Protein AF-0000000072933016 (afdb_homodimer)

Organism: Fusarium oxysporum f. sp. lycopersici (strain 4287 / CBS 123668 / FGSC 9935 / NRRL 34936) (NCBI:txid426428)

Sequence (986 aa):
MLQVRPQLRGLLASRQANMNNITKHDEAQPCYHPSQPLLEYPRIKWSSKGQALVDAYFQRIHIFTPMLDETSFRTNYLSSQRQDSPWLALLNMVLAMGSIVASKSGDRDHCKYYTEAMRHLDLSAFGSSRIETLQALALAGGYYLHYINRPNRGNAILGAAFRMASALGFHREPSEQDGEGDQSEAAEVRRRTWWSLVCLDTWTTTTLGRPSFGRFSPSIDIELPKLRIDGEDGFGQDMGMTTLVENIRFCRIATEIQDSLAVTPVLNPADRDRFDESLINWHTHLPSVLSNDQNCDEPVHLARCVMRWRYWNLRMLLYRPALLDATTMTQMGHQADHDAIEKCQQLSKIAIEDIAKTWLSHQMSGWNAVWFLYQATMIPLLSMLWQPQSPAVAGWRDQVQTALRLFEEMHDWSLTARCSKGVVSQIFEASCELMCQGEQSCLEPDMNNSKCLDQDSYLWADGLEVDDVLNMLCQDWSWDTNCTWTEDGFIDAMLQVRPQLRGLLASRQANMNNITKHDEAQPCYHPSQPLLEYPRIKWSSKGQALVDAYFQRIHIFTPMLDETSFRTNYLSSQRQDSPWLALLNMVLAMGSIVASKSGDRDHCKYYTEAMRHLDLSAFGSSRIETLQALALAGGYYLHYINRPNRGNAILGAAFRMASALGFHREPSEQDGEGDQSEAAEVRRRTWWSLVCLDTWTTTTLGRPSFGRFSPSIDIELPKLRIDGEDGFGQDMGMTTLVENIRFCRIATEIQDSLAVTPVLNPADRDRFDESLINWHTHLPSVLSNDQNCDEPVHLARCVMRWRYWNLRMLLYRPALLDATTMTQMGHQADHDAIEKCQQLSKIAIEDIAKTWLSHQMSGWNAVWFLYQATMIPLLSMLWQPQSPAVAGWRDQVQTALRLFEEMHDWSLTARCSKGVVSQIFEASCELMCQGEQSCLEPDMNNSKCLDQDSYLWADGLEVDDVLNMLCQDWSWDTNCTWTEDGFIDA

Structure (mmCIF, N/CA/C/O backbone):
data_AF-0000000072933016-model_v1
#
loop_
_entity.id
_entity.type
_entity.pdbx_description
1 polymer 'Transcription factor domain-containing protein'
#
loop_
_atom_site.group_PDB
_atom_site.id
_atom_site.type_symbol
_atom_site.label_atom_id
_atom_site.label_alt_id
_atom_site.label_comp_id
_atom_site.label_asym_id
_atom_site.label_entity_id
_atom_site.label_seq_id
_atom_site.pdbx_PDB_ins_code
_atom_site.Cartn_x
_atom_site.Cartn_y
_atom_site.Cartn_z
_atom_site.occupancy
_atom_site.B_iso_or_equiv
_atom_site.auth_seq_id
_atom_site.auth_comp_id
_atom_site.auth_asym_id
_atom_site.auth_atom_id
_atom_site.pdbx_PDB_model_num
ATOM 1 N N . MET A 1 1 ? 15.547 28.359 3.006 1 61.19 1 MET A N 1
ATOM 2 C CA . MET A 1 1 ? 15.898 29.562 3.748 1 61.19 1 MET A CA 1
ATOM 3 C C . MET A 1 1 ? 17.391 29.625 4.008 1 61.19 1 MET A C 1
ATOM 5 O O . MET A 1 1 ? 18.016 30.688 3.869 1 61.19 1 MET A O 1
ATOM 9 N N . LEU A 1 2 ? 18 28.438 4.348 1 62.59 2 LEU A N 1
ATOM 10 C CA . LEU A 1 2 ? 19.438 28.391 4.59 1 62.59 2 LEU A CA 1
ATOM 11 C C . LEU A 1 2 ? 20.203 28.594 3.291 1 62.59 2 LEU A C 1
ATOM 13 O O . LEU A 1 2 ? 21.312 29.125 3.299 1 62.59 2 LEU A O 1
ATOM 17 N N . GLN A 1 3 ? 19.562 28.109 2.277 1 65 3 GLN A N 1
ATOM 18 C CA . GLN A 1 3 ? 20.188 28.312 0.979 1 65 3 GLN A CA 1
ATOM 19 C C . GLN A 1 3 ? 20.109 29.766 0.548 1 65 3 GLN A C 1
ATOM 21 O O . GLN A 1 3 ? 21.031 30.297 -0.078 1 65 3 GLN A O 1
ATOM 26 N N . VAL A 1 4 ? 19.109 30.469 0.952 1 65.56 4 VAL A N 1
ATOM 27 C CA . VAL A 1 4 ? 18.891 31.859 0.565 1 65.56 4 VAL A CA 1
ATOM 28 C C . VAL A 1 4 ? 19.812 32.781 1.361 1 65.56 4 VAL A C 1
ATOM 30 O O . VAL A 1 4 ? 20.391 33.719 0.812 1 65.56 4 VAL A O 1
ATOM 33 N N . ARG A 1 5 ? 20 32.469 2.637 1 66.12 5 ARG A N 1
ATOM 34 C CA . ARG A 1 5 ? 20.891 33.219 3.502 1 66.12 5 ARG A CA 1
ATOM 35 C C . ARG A 1 5 ? 21.75 32.312 4.371 1 66.12 5 ARG A C 1
ATOM 37 O O . ARG A 1 5 ? 21.359 31.984 5.496 1 66.12 5 ARG A O 1
ATOM 44 N N . PRO A 1 6 ? 22.828 31.906 3.76 1 70.25 6 PRO A N 1
ATOM 45 C CA . PRO A 1 6 ? 23.688 30.953 4.473 1 70.25 6 PRO A CA 1
ATOM 46 C C . PRO A 1 6 ? 24.078 31.438 5.867 1 70.25 6 PRO A C 1
ATOM 48 O O . PRO A 1 6 ? 24.359 30.625 6.75 1 70.25 6 PRO A O 1
ATOM 51 N N . GLN A 1 7 ? 24.047 32.781 6.047 1 69.44 7 GLN A N 1
ATOM 52 C CA . GLN A 1 7 ? 24.406 33.344 7.344 1 69.44 7 GLN A CA 1
ATOM 53 C C . GLN A 1 7 ? 23.438 32.906 8.43 1 69.44 7 GLN A C 1
ATOM 55 O O . GLN A 1 7 ? 23.781 32.938 9.617 1 69.44 7 GLN A O 1
ATOM 60 N N . LEU A 1 8 ? 22.297 32.562 7.945 1 69.75 8 LEU A N 1
ATOM 61 C CA . LEU A 1 8 ? 21.266 32.125 8.875 1 69.75 8 LEU A CA 1
ATOM 62 C C . LEU A 1 8 ? 21.703 30.844 9.594 1 69.75 8 LEU A C 1
ATOM 64 O O . LEU A 1 8 ? 21.312 30.609 10.742 1 69.75 8 LEU A O 1
ATOM 68 N N . ARG A 1 9 ? 22.484 30.031 8.891 1 67.62 9 ARG A N 1
ATOM 69 C CA . ARG A 1 9 ? 22.984 28.781 9.461 1 67.62 9 ARG A CA 1
ATOM 70 C C . ARG A 1 9 ? 23.781 29.031 10.734 1 67.62 9 ARG A C 1
ATOM 72 O O . ARG A 1 9 ? 23.594 28.359 11.742 1 67.62 9 ARG A O 1
ATOM 79 N N . GLY A 1 10 ? 24.688 29.969 10.562 1 64.38 10 GLY A N 1
ATOM 80 C CA . GLY A 1 10 ? 25.516 30.312 11.711 1 64.38 10 GLY A CA 1
ATOM 81 C C . GLY A 1 10 ? 24.719 30.906 12.859 1 64.38 10 GLY A C 1
ATOM 82 O O . GLY A 1 10 ? 24.953 30.547 14.023 1 64.38 10 GLY A O 1
ATOM 83 N N . LEU A 1 11 ? 23.75 31.641 12.578 1 67.44 11 LEU A N 1
ATOM 84 C CA . LEU A 1 11 ? 22.938 32.281 13.602 1 67.44 11 LEU A CA 1
ATOM 85 C C . LEU A 1 11 ? 22.031 31.281 14.297 1 67.44 11 LEU A C 1
ATOM 87 O O . LEU A 1 11 ? 21.844 31.359 15.516 1 67.44 11 LEU A O 1
ATOM 91 N N . LEU A 1 12 ? 21.531 30.391 13.516 1 67.25 12 LEU A N 1
ATOM 92 C CA . LEU A 1 12 ? 20.641 29.359 14.062 1 67.25 12 LEU A CA 1
ATOM 93 C C . LEU A 1 12 ? 21.438 28.359 14.898 1 67.25 12 LEU A C 1
ATOM 95 O O . LEU A 1 12 ? 20.953 27.891 15.93 1 67.25 12 LEU A O 1
ATOM 99 N N . ALA A 1 13 ? 22.625 28.016 14.383 1 64.06 13 ALA A N 1
ATOM 100 C CA . ALA A 1 13 ? 23.5 27.109 15.125 1 64.06 13 ALA A CA 1
ATOM 101 C C . ALA A 1 13 ? 23.859 27.688 16.484 1 64.06 13 ALA A C 1
ATOM 103 O O . ALA A 1 13 ? 23.906 26.969 17.484 1 64.06 13 ALA A O 1
ATOM 104 N N . SER A 1 14 ? 24.156 28.953 16.531 1 62.5 14 SER A N 1
ATOM 105 C CA . SER A 1 14 ? 24.531 29.641 17.766 1 62.5 14 SER A CA 1
ATOM 106 C C . SER A 1 14 ? 23.359 29.656 18.75 1 62.5 14 SER A C 1
ATOM 108 O O . SER A 1 14 ? 23.562 29.547 19.953 1 62.5 14 SER A O 1
ATOM 110 N N . ARG A 1 15 ? 22.234 29.703 18.25 1 59.91 15 ARG A N 1
ATOM 111 C CA . ARG A 1 15 ? 21.047 29.781 19.094 1 59.91 15 ARG A CA 1
ATOM 112 C C . ARG A 1 15 ? 20.625 28.406 19.578 1 59.91 15 ARG A C 1
ATOM 114 O O . ARG A 1 15 ? 20.078 28.266 20.672 1 59.91 15 ARG A O 1
ATOM 121 N N . GLN A 1 16 ? 20.812 27.422 18.703 1 54.59 16 GLN A N 1
ATOM 122 C CA . GLN A 1 16 ? 20.516 26.047 19.094 1 54.59 16 GLN A CA 1
ATOM 123 C C . GLN A 1 16 ? 21.422 25.594 20.234 1 54.59 16 GLN A C 1
ATOM 125 O O . GLN A 1 16 ? 21 24.828 21.094 1 54.59 16 GLN A O 1
ATOM 130 N N . ALA A 1 17 ? 22.703 25.938 20.109 1 50.69 17 ALA A N 1
ATOM 131 C CA . ALA A 1 17 ? 23.656 25.578 21.156 1 50.69 17 ALA A CA 1
ATOM 132 C C . ALA A 1 17 ? 23.188 26.125 22.516 1 50.69 17 ALA A C 1
ATOM 134 O O . ALA A 1 17 ? 23.406 25.469 23.547 1 50.69 17 ALA A O 1
ATOM 135 N N . ASN A 1 18 ? 22.594 27.172 22.531 1 43.84 18 ASN A N 1
ATOM 136 C CA . ASN A 1 18 ? 22.094 27.781 23.766 1 43.84 18 ASN A CA 1
ATOM 137 C C . ASN A 1 18 ? 20.812 27.109 24.25 1 43.84 18 ASN A C 1
ATOM 139 O O . ASN A 1 18 ? 20.516 27.109 25.438 1 43.84 18 ASN A O 1
ATOM 143 N N . MET A 1 19 ? 20.031 26.594 23.375 1 42.69 19 MET A N 1
ATOM 144 C CA . MET A 1 19 ? 18.781 25.938 23.719 1 42.69 19 MET A CA 1
ATOM 145 C C . MET A 1 19 ? 19 24.516 24.188 1 42.69 19 MET A C 1
ATOM 147 O O . MET A 1 19 ? 18.219 23.969 24.969 1 42.69 19 MET A O 1
ATOM 151 N N . ASN A 1 20 ? 19.922 23.766 23.656 1 41.44 20 ASN A N 1
ATOM 152 C CA . ASN A 1 20 ? 20.234 22.406 24.125 1 41.44 20 ASN A CA 1
ATOM 153 C C . ASN A 1 20 ? 20.531 22.391 25.625 1 41.44 20 ASN A C 1
ATOM 155 O O . ASN A 1 20 ? 20.391 21.359 26.281 1 41.44 20 ASN A O 1
ATOM 159 N N . ASN A 1 21 ? 21.141 23.391 26.281 1 36.81 21 ASN A N 1
ATOM 160 C CA . ASN A 1 21 ? 21.422 23.359 27.719 1 36.81 21 ASN A CA 1
ATOM 161 C C . ASN A 1 21 ? 20.141 23.359 28.547 1 36.81 21 ASN A C 1
ATOM 163 O O . ASN A 1 21 ? 20.141 22.969 29.719 1 36.81 21 ASN A O 1
ATOM 167 N N . ILE A 1 22 ? 19.031 23.938 28.266 1 34.91 22 ILE A N 1
ATOM 168 C CA . ILE A 1 22 ? 17.891 24.078 29.141 1 34.91 22 ILE A CA 1
ATOM 169 C C . ILE A 1 22 ? 16.922 22.906 28.953 1 34.91 22 ILE A C 1
ATOM 171 O O . ILE A 1 22 ? 16.266 22.469 29.891 1 34.91 22 ILE A O 1
ATOM 175 N N . THR A 1 23 ? 16.547 22.453 27.844 1 34.19 23 THR A N 1
ATOM 176 C CA . THR A 1 23 ? 15.344 21.688 27.547 1 34.19 23 THR A CA 1
ATOM 177 C C . THR A 1 23 ? 15.57 20.203 27.812 1 34.19 23 THR A C 1
ATOM 179 O O . THR A 1 23 ? 14.742 19.359 27.438 1 34.19 23 THR A O 1
ATOM 182 N N . LYS A 1 24 ? 16.469 19.828 28.469 1 37.09 24 LYS A N 1
ATOM 183 C CA . LYS A 1 24 ? 16.578 18.375 28.656 1 37.09 24 LYS A CA 1
ATOM 184 C C . LYS A 1 24 ? 15.383 17.844 29.453 1 37.09 24 LYS A C 1
ATOM 186 O O . LYS A 1 24 ? 15.242 16.625 29.609 1 37.09 24 LYS A O 1
ATOM 191 N N . HIS A 1 25 ? 14.68 18.531 30.281 1 31.27 25 HIS A N 1
ATOM 192 C CA . HIS A 1 25 ? 13.938 17.781 31.281 1 31.27 25 HIS A CA 1
ATOM 193 C C . HIS A 1 25 ? 12.617 17.266 30.734 1 31.27 25 HIS A C 1
ATOM 195 O O . HIS A 1 25 ? 12.195 16.156 31.047 1 31.27 25 HIS A O 1
ATOM 201 N N . ASP A 1 26 ? 11.469 18.172 30.484 1 33.59 26 ASP A N 1
ATOM 202 C CA . ASP A 1 26 ? 10.102 17.656 30.453 1 33.59 26 ASP A CA 1
ATOM 203 C C . ASP A 1 26 ? 9.766 17.078 29.078 1 33.59 26 ASP A C 1
ATOM 205 O O . ASP A 1 26 ? 9.039 17.688 28.297 1 33.59 26 ASP A O 1
ATOM 209 N N . GLU A 1 27 ? 10.539 16.594 28.344 1 32.75 27 GLU A N 1
ATOM 210 C CA . GLU A 1 27 ? 10.312 15.992 27.031 1 32.75 27 GLU A CA 1
ATOM 211 C C . GLU A 1 27 ? 9.109 15.047 27.062 1 32.75 27 GLU A C 1
ATOM 213 O O . GLU A 1 27 ? 9.008 14.188 27.938 1 32.75 27 GLU A O 1
ATOM 218 N N . ALA A 1 28 ? 7.996 15.508 26.594 1 37.06 28 ALA A N 1
ATOM 219 C CA . ALA A 1 28 ? 6.898 14.586 26.312 1 37.06 28 ALA A CA 1
ATOM 220 C C . ALA A 1 28 ? 7.422 13.219 25.875 1 37.06 28 ALA A C 1
ATOM 222 O O . ALA A 1 28 ? 8.133 13.117 24.875 1 37.06 28 ALA A O 1
ATOM 223 N N . GLN A 1 29 ? 7.699 12.242 26.75 1 35.72 29 GLN A N 1
ATOM 224 C CA . GLN A 1 29 ? 7.949 10.852 26.406 1 35.72 29 GLN A CA 1
ATOM 225 C C . GLN A 1 29 ? 7 10.383 25.312 1 35.72 29 GLN A C 1
ATOM 227 O O . GLN A 1 29 ? 5.777 10.445 25.469 1 35.72 29 GLN A O 1
ATOM 232 N N . PRO A 1 30 ? 7.328 10.523 24.109 1 40 30 PRO A N 1
ATOM 233 C CA . PRO A 1 30 ? 6.461 9.914 23.094 1 40 30 PRO A CA 1
ATOM 234 C C . PRO A 1 30 ? 5.723 8.688 23.609 1 40 30 PRO A C 1
ATOM 236 O O . PRO A 1 30 ? 6.18 8.039 24.562 1 40 30 PRO A O 1
ATOM 239 N N . CYS A 1 31 ? 4.434 8.773 23.703 1 40.03 31 CYS A N 1
ATOM 240 C CA . CYS A 1 31 ? 3.801 7.477 23.922 1 40.03 31 CYS A CA 1
ATOM 241 C C . CYS A 1 31 ? 4.676 6.348 23.391 1 40.03 31 CYS A C 1
ATOM 243 O O . CYS A 1 31 ? 4.496 5.895 22.25 1 40.03 31 CYS A O 1
ATOM 245 N N . TYR A 1 32 ? 6.035 6.551 23.547 1 35.38 32 TYR A N 1
ATOM 246 C CA . TYR A 1 32 ? 6.918 5.477 23.094 1 35.38 32 TYR A CA 1
ATOM 247 C C . TYR A 1 32 ? 6.449 4.129 23.641 1 35.38 32 TYR A C 1
ATOM 249 O O . TYR A 1 32 ? 6.289 3.955 24.844 1 35.38 32 TYR A O 1
ATOM 257 N N . HIS A 1 33 ? 5.523 3.604 23.125 1 38.03 33 HIS A N 1
ATOM 258 C CA . HIS A 1 33 ? 5.66 2.207 23.516 1 38.03 33 HIS A CA 1
ATOM 259 C C . HIS A 1 33 ? 7.117 1.855 23.797 1 38.03 33 HIS A C 1
ATOM 261 O O . HIS A 1 33 ? 8.016 2.305 23.094 1 38.03 33 HIS A O 1
ATOM 267 N N . PRO A 1 34 ? 7.531 1.817 25.109 1 34.09 34 PRO A N 1
ATOM 268 C CA . PRO A 1 34 ? 8.922 1.38 25.297 1 34.09 34 PRO A CA 1
ATOM 269 C C . PRO A 1 34 ? 9.453 0.625 24.078 1 34.09 34 PRO A C 1
ATOM 271 O O . PRO A 1 34 ? 8.75 -0.207 23.5 1 34.09 34 PRO A O 1
ATOM 274 N N . SER A 1 35 ? 10.148 1.312 23.188 1 36.94 35 SER A N 1
ATOM 275 C CA . SER A 1 35 ? 10.953 0.405 22.375 1 36.94 35 SER A CA 1
ATOM 276 C C . SER A 1 35 ? 11.164 -0.929 23.078 1 36.94 35 SER A C 1
ATOM 278 O O . SER A 1 35 ? 11.422 -0.964 24.281 1 36.94 35 SER A O 1
ATOM 280 N N . GLN A 1 36 ? 10.375 -1.918 22.875 1 38.88 36 GLN A N 1
ATOM 281 C CA . GLN A 1 36 ? 10.867 -3.139 23.5 1 38.88 36 GLN A CA 1
ATOM 282 C C . GLN A 1 36 ? 12.328 -2.996 23.906 1 38.88 36 GLN A C 1
ATOM 284 O O . GLN A 1 36 ? 13.133 -2.424 23.172 1 38.88 36 GLN A O 1
ATOM 289 N N . PRO A 1 37 ? 12.625 -2.777 25.188 1 39.19 37 PRO A N 1
ATOM 290 C CA . PRO A 1 37 ? 14.062 -2.852 25.469 1 39.19 37 PRO A CA 1
ATOM 291 C C . PRO A 1 37 ? 14.859 -3.475 24.328 1 39.19 37 PRO A C 1
ATOM 293 O O . PRO A 1 37 ? 14.328 -4.297 23.578 1 39.19 37 PRO A O 1
ATOM 296 N N . LEU A 1 38 ? 15.711 -2.764 23.719 1 42.84 38 LEU A N 1
ATOM 297 C CA . LEU A 1 38 ? 16.688 -3.461 22.891 1 42.84 38 LEU A CA 1
ATOM 298 C C . LEU A 1 38 ? 16.797 -4.93 23.281 1 42.84 38 LEU A C 1
ATOM 300 O O . LEU A 1 38 ? 17.547 -5.273 24.203 1 42.84 38 LEU A O 1
ATOM 304 N N . LEU A 1 39 ? 15.703 -5.512 23.609 1 47.25 39 LEU A N 1
ATOM 305 C CA . LEU A 1 39 ? 15.797 -6.938 23.906 1 47.25 39 LEU A CA 1
ATOM 306 C C . LEU A 1 39 ? 16.906 -7.586 23.078 1 47.25 39 LEU A C 1
ATOM 308 O O . LEU A 1 39 ? 16.938 -7.438 21.859 1 47.25 39 LEU A O 1
ATOM 312 N N . GLU A 1 40 ? 18.031 -7.469 23.625 1 59.44 40 GLU A N 1
ATOM 313 C CA . GLU A 1 40 ? 19.125 -8.234 23.031 1 59.44 40 GLU A CA 1
ATOM 314 C C . GLU A 1 40 ? 18.625 -9.562 22.469 1 59.44 40 GLU A C 1
ATOM 316 O O . GLU A 1 40 ? 18.109 -10.406 23.203 1 59.44 40 GLU A O 1
ATOM 321 N N . TYR A 1 41 ? 18.156 -9.414 21.219 1 71.31 41 TYR A N 1
ATOM 322 C CA . TYR A 1 41 ? 17.781 -10.672 20.594 1 71.31 41 TYR A CA 1
ATOM 323 C C . TYR A 1 41 ? 18.984 -11.594 20.438 1 71.31 41 TYR A C 1
ATOM 325 O O . TYR A 1 41 ? 20.109 -11.117 20.25 1 71.31 41 TYR A O 1
ATOM 333 N N . PRO A 1 42 ? 18.766 -12.789 20.734 1 77 42 PRO A N 1
ATOM 334 C CA . PRO A 1 42 ? 19.875 -13.727 20.562 1 77 42 PRO A CA 1
ATOM 335 C C . PRO A 1 42 ? 20.406 -13.742 19.125 1 77 42 PRO A C 1
ATOM 337 O O . PRO A 1 42 ? 19.625 -13.648 18.172 1 77 42 PRO A O 1
ATOM 340 N N . ARG A 1 43 ? 21.672 -13.703 19.125 1 82.5 43 ARG A N 1
ATOM 341 C CA . ARG A 1 43 ? 22.328 -13.82 17.828 1 82.5 43 ARG A CA 1
ATOM 342 C C . ARG A 1 43 ? 22.094 -15.188 17.219 1 82.5 43 ARG A C 1
ATOM 344 O O . ARG A 1 43 ? 21.969 -16.188 17.922 1 82.5 43 ARG A O 1
ATOM 351 N N . ILE A 1 44 ? 21.922 -15.148 15.93 1 89 44 ILE A N 1
ATOM 352 C CA . ILE A 1 44 ? 21.859 -16.406 15.203 1 89 44 ILE A CA 1
ATOM 353 C C . ILE A 1 44 ? 23.25 -16.828 14.766 1 89 44 ILE A C 1
ATOM 355 O O . ILE A 1 44 ? 23.891 -16.125 13.969 1 89 44 ILE A O 1
ATOM 359 N N . LYS A 1 45 ? 23.703 -17.906 15.266 1 89.31 45 LYS A N 1
ATOM 360 C CA . LYS A 1 45 ? 25.047 -18.375 14.969 1 89.31 45 LYS A CA 1
ATOM 361 C C . LYS A 1 45 ? 25.094 -19.094 13.625 1 89.31 45 LYS A C 1
ATOM 363 O O . LYS A 1 45 ? 24.125 -19.75 13.234 1 89.31 45 LYS A O 1
ATOM 368 N N . TRP A 1 46 ? 26.188 -18.938 13 1 91.69 46 TRP A N 1
ATOM 369 C CA . TRP A 1 46 ? 26.422 -19.656 11.75 1 91.69 46 TRP A CA 1
ATOM 370 C C . TRP A 1 46 ? 26.375 -21.172 11.977 1 91.69 46 TRP A C 1
ATOM 372 O O . TRP A 1 46 ? 26.844 -21.672 13 1 91.69 46 TRP A O 1
ATOM 382 N N . SER A 1 47 ? 25.844 -21.938 11.117 1 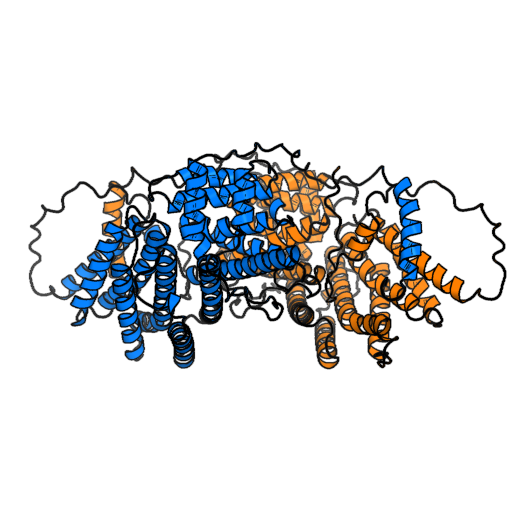93.75 47 SER A N 1
ATOM 383 C CA . SER A 1 47 ? 25.797 -23.391 11.117 1 93.75 47 SER A CA 1
ATOM 384 C C . SER A 1 47 ? 25.844 -23.953 9.695 1 93.75 47 SER A C 1
ATOM 386 O O . SER A 1 47 ? 25.547 -23.234 8.734 1 93.75 47 SER A O 1
ATOM 388 N N . SER A 1 48 ? 26.297 -25.156 9.602 1 94.56 48 SER A N 1
ATOM 389 C CA . SER A 1 48 ? 26.359 -25.797 8.289 1 94.56 48 SER A CA 1
ATOM 390 C C . SER A 1 48 ? 24.984 -25.906 7.66 1 94.56 48 SER A C 1
ATOM 392 O O . SER A 1 48 ? 24.828 -25.719 6.453 1 94.56 48 SER A O 1
ATOM 394 N N . LYS A 1 49 ? 24.062 -26.234 8.469 1 95.62 49 LYS A N 1
ATOM 395 C CA . LYS A 1 49 ? 22.688 -26.297 7.98 1 95.62 49 LYS A CA 1
ATOM 396 C C . LYS A 1 49 ? 22.219 -24.938 7.477 1 95.62 49 LYS A C 1
ATOM 398 O O . LYS A 1 49 ? 21.609 -24.844 6.402 1 95.62 49 LYS A O 1
ATOM 403 N N . GLY A 1 50 ? 22.453 -23.922 8.266 1 96.62 50 GLY A N 1
ATOM 404 C CA . GLY A 1 50 ? 22.094 -22.578 7.852 1 96.62 50 GLY A CA 1
ATOM 405 C C . GLY A 1 50 ? 22.766 -22.141 6.559 1 96.62 50 GLY A C 1
ATOM 406 O O . GLY A 1 50 ? 22.141 -21.5 5.707 1 96.62 50 GLY A O 1
ATOM 407 N N . GLN A 1 51 ? 23.969 -22.516 6.453 1 96.81 51 GLN A N 1
ATOM 408 C CA . GLN A 1 51 ? 24.719 -22.188 5.238 1 96.81 51 GLN A CA 1
ATOM 409 C C . GLN A 1 51 ? 24.094 -22.859 4.016 1 96.81 51 GLN A C 1
ATOM 411 O O . GLN A 1 51 ? 24.016 -22.25 2.943 1 96.81 51 GLN A O 1
ATOM 416 N N . ALA A 1 52 ? 23.719 -24.047 4.148 1 97.81 52 ALA A N 1
ATOM 417 C CA . ALA A 1 52 ? 23.078 -24.766 3.049 1 97.81 52 ALA A CA 1
ATOM 418 C C . ALA A 1 52 ? 21.781 -24.078 2.631 1 97.81 52 ALA A C 1
ATOM 420 O O . ALA A 1 52 ? 21.453 -24.016 1.442 1 97.81 52 ALA A O 1
ATOM 421 N N . LEU A 1 53 ? 21.031 -23.641 3.605 1 98.12 53 LEU A N 1
ATOM 422 C CA . LEU A 1 53 ? 19.781 -22.938 3.318 1 98.12 53 LEU A CA 1
ATOM 423 C C . LEU A 1 53 ? 20.047 -21.609 2.607 1 98.12 53 LEU A C 1
ATOM 425 O O . LEU A 1 53 ? 19.328 -21.25 1.674 1 98.12 53 LEU A O 1
ATOM 429 N N . VAL A 1 54 ? 21.047 -20.906 3.057 1 98.25 54 VAL A N 1
ATOM 430 C CA . VAL A 1 54 ? 21.438 -19.656 2.414 1 98.25 54 VAL A CA 1
ATOM 431 C C . VAL A 1 54 ? 21.859 -19.922 0.969 1 98.25 54 VAL A C 1
ATOM 433 O O . VAL A 1 54 ? 21.5 -19.172 0.062 1 98.25 54 VAL A O 1
ATOM 436 N N . ASP A 1 55 ? 22.562 -21 0.747 1 97.62 55 ASP A N 1
ATOM 437 C CA . ASP A 1 55 ? 22.969 -21.375 -0.603 1 97.62 55 ASP A CA 1
ATOM 438 C C . ASP A 1 55 ? 21.766 -21.656 -1.481 1 97.62 55 ASP A C 1
ATOM 440 O O . ASP A 1 55 ? 21.703 -21.219 -2.635 1 97.62 55 ASP A O 1
ATOM 444 N N . ALA A 1 56 ? 20.844 -22.375 -0.955 1 97.75 56 ALA A N 1
ATOM 445 C CA . ALA A 1 56 ? 19.625 -22.688 -1.699 1 97.75 56 ALA A CA 1
ATOM 446 C C . ALA A 1 56 ? 18.859 -21.438 -2.078 1 97.75 56 ALA A C 1
ATOM 448 O O . ALA A 1 56 ? 18.375 -21.312 -3.201 1 97.75 56 ALA A O 1
ATOM 449 N N . TYR A 1 57 ? 18.766 -20.516 -1.132 1 98 57 TYR A N 1
ATOM 450 C CA . TYR A 1 57 ? 18.078 -19.266 -1.396 1 98 57 TYR A CA 1
ATOM 451 C C . TYR A 1 57 ? 18.719 -18.531 -2.572 1 98 57 TYR A C 1
ATOM 453 O O . TYR A 1 57 ? 18.031 -18.094 -3.492 1 98 57 TYR A O 1
ATOM 461 N N . PHE A 1 58 ? 20 -18.312 -2.486 1 96.31 58 PHE A N 1
ATOM 462 C CA . PHE A 1 58 ? 20.688 -17.516 -3.498 1 96.31 58 PHE A CA 1
ATOM 463 C C . PHE A 1 58 ? 20.688 -18.234 -4.84 1 96.31 58 PHE A C 1
ATOM 465 O O . PHE A 1 58 ? 20.75 -17.594 -5.895 1 96.31 58 PHE A O 1
ATOM 472 N N . GLN A 1 59 ? 20.484 -19.516 -4.812 1 94.44 59 GLN A N 1
ATOM 473 C CA . GLN A 1 59 ? 20.484 -20.297 -6.043 1 94.44 59 GLN A CA 1
ATOM 474 C C . GLN A 1 59 ? 19.109 -20.281 -6.707 1 94.44 59 GLN A C 1
ATOM 476 O O . GLN A 1 59 ? 19.016 -20.234 -7.934 1 94.44 59 GLN A O 1
ATOM 481 N N . ARG A 1 60 ? 18.078 -20.297 -5.914 1 96.44 60 ARG A N 1
ATOM 482 C CA . ARG A 1 60 ? 16.797 -20.672 -6.5 1 96.44 60 ARG A CA 1
ATOM 483 C C . ARG A 1 60 ? 15.781 -19.547 -6.34 1 96.44 60 ARG A C 1
ATOM 485 O O . ARG A 1 60 ? 14.75 -19.531 -7.008 1 96.44 60 ARG A O 1
ATOM 492 N N . ILE A 1 61 ? 15.992 -18.594 -5.461 1 96.88 61 ILE A N 1
ATOM 493 C CA . ILE A 1 61 ? 15.055 -17.5 -5.254 1 96.88 61 ILE A CA 1
ATOM 494 C C . ILE A 1 61 ? 15.68 -16.188 -5.738 1 96.88 61 ILE A C 1
ATOM 496 O O . ILE A 1 61 ? 15.047 -15.43 -6.484 1 96.88 61 ILE A O 1
ATOM 500 N N . HIS A 1 62 ? 16.922 -15.969 -5.344 1 96.19 62 HIS A N 1
ATOM 501 C CA . HIS A 1 62 ? 17.609 -14.703 -5.574 1 96.19 62 HIS A CA 1
ATOM 502 C C . HIS A 1 62 ? 17.812 -14.453 -7.066 1 96.19 62 HIS A C 1
ATOM 504 O O . HIS A 1 62 ? 17.984 -13.312 -7.488 1 96.19 62 HIS A O 1
ATOM 510 N N . ILE A 1 63 ? 17.688 -15.492 -7.879 1 93.25 63 ILE A N 1
ATOM 511 C CA . ILE A 1 63 ? 17.859 -15.367 -9.32 1 93.25 63 ILE A CA 1
ATOM 512 C C . ILE A 1 63 ? 16.719 -14.547 -9.906 1 93.25 63 ILE A C 1
ATOM 514 O O . ILE A 1 63 ? 16.891 -13.875 -10.93 1 93.25 63 ILE A O 1
ATOM 518 N N . PHE A 1 64 ? 15.562 -14.523 -9.273 1 94.75 64 PHE A N 1
ATOM 519 C CA . PHE A 1 64 ? 14.398 -13.789 -9.758 1 94.75 64 PHE A CA 1
ATOM 520 C C . PHE A 1 64 ? 14.375 -12.375 -9.203 1 94.75 64 PHE A C 1
ATOM 522 O O . PHE A 1 64 ? 13.969 -11.438 -9.891 1 94.75 64 PHE A O 1
ATOM 529 N N . THR A 1 65 ? 14.695 -12.258 -7.961 1 96.44 65 THR A N 1
ATOM 530 C CA . THR A 1 65 ? 14.664 -10.984 -7.242 1 96.44 65 THR A CA 1
ATOM 531 C C . THR A 1 65 ? 15.977 -10.75 -6.5 1 96.44 65 THR A C 1
ATOM 533 O O . THR A 1 65 ? 16.016 -10.836 -5.273 1 96.44 65 THR A O 1
ATOM 536 N N . PRO A 1 66 ? 16.969 -10.398 -7.23 1 96.19 66 PRO A N 1
ATOM 537 C CA . PRO A 1 66 ? 18.297 -10.234 -6.637 1 96.19 66 PRO A CA 1
ATOM 538 C C . PRO A 1 66 ? 18.438 -8.93 -5.844 1 96.19 66 PRO A C 1
ATOM 540 O O . PRO A 1 66 ? 19.328 -8.133 -6.121 1 96.19 66 PRO A O 1
ATOM 543 N N . MET A 1 67 ? 17.719 -8.797 -4.781 1 95.81 67 MET A N 1
ATOM 544 C CA . MET A 1 67 ? 17.672 -7.594 -3.957 1 95.81 67 MET A CA 1
ATOM 545 C C . MET A 1 67 ? 18.906 -7.504 -3.051 1 95.81 67 MET A C 1
ATOM 547 O O . MET A 1 67 ? 19.375 -6.406 -2.74 1 95.81 67 MET A O 1
ATOM 551 N N . LEU A 1 68 ? 19.453 -8.648 -2.672 1 96.19 68 LEU A N 1
ATOM 552 C CA . LEU A 1 68 ? 20.469 -8.672 -1.631 1 96.19 68 LEU A CA 1
ATOM 553 C C . LEU A 1 68 ? 21.875 -8.609 -2.238 1 96.19 68 LEU A C 1
ATOM 555 O O . LEU A 1 68 ? 22.109 -9.172 -3.309 1 96.19 68 LEU A O 1
ATOM 559 N N . ASP A 1 69 ? 22.672 -7.875 -1.576 1 93.5 69 ASP A N 1
ATOM 560 C CA . ASP A 1 69 ? 24.094 -8.062 -1.828 1 93.5 69 ASP A CA 1
ATOM 561 C C . ASP A 1 69 ? 24.609 -9.359 -1.203 1 93.5 69 ASP A C 1
ATOM 563 O O . ASP A 1 69 ? 24.797 -9.43 0.012 1 93.5 69 ASP A O 1
ATOM 567 N N . GLU A 1 70 ? 24.891 -10.281 -2.053 1 94.5 70 GLU A N 1
ATOM 568 C CA . GLU A 1 70 ? 25.188 -11.625 -1.573 1 94.5 70 GLU A CA 1
ATOM 569 C C . GLU A 1 70 ? 26.469 -11.641 -0.73 1 94.5 70 GLU A C 1
ATOM 571 O O . GLU A 1 70 ? 26.5 -12.281 0.324 1 94.5 70 GLU A O 1
ATOM 576 N N . THR A 1 71 ? 27.484 -10.969 -1.203 1 93.06 71 THR A N 1
ATOM 577 C CA . THR A 1 71 ? 28.75 -10.953 -0.49 1 93.06 71 THR A CA 1
ATOM 578 C C . THR A 1 71 ? 28.578 -10.375 0.91 1 93.06 71 THR A C 1
ATOM 580 O O . THR A 1 71 ? 29.031 -10.961 1.893 1 93.06 71 THR A O 1
ATOM 583 N N . SER A 1 72 ? 27.922 -9.25 0.946 1 93.12 72 SER A N 1
ATOM 584 C CA . SER A 1 72 ? 27.688 -8.602 2.234 1 93.12 72 SER A CA 1
ATOM 585 C C . SER A 1 72 ? 26.828 -9.477 3.148 1 93.12 72 SER A C 1
ATOM 587 O O . SER A 1 72 ? 27.094 -9.578 4.348 1 93.12 72 SER A O 1
ATOM 589 N N . PHE A 1 73 ? 25.844 -10.109 2.637 1 96.75 73 PHE A N 1
ATOM 590 C CA . PHE A 1 73 ? 24.953 -10.945 3.418 1 96.75 73 PHE A CA 1
ATOM 591 C C . PHE A 1 73 ? 25.703 -12.133 4.016 1 96.75 73 PHE A C 1
ATOM 593 O O . PHE A 1 73 ? 25.609 -12.391 5.215 1 96.75 73 PHE A O 1
ATOM 600 N N . ARG A 1 74 ? 26.453 -12.812 3.156 1 96.81 74 ARG A N 1
ATOM 601 C CA . ARG A 1 74 ? 27.172 -14.008 3.592 1 96.81 74 ARG A CA 1
ATOM 602 C C . ARG A 1 74 ? 28.234 -13.656 4.617 1 96.81 74 ARG A C 1
ATOM 604 O O . ARG A 1 74 ? 28.469 -14.406 5.57 1 96.81 74 ARG A O 1
ATOM 611 N N . THR A 1 75 ? 28.906 -12.5 4.41 1 95.62 75 THR A N 1
ATOM 612 C CA . THR A 1 75 ? 29.906 -12.047 5.363 1 95.62 75 THR A CA 1
ATOM 613 C C . THR A 1 75 ? 29.281 -11.773 6.727 1 95.62 75 THR A C 1
ATOM 615 O O . THR A 1 75 ? 29.812 -12.188 7.758 1 95.62 75 THR A O 1
ATOM 618 N N . ASN A 1 76 ? 28.141 -11.094 6.699 1 95.06 76 ASN A N 1
ATOM 619 C CA . ASN A 1 76 ? 27.453 -10.789 7.945 1 95.06 76 ASN A CA 1
ATOM 620 C C . ASN A 1 76 ? 26.953 -12.062 8.633 1 95.06 76 ASN A C 1
ATOM 622 O O . ASN A 1 76 ? 27.031 -12.172 9.859 1 95.06 76 ASN A O 1
ATOM 626 N N . TYR A 1 77 ? 26.484 -13.016 7.871 1 96.25 77 TYR A N 1
ATOM 627 C CA . TYR A 1 77 ? 26 -14.266 8.438 1 96.25 77 TYR A CA 1
ATOM 628 C C . TYR A 1 77 ? 27.141 -15.078 9.039 1 96.25 77 TYR A C 1
ATOM 630 O O . TYR A 1 77 ? 27.016 -15.617 10.141 1 96.25 77 TYR A O 1
ATOM 638 N N . LEU A 1 78 ? 28.219 -15.086 8.32 1 95.12 78 LEU A N 1
ATOM 639 C CA . LEU A 1 78 ? 29.375 -15.844 8.773 1 95.12 78 LEU A CA 1
ATOM 640 C C . LEU A 1 78 ? 29.938 -15.25 10.062 1 95.12 78 LEU A C 1
ATOM 642 O O . LEU A 1 78 ? 30.375 -15.992 10.945 1 95.12 78 LEU A O 1
ATOM 646 N N . SER A 1 79 ? 29.969 -13.953 10.195 1 92.31 79 SER A N 1
ATOM 647 C CA . SER A 1 79 ? 30.531 -13.281 11.367 1 92.31 79 SER A CA 1
ATOM 648 C C . SER A 1 79 ? 29.641 -13.477 12.594 1 92.31 79 SER A C 1
ATOM 650 O O . SER A 1 79 ? 30.125 -13.398 13.727 1 92.31 79 SER A O 1
ATOM 652 N N . SER A 1 80 ? 28.375 -13.672 12.453 1 89.62 80 SER A N 1
ATOM 653 C CA . SER A 1 80 ? 27.375 -13.883 13.492 1 89.62 80 SER A CA 1
ATOM 654 C C . SER A 1 80 ? 27.406 -12.758 14.523 1 89.62 80 SER A C 1
ATOM 656 O O . SER A 1 80 ? 27.219 -12.992 15.711 1 89.62 80 SER A O 1
ATOM 658 N N . GLN A 1 81 ? 27.641 -11.555 14.102 1 89 81 GLN A N 1
ATOM 659 C CA . GLN A 1 81 ? 27.812 -10.453 15.047 1 89 81 GLN A CA 1
ATOM 660 C C . GLN A 1 81 ? 26.562 -9.57 15.086 1 89 81 GLN A C 1
ATOM 662 O O . GLN A 1 81 ? 26.266 -8.961 16.109 1 89 81 GLN A O 1
ATOM 667 N N . ARG A 1 82 ? 25.891 -9.516 13.992 1 91.62 82 ARG A N 1
ATOM 668 C CA . ARG A 1 82 ? 24.75 -8.609 13.914 1 91.62 82 ARG A CA 1
ATOM 669 C C . ARG A 1 82 ? 23.531 -9.203 14.625 1 91.62 82 ARG A C 1
ATOM 671 O O . ARG A 1 82 ? 23.188 -10.367 14.406 1 91.62 82 ARG A O 1
ATOM 678 N N . GLN A 1 83 ? 22.953 -8.422 15.484 1 91.25 83 GLN A N 1
ATOM 679 C CA . GLN A 1 83 ? 21.797 -8.891 16.234 1 91.25 83 GLN A CA 1
ATOM 680 C C . GLN A 1 83 ? 20.656 -7.875 16.188 1 91.25 83 GLN A C 1
ATOM 682 O O . GLN A 1 83 ? 19.734 -7.934 17 1 91.25 83 GLN A O 1
ATOM 687 N N . ASP A 1 84 ? 20.766 -6.887 15.352 1 91.75 84 ASP A N 1
ATOM 688 C CA . ASP A 1 84 ? 19.688 -5.898 15.234 1 91.75 84 ASP A CA 1
ATOM 689 C C . ASP A 1 84 ? 18.469 -6.5 14.555 1 91.75 84 ASP A C 1
ATOM 691 O O . ASP A 1 84 ? 18.578 -7.398 13.719 1 91.75 84 ASP A O 1
ATOM 695 N N . SER A 1 85 ? 17.281 -5.984 14.828 1 93.12 85 SER A N 1
ATOM 696 C CA . SER A 1 85 ? 16 -6.516 14.391 1 93.12 85 SER A CA 1
ATOM 697 C C . SER A 1 85 ? 15.906 -6.566 12.867 1 93.12 85 SER A C 1
ATOM 699 O O . SER A 1 85 ? 15.469 -7.566 12.297 1 93.12 85 SER A O 1
ATOM 701 N N . PRO A 1 86 ? 16.297 -5.527 12.125 1 95 86 PRO A N 1
ATOM 702 C CA . PRO A 1 86 ? 16.203 -5.59 10.664 1 95 86 PRO A CA 1
ATOM 703 C C . PRO A 1 86 ? 17.016 -6.742 10.07 1 95 86 PRO A C 1
ATOM 705 O O . PRO A 1 86 ? 16.516 -7.457 9.195 1 95 86 PRO A O 1
ATOM 708 N N . TRP A 1 87 ? 18.203 -6.938 10.602 1 96.38 87 TRP A N 1
ATOM 709 C CA . TRP A 1 87 ? 19.047 -8.023 10.109 1 96.38 87 TRP A CA 1
ATOM 710 C C . TRP A 1 87 ? 18.438 -9.383 10.453 1 96.38 87 TRP A C 1
ATOM 712 O O . TRP A 1 87 ? 18.375 -10.273 9.602 1 96.38 87 TRP A O 1
ATOM 722 N N . LEU A 1 88 ? 18.031 -9.531 11.664 1 96.62 88 LEU A N 1
ATOM 723 C CA . LEU A 1 88 ? 17.484 -10.812 12.102 1 96.62 88 LEU A CA 1
ATOM 724 C C . LEU A 1 88 ? 16.219 -11.156 11.328 1 96.62 88 LEU A C 1
ATOM 726 O O . LEU A 1 88 ? 15.969 -12.328 11.023 1 96.62 88 LEU A O 1
ATOM 730 N N . ALA A 1 89 ? 15.352 -10.141 11.039 1 97.5 89 ALA A N 1
ATOM 731 C CA . ALA A 1 89 ? 14.172 -10.375 10.219 1 97.5 89 ALA A CA 1
ATOM 732 C C . ALA A 1 89 ? 14.555 -10.875 8.828 1 97.5 89 ALA A C 1
ATOM 734 O O . ALA A 1 89 ? 14.016 -11.875 8.352 1 97.5 89 ALA A O 1
ATOM 735 N N . LEU A 1 90 ? 15.508 -10.219 8.195 1 98.38 90 LEU A N 1
ATOM 736 C CA . LEU A 1 90 ? 15.938 -10.578 6.848 1 98.38 90 LEU A CA 1
ATOM 737 C C . LEU A 1 90 ? 16.578 -11.969 6.832 1 98.38 90 LEU A C 1
ATOM 739 O O . LEU A 1 90 ? 16.25 -12.797 5.98 1 98.38 90 LEU A O 1
ATOM 743 N N . LEU A 1 91 ? 17.5 -12.18 7.801 1 98.25 91 LEU A N 1
ATOM 744 C CA . LEU A 1 91 ? 18.172 -13.469 7.871 1 98.25 91 LEU A CA 1
ATOM 745 C C . LEU A 1 91 ? 17.172 -14.602 8.016 1 98.25 91 LEU A C 1
ATOM 747 O O . LEU A 1 91 ? 17.25 -15.609 7.301 1 98.25 91 LEU A O 1
ATOM 751 N N . ASN A 1 92 ? 16.25 -14.461 8.891 1 98.06 92 ASN A N 1
ATOM 752 C CA . ASN A 1 92 ? 15.258 -15.508 9.109 1 98.06 92 ASN A CA 1
ATOM 753 C C . ASN A 1 92 ? 14.383 -15.719 7.883 1 98.06 92 ASN A C 1
ATOM 755 O O . ASN A 1 92 ? 13.977 -16.844 7.586 1 98.06 92 ASN A O 1
ATOM 759 N N . MET A 1 93 ? 14.031 -14.656 7.16 1 98.56 93 MET A N 1
ATOM 760 C CA . MET A 1 93 ? 13.242 -14.828 5.949 1 98.56 93 MET A CA 1
ATOM 761 C C . MET A 1 93 ? 14.039 -15.555 4.875 1 98.56 93 MET A C 1
ATOM 763 O O . MET A 1 93 ? 13.492 -16.375 4.129 1 98.56 93 MET A O 1
ATOM 767 N N . VAL A 1 94 ? 15.344 -15.188 4.762 1 98.75 94 VAL A N 1
ATOM 768 C CA . VAL A 1 94 ? 16.203 -15.891 3.82 1 98.75 94 VAL A CA 1
ATOM 769 C C . VAL A 1 94 ? 16.266 -17.375 4.188 1 98.75 94 VAL A C 1
ATOM 771 O O . VAL A 1 94 ? 16.172 -18.234 3.316 1 98.75 94 VAL A O 1
ATOM 774 N N . LEU A 1 95 ? 16.422 -17.688 5.473 1 98.62 95 LEU A N 1
ATOM 775 C CA . LEU A 1 95 ? 16.453 -19.062 5.938 1 98.62 95 LEU A CA 1
ATOM 776 C C . LEU A 1 95 ? 15.117 -19.766 5.684 1 98.62 95 LEU A C 1
ATOM 778 O O . LEU A 1 95 ? 15.078 -20.938 5.32 1 98.62 95 LEU A O 1
ATOM 782 N N . ALA A 1 96 ? 14 -19.047 5.883 1 98.56 96 ALA A N 1
ATOM 783 C CA . ALA A 1 96 ? 12.672 -19.609 5.621 1 98.56 96 ALA A CA 1
ATOM 784 C C . ALA A 1 96 ? 12.523 -19.984 4.152 1 98.56 96 ALA A C 1
ATOM 786 O O . ALA A 1 96 ? 12.141 -21.125 3.83 1 98.56 96 ALA A O 1
ATOM 787 N N . MET A 1 97 ? 12.875 -19.094 3.283 1 98.56 97 MET A N 1
ATOM 788 C CA . MET A 1 97 ? 12.75 -19.359 1.852 1 98.56 97 MET A CA 1
ATOM 789 C C . MET A 1 97 ? 13.734 -20.438 1.41 1 98.56 97 MET A C 1
ATOM 791 O O . MET A 1 97 ? 13.406 -21.281 0.581 1 98.56 97 MET A O 1
ATOM 795 N N . GLY A 1 98 ? 14.93 -20.328 1.959 1 98.62 98 GLY A N 1
ATOM 796 C CA . GLY A 1 98 ? 15.898 -21.375 1.687 1 98.62 98 GLY A CA 1
ATOM 797 C C . GLY A 1 98 ? 15.422 -22.75 2.104 1 98.62 98 GLY A C 1
ATOM 798 O O . GLY A 1 98 ? 15.625 -23.734 1.384 1 98.62 98 GLY A O 1
ATOM 799 N N . SER A 1 99 ? 14.828 -22.828 3.217 1 98.06 99 SER A N 1
ATOM 800 C CA . SER A 1 99 ? 14.297 -24.094 3.723 1 98.06 99 SER A CA 1
ATOM 801 C C . SER A 1 99 ? 13.242 -24.656 2.781 1 98.06 99 SER A C 1
ATOM 803 O O . SER A 1 99 ? 13.203 -25.875 2.535 1 98.06 99 SER A O 1
ATOM 805 N N . ILE A 1 100 ? 12.43 -23.859 2.219 1 97.62 100 ILE A N 1
ATOM 806 C CA . ILE A 1 100 ? 11.375 -24.281 1.305 1 97.62 100 ILE A CA 1
ATOM 807 C C . ILE A 1 100 ? 12 -24.875 0.046 1 97.62 100 ILE A C 1
ATOM 809 O O . ILE A 1 100 ? 11.641 -26 -0.358 1 97.62 100 ILE A O 1
ATOM 813 N N . VAL A 1 101 ? 12.969 -24.234 -0.506 1 97.5 101 VAL A N 1
ATOM 814 C CA . VAL A 1 101 ? 13.438 -24.641 -1.831 1 97.5 101 VAL A CA 1
ATOM 815 C C . VAL A 1 101 ? 14.484 -25.734 -1.702 1 97.5 101 VAL A C 1
ATOM 817 O O . VAL A 1 101 ? 14.875 -26.359 -2.699 1 97.5 101 VAL A O 1
ATOM 820 N N . ALA A 1 102 ? 14.93 -26.016 -0.49 1 96.81 102 ALA A N 1
ATOM 821 C CA . ALA A 1 102 ? 15.922 -27.062 -0.27 1 96.81 102 ALA A CA 1
ATOM 822 C C . ALA A 1 102 ? 15.242 -28.375 0.142 1 96.81 102 ALA A C 1
ATOM 824 O O . ALA A 1 102 ? 15.891 -29.422 0.209 1 96.81 102 ALA A O 1
ATOM 825 N N . SER A 1 103 ? 13.969 -28.312 0.388 1 96.12 103 SER A N 1
ATOM 826 C CA . SER A 1 103 ? 13.297 -29.484 0.948 1 96.12 103 SER A CA 1
ATOM 827 C C . SER A 1 103 ? 12.055 -29.844 0.141 1 96.12 103 SER A C 1
ATOM 829 O O . SER A 1 103 ? 11.766 -29.219 -0.882 1 96.12 103 SER A O 1
ATOM 831 N N . LYS A 1 104 ? 11.438 -30.859 0.579 1 96 104 LYS A N 1
ATOM 832 C CA . LYS A 1 104 ? 10.18 -31.297 -0.033 1 96 104 LYS A CA 1
ATOM 833 C C . LYS A 1 104 ? 8.992 -30.547 0.571 1 96 104 LYS A C 1
ATOM 835 O O . LYS A 1 104 ? 9.125 -29.906 1.613 1 96 104 LYS A O 1
ATOM 840 N N . SER A 1 105 ? 7.906 -30.672 -0.055 1 93.19 105 SER A N 1
ATOM 841 C CA . SER A 1 105 ? 6.727 -29.891 0.309 1 93.19 105 SER A CA 1
ATOM 842 C C . SER A 1 105 ? 6.184 -30.312 1.67 1 93.19 105 SER A C 1
ATOM 844 O O . SER A 1 105 ? 5.516 -29.531 2.348 1 93.19 105 SER A O 1
ATOM 846 N N . GLY A 1 106 ? 6.496 -31.5 2.139 1 90.94 106 GLY A N 1
ATOM 847 C CA . GLY A 1 106 ? 6.023 -31.969 3.43 1 90.94 106 GLY A CA 1
ATOM 848 C C . GLY A 1 106 ? 6.828 -31.438 4.598 1 90.94 106 GLY A C 1
ATOM 849 O O . GLY A 1 106 ? 6.387 -31.5 5.746 1 90.94 106 GLY A O 1
ATOM 850 N N . ASP A 1 107 ? 8.031 -30.891 4.27 1 93.62 107 ASP A N 1
ATOM 851 C CA . ASP A 1 107 ? 8.898 -30.344 5.309 1 93.62 107 ASP A CA 1
ATOM 852 C C . ASP A 1 107 ? 8.359 -29 5.824 1 93.62 107 ASP A C 1
ATOM 854 O O . ASP A 1 107 ? 8.078 -28.094 5.039 1 93.62 107 ASP A O 1
ATOM 858 N N . ARG A 1 108 ? 8.281 -28.859 7.152 1 92.62 108 ARG A N 1
ATOM 859 C CA . ARG A 1 108 ? 7.684 -27.672 7.738 1 92.62 108 ARG A CA 1
ATOM 860 C C . ARG A 1 108 ? 8.719 -26.844 8.5 1 92.62 108 ARG A C 1
ATOM 862 O O . ARG A 1 108 ? 8.367 -25.938 9.25 1 92.62 108 ARG A O 1
ATOM 869 N N . ASP A 1 109 ? 9.922 -27.062 8.25 1 94.75 109 ASP A N 1
ATOM 870 C CA . ASP A 1 109 ? 10.984 -26.375 8.969 1 94.75 109 ASP A CA 1
ATOM 871 C C . ASP A 1 109 ? 10.945 -24.875 8.688 1 94.75 109 ASP A C 1
ATOM 873 O O . ASP A 1 109 ? 11.336 -24.062 9.531 1 94.75 109 ASP A O 1
ATOM 877 N N . HIS A 1 110 ? 10.492 -24.516 7.492 1 96.56 110 HIS A N 1
ATOM 878 C CA . HIS A 1 110 ? 10.445 -23.109 7.113 1 96.56 110 HIS A CA 1
ATOM 879 C C . HIS A 1 110 ? 9.562 -22.312 8.062 1 96.56 110 HIS A C 1
ATOM 881 O O . HIS A 1 110 ? 9.773 -21.109 8.25 1 96.56 110 HIS A O 1
ATOM 887 N N . CYS A 1 111 ? 8.625 -22.938 8.789 1 95.25 111 CYS A N 1
ATOM 888 C CA . CYS A 1 111 ? 7.688 -22.266 9.688 1 95.25 111 CYS A CA 1
ATOM 889 C C . CYS A 1 111 ? 8.422 -21.656 10.883 1 95.25 111 CYS A C 1
ATOM 891 O O . CYS A 1 111 ? 8.07 -20.578 11.336 1 95.25 111 CYS A O 1
ATOM 893 N N . LYS A 1 112 ? 9.367 -22.391 11.328 1 95.12 112 LYS A N 1
ATOM 894 C CA . LYS A 1 112 ? 10.133 -21.891 12.477 1 95.12 112 LYS A CA 1
ATOM 895 C C . LYS A 1 112 ? 10.859 -20.594 12.133 1 95.12 112 LYS A C 1
ATOM 897 O O . LYS A 1 112 ? 10.867 -19.656 12.93 1 95.12 112 LYS A O 1
ATOM 902 N N . TYR A 1 113 ? 11.484 -20.562 10.992 1 97.06 113 TYR A N 1
ATOM 903 C CA . TYR A 1 113 ? 12.219 -19.375 10.562 1 97.06 113 TYR A CA 1
ATOM 904 C C . TYR A 1 113 ? 11.273 -18.203 10.32 1 97.06 113 TYR A C 1
ATOM 906 O O . TYR A 1 113 ? 11.57 -17.078 10.703 1 97.06 113 TYR A O 1
ATOM 914 N N . TYR A 1 114 ? 10.141 -18.5 9.75 1 96.38 114 TYR A N 1
ATOM 915 C CA . TYR A 1 114 ? 9.141 -17.453 9.508 1 96.38 114 TYR A CA 1
ATOM 916 C C . TYR A 1 114 ? 8.641 -16.875 10.828 1 96.38 114 TYR A C 1
ATOM 918 O O . TYR A 1 114 ? 8.523 -15.648 10.961 1 96.38 114 TYR A O 1
ATOM 926 N N . THR A 1 115 ? 8.32 -17.719 11.719 1 94 115 THR A N 1
ATOM 927 C CA . THR A 1 115 ? 7.832 -17.281 13.023 1 94 115 THR A CA 1
ATOM 928 C C . THR A 1 115 ? 8.859 -16.375 13.703 1 94 115 THR A C 1
ATOM 930 O O . THR A 1 115 ? 8.5 -15.359 14.297 1 94 115 THR A O 1
ATOM 933 N N . GLU A 1 116 ? 10.078 -16.766 13.617 1 94.62 116 GLU A N 1
ATOM 934 C CA . GLU A 1 116 ? 11.133 -15.945 14.195 1 94.62 116 GLU A CA 1
ATOM 935 C C . GLU A 1 116 ? 11.227 -14.594 13.484 1 94.62 116 GLU A C 1
ATOM 937 O O . GLU A 1 116 ? 11.453 -13.562 14.125 1 94.62 116 GLU A O 1
ATOM 942 N N . ALA A 1 117 ? 11.117 -14.578 12.156 1 96.12 117 ALA A N 1
ATOM 943 C CA . ALA A 1 117 ? 11.141 -13.328 11.398 1 96.12 117 ALA A CA 1
ATOM 944 C C . ALA A 1 117 ? 10.008 -12.406 11.836 1 96.12 117 ALA A C 1
ATOM 946 O O . ALA A 1 117 ? 10.203 -11.188 11.953 1 96.12 117 ALA A O 1
ATOM 947 N N . MET A 1 118 ? 8.836 -12.961 12.148 1 92.81 118 MET A N 1
ATOM 948 C CA . MET A 1 118 ? 7.645 -12.188 12.492 1 92.81 118 MET A CA 1
ATOM 949 C C . MET A 1 118 ? 7.801 -11.508 13.852 1 92.81 118 MET A C 1
ATOM 951 O O . MET A 1 118 ? 7.137 -10.516 14.133 1 92.81 118 MET A O 1
ATOM 955 N N . ARG A 1 119 ? 8.688 -12.016 14.641 1 90.12 119 ARG A N 1
ATOM 956 C CA . ARG A 1 119 ? 8.969 -11.375 15.922 1 90.12 119 ARG A CA 1
ATOM 957 C C . ARG A 1 119 ? 9.625 -10.008 15.711 1 90.12 119 ARG A C 1
ATOM 959 O O . ARG A 1 119 ? 9.516 -9.133 16.562 1 90.12 119 ARG A O 1
ATOM 966 N N . HIS A 1 120 ? 10.203 -9.867 14.562 1 91.38 120 HIS A N 1
ATOM 967 C CA . HIS A 1 120 ? 10.93 -8.633 14.273 1 91.38 120 HIS A CA 1
ATOM 968 C C . HIS A 1 120 ? 10.164 -7.754 13.297 1 91.38 120 HIS A C 1
ATOM 970 O O . HIS A 1 120 ? 10.57 -6.625 13.016 1 91.38 120 HIS A O 1
ATOM 976 N N . LEU A 1 121 ? 9.039 -8.266 12.734 1 92.25 121 LEU A N 1
ATOM 977 C CA . LEU A 1 121 ? 8.273 -7.543 11.727 1 92.25 121 LEU A CA 1
ATOM 978 C C . LEU A 1 121 ? 6.867 -7.23 12.227 1 92.25 121 LEU A C 1
ATOM 980 O O . LEU A 1 121 ? 5.883 -7.777 11.719 1 92.25 121 LEU A O 1
ATOM 984 N N . ASP A 1 122 ? 6.766 -6.367 13.102 1 86.81 122 ASP A N 1
ATOM 985 C CA . ASP A 1 122 ? 5.461 -5.875 13.531 1 86.81 122 ASP A CA 1
ATOM 986 C C . ASP A 1 122 ? 5.113 -4.559 12.844 1 86.81 122 ASP A C 1
ATOM 988 O O . ASP A 1 122 ? 5.809 -4.129 11.922 1 86.81 122 ASP A O 1
ATOM 992 N N . LEU A 1 123 ? 4.027 -3.924 13.234 1 88.56 123 LEU A N 1
ATOM 993 C CA . LEU A 1 123 ? 3.572 -2.719 12.555 1 88.56 123 LEU A CA 1
ATOM 994 C C . LEU A 1 123 ? 4.59 -1.593 12.695 1 88.56 123 LEU A C 1
ATOM 996 O O . LEU A 1 123 ? 4.664 -0.7 11.852 1 88.56 123 LEU A O 1
ATOM 1000 N N . SER A 1 124 ? 5.324 -1.647 13.75 1 86.88 124 SER A N 1
ATOM 1001 C CA . SER A 1 124 ? 6.332 -0.611 13.953 1 86.88 124 SER A CA 1
ATOM 1002 C C . SER A 1 124 ? 7.449 -0.722 12.922 1 86.88 124 SER A C 1
ATOM 1004 O O . SER A 1 124 ? 8.141 0.26 12.641 1 86.88 124 SER A O 1
ATOM 1006 N N . ALA A 1 125 ? 7.586 -1.929 12.375 1 90.06 125 ALA A N 1
ATOM 1007 C CA . ALA A 1 125 ? 8.625 -2.17 11.375 1 90.06 125 ALA A CA 1
ATOM 1008 C C . ALA A 1 125 ? 8.398 -1.297 10.141 1 90.06 125 ALA A C 1
ATOM 1010 O O . ALA A 1 125 ? 9.352 -0.976 9.422 1 90.06 125 ALA A O 1
ATOM 1011 N N . PHE A 1 126 ? 7.25 -0.848 9.961 1 91.88 126 PHE A N 1
ATOM 1012 C CA . PHE A 1 126 ? 6.918 -0.059 8.773 1 91.88 126 PHE A CA 1
ATOM 1013 C C . PHE A 1 126 ? 7.504 1.345 8.883 1 91.88 126 PHE A C 1
ATOM 1015 O O . PHE A 1 126 ? 7.555 2.078 7.891 1 91.88 126 PHE A O 1
ATOM 1022 N N . GLY A 1 127 ? 7.926 1.688 10 1 88.88 127 GLY A N 1
ATOM 1023 C CA . GLY A 1 127 ? 8.602 2.963 10.18 1 88.88 127 GLY A CA 1
ATOM 1024 C C . GLY A 1 127 ? 10.109 2.854 10.117 1 88.88 127 GLY A C 1
ATOM 1025 O O . GLY A 1 127 ? 10.82 3.85 10.281 1 88.88 127 GLY A O 1
ATOM 1026 N N . SER A 1 128 ? 10.617 1.613 9.828 1 89.75 128 SER A N 1
ATOM 1027 C CA . SER A 1 128 ? 12.055 1.368 9.781 1 89.75 128 SER A CA 1
ATOM 1028 C C . SER A 1 128 ? 12.688 2.023 8.562 1 89.75 128 SER A C 1
ATOM 1030 O O . SER A 1 128 ? 12.102 2.025 7.477 1 89.75 128 SER A O 1
ATOM 1032 N N . SER A 1 129 ? 13.867 2.582 8.766 1 90.38 129 SER A N 1
ATOM 1033 C CA . SER A 1 129 ? 14.602 3.174 7.652 1 90.38 129 SER A CA 1
ATOM 1034 C C . SER A 1 129 ? 15.648 2.209 7.109 1 90.38 129 SER A C 1
ATOM 1036 O O . SER A 1 129 ? 16.438 2.57 6.234 1 90.38 129 SER A O 1
ATOM 1038 N N . ARG A 1 130 ? 15.648 1.013 7.641 1 93.31 130 ARG A N 1
ATOM 1039 C CA . ARG A 1 130 ? 16.656 0.024 7.254 1 93.31 130 ARG A CA 1
ATOM 1040 C C . ARG A 1 130 ? 16.188 -0.781 6.043 1 93.31 130 ARG A C 1
ATOM 1042 O O . ARG A 1 130 ? 15.078 -1.324 6.043 1 93.31 130 ARG A O 1
ATOM 1049 N N . ILE A 1 131 ? 17.031 -0.951 5.055 1 96.12 131 ILE A N 1
ATOM 1050 C CA . ILE A 1 131 ? 16.703 -1.628 3.805 1 96.12 131 ILE A CA 1
ATOM 1051 C C . ILE A 1 131 ? 16.406 -3.102 4.078 1 96.12 131 ILE A C 1
ATOM 1053 O O . ILE A 1 131 ? 15.594 -3.715 3.387 1 96.12 131 ILE A O 1
ATOM 1057 N N . GLU A 1 132 ? 17.094 -3.662 5.121 1 97.5 132 GLU A N 1
ATOM 1058 C CA . GLU A 1 132 ? 16.906 -5.074 5.445 1 97.5 132 GLU A CA 1
ATOM 1059 C C . GLU A 1 132 ? 15.469 -5.375 5.836 1 97.5 132 GLU A C 1
ATOM 1061 O O . GLU A 1 132 ? 14.938 -6.438 5.512 1 97.5 132 GLU A O 1
ATOM 1066 N N . THR A 1 133 ? 14.836 -4.426 6.562 1 97.69 133 THR A N 1
ATOM 1067 C CA . THR A 1 133 ? 13.43 -4.598 6.918 1 97.69 133 THR A CA 1
ATOM 1068 C C . THR A 1 133 ? 12.562 -4.656 5.664 1 97.69 133 THR A C 1
ATOM 1070 O O . THR A 1 133 ? 11.68 -5.512 5.555 1 97.69 133 THR A O 1
ATOM 1073 N N . LEU A 1 134 ? 12.82 -3.762 4.762 1 98 134 LEU A N 1
ATOM 1074 C CA . LEU A 1 134 ? 12.094 -3.723 3.502 1 98 134 LEU A CA 1
ATOM 1075 C C . LEU A 1 134 ? 12.273 -5.023 2.729 1 98 134 LEU A C 1
ATOM 1077 O O . LEU A 1 134 ? 11.305 -5.586 2.213 1 98 134 LEU A O 1
ATOM 1081 N N . GLN A 1 135 ? 13.469 -5.48 2.637 1 98.56 135 GLN A N 1
ATOM 1082 C CA . GLN A 1 135 ? 13.766 -6.707 1.911 1 98.56 135 GLN A CA 1
ATOM 1083 C C . GLN A 1 135 ? 13.117 -7.914 2.578 1 98.56 135 GLN A C 1
ATOM 1085 O O . GLN A 1 135 ? 12.625 -8.82 1.897 1 98.56 135 GLN A O 1
ATOM 1090 N N . ALA A 1 136 ? 13.125 -7.926 3.904 1 98.56 136 ALA A N 1
ATOM 1091 C CA . ALA A 1 136 ? 12.445 -8.992 4.637 1 98.56 136 ALA A CA 1
ATOM 1092 C C . ALA A 1 136 ? 10.945 -8.992 4.332 1 98.56 136 ALA A C 1
ATOM 1094 O O . ALA A 1 136 ? 10.352 -10.055 4.105 1 98.56 136 ALA A O 1
ATOM 1095 N N . LEU A 1 137 ? 10.344 -7.828 4.324 1 98.12 137 LEU A N 1
ATOM 1096 C CA . LEU A 1 137 ? 8.922 -7.695 4.02 1 98.12 137 LEU A CA 1
ATOM 1097 C C . LEU A 1 137 ? 8.633 -8.117 2.584 1 98.12 137 LEU A C 1
ATOM 1099 O O . LEU A 1 137 ? 7.602 -8.75 2.316 1 98.12 137 LEU A O 1
ATOM 1103 N N . ALA A 1 138 ? 9.516 -7.805 1.675 1 98.25 138 ALA A N 1
ATOM 1104 C CA . ALA A 1 138 ? 9.359 -8.203 0.277 1 98.25 138 ALA A CA 1
ATOM 1105 C C . ALA A 1 138 ? 9.352 -9.719 0.134 1 98.25 138 ALA A C 1
ATOM 1107 O O . ALA A 1 138 ? 8.531 -10.273 -0.602 1 98.25 138 ALA A O 1
ATOM 1108 N N . LEU A 1 139 ? 10.25 -10.359 0.84 1 98.62 139 LEU A N 1
ATOM 1109 C CA . LEU A 1 139 ? 10.305 -11.812 0.796 1 98.62 139 LEU A CA 1
ATOM 1110 C C . LEU A 1 139 ? 9.062 -12.422 1.441 1 98.62 139 LEU A C 1
ATOM 1112 O O . LEU A 1 139 ? 8.5 -13.383 0.914 1 98.62 139 LEU A O 1
ATOM 1116 N N . ALA A 1 140 ? 8.656 -11.859 2.551 1 97.88 140 ALA A N 1
ATOM 1117 C CA . ALA A 1 140 ? 7.484 -12.367 3.256 1 97.88 140 ALA A CA 1
ATOM 1118 C C . ALA A 1 140 ? 6.223 -12.18 2.42 1 97.88 140 ALA A C 1
ATOM 1120 O O . ALA A 1 140 ? 5.469 -13.133 2.199 1 97.88 140 ALA A O 1
ATOM 1121 N N . GLY A 1 141 ? 6.051 -10.984 1.937 1 96.75 141 GLY A N 1
ATOM 1122 C CA . GLY A 1 141 ? 4.828 -10.648 1.225 1 96.75 141 GLY A CA 1
ATOM 1123 C C . GLY A 1 141 ? 4.82 -11.141 -0.212 1 96.75 141 GLY A C 1
ATOM 1124 O O . GLY A 1 141 ? 3.768 -11.5 -0.745 1 96.75 141 GLY A O 1
ATOM 1125 N N . GLY A 1 142 ? 5.914 -11.195 -0.833 1 97 142 GLY A N 1
ATOM 1126 C CA . GLY A 1 142 ? 5.984 -11.461 -2.26 1 97 142 GLY A CA 1
ATOM 1127 C C . GLY A 1 142 ? 6.188 -12.93 -2.58 1 97 142 GLY A C 1
ATOM 1128 O O . GLY A 1 142 ? 5.906 -13.375 -3.695 1 97 142 GLY A O 1
ATOM 1129 N N . TYR A 1 143 ? 6.734 -13.68 -1.605 1 97.62 143 TYR A N 1
ATOM 1130 C CA . TYR A 1 143 ? 7.004 -15.094 -1.861 1 97.62 143 TYR A CA 1
ATOM 1131 C C . TYR A 1 143 ? 6.332 -15.977 -0.816 1 97.62 143 TYR A C 1
ATOM 1133 O O . TYR A 1 143 ? 5.461 -16.781 -1.144 1 97.62 143 TYR A O 1
ATOM 1141 N N . TYR A 1 144 ? 6.762 -15.828 0.442 1 97.62 144 TYR A N 1
ATOM 1142 C CA . TYR A 1 144 ? 6.441 -16.797 1.484 1 97.62 144 TYR A CA 1
ATOM 1143 C C . TYR A 1 144 ? 4.934 -16.922 1.665 1 97.62 144 TYR A C 1
ATOM 1145 O O . TYR A 1 144 ? 4.395 -18.031 1.695 1 97.62 144 TYR A O 1
ATOM 1153 N N . LEU A 1 145 ? 4.273 -15.797 1.797 1 95.06 145 LEU A N 1
ATOM 1154 C CA . LEU A 1 145 ? 2.84 -15.82 2.07 1 95.06 145 LEU A CA 1
ATOM 1155 C C . LEU A 1 145 ? 2.066 -16.359 0.87 1 95.06 145 LEU A C 1
ATOM 1157 O O . LEU A 1 145 ? 1.011 -16.969 1.032 1 95.06 145 LEU A O 1
ATOM 1161 N N . HIS A 1 146 ? 2.537 -16.156 -0.331 1 93.38 146 HIS A N 1
ATOM 1162 C CA . HIS A 1 146 ? 1.938 -16.781 -1.507 1 93.38 146 HIS A CA 1
ATOM 1163 C C . HIS A 1 146 ? 2.164 -18.281 -1.508 1 93.38 146 HIS A C 1
ATOM 1165 O O . HIS A 1 146 ? 1.278 -19.047 -1.897 1 93.38 146 HIS A O 1
ATOM 1171 N N . TYR A 1 147 ? 3.363 -18.672 -1.066 1 94.25 147 TYR A N 1
ATOM 1172 C CA . TYR A 1 147 ? 3.674 -20.094 -1.005 1 94.25 147 TYR A CA 1
ATOM 1173 C C . TYR A 1 147 ? 2.723 -20.812 -0.061 1 94.25 147 TYR A C 1
ATOM 1175 O O . TYR A 1 147 ? 2.238 -21.906 -0.377 1 94.25 147 TYR A O 1
ATOM 1183 N N . ILE A 1 148 ? 2.43 -20.172 1.09 1 90.62 148 ILE A N 1
ATOM 1184 C CA . ILE A 1 148 ? 1.589 -20.859 2.068 1 90.62 148 ILE A CA 1
ATOM 1185 C C . ILE A 1 148 ? 0.123 -20.5 1.82 1 90.62 148 ILE A C 1
ATOM 1187 O O . ILE A 1 148 ? -0.71 -20.609 2.723 1 90.62 148 ILE A O 1
ATOM 1191 N N . ASN A 1 149 ? -0.195 -19.875 0.748 1 87.31 149 ASN A N 1
ATOM 1192 C CA . ASN A 1 149 ? -1.544 -19.625 0.253 1 87.31 149 ASN A CA 1
ATOM 1193 C C . ASN A 1 149 ? -2.264 -18.578 1.095 1 87.31 149 ASN A C 1
ATOM 1195 O O . ASN A 1 149 ? -3.416 -18.766 1.485 1 87.31 149 ASN A O 1
ATOM 1199 N N . ARG A 1 150 ? -1.558 -17.594 1.457 1 90.94 150 ARG A N 1
ATOM 1200 C CA . ARG A 1 150 ? -2.102 -16.391 2.072 1 90.94 150 ARG A CA 1
ATOM 1201 C C . ARG A 1 150 ? -1.806 -15.156 1.224 1 90.94 150 ARG A C 1
ATOM 1203 O O . ARG A 1 150 ? -1.186 -14.203 1.699 1 90.94 150 ARG A O 1
ATOM 1210 N N . PRO A 1 151 ? -2.352 -15.188 0.056 1 91.06 151 PRO A N 1
ATOM 1211 C CA . PRO A 1 151 ? -1.969 -14.148 -0.91 1 91.06 151 PRO A CA 1
ATOM 1212 C C . PRO A 1 151 ? -2.496 -12.766 -0.536 1 91.06 151 PRO A C 1
ATOM 1214 O O . PRO A 1 151 ? -1.844 -11.758 -0.816 1 91.06 151 PRO A O 1
ATOM 1217 N N . ASN A 1 152 ? -3.684 -12.672 0.082 1 90.44 152 ASN A N 1
ATOM 1218 C CA . ASN A 1 152 ? -4.23 -11.375 0.459 1 90.44 152 ASN A CA 1
ATOM 1219 C C . ASN A 1 152 ? -3.34 -10.664 1.476 1 90.44 152 ASN A C 1
ATOM 1221 O O . ASN A 1 152 ? -3.088 -9.469 1.355 1 90.44 152 ASN A O 1
ATOM 1225 N N . ARG A 1 153 ? -2.963 -11.461 2.451 1 93.38 153 ARG A N 1
ATOM 1226 C CA . ARG A 1 153 ? -2.025 -10.922 3.428 1 93.38 153 ARG A CA 1
ATOM 1227 C C . ARG A 1 153 ? -0.735 -10.461 2.754 1 93.38 153 ARG A C 1
ATOM 1229 O O . ARG A 1 153 ? -0.215 -9.391 3.057 1 93.38 153 ARG A O 1
ATOM 1236 N N . GLY A 1 154 ? -0.228 -11.344 1.867 1 95.5 154 GLY A N 1
ATOM 1237 C CA . GLY A 1 154 ? 0.963 -10.969 1.119 1 95.5 154 GLY A CA 1
ATOM 1238 C C . GLY A 1 154 ? 0.792 -9.695 0.315 1 95.5 154 GLY A C 1
ATOM 1239 O O . GLY A 1 154 ? 1.666 -8.828 0.325 1 95.5 154 GLY A O 1
ATOM 1240 N N . ASN A 1 155 ? -0.329 -9.562 -0.339 1 94.25 155 ASN A N 1
ATOM 1241 C CA . ASN A 1 155 ? -0.644 -8.383 -1.143 1 94.25 155 ASN A CA 1
ATOM 1242 C C . ASN A 1 155 ? -0.67 -7.117 -0.292 1 94.25 155 ASN A C 1
ATOM 1244 O O . ASN A 1 155 ? -0.163 -6.074 -0.71 1 94.25 155 ASN A O 1
ATOM 1248 N N . ALA A 1 156 ? -1.293 -7.188 0.858 1 95.06 156 ALA A N 1
ATOM 1249 C CA . ALA A 1 156 ? -1.359 -6.043 1.762 1 95.06 156 ALA A CA 1
ATOM 1250 C C . ALA A 1 156 ? 0.033 -5.641 2.24 1 95.06 156 ALA A C 1
ATOM 1252 O O . ALA A 1 156 ? 0.371 -4.457 2.262 1 95.06 156 ALA A O 1
ATOM 1253 N N . ILE A 1 157 ? 0.839 -6.602 2.58 1 96.25 157 ILE A N 1
ATOM 1254 C CA . ILE A 1 157 ? 2.193 -6.344 3.057 1 96.25 157 ILE A CA 1
ATOM 1255 C C . ILE A 1 157 ? 3.014 -5.691 1.946 1 96.25 157 ILE A C 1
ATOM 1257 O O . ILE A 1 157 ? 3.799 -4.773 2.203 1 96.25 157 ILE A O 1
ATOM 1261 N N . LEU A 1 158 ? 2.834 -6.152 0.731 1 95.56 158 LEU A N 1
ATOM 1262 C CA . LEU A 1 158 ? 3.535 -5.531 -0.386 1 95.56 158 LEU A CA 1
ATOM 1263 C C . LEU A 1 158 ? 3.104 -4.078 -0.559 1 95.56 158 LEU A C 1
ATOM 1265 O O . LEU A 1 158 ? 3.916 -3.225 -0.919 1 95.56 158 LEU A O 1
ATOM 1269 N N . GLY A 1 159 ? 1.818 -3.824 -0.345 1 94.25 159 GLY A N 1
ATOM 1270 C CA . GLY A 1 159 ? 1.372 -2.439 -0.362 1 94.25 159 GLY A CA 1
ATOM 1271 C C . GLY A 1 159 ? 2.119 -1.561 0.623 1 94.25 159 GLY A C 1
ATOM 1272 O O . GLY A 1 159 ? 2.543 -0.455 0.278 1 94.25 159 GLY A O 1
ATOM 1273 N N . ALA A 1 160 ? 2.236 -2.072 1.838 1 95.69 160 ALA A N 1
ATOM 1274 C CA . ALA A 1 160 ? 2.988 -1.347 2.859 1 95.69 160 ALA A CA 1
ATOM 1275 C C . ALA A 1 160 ? 4.457 -1.208 2.465 1 95.69 160 ALA A C 1
ATOM 1277 O O . ALA A 1 160 ? 5.055 -0.147 2.648 1 95.69 160 ALA A O 1
ATOM 1278 N N . ALA A 1 161 ? 5.027 -2.271 1.948 1 95.75 161 ALA A N 1
ATOM 1279 C CA . ALA A 1 161 ? 6.438 -2.273 1.562 1 95.75 161 ALA A CA 1
ATOM 1280 C C . ALA A 1 161 ? 6.707 -1.244 0.469 1 95.75 161 ALA A C 1
ATOM 1282 O O . ALA A 1 161 ? 7.742 -0.574 0.482 1 95.75 161 ALA A O 1
ATOM 1283 N N . PHE A 1 162 ? 5.801 -1.112 -0.43 1 93.12 162 PHE A N 1
ATOM 1284 C CA . PHE A 1 162 ? 5.945 -0.137 -1.505 1 93.12 162 PHE A CA 1
ATOM 1285 C C . PHE A 1 162 ? 5.973 1.281 -0.949 1 93.12 162 PHE A C 1
ATOM 1287 O O . PHE A 1 162 ? 6.77 2.113 -1.392 1 93.12 162 PHE A O 1
ATOM 1294 N N . ARG A 1 163 ? 5.062 1.561 -0.04 1 93.56 163 ARG A N 1
ATOM 1295 C CA . ARG A 1 163 ? 5.043 2.877 0.59 1 93.56 163 ARG A CA 1
ATOM 1296 C C . ARG A 1 163 ? 6.316 3.119 1.391 1 93.56 163 ARG A C 1
ATOM 1298 O O . ARG A 1 163 ? 6.848 4.23 1.402 1 93.56 163 ARG A O 1
ATOM 1305 N N . MET A 1 164 ? 6.809 2.086 2.08 1 94.25 164 MET A N 1
ATOM 1306 C CA . MET A 1 164 ? 8.07 2.189 2.807 1 94.25 164 MET A CA 1
ATOM 1307 C C . MET A 1 164 ? 9.219 2.512 1.858 1 94.25 164 MET A C 1
ATOM 1309 O O . MET A 1 164 ? 10.055 3.373 2.152 1 94.25 164 MET A O 1
ATOM 1313 N N . ALA A 1 165 ? 9.281 1.78 0.744 1 94.5 165 ALA A N 1
ATOM 1314 C CA . ALA A 1 165 ? 10.336 2.014 -0.242 1 94.5 165 ALA A CA 1
ATOM 1315 C C . ALA A 1 165 ? 10.281 3.447 -0.768 1 94.5 165 ALA A C 1
ATOM 1317 O O . ALA A 1 165 ? 11.328 4.086 -0.945 1 94.5 165 ALA A O 1
ATOM 1318 N N . SER A 1 166 ? 9.117 3.932 -1.006 1 90.12 166 SER A N 1
ATOM 1319 C CA . SER A 1 166 ? 8.953 5.309 -1.467 1 90.12 166 SER A CA 1
ATOM 1320 C C . SER A 1 166 ? 9.406 6.305 -0.405 1 90.12 166 SER A C 1
ATOM 1322 O O . SER A 1 166 ? 10.023 7.324 -0.725 1 90.12 166 SER A O 1
ATOM 1324 N N . ALA A 1 167 ? 9.031 6.027 0.832 1 90.69 167 ALA A N 1
ATOM 1325 C CA . ALA A 1 167 ? 9.445 6.891 1.935 1 90.69 167 ALA A CA 1
ATOM 1326 C C . ALA A 1 167 ? 10.961 6.957 2.043 1 90.69 167 ALA A C 1
ATOM 1328 O O . ALA A 1 167 ? 11.523 7.988 2.422 1 90.69 167 ALA A O 1
ATOM 1329 N N . LEU A 1 168 ? 11.602 5.848 1.676 1 90.06 168 LEU A N 1
ATOM 1330 C CA . LEU A 1 168 ? 13.055 5.777 1.716 1 90.06 168 LEU A CA 1
ATOM 1331 C C . LEU A 1 168 ? 13.664 6.398 0.464 1 90.06 168 LEU A C 1
ATOM 1333 O O . LEU A 1 168 ? 14.891 6.52 0.357 1 90.06 168 LEU A O 1
ATOM 1337 N N . GLY A 1 169 ? 12.891 6.711 -0.474 1 89.56 169 GLY A N 1
ATOM 1338 C CA . GLY A 1 169 ? 13.352 7.371 -1.687 1 89.56 169 GLY A CA 1
ATOM 1339 C C . GLY A 1 169 ? 13.867 6.402 -2.734 1 89.56 169 GLY A C 1
ATOM 1340 O O . GLY A 1 169 ? 14.625 6.789 -3.625 1 89.56 169 GLY A O 1
ATOM 1341 N N . PHE A 1 170 ? 13.445 5.117 -2.68 1 92.62 170 PHE A N 1
ATOM 1342 C CA . PHE A 1 170 ? 14 4.102 -3.572 1 92.62 170 PHE A CA 1
ATOM 1343 C C . PHE A 1 170 ? 13.438 4.258 -4.98 1 92.62 170 PHE A C 1
ATOM 1345 O O . PHE A 1 170 ? 13.969 3.686 -5.934 1 92.62 170 PHE A O 1
ATOM 1352 N N . HIS A 1 171 ? 12.367 5.008 -5.16 1 89.81 171 HIS A N 1
ATOM 1353 C CA . HIS A 1 171 ? 11.758 5.195 -6.473 1 89.81 171 HIS A CA 1
ATOM 1354 C C . HIS A 1 171 ? 12.492 6.27 -7.27 1 89.81 171 HIS A C 1
ATOM 1356 O O . HIS A 1 171 ? 12.18 6.492 -8.445 1 89.81 171 HIS A O 1
ATOM 1362 N N . ARG A 1 172 ? 13.477 6.875 -6.633 1 89.44 172 ARG A N 1
ATOM 1363 C CA . ARG A 1 172 ? 14.227 7.949 -7.27 1 89.44 172 ARG A CA 1
ATOM 1364 C C . ARG A 1 172 ? 15.695 7.566 -7.426 1 89.44 172 ARG A C 1
ATOM 1366 O O . ARG A 1 172 ? 16.281 6.934 -6.539 1 89.44 172 ARG A O 1
ATOM 1373 N N . GLU A 1 173 ? 16.25 8.031 -8.555 1 90.38 173 GLU A N 1
ATOM 1374 C CA . GLU A 1 173 ? 17.672 7.785 -8.766 1 90.38 173 GLU A CA 1
ATOM 1375 C C . GLU A 1 173 ? 18.531 8.68 -7.867 1 90.38 173 GLU A C 1
ATOM 1377 O O . GLU A 1 173 ? 18.297 9.891 -7.793 1 90.38 173 GLU A O 1
ATOM 1382 N N . PRO A 1 174 ? 19.422 8.008 -7.18 1 81.88 174 PRO A N 1
ATOM 1383 C CA . PRO A 1 174 ? 20.281 8.844 -6.336 1 81.88 174 PRO A CA 1
ATOM 1384 C C . PRO A 1 174 ? 21.109 9.844 -7.141 1 81.88 174 PRO A C 1
ATOM 1386 O O . PRO A 1 174 ? 21.453 9.578 -8.297 1 81.88 174 PRO A O 1
ATOM 1389 N N . SER A 1 175 ? 21.297 11.023 -6.598 1 72.81 175 SER A N 1
ATOM 1390 C CA . SER A 1 175 ? 22.078 12.062 -7.266 1 72.81 175 SER A CA 1
ATOM 1391 C C . SER A 1 175 ? 23.531 11.625 -7.465 1 72.81 175 SER A C 1
ATOM 1393 O O . SER A 1 175 ? 24.047 10.828 -6.688 1 72.81 175 SER A O 1
ATOM 1395 N N . GLU A 1 176 ? 24.141 11.75 -8.727 1 62.97 176 GLU A N 1
ATOM 1396 C CA . GLU A 1 176 ? 25.453 11.383 -9.234 1 62.97 176 GLU A CA 1
ATOM 1397 C C . GLU A 1 176 ? 26.531 11.562 -8.172 1 62.97 176 GLU A C 1
ATOM 1399 O O . GLU A 1 176 ? 27.547 10.867 -8.188 1 62.97 176 GLU A O 1
ATOM 1404 N N . GLN A 1 177 ? 26.453 12.508 -7.379 1 54.5 177 GLN A N 1
ATOM 1405 C CA . GLN A 1 177 ? 27.594 12.711 -6.488 1 54.5 177 GLN A CA 1
ATOM 1406 C C . GLN A 1 177 ? 27.891 11.453 -5.676 1 54.5 177 GLN A C 1
ATOM 1408 O O . GLN A 1 177 ? 28.938 11.352 -5.043 1 54.5 177 GLN A O 1
ATOM 1413 N N . ASP A 1 178 ? 27.062 10.523 -5.738 1 53.69 178 ASP A N 1
ATOM 1414 C CA . ASP A 1 178 ? 27.188 9.328 -4.914 1 53.69 178 ASP A CA 1
ATOM 1415 C C . ASP A 1 178 ? 28.062 8.273 -5.598 1 53.69 178 ASP A C 1
ATOM 1417 O O . ASP A 1 178 ? 27.969 7.09 -5.281 1 53.69 178 ASP A O 1
ATOM 1421 N N . GLY A 1 179 ? 28.844 8.703 -6.594 1 54.72 179 GLY A N 1
ATOM 1422 C CA . GLY A 1 179 ? 29.609 7.859 -7.5 1 54.72 179 GLY A CA 1
ATOM 1423 C C . GLY A 1 179 ? 30.797 7.191 -6.84 1 54.72 179 GLY A C 1
ATOM 1424 O O . GLY A 1 179 ? 31.531 6.445 -7.484 1 54.72 179 GLY A O 1
ATOM 1425 N N . GLU A 1 180 ? 31.062 7.52 -5.719 1 60.72 180 GLU A N 1
ATOM 1426 C CA . GLU A 1 180 ? 32.281 6.828 -5.312 1 60.72 180 GLU A CA 1
ATOM 1427 C C . GLU A 1 180 ? 31.969 5.508 -4.613 1 60.72 180 GLU A C 1
ATOM 1429 O O . GLU A 1 180 ? 30.953 5.402 -3.912 1 60.72 180 GLU A O 1
ATOM 1434 N N . GLY A 1 181 ? 32.688 4.367 -4.848 1 66.88 181 GLY A N 1
ATOM 1435 C CA . GLY A 1 181 ? 32.812 2.98 -4.418 1 66.88 181 GLY A CA 1
ATOM 1436 C C . GLY A 1 181 ? 31.609 2.494 -3.641 1 66.88 181 GLY A C 1
ATOM 1437 O O . GLY A 1 181 ? 30.562 2.191 -4.23 1 66.88 181 GLY A O 1
ATOM 1438 N N . ASP A 1 182 ? 31.562 2.758 -2.396 1 73.56 182 ASP A N 1
ATOM 1439 C CA . ASP A 1 182 ? 30.562 2.234 -1.476 1 73.56 182 ASP A CA 1
ATOM 1440 C C . ASP A 1 182 ? 29.188 2.818 -1.776 1 73.56 182 ASP A C 1
ATOM 1442 O O . ASP A 1 182 ? 28.172 2.123 -1.668 1 73.56 182 ASP A O 1
ATOM 1446 N N . GLN A 1 183 ? 29.156 3.941 -2.273 1 78.94 183 GLN A N 1
ATOM 1447 C CA . GLN A 1 183 ? 27.875 4.598 -2.568 1 78.94 183 GLN A CA 1
ATOM 1448 C C . GLN A 1 183 ? 27.25 4.039 -3.844 1 78.94 183 GLN A C 1
ATOM 1450 O O . GLN A 1 183 ? 26.031 3.975 -3.963 1 78.94 183 GLN A O 1
ATOM 1455 N N . SER A 1 184 ? 28.141 3.662 -4.691 1 81.94 184 SER A N 1
ATOM 1456 C CA . SER A 1 184 ? 27.641 3.072 -5.93 1 81.94 184 SER A CA 1
ATOM 1457 C C . SER A 1 184 ? 27 1.712 -5.68 1 81.94 184 SER A C 1
ATOM 1459 O O . SER A 1 184 ? 25.984 1.375 -6.289 1 81.94 184 SER A O 1
ATOM 1461 N N . GLU A 1 185 ? 27.641 0.999 -4.824 1 85 185 GLU A N 1
ATOM 1462 C CA . GLU A 1 185 ? 27.078 -0.303 -4.473 1 85 185 GLU A CA 1
ATOM 1463 C C . GLU A 1 185 ? 25.734 -0.156 -3.764 1 85 185 GLU A C 1
ATOM 1465 O O . GLU A 1 185 ? 24.812 -0.939 -4 1 85 185 GLU A O 1
ATOM 1470 N N . ALA A 1 186 ? 25.734 0.804 -2.885 1 87.25 186 ALA A N 1
ATOM 1471 C CA . ALA A 1 186 ? 24.484 1.067 -2.174 1 87.25 186 ALA A CA 1
ATOM 1472 C C . ALA A 1 186 ? 23.375 1.493 -3.139 1 87.25 186 ALA A C 1
ATOM 1474 O O . ALA A 1 186 ? 22.219 1.089 -2.988 1 87.25 186 ALA A O 1
ATOM 1475 N N . ALA A 1 187 ? 23.75 2.268 -4.098 1 90.38 187 ALA A N 1
ATOM 1476 C CA . ALA A 1 187 ? 22.797 2.707 -5.109 1 90.38 187 ALA A CA 1
ATOM 1477 C C . ALA A 1 187 ? 22.266 1.524 -5.918 1 90.38 187 ALA A C 1
ATOM 1479 O O . ALA A 1 187 ? 21.078 1.471 -6.25 1 90.38 187 ALA A O 1
ATOM 1480 N N . GLU A 1 188 ? 23.141 0.647 -6.195 1 92 188 GLU A N 1
ATOM 1481 C CA . GLU A 1 188 ? 22.734 -0.526 -6.965 1 92 188 GLU A CA 1
ATOM 1482 C C . GLU A 1 188 ? 21.781 -1.411 -6.172 1 92 188 GLU A C 1
ATOM 1484 O O . GLU A 1 188 ? 20.797 -1.92 -6.719 1 92 188 GLU A O 1
ATOM 1489 N N . VAL A 1 189 ? 22.078 -1.633 -4.918 1 93.5 189 VAL A N 1
ATOM 1490 C CA . VAL A 1 189 ? 21.203 -2.443 -4.074 1 93.5 189 VAL A CA 1
ATOM 1491 C C . VAL A 1 189 ? 19.828 -1.79 -3.977 1 93.5 189 VAL A C 1
ATOM 1493 O O . VAL A 1 189 ? 18.812 -2.48 -3.949 1 93.5 189 VAL A O 1
ATOM 1496 N N . ARG A 1 190 ? 19.812 -0.514 -3.967 1 94.06 190 ARG A N 1
ATOM 1497 C CA . ARG A 1 190 ? 18.562 0.226 -3.949 1 94.06 190 ARG A CA 1
ATOM 1498 C C . ARG A 1 190 ? 17.766 -0.01 -5.23 1 94.06 190 ARG A C 1
ATOM 1500 O O . ARG A 1 190 ? 16.562 -0.271 -5.184 1 94.06 190 ARG A O 1
ATOM 1507 N N . ARG A 1 191 ? 18.438 0.101 -6.344 1 94.81 191 ARG A N 1
ATOM 1508 C CA . ARG A 1 191 ? 17.797 -0.142 -7.629 1 94.81 191 ARG A CA 1
ATOM 1509 C C . ARG A 1 191 ? 17.203 -1.547 -7.691 1 94.81 191 ARG A C 1
ATOM 1511 O O . ARG A 1 191 ? 16.031 -1.722 -8.039 1 94.81 191 ARG A O 1
ATOM 1518 N N . ARG A 1 192 ? 18.016 -2.463 -7.297 1 95.94 192 ARG A N 1
ATOM 1519 C CA . ARG A 1 192 ? 17.609 -3.865 -7.344 1 95.94 192 ARG A CA 1
ATOM 1520 C C . ARG A 1 192 ? 16.422 -4.125 -6.426 1 95.94 192 ARG A C 1
ATOM 1522 O O . ARG A 1 192 ? 15.508 -4.871 -6.785 1 95.94 192 ARG A O 1
ATOM 1529 N N . THR A 1 193 ? 16.516 -3.551 -5.277 1 97.12 193 THR A N 1
ATOM 1530 C CA . THR A 1 193 ? 15.438 -3.756 -4.309 1 97.12 193 THR A CA 1
ATOM 1531 C C . THR A 1 193 ? 14.125 -3.162 -4.82 1 97.12 193 THR A C 1
ATOM 1533 O O . THR A 1 193 ? 13.086 -3.814 -4.773 1 97.12 193 THR A O 1
ATOM 1536 N N . TRP A 1 194 ? 14.148 -1.939 -5.363 1 96.31 194 TRP A N 1
ATOM 1537 C CA . TRP A 1 194 ? 12.945 -1.301 -5.891 1 96.31 194 TRP A CA 1
ATOM 1538 C C . TRP A 1 194 ? 12.32 -2.143 -7 1 96.31 194 TRP A C 1
ATOM 1540 O O . TRP A 1 194 ? 11.133 -2.451 -6.957 1 96.31 194 TRP A O 1
ATOM 1550 N N . TRP A 1 195 ? 13.109 -2.516 -7.93 1 96.38 195 TRP A N 1
ATOM 1551 C CA . TRP A 1 195 ? 12.578 -3.201 -9.102 1 96.38 195 TRP A CA 1
ATOM 1552 C C . TRP A 1 195 ? 12.148 -4.621 -8.758 1 96.38 195 TRP A C 1
ATOM 1554 O O . TRP A 1 195 ? 11.203 -5.148 -9.336 1 96.38 195 TRP A O 1
ATOM 1564 N N . SER A 1 196 ? 12.898 -5.277 -7.828 1 97.69 196 SER A N 1
ATOM 1565 C CA . SER A 1 196 ? 12.422 -6.566 -7.34 1 97.69 196 SER A CA 1
ATOM 1566 C C . SER A 1 196 ? 11.039 -6.441 -6.707 1 97.69 196 SER A C 1
ATOM 1568 O O . SER A 1 196 ? 10.172 -7.293 -6.914 1 97.69 196 SER A O 1
ATOM 1570 N N . LEU A 1 197 ? 10.875 -5.383 -5.941 1 96.56 197 LEU A N 1
ATOM 1571 C CA . LEU A 1 197 ? 9.586 -5.117 -5.328 1 96.56 197 LEU A CA 1
ATOM 1572 C C . LEU A 1 197 ? 8.508 -4.926 -6.391 1 96.56 197 LEU A C 1
ATOM 1574 O O . LEU A 1 197 ? 7.391 -5.434 -6.254 1 96.56 197 LEU A O 1
ATOM 1578 N N . VAL A 1 198 ? 8.828 -4.227 -7.41 1 95.69 198 VAL A N 1
ATOM 1579 C CA . VAL A 1 198 ? 7.898 -3.99 -8.508 1 95.69 198 VAL A CA 1
ATOM 1580 C C . VAL A 1 198 ? 7.5 -5.32 -9.148 1 95.69 198 VAL A C 1
ATOM 1582 O O . VAL A 1 198 ? 6.324 -5.555 -9.422 1 95.69 198 VAL A O 1
ATOM 1585 N N . CYS A 1 199 ? 8.469 -6.145 -9.383 1 96.88 199 CYS A N 1
ATOM 1586 C CA . CYS A 1 199 ? 8.195 -7.438 -9.992 1 96.88 199 CYS A CA 1
ATOM 1587 C C . CYS A 1 199 ? 7.312 -8.297 -9.094 1 96.88 199 CYS A C 1
ATOM 1589 O O . CYS A 1 199 ? 6.316 -8.859 -9.547 1 96.88 199 CYS A O 1
ATOM 1591 N N . LEU A 1 200 ? 7.684 -8.352 -7.852 1 96.94 200 LEU A N 1
ATOM 1592 C CA . LEU A 1 200 ? 6.902 -9.133 -6.898 1 96.94 200 LEU A CA 1
ATOM 1593 C C . LEU A 1 200 ? 5.461 -8.641 -6.844 1 96.94 200 LEU A C 1
ATOM 1595 O O . LEU A 1 200 ? 4.523 -9.438 -6.816 1 96.94 200 LEU A O 1
ATOM 1599 N N . ASP A 1 201 ? 5.324 -7.391 -6.805 1 95.12 201 ASP A N 1
ATOM 1600 C CA . ASP A 1 201 ? 3.994 -6.797 -6.75 1 95.12 201 ASP A CA 1
ATOM 1601 C C . ASP A 1 201 ? 3.195 -7.125 -8.008 1 95.12 201 ASP A C 1
ATOM 1603 O O . ASP A 1 201 ? 1.998 -7.414 -7.938 1 95.12 201 ASP A O 1
ATOM 1607 N N . THR A 1 202 ? 3.795 -7.031 -9.141 1 94.81 202 THR A N 1
ATOM 1608 C CA . THR A 1 202 ? 3.133 -7.348 -10.406 1 94.81 202 THR A CA 1
ATOM 1609 C C . THR A 1 202 ? 2.695 -8.812 -10.43 1 94.81 202 THR A C 1
ATOM 1611 O O . THR A 1 202 ? 1.567 -9.117 -10.82 1 94.81 202 THR A O 1
ATOM 1614 N N . TRP A 1 203 ? 3.619 -9.641 -10.07 1 94.5 203 TRP A N 1
ATOM 1615 C CA . TRP A 1 203 ? 3.295 -11.062 -10.055 1 94.5 203 TRP A CA 1
ATOM 1616 C C . TRP A 1 203 ? 2.137 -11.344 -9.102 1 94.5 203 TRP A C 1
ATOM 1618 O O . TRP A 1 203 ? 1.276 -12.18 -9.398 1 94.5 203 TRP A O 1
ATOM 1628 N N . THR A 1 204 ? 2.111 -10.648 -7.977 1 91.88 204 THR A N 1
ATOM 1629 C CA . THR A 1 204 ? 1.031 -10.812 -7.008 1 91.88 204 THR A CA 1
ATOM 1630 C C . THR A 1 204 ? -0.293 -10.328 -7.594 1 91.88 204 THR A C 1
ATOM 1632 O O . THR A 1 204 ? -1.298 -11.039 -7.539 1 91.88 204 THR A O 1
ATOM 1635 N N . THR A 1 205 ? -0.32 -9.172 -8.188 1 87.06 205 THR A N 1
ATOM 1636 C CA . THR A 1 205 ? -1.562 -8.57 -8.656 1 87.06 205 THR A CA 1
ATOM 1637 C C . THR A 1 205 ? -2.07 -9.281 -9.906 1 87.06 205 THR A C 1
ATOM 1639 O O . THR A 1 205 ? -3.281 -9.391 -10.117 1 87.06 205 THR A O 1
ATOM 1642 N N . THR A 1 206 ? -1.214 -9.773 -10.727 1 85 206 THR A N 1
ATOM 1643 C CA . THR A 1 206 ? -1.627 -10.523 -11.906 1 85 206 THR A CA 1
ATOM 1644 C C . THR A 1 206 ? -2.254 -11.859 -11.516 1 85 206 THR A C 1
ATOM 1646 O O . THR A 1 206 ? -3.197 -12.32 -12.156 1 85 206 THR A O 1
ATOM 1649 N N . THR A 1 207 ? -1.679 -12.352 -10.523 1 80.25 207 THR A N 1
ATOM 1650 C CA . THR A 1 207 ? -2.221 -13.617 -10.023 1 80.25 207 THR A CA 1
ATOM 1651 C C . THR A 1 207 ? -3.596 -13.406 -9.398 1 80.25 207 THR A C 1
ATOM 1653 O O . THR A 1 207 ? -4.504 -14.211 -9.594 1 80.25 207 THR A O 1
ATOM 1656 N N . LEU A 1 208 ? -3.74 -12.305 -8.758 1 73.88 208 LEU A N 1
ATOM 1657 C CA . LEU A 1 208 ? -4.961 -12.062 -7.996 1 73.88 208 LEU A CA 1
ATOM 1658 C C . LEU A 1 208 ? -5.977 -11.281 -8.82 1 73.88 208 LEU A C 1
ATOM 1660 O O . LEU A 1 208 ? -7.141 -11.164 -8.438 1 73.88 208 LEU A O 1
ATOM 1664 N N . GLY A 1 209 ? -5.613 -10.766 -9.961 1 76.62 209 GLY A N 1
ATOM 1665 C CA . GLY A 1 209 ? -6.496 -9.961 -10.781 1 76.62 209 GLY A CA 1
ATOM 1666 C C . GLY A 1 209 ? -6.844 -8.625 -10.156 1 76.62 209 GLY A C 1
ATOM 1667 O O . GLY A 1 209 ? -7.984 -8.172 -10.242 1 76.62 209 GLY A O 1
ATOM 1668 N N . ARG A 1 210 ? -5.98 -8.07 -9.453 1 79.25 210 ARG A N 1
ATOM 1669 C CA . ARG A 1 210 ? -6.199 -6.812 -8.75 1 79.25 210 ARG A CA 1
ATOM 1670 C C . ARG A 1 210 ? -5.504 -5.66 -9.469 1 79.25 210 ARG A C 1
ATOM 1672 O O . ARG A 1 210 ? -4.547 -5.871 -10.219 1 79.25 210 ARG A O 1
ATOM 1679 N N . PRO A 1 211 ? -6.012 -4.453 -9.242 1 76.31 211 PRO A N 1
ATOM 1680 C CA . PRO A 1 211 ? -5.344 -3.309 -9.867 1 76.31 211 PRO A CA 1
ATOM 1681 C C . PRO A 1 211 ? -3.957 -3.045 -9.289 1 76.31 211 PRO A C 1
ATOM 1683 O O . PRO A 1 211 ? -3.676 -3.432 -8.148 1 76.31 211 PRO A O 1
ATOM 1686 N N . SER A 1 212 ? -3.107 -2.436 -10.055 1 77.12 212 SER A N 1
ATOM 1687 C CA . SER A 1 212 ? -1.736 -2.158 -9.641 1 77.12 212 SER A CA 1
ATOM 1688 C C . SER A 1 212 ? -1.669 -0.938 -8.727 1 77.12 212 SER A C 1
ATOM 1690 O O . SER A 1 212 ? -0.713 -0.778 -7.969 1 77.12 212 SER A O 1
ATOM 1692 N N . PHE A 1 213 ? -2.488 -0.075 -8.727 1 67.75 213 PHE A N 1
ATOM 1693 C CA . PHE A 1 213 ? -2.545 1.175 -7.977 1 67.75 213 PHE A CA 1
ATOM 1694 C C . PHE A 1 213 ? -1.334 2.047 -8.281 1 67.75 213 PHE A C 1
ATOM 1696 O O . PHE A 1 213 ? -0.737 2.633 -7.379 1 67.75 213 PHE A O 1
ATOM 1703 N N . GLY A 1 214 ? -0.871 2.088 -9.461 1 68.19 214 GLY A N 1
ATOM 1704 C CA . GLY A 1 214 ? 0.064 3.072 -9.977 1 68.19 214 GLY A CA 1
ATOM 1705 C C . GLY A 1 214 ? 1.516 2.693 -9.75 1 68.19 214 GLY A C 1
ATOM 1706 O O . GLY A 1 214 ? 2.332 3.535 -9.375 1 68.19 214 GLY A O 1
ATOM 1707 N N . ARG A 1 215 ? 1.919 1.6 -9.961 1 72.06 215 ARG A N 1
ATOM 1708 C CA . ARG A 1 215 ? 3.271 1.099 -9.742 1 72.06 215 ARG A CA 1
ATOM 1709 C C . ARG A 1 215 ? 4.258 1.735 -10.711 1 72.06 215 ARG A C 1
ATOM 1711 O O . ARG A 1 215 ? 5.422 1.953 -10.375 1 72.06 215 ARG A O 1
ATOM 1718 N N . PHE A 1 216 ? 3.773 2.041 -11.891 1 71.5 216 PHE A N 1
ATOM 1719 C CA . PHE A 1 216 ? 4.641 2.646 -12.891 1 71.5 216 PHE A CA 1
ATOM 1720 C C . PHE A 1 216 ? 4.27 4.105 -13.117 1 71.5 216 PHE A C 1
ATOM 1722 O O . PHE A 1 216 ? 4.18 4.562 -14.258 1 71.5 216 PHE A O 1
ATOM 1729 N N . SER A 1 217 ? 4.289 4.852 -12.086 1 77.94 217 SER A N 1
ATOM 1730 C CA . SER A 1 217 ? 3.953 6.273 -12.141 1 77.94 217 SER A CA 1
ATOM 1731 C C . SER A 1 217 ? 5.121 7.094 -12.68 1 77.94 217 SER A C 1
ATOM 1733 O O . SER A 1 217 ? 6.281 6.703 -12.523 1 77.94 217 SER A O 1
ATOM 1735 N N . PRO A 1 218 ? 4.797 8.203 -13.312 1 79.19 218 PRO A N 1
ATOM 1736 C CA . PRO A 1 218 ? 5.844 9.078 -13.852 1 79.19 218 PRO A CA 1
ATOM 1737 C C . PRO A 1 218 ? 6.781 9.609 -12.773 1 79.19 218 PRO A C 1
ATOM 1739 O O . PRO A 1 218 ? 7.875 10.094 -13.078 1 79.19 218 PRO A O 1
ATOM 1742 N N . SER A 1 219 ? 6.387 9.5 -11.609 1 79.62 219 SER A N 1
ATOM 1743 C CA . SER A 1 219 ? 7.211 9.992 -10.508 1 79.62 219 SER A CA 1
ATOM 1744 C C . SER A 1 219 ? 8.383 9.055 -10.227 1 79.62 219 SER A C 1
ATOM 1746 O O . SER A 1 219 ? 9.305 9.414 -9.5 1 79.62 219 SER A O 1
ATOM 1748 N N . ILE A 1 220 ? 8.367 7.898 -10.812 1 85.12 220 ILE A N 1
ATOM 1749 C CA . ILE A 1 220 ? 9.438 6.918 -10.641 1 85.12 220 ILE A CA 1
ATOM 1750 C C . ILE A 1 220 ? 10.555 7.188 -11.648 1 85.12 220 ILE A C 1
ATOM 1752 O O . ILE A 1 220 ? 10.344 7.078 -12.859 1 85.12 220 ILE A O 1
ATOM 1756 N N . ASP A 1 221 ? 11.688 7.57 -11.195 1 87.31 221 ASP A N 1
ATOM 1757 C CA . ASP A 1 221 ? 12.766 7.875 -12.133 1 87.31 221 ASP A CA 1
ATOM 1758 C C . ASP A 1 221 ? 14 7.027 -11.836 1 87.31 221 ASP A C 1
ATOM 1760 O O . ASP A 1 221 ? 15.102 7.34 -12.297 1 87.31 221 ASP A O 1
ATOM 1764 N N . ILE A 1 222 ? 13.859 6.031 -11.047 1 91.56 222 ILE A N 1
ATOM 1765 C CA . ILE A 1 222 ? 14.977 5.156 -10.719 1 91.56 222 ILE A CA 1
ATOM 1766 C C . ILE A 1 222 ? 15.398 4.379 -11.969 1 91.56 222 ILE A C 1
ATOM 1768 O O . ILE A 1 222 ? 14.555 3.955 -12.758 1 91.56 222 ILE A O 1
ATOM 1772 N N . GLU A 1 223 ? 16.641 4.293 -12.125 1 91.56 223 GLU A N 1
ATOM 1773 C CA . GLU A 1 223 ? 17.188 3.598 -13.289 1 91.56 223 GLU A CA 1
ATOM 1774 C C . GLU A 1 223 ? 17.125 2.084 -13.109 1 91.56 223 GLU A C 1
ATOM 1776 O O . GLU A 1 223 ? 16.969 1.59 -11.992 1 91.56 223 GLU A O 1
ATOM 1781 N N . LEU A 1 224 ? 17.188 1.395 -14.234 1 92.81 224 LEU A N 1
ATOM 1782 C CA . LEU A 1 224 ? 17.266 -0.061 -14.203 1 92.81 224 LEU A CA 1
ATOM 1783 C C . LEU A 1 224 ? 18.594 -0.515 -13.602 1 92.81 224 LEU A C 1
ATOM 1785 O O . LEU A 1 224 ? 19.578 0.234 -13.609 1 92.81 224 LEU A O 1
ATOM 1789 N N . PRO A 1 225 ? 18.562 -1.709 -12.984 1 91.31 225 PRO A N 1
ATOM 1790 C CA . PRO A 1 225 ? 19.844 -2.236 -12.492 1 91.31 225 PRO A CA 1
ATOM 1791 C C . PRO A 1 225 ? 20.906 -2.311 -13.586 1 91.31 225 PRO A C 1
ATOM 1793 O O . PRO A 1 225 ? 20.594 -2.625 -14.734 1 91.31 225 PRO A O 1
ATOM 1796 N N . LYS A 1 226 ? 22.141 -1.978 -13.195 1 85.19 226 LYS A N 1
ATOM 1797 C CA . LYS A 1 226 ? 23.234 -1.923 -14.164 1 85.19 226 LYS A CA 1
ATOM 1798 C C . LYS A 1 226 ? 23.781 -3.318 -14.461 1 85.19 226 LYS A C 1
ATOM 1800 O O . LYS A 1 226 ? 23.938 -4.133 -13.547 1 85.19 226 LYS A O 1
ATOM 1805 N N . LEU A 1 227 ? 23.922 -3.609 -15.758 1 77.19 227 LEU A N 1
ATOM 1806 C CA . LEU A 1 227 ? 24.5 -4.867 -16.203 1 77.19 227 LEU A CA 1
ATOM 1807 C C . LEU A 1 227 ? 26.031 -4.762 -16.281 1 77.19 227 LEU A C 1
ATOM 1809 O O . LEU A 1 227 ? 26.562 -3.773 -16.781 1 77.19 227 LEU A O 1
ATOM 1813 N N . ARG A 1 228 ? 26.781 -5.27 -15.383 1 60.78 228 ARG A N 1
ATOM 1814 C CA . ARG A 1 228 ? 28.234 -5.227 -15.477 1 60.78 228 ARG A CA 1
ATOM 1815 C C . ARG A 1 228 ? 28.734 -6.09 -16.625 1 60.78 228 ARG A C 1
ATOM 1817 O O . ARG A 1 228 ? 28.484 -7.297 -16.672 1 60.78 228 ARG A O 1
ATOM 1824 N N . ILE A 1 229 ? 29.016 -5.719 -17.938 1 52.06 229 ILE A N 1
ATOM 1825 C CA . ILE A 1 229 ? 29.484 -6.461 -19.094 1 52.06 229 ILE A CA 1
ATOM 1826 C C . ILE A 1 229 ? 30.891 -7.016 -18.828 1 52.06 229 ILE A C 1
ATOM 1828 O O . ILE A 1 229 ? 31.328 -7.949 -19.5 1 52.06 229 ILE A O 1
ATOM 1832 N N . ASP A 1 230 ? 31.828 -6.539 -18.234 1 49.06 230 ASP A N 1
ATOM 1833 C CA . ASP A 1 230 ? 33.219 -6.82 -18.625 1 49.06 230 ASP A CA 1
ATOM 1834 C C . ASP A 1 230 ? 33.688 -8.148 -18.031 1 49.06 230 ASP A C 1
ATOM 1836 O O . ASP A 1 230 ? 34.594 -8.781 -18.578 1 49.06 230 ASP A O 1
ATOM 1840 N N . GLY A 1 231 ? 33.75 -8.641 -16.547 1 45.59 231 GLY A N 1
ATOM 1841 C CA . GLY A 1 231 ? 34.719 -9.625 -16.078 1 45.59 231 GLY A CA 1
ATOM 1842 C C . GLY A 1 231 ? 34.094 -10.984 -15.82 1 45.59 231 GLY A C 1
ATOM 1843 O O . GLY A 1 231 ? 32.875 -11.125 -15.82 1 45.59 231 GLY A O 1
ATOM 1844 N N . GLU A 1 232 ? 34.969 -12.227 -15.773 1 44.47 232 GLU A N 1
ATOM 1845 C CA . GLU A 1 232 ? 34.75 -13.656 -15.586 1 44.47 232 GLU A CA 1
ATOM 1846 C C . GLU A 1 232 ? 33.812 -13.93 -14.43 1 44.47 232 GLU A C 1
ATOM 1848 O O . GLU A 1 232 ? 32.969 -14.812 -14.516 1 44.47 232 GLU A O 1
ATOM 1853 N N . ASP A 1 233 ? 34.25 -13.648 -13.258 1 45.53 233 ASP A N 1
ATOM 1854 C CA . ASP A 1 233 ? 33.625 -13.953 -11.977 1 45.53 233 ASP A CA 1
ATOM 1855 C C . ASP A 1 233 ? 32.219 -13.352 -11.898 1 45.53 233 ASP A C 1
ATOM 1857 O O . ASP A 1 233 ? 31.5 -13.562 -10.922 1 45.53 233 ASP A O 1
ATOM 1861 N N . GLY A 1 234 ? 31.656 -12.414 -12.797 1 48.06 234 GLY A N 1
ATOM 1862 C CA . GLY A 1 234 ? 30.547 -11.492 -12.953 1 48.06 234 GLY A CA 1
ATOM 1863 C C . GLY A 1 234 ? 29.344 -12.117 -13.648 1 48.06 234 GLY A C 1
ATOM 1864 O O . GLY A 1 234 ? 28.344 -11.453 -13.875 1 48.06 234 GLY A O 1
ATOM 1865 N N . PHE A 1 235 ? 29.547 -13.289 -14.102 1 48.47 235 PHE A N 1
ATOM 1866 C CA . PHE A 1 235 ? 28.547 -13.906 -14.953 1 48.47 235 PHE A CA 1
ATOM 1867 C C . PHE A 1 235 ? 27.234 -14.102 -14.195 1 48.47 235 PHE A C 1
ATOM 1869 O O . PHE A 1 235 ? 26.156 -13.812 -14.719 1 48.47 235 PHE A O 1
ATOM 1876 N N . GLY A 1 236 ? 27.344 -14.734 -12.898 1 49.75 236 GLY A N 1
ATOM 1877 C CA . GLY A 1 236 ? 26.141 -14.984 -12.133 1 49.75 236 GLY A CA 1
ATOM 1878 C C . GLY A 1 236 ? 25.375 -13.719 -11.781 1 49.75 236 GLY A C 1
ATOM 1879 O O . GLY A 1 236 ? 24.156 -13.672 -11.883 1 49.75 236 GLY A O 1
ATOM 1880 N N . GLN A 1 237 ? 26.141 -12.867 -11.227 1 56 237 GLN A N 1
ATOM 1881 C CA . GLN A 1 237 ? 25.531 -11.586 -10.898 1 56 237 GLN A CA 1
ATOM 1882 C C . GLN A 1 237 ? 24.969 -10.906 -12.141 1 56 237 GLN A C 1
ATOM 1884 O O . GLN A 1 237 ? 23.891 -10.297 -12.086 1 56 237 GLN A O 1
ATOM 1889 N N . ASP A 1 238 ? 25.562 -11.359 -13.086 1 73.44 238 ASP A N 1
ATOM 1890 C CA . ASP A 1 238 ? 25.141 -10.773 -14.359 1 73.44 238 ASP A CA 1
ATOM 1891 C C . ASP A 1 238 ? 23.844 -11.422 -14.859 1 73.44 238 ASP A C 1
ATOM 1893 O O . ASP A 1 238 ? 22.969 -10.734 -15.367 1 73.44 238 ASP A O 1
ATOM 1897 N N . MET A 1 239 ? 23.859 -12.727 -14.43 1 81.69 239 MET A N 1
ATOM 1898 C CA . MET A 1 239 ? 22.641 -13.414 -14.852 1 81.69 239 MET A CA 1
ATOM 1899 C C . MET A 1 239 ? 21.438 -12.938 -14.055 1 81.69 239 MET A C 1
ATOM 1901 O O . MET A 1 239 ? 20.359 -12.75 -14.609 1 81.69 239 MET A O 1
ATOM 1905 N N . GLY A 1 240 ? 21.703 -12.797 -12.781 1 85.06 240 GLY A N 1
ATOM 1906 C CA . GLY A 1 240 ? 20.641 -12.258 -11.938 1 85.06 240 GLY A CA 1
ATOM 1907 C C . GLY A 1 240 ? 20.156 -10.891 -12.383 1 85.06 240 GLY A C 1
ATOM 1908 O O . GLY A 1 240 ? 18.953 -10.617 -12.398 1 85.06 240 GLY A O 1
ATOM 1909 N N . MET A 1 241 ? 21.047 -10.125 -12.797 1 90 241 MET A N 1
ATOM 1910 C CA . MET A 1 241 ? 20.719 -8.773 -13.234 1 90 241 MET A CA 1
ATOM 1911 C C . MET A 1 241 ? 20 -8.797 -14.586 1 90 241 MET A C 1
ATOM 1913 O O . MET A 1 241 ? 19.031 -8.062 -14.797 1 90 241 MET A O 1
ATOM 1917 N N . THR A 1 242 ? 20.5 -9.609 -15.406 1 91 242 THR A N 1
ATOM 1918 C CA . THR A 1 242 ? 19.844 -9.742 -16.703 1 91 242 THR A CA 1
ATOM 1919 C C . THR A 1 242 ? 18.422 -10.242 -16.547 1 91 242 THR A C 1
ATOM 1921 O O . THR A 1 242 ? 17.5 -9.75 -17.219 1 91 242 THR A O 1
ATOM 1924 N N . THR A 1 243 ? 18.312 -11.211 -15.695 1 93.38 243 THR A N 1
ATOM 1925 C CA . THR A 1 243 ? 16.984 -11.75 -15.422 1 93.38 243 THR A CA 1
ATOM 1926 C C . THR A 1 243 ? 16.062 -10.68 -14.859 1 93.38 243 THR A C 1
ATOM 1928 O O . THR A 1 243 ? 14.914 -10.555 -15.281 1 93.38 243 THR A O 1
ATOM 1931 N N . LEU A 1 244 ? 16.547 -9.906 -13.953 1 95.25 244 LEU A N 1
ATOM 1932 C CA . LEU A 1 244 ? 15.75 -8.859 -13.336 1 95.25 244 LEU A CA 1
ATOM 1933 C C . LEU A 1 244 ? 15.328 -7.82 -14.367 1 95.25 244 LEU A C 1
ATOM 1935 O O . LEU A 1 244 ? 14.164 -7.406 -14.406 1 95.25 244 LEU A O 1
ATOM 1939 N N . VAL A 1 245 ? 16.203 -7.414 -15.18 1 94.88 245 VAL A N 1
ATOM 1940 C CA . VAL A 1 245 ? 15.914 -6.395 -16.188 1 94.88 245 VAL A CA 1
ATOM 1941 C C . VAL A 1 245 ? 14.82 -6.891 -17.125 1 94.88 245 VAL A C 1
ATOM 1943 O O . VAL A 1 245 ? 13.891 -6.152 -17.453 1 94.88 245 VAL A O 1
ATOM 1946 N N . GLU A 1 246 ? 14.938 -8.102 -17.547 1 95.06 246 GLU A N 1
ATOM 1947 C CA . GLU A 1 246 ? 13.922 -8.648 -18.438 1 95.06 246 GLU A CA 1
ATOM 1948 C C . GLU A 1 246 ? 12.594 -8.852 -17.734 1 95.06 246 GLU A C 1
ATOM 1950 O O . GLU A 1 246 ? 11.531 -8.688 -18.328 1 95.06 246 GLU A O 1
ATOM 1955 N N . ASN A 1 247 ? 12.695 -9.234 -16.5 1 96.12 247 ASN A N 1
ATOM 1956 C CA . ASN A 1 247 ? 11.469 -9.328 -15.711 1 96.12 247 ASN A CA 1
ATOM 1957 C C . ASN A 1 247 ? 10.781 -7.969 -15.578 1 96.12 247 ASN A C 1
ATOM 1959 O O . ASN A 1 247 ? 9.555 -7.883 -15.602 1 96.12 247 ASN A O 1
ATOM 1963 N N . ILE A 1 248 ? 11.57 -6.949 -15.383 1 95.62 248 ILE A N 1
ATOM 1964 C CA . ILE A 1 248 ? 11.016 -5.605 -15.289 1 95.62 248 ILE A CA 1
ATOM 1965 C C . ILE A 1 248 ? 10.266 -5.266 -16.578 1 95.62 248 ILE A C 1
ATOM 1967 O O . ILE A 1 248 ? 9.141 -4.762 -16.531 1 95.62 248 ILE A O 1
ATOM 1971 N N . ARG A 1 249 ? 10.852 -5.523 -17.688 1 95.38 249 ARG A N 1
ATOM 1972 C CA . ARG A 1 249 ? 10.227 -5.246 -18.984 1 95.38 249 ARG A CA 1
ATOM 1973 C C . ARG A 1 249 ? 8.922 -6.031 -19.125 1 95.38 249 ARG A C 1
ATOM 1975 O O . ARG A 1 249 ? 7.914 -5.484 -19.578 1 95.38 249 ARG A O 1
ATOM 1982 N N . PHE A 1 250 ? 8.977 -7.262 -18.812 1 97 250 PHE A N 1
ATOM 1983 C CA . PHE A 1 250 ? 7.77 -8.086 -18.859 1 97 250 PHE A CA 1
ATOM 1984 C C . PHE A 1 250 ? 6.695 -7.523 -17.938 1 97 250 PHE A C 1
ATOM 1986 O O . PHE A 1 250 ? 5.52 -7.461 -18.312 1 97 250 PHE A O 1
ATOM 1993 N N . CYS A 1 251 ? 7.121 -7.164 -16.703 1 96 251 CYS A N 1
ATOM 1994 C CA . CYS A 1 251 ? 6.184 -6.688 -15.695 1 96 251 CYS A CA 1
ATOM 1995 C C . CYS A 1 251 ? 5.527 -5.383 -16.141 1 96 251 CYS A C 1
ATOM 1997 O O . CYS A 1 251 ? 4.367 -5.121 -15.805 1 96 251 CYS A O 1
ATOM 1999 N N . ARG A 1 252 ? 6.207 -4.586 -16.859 1 94.56 252 ARG A N 1
ATOM 2000 C CA . ARG A 1 252 ? 5.609 -3.373 -17.406 1 94.56 252 ARG A CA 1
ATOM 2001 C C . ARG A 1 252 ? 4.441 -3.707 -18.328 1 94.56 252 ARG A C 1
ATOM 2003 O O . ARG A 1 252 ? 3.371 -3.102 -18.234 1 94.56 252 ARG A O 1
ATOM 2010 N N . ILE A 1 253 ? 4.633 -4.652 -19.203 1 96 253 ILE A N 1
ATOM 2011 C CA . ILE A 1 253 ? 3.584 -5.09 -20.125 1 96 253 ILE A CA 1
ATOM 2012 C C . ILE A 1 253 ? 2.441 -5.723 -19.328 1 96 253 ILE A C 1
ATOM 2014 O O . ILE A 1 253 ? 1.271 -5.41 -19.562 1 96 253 ILE A O 1
ATOM 2018 N N . ALA A 1 254 ? 2.84 -6.617 -18.438 1 95.44 254 ALA A N 1
ATOM 2019 C CA . ALA A 1 254 ? 1.849 -7.328 -17.625 1 95.44 254 ALA A CA 1
ATOM 2020 C C . ALA A 1 254 ? 0.986 -6.348 -16.828 1 95.44 254 ALA A C 1
ATOM 2022 O O . ALA A 1 254 ? -0.223 -6.551 -16.688 1 95.44 254 ALA A O 1
ATOM 2023 N N . THR A 1 255 ? 1.606 -5.328 -16.281 1 92.81 255 THR A N 1
ATOM 2024 C CA . THR A 1 255 ? 0.876 -4.332 -15.516 1 92.81 255 THR A CA 1
ATOM 2025 C C . THR A 1 255 ? -0.141 -3.605 -16.391 1 92.81 255 THR A C 1
ATOM 2027 O O . THR A 1 255 ? -1.28 -3.385 -15.977 1 92.81 255 THR A O 1
ATOM 2030 N N . GLU A 1 256 ? 0.219 -3.248 -17.562 1 91.69 256 GLU A N 1
ATOM 2031 C CA . GLU A 1 256 ? -0.699 -2.584 -18.484 1 91.69 256 GLU A CA 1
ATOM 2032 C C . GLU A 1 256 ? -1.887 -3.48 -18.828 1 91.69 256 GLU A C 1
ATOM 2034 O O . GLU A 1 256 ? -3.025 -3.012 -18.891 1 91.69 256 GLU A O 1
ATOM 2039 N N . ILE A 1 257 ? -1.583 -4.688 -19.062 1 92.31 257 ILE A N 1
ATOM 2040 C CA . ILE A 1 257 ? -2.637 -5.648 -19.375 1 92.31 257 ILE A CA 1
ATOM 2041 C C . ILE A 1 257 ? -3.582 -5.777 -18.188 1 92.31 257 ILE A C 1
ATOM 2043 O O . ILE A 1 257 ? -4.805 -5.703 -18.344 1 92.31 257 ILE A O 1
ATOM 2047 N N . GLN A 1 258 ? -3.016 -5.961 -17.031 1 88.75 258 GLN A N 1
ATOM 2048 C CA . GLN A 1 258 ? -3.811 -6.145 -15.828 1 88.75 258 GLN A CA 1
ATOM 2049 C C . GLN A 1 258 ? -4.684 -4.922 -15.555 1 88.75 258 GLN A C 1
ATOM 2051 O O . GLN A 1 258 ? -5.844 -5.059 -15.156 1 88.75 258 GLN A O 1
ATOM 2056 N N . ASP A 1 259 ? -4.129 -3.787 -15.641 1 86.88 259 ASP A N 1
ATOM 2057 C CA . ASP A 1 259 ? -4.891 -2.564 -15.406 1 86.88 259 ASP A CA 1
ATOM 2058 C C . ASP A 1 259 ? -6.039 -2.434 -16.406 1 86.88 259 ASP A C 1
ATOM 2060 O O . ASP A 1 259 ? -7.109 -1.925 -16.062 1 86.88 259 ASP A O 1
ATOM 2064 N N . SER A 1 260 ? -5.816 -2.859 -17.656 1 87.88 260 SER A N 1
ATOM 2065 C CA . SER A 1 260 ? -6.879 -2.826 -18.656 1 87.88 260 SER A CA 1
ATOM 2066 C C . SER A 1 260 ? -7.973 -3.836 -18.328 1 87.88 260 SER A C 1
ATOM 2068 O O . SER A 1 260 ? -9.164 -3.527 -18.453 1 87.88 260 SER A O 1
ATOM 2070 N N . LEU A 1 261 ? -7.531 -4.953 -17.906 1 84.31 261 LEU A N 1
ATOM 2071 C CA . LEU A 1 261 ? -8.484 -6.016 -17.594 1 84.31 261 LEU A CA 1
ATOM 2072 C C . LEU A 1 261 ? -9.258 -5.688 -16.328 1 84.31 261 LEU A C 1
ATOM 2074 O O . LEU A 1 261 ? -10.398 -6.125 -16.172 1 84.31 261 LEU A O 1
ATOM 2078 N N . ALA A 1 262 ? -8.672 -4.992 -15.453 1 79.62 262 ALA A N 1
ATOM 2079 C CA . ALA A 1 262 ? -9.336 -4.59 -14.219 1 79.62 262 ALA A CA 1
ATOM 2080 C C . ALA A 1 262 ? -10.477 -3.625 -14.5 1 79.62 262 ALA A C 1
ATOM 2082 O O . ALA A 1 262 ? -11.43 -3.535 -13.727 1 79.62 262 ALA A O 1
ATOM 2083 N N . VAL A 1 263 ? -10.391 -2.889 -15.609 1 80.75 263 VAL A N 1
ATOM 2084 C CA . VAL A 1 263 ? -11.438 -1.941 -15.992 1 80.75 263 VAL A CA 1
ATOM 2085 C C . VAL A 1 263 ? -12.523 -2.664 -16.781 1 80.75 263 VAL A C 1
ATOM 2087 O O . VAL A 1 263 ? -13.719 -2.484 -16.516 1 80.75 263 VAL A O 1
ATOM 2090 N N . THR A 1 264 ? -12.07 -3.416 -17.734 1 80.75 264 THR A N 1
ATOM 2091 C CA . THR A 1 264 ? -12.992 -4.176 -18.562 1 80.75 264 THR A CA 1
ATOM 2092 C C . THR A 1 264 ? -12.578 -5.645 -18.641 1 80.75 264 THR A C 1
ATOM 2094 O O . THR A 1 264 ? -11.508 -5.965 -19.156 1 80.75 264 THR A O 1
ATOM 2097 N N . PRO A 1 265 ? -13.461 -6.445 -18.297 1 75.69 265 PRO A N 1
ATOM 2098 C CA . PRO A 1 265 ? -13.102 -7.863 -18.266 1 75.69 265 PRO A CA 1
ATOM 2099 C C . PRO A 1 265 ? -12.836 -8.43 -19.656 1 75.69 265 PRO A C 1
ATOM 2101 O O . PRO A 1 265 ? -12.125 -9.43 -19.797 1 75.69 265 PRO A O 1
ATOM 2104 N N . VAL A 1 266 ? -13.445 -7.824 -20.656 1 81.62 266 VAL A N 1
ATOM 2105 C CA . VAL A 1 266 ? -13.219 -8.305 -22.016 1 81.62 266 VAL A CA 1
ATOM 2106 C C . VAL A 1 266 ? -12.602 -7.188 -22.859 1 81.62 266 VAL A C 1
ATOM 2108 O O . VAL A 1 266 ? -13.203 -6.129 -23.047 1 81.62 266 VAL A O 1
ATOM 2111 N N . LEU A 1 267 ? -11.43 -7.547 -23.297 1 88.69 267 LEU A N 1
ATOM 2112 C CA . LEU A 1 267 ? -10.742 -6.586 -24.156 1 88.69 267 LEU A CA 1
ATOM 2113 C C . LEU A 1 267 ? -11.273 -6.66 -25.578 1 88.69 267 LEU A C 1
ATOM 2115 O O . LEU A 1 267 ? -11.625 -7.738 -26.062 1 88.69 267 LEU A O 1
ATOM 2119 N N . ASN A 1 268 ? -11.336 -5.477 -26.203 1 91.19 268 ASN A N 1
ATOM 2120 C CA . ASN A 1 268 ? -11.625 -5.512 -27.641 1 91.19 268 ASN A CA 1
ATOM 2121 C C . ASN A 1 268 ? -10.492 -6.164 -28.422 1 91.19 268 ASN A C 1
ATOM 2123 O O . ASN A 1 268 ? -9.344 -6.184 -27.969 1 91.19 268 ASN A O 1
ATOM 2127 N N . PRO A 1 269 ? -10.781 -6.75 -29.5 1 91.62 269 PRO A N 1
ATOM 2128 C CA . PRO A 1 269 ? -9.789 -7.496 -30.281 1 91.62 269 PRO A CA 1
ATOM 2129 C C . PRO A 1 269 ? -8.555 -6.664 -30.625 1 91.62 269 PRO A C 1
ATOM 2131 O O . PRO A 1 269 ? -7.434 -7.184 -30.609 1 91.62 269 PRO A O 1
ATOM 2134 N N . ALA A 1 270 ? -8.75 -5.391 -30.859 1 93.69 270 ALA A N 1
ATOM 2135 C CA . ALA A 1 270 ? -7.613 -4.539 -31.219 1 93.69 270 ALA A CA 1
ATOM 2136 C C . ALA A 1 270 ? -6.641 -4.41 -30.047 1 93.69 270 ALA A C 1
ATOM 2138 O O . ALA A 1 270 ? -5.426 -4.516 -30.234 1 93.69 270 ALA A O 1
ATOM 2139 N N . ASP A 1 271 ? -7.176 -4.164 -28.922 1 94.19 271 ASP A N 1
ATOM 2140 C CA . ASP A 1 271 ? -6.344 -4.055 -27.719 1 94.19 271 ASP A CA 1
ATOM 2141 C C . ASP A 1 271 ? -5.703 -5.398 -27.375 1 94.19 271 ASP A C 1
ATOM 2143 O O . ASP A 1 271 ? -4.535 -5.449 -26.984 1 94.19 271 ASP A O 1
ATOM 2147 N N . ARG A 1 272 ? -6.441 -6.434 -27.469 1 95.5 272 ARG A N 1
ATOM 2148 C CA . ARG A 1 272 ? -5.93 -7.777 -27.219 1 95.5 272 ARG A CA 1
ATOM 2149 C C . ARG A 1 272 ? -4.734 -8.078 -28.109 1 95.5 272 ARG A C 1
ATOM 2151 O O . ARG A 1 272 ? -3.703 -8.562 -27.641 1 95.5 272 ARG A O 1
ATOM 2158 N N . ASP A 1 273 ? -4.914 -7.785 -29.375 1 95.56 273 ASP A N 1
ATOM 2159 C CA . ASP A 1 273 ? -3.848 -8.047 -30.328 1 95.56 273 ASP A CA 1
ATOM 2160 C C . ASP A 1 273 ? -2.615 -7.195 -30.031 1 95.56 273 ASP A C 1
ATOM 2162 O O . ASP A 1 273 ? -1.482 -7.664 -30.172 1 95.56 273 ASP A O 1
ATOM 2166 N N . ARG A 1 274 ? -2.85 -6 -29.688 1 97.19 274 ARG A N 1
ATOM 2167 C CA . ARG A 1 274 ? -1.744 -5.113 -29.344 1 97.19 274 ARG A CA 1
ATOM 2168 C C . ARG A 1 274 ? -0.951 -5.66 -28.156 1 97.19 274 ARG A C 1
ATOM 2170 O O . ARG A 1 274 ? 0.282 -5.668 -28.188 1 97.19 274 ARG A O 1
ATOM 2177 N N . PHE A 1 275 ? -1.664 -6.027 -27.156 1 97.06 275 PHE A N 1
ATOM 2178 C CA . PHE A 1 275 ? -1.014 -6.582 -25.984 1 97.06 275 PHE A CA 1
ATOM 2179 C C . PHE A 1 275 ? -0.283 -7.875 -26.328 1 97.06 275 PHE A C 1
ATOM 2181 O O . PHE A 1 275 ? 0.835 -8.102 -25.859 1 97.06 275 PHE A O 1
ATOM 2188 N N . ASP A 1 276 ? -0.893 -8.727 -27.094 1 97.94 276 ASP A N 1
ATOM 2189 C CA . ASP A 1 276 ? -0.257 -9.977 -27.516 1 97.94 276 ASP A CA 1
ATOM 2190 C C . ASP A 1 276 ? 1.022 -9.703 -28.297 1 97.94 276 ASP A C 1
ATOM 2192 O O . ASP A 1 276 ? 2.037 -10.375 -28.094 1 97.94 276 ASP A O 1
ATOM 2196 N N . GLU A 1 277 ? 0.916 -8.742 -29.156 1 98 277 GLU A N 1
ATOM 2197 C CA . GLU A 1 277 ? 2.086 -8.367 -29.938 1 98 277 GLU A CA 1
ATOM 2198 C C . GLU A 1 277 ? 3.219 -7.871 -29.047 1 98 277 GLU A C 1
ATOM 2200 O O . GLU A 1 277 ? 4.391 -8.141 -29.312 1 98 277 GLU A O 1
ATOM 2205 N N . SER A 1 278 ? 2.836 -7.105 -28.047 1 98.06 278 SER A N 1
ATOM 2206 C CA . SER A 1 278 ? 3.842 -6.625 -27.109 1 98.06 278 SER A CA 1
ATOM 2207 C C . SER A 1 278 ? 4.531 -7.781 -26.391 1 98.06 278 SER A C 1
ATOM 2209 O O . SER A 1 278 ? 5.746 -7.75 -26.188 1 98.06 278 SER A O 1
ATOM 2211 N N . LEU A 1 279 ? 3.832 -8.773 -26.016 1 98.12 279 LEU A N 1
ATOM 2212 C CA . LEU A 1 279 ? 4.383 -9.945 -25.344 1 98.12 279 LEU A CA 1
ATOM 2213 C C . LEU A 1 279 ? 5.285 -10.734 -26.281 1 98.12 279 LEU A C 1
ATOM 2215 O O . LEU A 1 279 ? 6.379 -11.156 -25.891 1 98.12 279 LEU A O 1
ATOM 2219 N N . ILE A 1 280 ? 4.848 -10.922 -27.5 1 98 280 ILE A N 1
ATOM 2220 C CA . ILE A 1 280 ? 5.621 -11.648 -28.5 1 98 280 ILE A CA 1
ATOM 2221 C C . ILE A 1 280 ? 6.926 -10.914 -28.797 1 98 280 ILE A C 1
ATOM 2223 O O . ILE A 1 280 ? 7.988 -11.523 -28.891 1 98 280 ILE A O 1
ATOM 2227 N N . ASN A 1 281 ? 6.766 -9.617 -28.891 1 97.38 281 ASN A N 1
ATOM 2228 C CA . ASN A 1 281 ? 7.953 -8.797 -29.125 1 97.38 281 ASN A CA 1
ATOM 2229 C C . ASN A 1 281 ? 8.953 -8.914 -27.984 1 97.38 281 ASN A C 1
ATOM 2231 O O . ASN A 1 281 ? 10.156 -9.016 -28.219 1 97.38 281 ASN A O 1
ATOM 2235 N N . TRP A 1 282 ? 8.539 -8.828 -26.812 1 97.25 282 TRP A N 1
ATOM 2236 C CA . TRP A 1 282 ? 9.406 -9.008 -25.641 1 97.25 282 TRP A CA 1
ATOM 2237 C C . TRP A 1 282 ? 10.102 -10.367 -25.688 1 97.25 282 TRP A C 1
ATOM 2239 O O . TRP A 1 282 ? 11.312 -10.453 -25.516 1 97.25 282 TRP A O 1
ATOM 2249 N N . HIS A 1 283 ? 9.406 -11.438 -25.922 1 96.06 283 HIS A N 1
ATOM 2250 C CA . HIS A 1 283 ? 9.93 -12.797 -25.922 1 96.06 283 HIS A CA 1
ATOM 2251 C C . HIS A 1 283 ? 10.961 -12.984 -27.031 1 96.06 283 HIS A C 1
ATOM 2253 O O . HIS A 1 283 ? 11.984 -13.641 -26.828 1 96.06 283 HIS A O 1
ATOM 2259 N N . THR A 1 284 ? 10.68 -12.383 -28.156 1 94.56 284 THR A N 1
ATOM 2260 C CA . THR A 1 284 ? 11.547 -12.539 -29.328 1 94.56 284 THR A CA 1
ATOM 2261 C C . THR A 1 284 ? 12.867 -11.805 -29.109 1 94.56 284 THR A C 1
ATOM 2263 O O . THR A 1 284 ? 13.883 -12.164 -29.703 1 94.56 284 THR A O 1
ATOM 2266 N N . HIS A 1 285 ? 12.875 -10.812 -28.25 1 92.69 285 HIS A N 1
ATOM 2267 C CA . HIS A 1 285 ? 14.07 -10 -28.062 1 92.69 285 HIS A CA 1
ATOM 2268 C C . HIS A 1 285 ? 14.789 -10.359 -26.766 1 92.69 285 HIS A C 1
ATOM 2270 O O . HIS A 1 285 ? 15.664 -9.617 -26.312 1 92.69 285 HIS A O 1
ATOM 2276 N N . LEU A 1 286 ? 14.344 -11.445 -26.25 1 92.06 286 LEU A N 1
ATOM 2277 C CA . LEU A 1 286 ? 15.055 -11.914 -25.047 1 92.06 286 LEU A CA 1
ATOM 2278 C C . LEU A 1 286 ? 16.516 -12.219 -25.375 1 92.06 286 LEU A C 1
ATOM 2280 O O . LEU A 1 286 ? 16.812 -12.773 -26.438 1 92.06 286 LEU A O 1
ATOM 2284 N N . PRO A 1 287 ? 17.375 -11.852 -24.5 1 87.94 287 PRO A N 1
ATOM 2285 C CA . PRO A 1 287 ? 18.766 -12.234 -24.703 1 87.94 287 PRO A CA 1
ATOM 2286 C C . PRO A 1 287 ? 18.953 -13.75 -24.844 1 87.94 287 PRO A C 1
ATOM 2288 O O . PRO A 1 287 ? 18.188 -14.523 -24.25 1 87.94 287 PRO A O 1
ATOM 2291 N N . SER A 1 288 ? 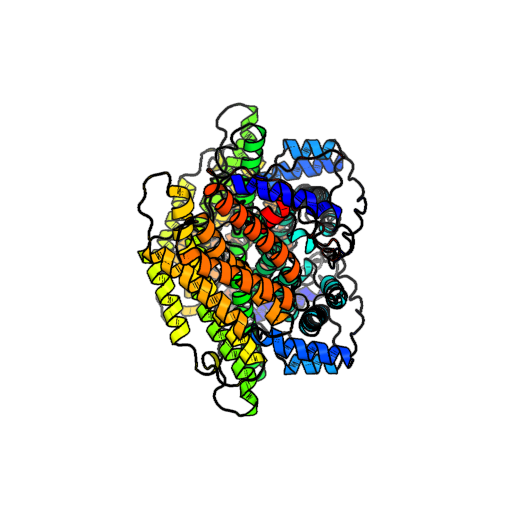20.016 -14.188 -25.469 1 83.12 288 SER A N 1
ATOM 2292 C CA . SER A 1 288 ? 20.266 -15.586 -25.797 1 83.12 288 SER A CA 1
ATOM 2293 C C . SER A 1 288 ? 20.406 -16.422 -24.531 1 83.12 288 SER A C 1
ATOM 2295 O O . SER A 1 288 ? 20.016 -17.594 -24.5 1 83.12 288 SER A O 1
ATOM 2297 N N . VAL A 1 289 ? 20.922 -15.812 -23.562 1 81.44 289 VAL A N 1
ATOM 2298 C CA . VAL A 1 289 ? 21.156 -16.531 -22.328 1 81.44 289 VAL A CA 1
ATOM 2299 C C . VAL A 1 289 ? 19.828 -16.969 -21.719 1 81.44 289 VAL A C 1
ATOM 2301 O O . VAL A 1 289 ? 19.75 -18 -21.047 1 81.44 289 VAL A O 1
ATOM 2304 N N . LEU A 1 290 ? 18.781 -16.25 -22.047 1 83.69 290 LEU A N 1
ATOM 2305 C CA . LEU A 1 290 ? 17.469 -16.547 -21.469 1 83.69 290 LEU A CA 1
ATOM 2306 C C . LEU A 1 290 ? 16.562 -17.234 -22.469 1 83.69 290 LEU A C 1
ATOM 2308 O O . LEU A 1 290 ? 15.5 -17.734 -22.109 1 83.69 290 LEU A O 1
ATOM 2312 N N . SER A 1 291 ? 17.016 -17.297 -23.703 1 80 291 SER A N 1
ATOM 2313 C CA . SER A 1 291 ? 16.125 -17.859 -24.719 1 80 291 SER A CA 1
ATOM 2314 C C . SER A 1 291 ? 16.625 -19.219 -25.188 1 80 291 SER A C 1
ATOM 2316 O O . SER A 1 291 ? 15.852 -20.047 -25.688 1 80 291 SER A O 1
ATOM 2318 N N . ASN A 1 292 ? 17.922 -19.406 -25.031 1 72.94 292 ASN A N 1
ATOM 2319 C CA . ASN A 1 292 ? 18.531 -20.594 -25.641 1 72.94 292 ASN A CA 1
ATOM 2320 C C . ASN A 1 292 ? 18.281 -21.844 -24.812 1 72.94 292 ASN A C 1
ATOM 2322 O O . ASN A 1 292 ? 18.188 -21.766 -23.578 1 72.94 292 ASN A O 1
ATOM 2326 N N . ASP A 1 293 ? 17.969 -22.859 -25.438 1 66.31 293 ASP A N 1
ATOM 2327 C CA . ASP A 1 293 ? 17.672 -24.141 -24.797 1 66.31 293 ASP A CA 1
ATOM 2328 C C . ASP A 1 293 ? 18.953 -24.938 -24.547 1 66.31 293 ASP A C 1
ATOM 2330 O O . ASP A 1 293 ? 18.906 -26.125 -24.281 1 66.31 293 ASP A O 1
ATOM 2334 N N . GLN A 1 294 ? 20 -24.25 -24.609 1 69.12 294 GLN A N 1
ATOM 2335 C CA . GLN A 1 294 ? 21.25 -24.984 -24.391 1 69.12 294 GLN A CA 1
ATOM 2336 C C . GLN A 1 294 ? 21.406 -25.344 -22.922 1 69.12 294 GLN A C 1
ATOM 2338 O O . GLN A 1 294 ? 20.734 -24.797 -22.062 1 69.12 294 GLN A O 1
ATOM 2343 N N . ASN A 1 295 ? 22.234 -26.297 -22.766 1 77.31 295 ASN A N 1
ATOM 2344 C CA . ASN A 1 295 ? 22.562 -26.75 -21.406 1 77.31 295 ASN A CA 1
ATOM 2345 C C . ASN A 1 295 ? 23.078 -25.594 -20.547 1 77.31 295 ASN A C 1
ATOM 2347 O O . ASN A 1 295 ? 23.984 -24.875 -20.953 1 77.31 295 ASN A O 1
ATOM 2351 N N . CYS A 1 296 ? 22.281 -25.312 -19.594 1 83 296 CYS A N 1
ATOM 2352 C CA . CYS A 1 296 ? 22.641 -24.203 -18.703 1 83 296 CYS A CA 1
ATOM 2353 C C . CYS A 1 296 ? 22.547 -24.641 -17.25 1 83 296 CYS A C 1
ATOM 2355 O O . CYS A 1 296 ? 22.078 -25.719 -16.938 1 83 296 CYS A O 1
ATOM 2357 N N . ASP A 1 297 ? 23.156 -23.797 -16.438 1 88.06 297 ASP A N 1
ATOM 2358 C CA . ASP A 1 297 ? 23.125 -24.016 -15 1 88.06 297 ASP A CA 1
ATOM 2359 C C . ASP A 1 297 ? 21.688 -23.984 -14.477 1 88.06 297 ASP A C 1
ATOM 2361 O O . ASP A 1 297 ? 20.812 -23.359 -15.086 1 88.06 297 ASP A O 1
ATOM 2365 N N . GLU A 1 298 ? 21.453 -24.609 -13.375 1 91.31 298 GLU A N 1
ATOM 2366 C CA . GLU A 1 298 ? 20.109 -24.781 -12.812 1 91.31 298 GLU A CA 1
ATOM 2367 C C . GLU A 1 298 ? 19.422 -23.453 -12.594 1 91.31 298 GLU A C 1
ATOM 2369 O O . GLU A 1 298 ? 18.25 -23.281 -12.961 1 91.31 298 GLU A O 1
ATOM 2374 N N . PRO A 1 299 ? 20.094 -22.469 -12 1 90.75 299 PRO A N 1
ATOM 2375 C CA . PRO A 1 299 ? 19.406 -21.203 -11.766 1 90.75 299 PRO A CA 1
ATOM 2376 C C . PRO A 1 299 ? 18.953 -20.531 -13.062 1 90.75 299 PRO A C 1
ATOM 2378 O O . PRO A 1 299 ? 17.875 -19.938 -13.109 1 90.75 299 PRO A O 1
ATOM 2381 N N . VAL A 1 300 ? 19.703 -20.625 -14.023 1 89.88 300 VAL A N 1
ATOM 2382 C CA . VAL A 1 300 ? 19.375 -20.031 -15.312 1 89.88 300 VAL A CA 1
ATOM 2383 C C . VAL A 1 300 ? 18.203 -20.781 -15.945 1 89.88 300 VAL A C 1
ATOM 2385 O O . VAL A 1 300 ? 17.297 -20.172 -16.516 1 89.88 300 VAL A O 1
ATOM 2388 N N . HIS A 1 301 ? 18.328 -22.094 -15.883 1 92.75 301 HIS A N 1
ATOM 2389 C CA . HIS A 1 301 ? 17.234 -22.906 -16.391 1 92.75 301 HIS A CA 1
ATOM 2390 C C . HIS A 1 301 ? 15.922 -22.562 -15.695 1 92.75 301 HIS A C 1
ATOM 2392 O O . HIS A 1 301 ? 14.883 -22.438 -16.344 1 92.75 301 HIS A O 1
ATOM 2398 N N . LEU A 1 302 ? 16.031 -22.469 -14.43 1 93.88 302 LEU A N 1
ATOM 2399 C CA . LEU A 1 302 ? 14.859 -22.125 -13.641 1 93.88 302 LEU A CA 1
ATOM 2400 C C . LEU A 1 302 ? 14.289 -20.781 -14.078 1 93.88 302 LEU A C 1
ATOM 2402 O O . LEU A 1 302 ? 13.078 -20.656 -14.289 1 93.88 302 LEU A O 1
ATOM 2406 N N . ALA A 1 303 ? 15.094 -19.781 -14.18 1 92.81 303 ALA A N 1
ATOM 2407 C CA . ALA A 1 303 ? 14.672 -18.453 -14.586 1 92.81 303 ALA A CA 1
ATOM 2408 C C . ALA A 1 303 ? 14.016 -18.469 -15.961 1 92.81 303 ALA A C 1
ATOM 2410 O O . ALA A 1 303 ? 12.969 -17.859 -16.172 1 92.81 303 ALA A O 1
ATOM 2411 N N . ARG A 1 304 ? 14.602 -19.203 -16.859 1 92.88 304 ARG A N 1
ATOM 2412 C CA . ARG A 1 304 ? 14.086 -19.312 -18.219 1 92.88 304 ARG A CA 1
ATOM 2413 C C . ARG A 1 304 ? 12.703 -19.953 -18.219 1 92.88 304 ARG A C 1
ATOM 2415 O O . ARG A 1 304 ? 11.789 -19.469 -18.891 1 92.88 304 ARG A O 1
ATOM 2422 N N . CYS A 1 305 ? 12.586 -21 -17.531 1 94.25 305 CYS A N 1
ATOM 2423 C CA . CYS A 1 305 ? 11.328 -21.75 -17.516 1 94.25 305 CYS A CA 1
ATOM 2424 C C . CYS A 1 305 ? 10.195 -20.906 -16.953 1 94.25 305 CYS A C 1
ATOM 2426 O O . CYS A 1 305 ? 9.141 -20.781 -17.578 1 94.25 305 CYS A O 1
ATOM 2428 N N . VAL A 1 306 ? 10.461 -20.312 -15.82 1 95.5 306 VAL A N 1
ATOM 2429 C CA . VAL A 1 306 ? 9.398 -19.562 -15.156 1 95.5 306 VAL A CA 1
ATOM 2430 C C . VAL A 1 306 ? 9.016 -18.359 -16.016 1 95.5 306 VAL A C 1
ATOM 2432 O O . VAL A 1 306 ? 7.836 -18.016 -16.109 1 95.5 306 VAL A O 1
ATOM 2435 N N . MET A 1 307 ? 9.969 -17.688 -16.594 1 94.94 307 MET A N 1
ATOM 2436 C CA . MET A 1 307 ? 9.695 -16.562 -17.469 1 94.94 307 MET A CA 1
ATOM 2437 C C . MET A 1 307 ? 8.836 -16.969 -18.656 1 94.94 307 MET A C 1
ATOM 2439 O O . MET A 1 307 ? 7.898 -16.266 -19.031 1 94.94 307 MET A O 1
ATOM 2443 N N . ARG A 1 308 ? 9.133 -18.094 -19.219 1 94.88 308 ARG A N 1
ATOM 2444 C CA . ARG A 1 308 ? 8.367 -18.594 -20.359 1 94.88 308 ARG A CA 1
ATOM 2445 C C . ARG A 1 308 ? 6.945 -18.969 -19.938 1 94.88 308 ARG A C 1
ATOM 2447 O O . ARG A 1 308 ? 5.988 -18.703 -20.656 1 94.88 308 ARG A O 1
ATOM 2454 N N . TRP A 1 309 ? 6.879 -19.672 -18.797 1 97.06 309 TRP A N 1
ATOM 2455 C CA . TRP A 1 309 ? 5.555 -20.031 -18.297 1 97.06 309 TRP A CA 1
ATOM 2456 C C . TRP A 1 309 ? 4.691 -18.797 -18.078 1 97.06 309 TRP A C 1
ATOM 2458 O O . TRP A 1 309 ? 3.498 -18.797 -18.406 1 97.06 309 TRP A O 1
ATOM 2468 N N . ARG A 1 310 ? 5.289 -17.75 -17.5 1 96.56 310 ARG A N 1
ATOM 2469 C CA . ARG A 1 310 ? 4.57 -16.484 -17.328 1 96.56 310 ARG A CA 1
ATOM 2470 C C . ARG A 1 310 ? 4.133 -15.906 -18.656 1 96.56 310 ARG A C 1
ATOM 2472 O O . ARG A 1 310 ? 3.021 -15.391 -18.797 1 96.56 310 ARG A O 1
ATOM 2479 N N . TYR A 1 311 ? 5.031 -15.984 -19.578 1 97 311 TYR A N 1
ATOM 2480 C CA . TYR A 1 311 ? 4.77 -15.508 -20.938 1 97 311 TYR A CA 1
ATOM 2481 C C . TYR A 1 311 ? 3.592 -16.25 -21.547 1 97 311 TYR A C 1
ATOM 2483 O O . TYR A 1 311 ? 2.641 -15.625 -22.031 1 97 311 TYR A O 1
ATOM 2491 N N . TRP A 1 312 ? 3.576 -17.578 -21.547 1 97.38 312 TRP A N 1
ATOM 2492 C CA . TRP A 1 312 ? 2.496 -18.375 -22.125 1 97.38 312 TRP A CA 1
ATOM 2493 C C . TRP A 1 312 ? 1.181 -18.109 -21.406 1 97.38 312 TRP A C 1
ATOM 2495 O O . TRP A 1 312 ? 0.135 -17.953 -22.031 1 97.38 312 TRP A O 1
ATOM 2505 N N . ASN A 1 313 ? 1.298 -18.031 -20.125 1 96.44 313 ASN A N 1
ATOM 2506 C CA . ASN A 1 313 ? 0.099 -17.844 -19.312 1 96.44 313 ASN A CA 1
ATOM 2507 C C . ASN A 1 313 ? -0.57 -16.5 -19.625 1 96.44 313 ASN A C 1
ATOM 2509 O O . ASN A 1 313 ? -1.793 -16.438 -19.766 1 96.44 313 ASN A O 1
ATOM 2513 N N . LEU A 1 314 ? 0.225 -15.477 -19.656 1 96.25 314 LEU A N 1
ATOM 2514 C CA . LEU A 1 314 ? -0.347 -14.148 -19.875 1 96.25 314 LEU A CA 1
ATOM 2515 C C . LEU A 1 314 ? -0.971 -14.055 -21.266 1 96.25 314 LEU A C 1
ATOM 2517 O O . LEU A 1 314 ? -2.025 -13.438 -21.438 1 96.25 314 LEU A O 1
ATOM 2521 N N . ARG A 1 315 ? -0.349 -14.625 -22.25 1 97.5 315 ARG A N 1
ATOM 2522 C CA . ARG A 1 315 ? -0.93 -14.664 -23.594 1 97.5 315 ARG A CA 1
ATOM 2523 C C . ARG A 1 315 ? -2.229 -15.461 -23.609 1 97.5 315 ARG A C 1
ATOM 2525 O O . ARG A 1 315 ? -3.213 -15.039 -24.219 1 97.5 315 ARG A O 1
ATOM 2532 N N . MET A 1 316 ? -2.199 -16.562 -22.969 1 96.44 316 MET A N 1
ATOM 2533 C CA . MET A 1 316 ? -3.395 -17.391 -22.859 1 96.44 316 MET A CA 1
ATOM 2534 C C . MET A 1 316 ? -4.543 -16.625 -22.234 1 96.44 316 MET A C 1
ATOM 2536 O O . MET A 1 316 ? -5.68 -16.688 -22.703 1 96.44 316 MET A O 1
ATOM 2540 N N . LEU A 1 317 ? -4.246 -15.852 -21.219 1 92.69 317 LEU A N 1
ATOM 2541 C CA . LEU A 1 317 ? -5.25 -15.094 -20.469 1 92.69 317 LEU A CA 1
ATOM 2542 C C . LEU A 1 317 ? -5.859 -14.008 -21.344 1 92.69 317 LEU A C 1
ATOM 2544 O O . LEU A 1 317 ? -7.031 -13.656 -21.188 1 92.69 317 LEU A O 1
ATOM 2548 N N . LEU A 1 318 ? -5.109 -13.492 -22.25 1 94.5 318 LEU A N 1
ATOM 2549 C CA . LEU A 1 318 ? -5.609 -12.477 -23.172 1 94.5 318 LEU A CA 1
ATOM 2550 C C . LEU A 1 318 ? -6.73 -13.031 -24.047 1 94.5 318 LEU A C 1
ATOM 2552 O O . LEU A 1 318 ? -7.652 -12.297 -24.422 1 94.5 318 LEU A O 1
ATOM 2556 N N . TYR A 1 319 ? -6.695 -14.297 -24.328 1 94.94 319 TYR A N 1
ATOM 2557 C CA . TYR A 1 319 ? -7.625 -14.891 -25.281 1 94.94 319 TYR A CA 1
ATOM 2558 C C . TYR A 1 319 ? -8.703 -15.695 -24.578 1 94.94 319 TYR A C 1
ATOM 2560 O O . TYR A 1 319 ? -9.711 -16.062 -25.172 1 94.94 319 TYR A O 1
ATOM 2568 N N . ARG A 1 320 ? -8.578 -15.898 -23.359 1 92.25 320 ARG A N 1
ATOM 2569 C CA . ARG A 1 320 ? -9.484 -16.734 -22.578 1 92.25 320 ARG A CA 1
ATOM 2570 C C . ARG A 1 320 ? -10.906 -16.188 -22.609 1 92.25 320 ARG A C 1
ATOM 2572 O O . ARG A 1 320 ? -11.867 -16.938 -22.703 1 92.25 320 ARG A O 1
ATOM 2579 N N . PRO A 1 321 ? -11.07 -14.875 -22.5 1 88 321 PRO A N 1
ATOM 2580 C CA . PRO A 1 321 ? -12.438 -14.344 -22.516 1 88 321 PRO A CA 1
ATOM 2581 C C . PRO A 1 321 ? -13.219 -14.727 -23.766 1 88 321 PRO A C 1
ATOM 2583 O O . PRO A 1 321 ? -14.445 -14.875 -23.703 1 88 321 PRO A O 1
ATOM 2586 N N . ALA A 1 322 ? -12.57 -14.867 -24.859 1 89.56 322 ALA A N 1
ATOM 2587 C CA . ALA A 1 322 ? -13.242 -15.297 -26.078 1 89.56 322 ALA A CA 1
ATOM 2588 C C . ALA A 1 322 ? -13.852 -16.688 -25.906 1 89.56 322 ALA A C 1
ATOM 2590 O O . ALA A 1 322 ? -14.969 -16.938 -26.375 1 89.56 322 ALA A O 1
ATOM 2591 N N . LEU A 1 323 ? -13.117 -17.5 -25.297 1 89.19 323 LEU A N 1
ATOM 2592 C CA . LEU A 1 323 ? -13.602 -18.859 -25.031 1 89.19 323 LEU A CA 1
ATOM 2593 C C . LEU A 1 323 ? -14.75 -18.828 -24.016 1 89.19 323 LEU A C 1
ATOM 2595 O O . LEU A 1 323 ? -15.758 -19.516 -24.203 1 89.19 323 LEU A O 1
ATOM 2599 N N . LEU A 1 324 ? -14.617 -18.031 -23.016 1 83.56 324 LEU A N 1
ATOM 2600 C CA . LEU A 1 324 ? -15.648 -17.906 -21.984 1 83.56 324 LEU A CA 1
ATOM 2601 C C . LEU A 1 324 ? -16.938 -17.359 -22.578 1 83.56 324 LEU A C 1
ATOM 2603 O O . LEU A 1 324 ? -18.031 -17.812 -22.25 1 83.56 324 LEU A O 1
ATOM 2607 N N . ASP A 1 325 ? -16.766 -16.422 -23.391 1 81.25 325 ASP A N 1
ATOM 2608 C CA . ASP A 1 325 ? -17.922 -15.82 -24.047 1 81.25 325 ASP A CA 1
ATOM 2609 C C . ASP A 1 325 ? -18.656 -16.844 -24.922 1 81.25 325 ASP A C 1
ATOM 2611 O O . ASP A 1 325 ? -19.875 -16.859 -24.984 1 81.25 325 ASP A O 1
ATOM 2615 N N . ALA A 1 326 ? -17.891 -17.547 -25.594 1 83.62 326 ALA A N 1
ATOM 2616 C CA . ALA A 1 326 ? -18.469 -18.562 -26.469 1 83.62 326 ALA A CA 1
ATOM 2617 C C . ALA A 1 326 ? -19.25 -19.609 -25.688 1 83.62 326 ALA A C 1
ATOM 2619 O O . ALA A 1 326 ? -20.25 -20.125 -26.156 1 83.62 326 ALA A O 1
ATOM 2620 N N . THR A 1 327 ? -18.812 -19.875 -24.578 1 79.06 327 THR A N 1
ATOM 2621 C CA . THR A 1 327 ? -19.453 -20.891 -23.766 1 79.06 327 THR A CA 1
ATOM 2622 C C . THR A 1 327 ? -20.719 -20.344 -23.094 1 79.06 327 THR A C 1
ATOM 2624 O O . THR A 1 327 ? -21.672 -21.094 -22.859 1 79.06 327 THR A O 1
ATOM 2627 N N . THR A 1 328 ? -20.703 -19.062 -22.703 1 70.38 328 THR A N 1
ATOM 2628 C CA . THR A 1 328 ? -21.844 -18.469 -22 1 70.38 328 THR A CA 1
ATOM 2629 C C . THR A 1 328 ? -22.859 -17.938 -22.984 1 70.38 328 THR A C 1
ATOM 2631 O O . THR A 1 328 ? -24.078 -18 -22.734 1 70.38 328 THR A O 1
ATOM 2634 N N . MET A 1 329 ? -22.484 -17.234 -24.062 1 61.47 329 MET A N 1
ATOM 2635 C CA . MET A 1 329 ? -23.375 -16.531 -24.969 1 61.47 329 MET A CA 1
ATOM 2636 C C . MET A 1 329 ? -23.859 -17.453 -26.078 1 61.47 329 MET A C 1
ATOM 2638 O O . MET A 1 329 ? -24.562 -17.031 -27 1 61.47 329 MET A O 1
ATOM 2642 N N . THR A 1 330 ? -23.203 -18.688 -26.375 1 56.16 330 THR A N 1
ATOM 2643 C CA . THR A 1 330 ? -23.766 -19.562 -27.391 1 56.16 330 THR A CA 1
ATOM 2644 C C . THR A 1 330 ? -25.297 -19.547 -27.344 1 56.16 330 THR A C 1
ATOM 2646 O O . THR A 1 330 ? -25.953 -19.672 -28.391 1 56.16 330 THR A O 1
ATOM 2649 N N . GLN A 1 331 ? -25.875 -19.094 -26.219 1 50.94 331 GLN A N 1
ATOM 2650 C CA . GLN A 1 331 ? -27.328 -19.094 -26.156 1 50.94 331 GLN A CA 1
ATOM 2651 C C . GLN A 1 331 ? -27.906 -17.859 -26.844 1 50.94 331 GLN A C 1
ATOM 2653 O O . GLN A 1 331 ? -29.062 -17.859 -27.266 1 50.94 331 GLN A O 1
ATOM 2658 N N . MET A 1 332 ? -27.094 -16.797 -26.953 1 50.25 332 MET A N 1
ATOM 2659 C CA . MET A 1 332 ? -27.719 -15.562 -27.438 1 50.25 332 MET A CA 1
ATOM 2660 C C . MET A 1 332 ? -27.359 -15.32 -28.906 1 50.25 332 MET A C 1
ATOM 2662 O O . MET A 1 332 ? -27.625 -14.234 -29.438 1 50.25 332 MET A O 1
ATOM 2666 N N . GLY A 1 333 ? -26.828 -16.172 -29.688 1 54.88 333 GLY A N 1
ATOM 2667 C CA . GLY A 1 333 ? -26.656 -16.062 -31.125 1 54.88 333 GLY A CA 1
ATOM 2668 C C . GLY A 1 333 ? -25.391 -15.312 -31.516 1 54.88 333 GLY A C 1
ATOM 2669 O O . GLY A 1 333 ? -25.203 -14.945 -32.688 1 54.88 333 GLY A O 1
ATOM 2670 N N . HIS A 1 334 ? -24.578 -14.805 -30.516 1 60.12 334 HIS A N 1
ATOM 2671 C CA . HIS A 1 334 ? -23.406 -14.031 -30.891 1 60.12 334 HIS A CA 1
ATOM 2672 C C . HIS A 1 334 ? -22.312 -14.938 -31.469 1 60.12 334 HIS A C 1
ATOM 2674 O O . HIS A 1 334 ? -22.203 -16.094 -31.078 1 60.12 334 HIS A O 1
ATOM 2680 N N . GLN A 1 335 ? -21.766 -14.484 -32.719 1 72.31 335 GLN A N 1
ATOM 2681 C CA . GLN A 1 335 ? -20.734 -15.242 -33.406 1 72.31 335 GLN A CA 1
ATOM 2682 C C . GLN A 1 335 ? -19.453 -15.32 -32.594 1 72.31 335 GLN A C 1
ATOM 2684 O O . GLN A 1 335 ? -18.891 -14.297 -32.219 1 72.31 335 GLN A O 1
ATOM 2689 N N . ALA A 1 336 ? -19.156 -16.469 -32.156 1 80.56 336 ALA A N 1
ATOM 2690 C CA . ALA A 1 336 ? -17.953 -16.766 -31.375 1 80.56 336 ALA A CA 1
ATOM 2691 C C . ALA A 1 336 ? -16.688 -16.406 -32.156 1 80.56 336 ALA A C 1
ATOM 2693 O O . ALA A 1 336 ? -16.656 -16.562 -33.375 1 80.56 336 ALA A O 1
ATOM 2694 N N . ASP A 1 337 ? -15.75 -15.727 -31.609 1 88.25 337 ASP A N 1
ATOM 2695 C CA . ASP A 1 337 ? -14.445 -15.438 -32.188 1 88.25 337 ASP A CA 1
ATOM 2696 C C . ASP A 1 337 ? -13.578 -16.688 -32.25 1 88.25 337 ASP A C 1
ATOM 2698 O O . ASP A 1 337 ? -12.703 -16.891 -31.406 1 88.25 337 ASP A O 1
ATOM 2702 N N . HIS A 1 338 ? -13.727 -17.5 -33.281 1 90.81 338 HIS A N 1
ATOM 2703 C CA . HIS A 1 338 ? -13.109 -18.828 -33.406 1 90.81 338 HIS A CA 1
ATOM 2704 C C . HIS A 1 338 ? -11.594 -18.719 -33.469 1 90.81 338 HIS A C 1
ATOM 2706 O O . HIS A 1 338 ? -10.875 -19.594 -32.969 1 90.81 338 HIS A O 1
ATOM 2712 N N . ASP A 1 339 ? -11.141 -17.688 -34.125 1 93.94 339 ASP A N 1
ATOM 2713 C CA . ASP A 1 339 ? -9.695 -17.5 -34.219 1 93.94 339 ASP A CA 1
ATOM 2714 C C . ASP A 1 339 ? -9.078 -17.281 -32.844 1 93.94 339 ASP A C 1
ATOM 2716 O O . ASP A 1 339 ? -8.031 -17.844 -32.531 1 93.94 339 ASP A O 1
ATOM 2720 N N . ALA A 1 340 ? -9.719 -16.453 -32.062 1 95.25 340 ALA A N 1
ATOM 2721 C CA . ALA A 1 340 ? -9.234 -16.156 -30.719 1 95.25 340 ALA A CA 1
ATOM 2722 C C . ALA A 1 340 ? -9.32 -17.406 -29.844 1 95.25 340 ALA A C 1
ATOM 2724 O O . ALA A 1 340 ? -8.43 -17.641 -29.016 1 95.25 340 ALA A O 1
ATOM 2725 N N . ILE A 1 341 ? -10.352 -18.141 -30.016 1 95.12 341 ILE A N 1
ATOM 2726 C CA . ILE A 1 341 ? -10.539 -19.359 -29.219 1 95.12 341 ILE A CA 1
ATOM 2727 C C . ILE A 1 341 ? -9.453 -20.359 -29.562 1 95.12 341 ILE A C 1
ATOM 2729 O O . ILE A 1 341 ? -8.852 -20.969 -28.672 1 95.12 341 ILE A O 1
ATOM 2733 N N . GLU A 1 342 ? -9.203 -20.547 -30.781 1 96.19 342 GLU A N 1
ATOM 2734 C CA . GLU A 1 342 ? -8.172 -21.484 -31.234 1 96.19 342 GLU A CA 1
ATOM 2735 C C . GLU A 1 342 ? -6.797 -21.078 -30.703 1 96.19 342 GLU A C 1
ATOM 2737 O O . GLU A 1 342 ? -6 -21.938 -30.312 1 96.19 342 GLU A O 1
ATOM 2742 N N . LYS A 1 343 ? -6.539 -19.797 -30.797 1 97.12 343 LYS A N 1
ATOM 2743 C CA . LYS A 1 343 ? -5.273 -19.312 -30.266 1 97.12 343 LYS A CA 1
ATOM 2744 C C . LYS A 1 343 ? -5.148 -19.609 -28.766 1 97.12 343 LYS A C 1
ATOM 2746 O O . LYS A 1 343 ? -4.082 -20 -28.297 1 97.12 343 LYS A O 1
ATOM 2751 N N . CYS A 1 344 ? -6.164 -19.344 -28.016 1 97.06 344 CYS A N 1
ATOM 2752 C CA . CYS A 1 344 ? -6.188 -19.641 -26.578 1 97.06 344 CYS A CA 1
ATOM 2753 C C . CYS A 1 344 ? -5.887 -21.125 -26.344 1 97.06 344 CYS A C 1
ATOM 2755 O O . CYS A 1 344 ? -5.074 -21.453 -25.469 1 97.06 344 CYS A O 1
ATOM 2757 N N . GLN A 1 345 ? -6.504 -22 -27.094 1 97.75 345 GLN A N 1
ATOM 2758 C CA . GLN A 1 345 ? -6.336 -23.438 -26.969 1 97.75 345 GLN A CA 1
ATOM 2759 C C . GLN A 1 345 ? -4.918 -23.875 -27.328 1 97.75 345 GLN A C 1
ATOM 2761 O O . GLN A 1 345 ? -4.332 -24.719 -26.656 1 97.75 345 GLN A O 1
ATOM 2766 N N . GLN A 1 346 ? -4.434 -23.281 -28.344 1 98.12 346 GLN A N 1
ATOM 2767 C CA . GLN A 1 346 ? -3.07 -23.594 -28.766 1 98.12 346 GLN A CA 1
ATOM 2768 C C . GLN A 1 346 ? -2.059 -23.172 -27.703 1 98.12 346 GLN A C 1
ATOM 2770 O O . GLN A 1 346 ? -1.102 -23.906 -27.438 1 98.12 346 GLN A O 1
ATOM 2775 N N . LEU A 1 347 ? -2.246 -22 -27.172 1 98.25 347 LEU A N 1
ATOM 2776 C CA . LEU A 1 347 ? -1.341 -21.5 -26.156 1 98.25 347 LEU A CA 1
ATOM 2777 C C . LEU A 1 347 ? -1.382 -22.375 -24.906 1 98.25 347 LEU A C 1
ATOM 2779 O O . LEU A 1 347 ? -0.347 -22.641 -24.281 1 98.25 347 LEU A O 1
ATOM 2783 N N . SER A 1 348 ? -2.547 -22.766 -24.531 1 98.06 348 SER A N 1
ATOM 2784 C CA . SER A 1 348 ? -2.686 -23.672 -23.406 1 98.06 348 SER A CA 1
ATOM 2785 C C . SER A 1 348 ? -1.932 -24.969 -23.641 1 98.06 348 SER A C 1
ATOM 2787 O O . SER A 1 348 ? -1.253 -25.484 -22.75 1 98.06 348 SER A O 1
ATOM 2789 N N . LYS A 1 349 ? -2.088 -25.531 -24.797 1 98.44 349 LYS A N 1
ATOM 2790 C CA . LYS A 1 349 ? -1.389 -26.766 -25.156 1 98.44 349 LYS A CA 1
ATOM 2791 C C . LYS A 1 349 ? 0.123 -26.594 -25.062 1 98.44 349 LYS A C 1
ATOM 2793 O O . LYS A 1 349 ? 0.816 -27.438 -24.484 1 98.44 349 LYS A O 1
ATOM 2798 N N . ILE A 1 350 ? 0.604 -25.5 -25.594 1 98 350 ILE A N 1
ATOM 2799 C CA . ILE A 1 350 ? 2.031 -25.203 -25.578 1 98 350 ILE A CA 1
ATOM 2800 C C . ILE A 1 350 ? 2.516 -25.109 -24.125 1 98 350 ILE A C 1
ATOM 2802 O O . ILE A 1 350 ? 3.58 -25.625 -23.797 1 98 350 ILE A O 1
ATOM 2806 N N . ALA A 1 351 ? 1.778 -24.406 -23.297 1 98.12 351 ALA A N 1
ATOM 2807 C CA . ALA A 1 351 ? 2.15 -24.219 -21.906 1 98.12 351 ALA A CA 1
ATOM 2808 C C . ALA A 1 351 ? 2.25 -25.547 -21.172 1 98.12 351 ALA A C 1
ATOM 2810 O O . ALA A 1 351 ? 3.213 -25.797 -20.453 1 98.12 351 ALA A O 1
ATOM 2811 N N . ILE A 1 352 ? 1.277 -26.438 -21.359 1 98.56 352 ILE A N 1
ATOM 2812 C CA . ILE A 1 352 ? 1.254 -27.75 -20.703 1 98.56 352 ILE A CA 1
ATOM 2813 C C . ILE A 1 352 ? 2.453 -28.578 -21.156 1 98.56 352 ILE A C 1
ATOM 2815 O O . ILE A 1 352 ? 3.154 -29.172 -20.344 1 98.56 352 ILE A O 1
ATOM 2819 N N . GLU A 1 353 ? 2.713 -28.562 -22.422 1 98.19 353 GLU A N 1
ATOM 2820 C CA . GLU A 1 353 ? 3.826 -29.328 -22.969 1 98.19 353 GLU A CA 1
ATOM 2821 C C . GLU A 1 353 ? 5.168 -28.781 -22.484 1 98.19 353 GLU A C 1
ATOM 2823 O O . GLU A 1 353 ? 6.086 -29.547 -22.188 1 98.19 353 GLU A O 1
ATOM 2828 N N . ASP A 1 354 ? 5.27 -27.516 -22.484 1 96.81 354 ASP A N 1
ATOM 2829 C CA . ASP A 1 354 ? 6.512 -26.891 -22.031 1 96.81 354 ASP A CA 1
ATOM 2830 C C . ASP A 1 354 ? 6.793 -27.219 -20.562 1 96.81 354 ASP A C 1
ATOM 2832 O O . ASP A 1 354 ? 7.93 -27.531 -20.203 1 96.81 354 ASP A O 1
ATOM 2836 N N . ILE A 1 355 ? 5.824 -27.078 -19.703 1 98.06 355 ILE A N 1
ATOM 2837 C CA . ILE A 1 355 ? 5.988 -27.406 -18.297 1 98.06 355 ILE A CA 1
ATOM 2838 C C . ILE A 1 355 ? 6.383 -28.875 -18.156 1 98.06 355 ILE A C 1
ATOM 2840 O O . ILE A 1 355 ? 7.277 -29.219 -17.375 1 98.06 355 ILE A O 1
ATOM 2844 N N . ALA A 1 356 ? 5.773 -29.75 -18.938 1 97.94 356 ALA A N 1
ATOM 2845 C CA . ALA A 1 356 ? 6.07 -31.188 -18.891 1 97.94 356 ALA A CA 1
ATOM 2846 C C . ALA A 1 356 ? 7.535 -31.453 -19.234 1 97.94 356 ALA A C 1
ATOM 2848 O O . ALA A 1 356 ? 8.164 -32.344 -18.641 1 97.94 356 ALA A O 1
ATOM 2849 N N . LYS A 1 357 ? 8.078 -30.672 -20.078 1 95.5 357 LYS A N 1
ATOM 2850 C CA . LYS A 1 357 ? 9.414 -30.922 -20.594 1 95.5 357 LYS A CA 1
ATOM 2851 C C . LYS A 1 357 ? 10.477 -30.281 -19.703 1 95.5 357 LYS A C 1
ATOM 2853 O O . LYS A 1 357 ? 11.617 -30.75 -19.656 1 95.5 357 LYS A O 1
ATOM 2858 N N . THR A 1 358 ? 10.094 -29.234 -19 1 94.75 358 THR A N 1
ATOM 2859 C CA . THR A 1 358 ? 11.195 -28.391 -18.531 1 94.75 358 THR A CA 1
ATOM 2860 C C . THR A 1 358 ? 11.172 -28.266 -17 1 94.75 358 THR A C 1
ATOM 2862 O O . THR A 1 358 ? 12.164 -27.859 -16.406 1 94.75 358 THR A O 1
ATOM 2865 N N . TRP A 1 359 ? 10.109 -28.625 -16.266 1 96.31 359 TRP A N 1
ATOM 2866 C CA . TRP A 1 359 ? 10.07 -28.391 -14.82 1 96.31 359 TRP A CA 1
ATOM 2867 C C . TRP A 1 359 ? 11.125 -29.234 -14.102 1 96.31 359 TRP A C 1
ATOM 2869 O O . TRP A 1 359 ? 11.609 -30.219 -14.641 1 96.31 359 TRP A O 1
ATOM 2879 N N . LEU A 1 360 ? 11.578 -28.734 -12.953 1 95.12 360 LEU A N 1
ATOM 2880 C CA . LEU A 1 360 ? 12.594 -29.391 -12.141 1 95.12 360 LEU A CA 1
ATOM 2881 C C . LEU A 1 360 ? 12.008 -29.859 -10.812 1 95.12 360 LEU A C 1
ATOM 2883 O O . LEU A 1 360 ? 11 -29.328 -10.352 1 95.12 360 LEU A O 1
ATOM 2887 N N . SER A 1 361 ? 12.75 -30.812 -10.172 1 94 361 SER A N 1
ATOM 2888 C CA . SER A 1 361 ? 12.273 -31.453 -8.945 1 94 361 SER A CA 1
ATOM 2889 C C . SER A 1 361 ? 12.727 -30.688 -7.711 1 94 361 SER A C 1
ATOM 2891 O O . SER A 1 361 ? 13.43 -31.234 -6.859 1 94 361 SER A O 1
ATOM 2893 N N . HIS A 1 362 ? 12.336 -29.5 -7.582 1 92.38 362 HIS A N 1
ATOM 2894 C CA . HIS A 1 362 ? 12.445 -28.734 -6.352 1 92.38 362 HIS A CA 1
ATOM 2895 C C . HIS A 1 362 ? 11.305 -27.734 -6.219 1 92.38 362 HIS A C 1
ATOM 2897 O O . HIS A 1 362 ? 10.586 -27.469 -7.191 1 92.38 362 HIS A O 1
ATOM 2903 N N . GLN A 1 363 ? 11.148 -27.141 -5.133 1 93.62 363 GLN A N 1
ATOM 2904 C CA . GLN A 1 363 ? 9.891 -26.5 -4.781 1 93.62 363 GLN A CA 1
ATOM 2905 C C . GLN A 1 363 ? 9.734 -25.172 -5.492 1 93.62 363 GLN A C 1
ATOM 2907 O O . GLN A 1 363 ? 8.617 -24.672 -5.668 1 93.62 363 GLN A O 1
ATOM 2912 N N . MET A 1 364 ? 10.836 -24.516 -5.844 1 96.31 364 MET A N 1
ATOM 2913 C CA . MET A 1 364 ? 10.641 -23.266 -6.574 1 96.31 364 MET A CA 1
ATOM 2914 C C . MET A 1 364 ? 10.094 -23.531 -7.973 1 96.31 364 MET A C 1
ATOM 2916 O O . MET A 1 364 ? 9.234 -22.797 -8.453 1 96.31 364 MET A O 1
ATOM 2920 N N . SER A 1 365 ? 10.586 -24.547 -8.594 1 97.12 365 SER A N 1
ATOM 2921 C CA . SER A 1 365 ? 10.094 -24.938 -9.914 1 97.12 365 SER A CA 1
ATOM 2922 C C . SER A 1 365 ? 8.703 -25.547 -9.82 1 97.12 365 SER A C 1
ATOM 2924 O O . SER A 1 365 ? 7.789 -25.156 -10.547 1 97.12 365 SER A O 1
ATOM 2926 N N . GLY A 1 366 ? 8.57 -26.562 -8.922 1 97.69 366 GLY A N 1
ATOM 2927 C CA . GLY A 1 366 ? 7.297 -27.234 -8.766 1 97.69 366 GLY A CA 1
ATOM 2928 C C . GLY A 1 366 ? 6.168 -26.297 -8.375 1 97.69 366 GLY A C 1
ATOM 2929 O O . GLY A 1 366 ? 5.059 -26.406 -8.898 1 97.69 366 GLY A O 1
ATOM 2930 N N . TRP A 1 367 ? 6.441 -25.438 -7.426 1 96.44 367 TRP A N 1
ATOM 2931 C CA . TRP A 1 367 ? 5.465 -24.453 -6.98 1 96.44 367 TRP A CA 1
ATOM 2932 C C . TRP A 1 367 ? 4.934 -23.641 -8.156 1 96.44 367 TRP A C 1
ATOM 2934 O O . TRP A 1 367 ? 3.723 -23.531 -8.352 1 96.44 367 TRP A O 1
ATOM 2944 N N . ASN A 1 368 ? 5.789 -23.078 -8.984 1 96.56 368 ASN A N 1
ATOM 2945 C CA . ASN A 1 368 ? 5.398 -22.297 -10.148 1 96.56 368 ASN A CA 1
ATOM 2946 C C . ASN A 1 368 ? 4.742 -23.156 -11.219 1 96.56 368 ASN A C 1
ATOM 2948 O O . ASN A 1 368 ? 3.711 -22.781 -11.781 1 96.56 368 ASN A O 1
ATOM 2952 N N . ALA A 1 369 ? 5.309 -24.281 -11.461 1 98.19 369 ALA A N 1
ATOM 2953 C CA . ALA A 1 369 ? 4.805 -25.188 -12.492 1 98.19 369 ALA A CA 1
ATOM 2954 C C . ALA A 1 369 ? 3.354 -25.578 -12.219 1 98.19 369 ALA A C 1
ATOM 2956 O O . ALA A 1 369 ? 2.514 -25.547 -13.117 1 98.19 369 ALA A O 1
ATOM 2957 N N . VAL A 1 370 ? 3.076 -25.938 -10.992 1 96.94 370 VAL A N 1
ATOM 2958 C CA . VAL A 1 370 ? 1.735 -26.391 -10.633 1 96.94 370 VAL A CA 1
ATOM 2959 C C . VAL A 1 370 ? 0.735 -25.266 -10.852 1 96.94 370 VAL A C 1
ATOM 2961 O O . VAL A 1 370 ? -0.367 -25.484 -11.359 1 96.94 370 VAL A O 1
ATOM 2964 N N . TRP A 1 371 ? 1.105 -24.078 -10.445 1 95 371 TRP A N 1
ATOM 2965 C CA . TRP A 1 371 ? 0.209 -22.938 -10.609 1 95 371 TRP A CA 1
ATOM 2966 C C . TRP A 1 371 ? -0.12 -22.719 -12.078 1 95 371 TRP A C 1
ATOM 2968 O O . TRP A 1 371 ? -1.291 -22.609 -12.453 1 95 371 TRP A O 1
ATOM 2978 N N . PHE A 1 372 ? 0.854 -22.656 -12.93 1 96.81 372 PHE A N 1
ATOM 2979 C CA . PHE A 1 372 ? 0.644 -22.359 -14.344 1 96.81 372 PHE A CA 1
ATOM 2980 C C . PHE A 1 372 ? -0.019 -23.531 -15.055 1 96.81 372 PHE A C 1
ATOM 2982 O O . PHE A 1 372 ? -0.808 -23.344 -15.977 1 96.81 372 PHE A O 1
ATOM 2989 N N . LEU A 1 373 ? 0.326 -24.703 -14.602 1 97.88 373 LEU A N 1
ATOM 2990 C CA . LEU A 1 373 ? -0.307 -25.891 -15.164 1 97.88 373 LEU A CA 1
ATOM 2991 C C . LEU A 1 373 ? -1.803 -25.906 -14.867 1 97.88 373 LEU A C 1
ATOM 2993 O O . LEU A 1 373 ? -2.609 -26.25 -15.727 1 97.88 373 LEU A O 1
ATOM 2997 N N . TYR A 1 374 ? -2.133 -25.578 -13.695 1 94.94 374 TYR A N 1
ATOM 2998 C CA . TYR A 1 374 ? -3.535 -25.5 -13.305 1 94.94 374 TYR A CA 1
ATOM 2999 C C . TYR A 1 374 ? -4.301 -24.531 -14.195 1 94.94 374 TYR A C 1
ATOM 3001 O O . TYR A 1 374 ? -5.395 -24.844 -14.672 1 94.94 374 TYR A O 1
ATOM 3009 N N . GLN A 1 375 ? -3.729 -23.328 -14.398 1 93.5 375 GLN A N 1
ATOM 3010 C CA . GLN A 1 375 ? -4.363 -22.344 -15.258 1 93.5 375 GLN A CA 1
ATOM 3011 C C . GLN A 1 375 ? -4.527 -22.875 -16.688 1 93.5 375 GLN A C 1
ATOM 3013 O O . GLN A 1 375 ? -5.594 -22.734 -17.281 1 93.5 375 GLN A O 1
ATOM 3018 N N . ALA A 1 376 ? -3.523 -23.453 -17.156 1 97.31 376 ALA A N 1
ATOM 3019 C CA . ALA A 1 376 ? -3.535 -23.938 -18.531 1 97.31 376 ALA A CA 1
ATOM 3020 C C . ALA A 1 376 ? -4.535 -25.062 -18.719 1 97.31 376 ALA A C 1
ATOM 3022 O O . ALA A 1 376 ? -5.215 -25.141 -19.75 1 97.31 376 ALA A O 1
ATOM 3023 N N . THR A 1 377 ? -4.688 -25.938 -17.766 1 97 377 THR A N 1
ATOM 3024 C CA . THR A 1 377 ? -5.516 -27.125 -17.875 1 97 377 THR A CA 1
ATOM 3025 C C . THR A 1 377 ? -6.996 -26.766 -17.906 1 97 377 THR A C 1
ATOM 3027 O O . THR A 1 377 ? -7.824 -27.531 -18.391 1 97 377 THR A O 1
ATOM 3030 N N . MET A 1 378 ? -7.316 -25.609 -17.422 1 93 378 MET A N 1
ATOM 3031 C CA . MET A 1 378 ? -8.711 -25.172 -17.422 1 93 378 MET A CA 1
ATOM 3032 C C . MET A 1 378 ? -9.219 -24.953 -18.844 1 93 378 MET A C 1
ATOM 3034 O O . MET A 1 378 ? -10.414 -25.109 -19.094 1 93 378 MET A O 1
ATOM 3038 N N . ILE A 1 379 ? -8.336 -24.656 -19.734 1 95.44 379 ILE A N 1
ATOM 3039 C CA . ILE A 1 379 ? -8.727 -24.312 -21.109 1 95.44 379 ILE A CA 1
ATOM 3040 C C . ILE A 1 379 ? -9.211 -25.562 -21.828 1 95.44 379 ILE A C 1
ATOM 3042 O O . ILE A 1 379 ? -10.312 -25.594 -22.391 1 95.44 379 ILE A O 1
ATOM 3046 N N . PRO A 1 380 ? -8.438 -26.688 -21.844 1 96.69 380 PRO A N 1
ATOM 3047 C CA . PRO A 1 380 ? -8.969 -27.891 -22.469 1 96.69 380 PRO A CA 1
ATOM 3048 C C . PRO A 1 380 ? -10.203 -28.438 -21.766 1 96.69 380 PRO A C 1
ATOM 3050 O O . PRO A 1 380 ? -11.102 -28.984 -22.406 1 96.69 380 PRO A O 1
ATOM 3053 N N . LEU A 1 381 ? -10.289 -28.297 -20.453 1 91.75 381 LEU A N 1
ATOM 3054 C CA . LEU A 1 381 ? -11.477 -28.719 -19.719 1 91.75 381 LEU A CA 1
ATOM 3055 C C . LEU A 1 381 ? -12.703 -27.922 -20.188 1 91.75 381 LEU A C 1
ATOM 3057 O O . LEU A 1 381 ? -13.75 -28.5 -20.469 1 91.75 381 LEU A O 1
ATOM 3061 N N . LEU A 1 382 ? -12.57 -26.625 -20.297 1 89.75 382 LEU A N 1
ATOM 3062 C CA . LEU A 1 382 ? -13.656 -25.766 -20.75 1 89.75 382 LEU A CA 1
ATOM 3063 C C . LEU A 1 382 ? -14.016 -26.062 -22.203 1 89.75 382 LEU A C 1
ATOM 3065 O O . LEU A 1 382 ? -15.188 -26 -22.578 1 89.75 382 LEU A O 1
ATOM 3069 N N . SER A 1 383 ? -13.008 -26.328 -22.953 1 92.56 383 SER A N 1
ATOM 3070 C CA . SER A 1 383 ? -13.234 -26.641 -24.375 1 92.56 383 SER A CA 1
ATOM 3071 C C . SER A 1 383 ? -14.039 -27.938 -24.531 1 92.56 383 SER A C 1
ATOM 3073 O O . SER A 1 383 ? -14.922 -28.016 -25.391 1 92.56 383 SER A O 1
ATOM 3075 N N . MET A 1 384 ? -13.781 -28.891 -23.688 1 90.62 384 MET A N 1
ATOM 3076 C CA . MET A 1 384 ? -14.516 -30.141 -23.703 1 90.62 384 MET A CA 1
ATOM 3077 C C . MET A 1 384 ? -15.984 -29.922 -23.344 1 90.62 384 MET A C 1
ATOM 3079 O O . MET A 1 384 ? -16.875 -30.547 -23.922 1 90.62 384 MET A O 1
ATOM 3083 N N . LEU A 1 385 ? -16.172 -29.031 -22.438 1 84.5 385 LEU A N 1
ATOM 3084 C CA . LEU A 1 385 ? -17.531 -28.734 -22 1 84.5 385 LEU A CA 1
ATOM 3085 C C . LEU A 1 385 ? -18.266 -27.906 -23.047 1 84.5 385 LEU A C 1
ATOM 3087 O O . LEU A 1 385 ? -19.484 -28.062 -23.219 1 84.5 385 LEU A O 1
ATOM 3091 N N . TRP A 1 386 ? -17.562 -27.062 -23.719 1 84.25 386 TRP A N 1
ATOM 3092 C CA . TRP A 1 386 ? -18.141 -26.188 -24.734 1 84.25 386 TRP A CA 1
ATOM 3093 C C . TRP A 1 386 ? -18.5 -26.969 -25.984 1 84.25 386 TRP A C 1
ATOM 3095 O O . TRP A 1 386 ? -19.578 -26.797 -26.547 1 84.25 386 TRP A O 1
ATOM 3105 N N . GLN A 1 387 ? -17.578 -27.875 -26.438 1 88 387 GLN A N 1
ATOM 3106 C CA . GLN A 1 387 ? -17.781 -28.656 -27.656 1 88 387 GLN A CA 1
ATOM 3107 C C . GLN A 1 387 ? -17.5 -30.141 -27.406 1 88 387 GLN A C 1
ATOM 3109 O O . GLN A 1 387 ? -16.5 -30.672 -27.906 1 88 387 GLN A O 1
ATOM 3114 N N . PRO A 1 388 ? -18.406 -30.797 -26.797 1 86.88 388 PRO A N 1
ATOM 3115 C CA . PRO A 1 388 ? -18.172 -32.188 -26.422 1 86.88 388 PRO A CA 1
ATOM 3116 C C . PRO A 1 388 ? -18.094 -33.125 -27.625 1 86.88 388 PRO A C 1
ATOM 3118 O O . PRO A 1 388 ? -17.531 -34.219 -27.531 1 86.88 388 PRO A O 1
ATOM 3121 N N . GLN A 1 389 ? -18.672 -32.719 -28.703 1 88.69 389 GLN A N 1
ATOM 3122 C CA . GLN A 1 389 ? -18.703 -33.594 -29.859 1 88.69 389 GLN A CA 1
ATOM 3123 C C . GLN A 1 389 ? -17.609 -33.219 -30.859 1 88.69 389 GLN A C 1
ATOM 3125 O O . GLN A 1 389 ? -17.5 -33.812 -31.922 1 88.69 389 GLN A O 1
ATOM 3130 N N . SER A 1 390 ? -16.828 -32.344 -30.516 1 90.94 390 SER A N 1
ATOM 3131 C CA . SER A 1 390 ? -15.734 -31.938 -31.375 1 90.94 390 SER A CA 1
ATOM 3132 C C . SER A 1 390 ? -14.695 -33.031 -31.531 1 90.94 390 SER A C 1
ATOM 3134 O O . SER A 1 390 ? -14.414 -33.781 -30.578 1 90.94 390 SER A O 1
ATOM 3136 N N . PRO A 1 391 ? -14.102 -33.188 -32.719 1 93.31 391 PRO A N 1
ATOM 3137 C CA . PRO A 1 391 ? -13.008 -34.125 -32.906 1 93.31 391 PRO A CA 1
ATOM 3138 C C . PRO A 1 391 ? -11.766 -33.781 -32.094 1 93.31 391 PRO A C 1
ATOM 3140 O O . PRO A 1 391 ? -10.914 -34.656 -31.844 1 93.31 391 PRO A O 1
ATOM 3143 N N . ALA A 1 392 ? -11.758 -32.562 -31.672 1 94.19 392 ALA A N 1
ATOM 3144 C CA . ALA A 1 392 ? -10.602 -32.094 -30.922 1 94.19 392 ALA A CA 1
ATOM 3145 C C . ALA A 1 392 ? -10.641 -32.594 -29.484 1 94.19 392 ALA A C 1
ATOM 3147 O O . ALA A 1 392 ? -9.672 -32.406 -28.734 1 94.19 392 ALA A O 1
ATOM 3148 N N . VAL A 1 393 ? -11.664 -33.25 -29.047 1 94.75 393 VAL A N 1
ATOM 3149 C CA . VAL A 1 393 ? -11.867 -33.656 -27.656 1 94.75 393 VAL A CA 1
ATOM 3150 C C . VAL A 1 393 ? -10.758 -34.656 -27.25 1 94.75 393 VAL A C 1
ATOM 3152 O O . VAL A 1 393 ? -10.281 -34.625 -26.125 1 94.75 393 VAL A O 1
ATOM 3155 N N . ALA A 1 394 ? -10.406 -35.531 -28.172 1 95.12 394 ALA A N 1
ATOM 3156 C CA . ALA A 1 394 ? -9.336 -36.469 -27.875 1 95.12 394 ALA A CA 1
ATOM 3157 C C . ALA A 1 394 ? -8.055 -35.75 -27.484 1 95.12 394 ALA A C 1
ATOM 3159 O O . ALA A 1 394 ? -7.367 -36.188 -26.547 1 95.12 394 ALA A O 1
ATOM 3160 N N . GLY A 1 395 ? -7.738 -34.719 -28.266 1 96.75 395 GLY A N 1
ATOM 3161 C CA . GLY A 1 395 ? -6.566 -33.938 -27.938 1 96.75 395 GLY A CA 1
ATOM 3162 C C . GLY A 1 395 ? -6.68 -33.219 -26.609 1 96.75 395 GLY A C 1
ATOM 3163 O O . GLY A 1 395 ? -5.699 -33.125 -25.859 1 96.75 395 GLY A O 1
ATOM 3164 N N . TRP A 1 396 ? -7.836 -32.656 -26.344 1 96.81 396 TRP A N 1
ATOM 3165 C CA . TRP A 1 396 ? -8.07 -31.984 -25.078 1 96.81 396 TRP A CA 1
ATOM 3166 C C . TRP A 1 396 ? -7.961 -32.969 -23.922 1 96.81 396 TRP A C 1
ATOM 3168 O O . TRP A 1 396 ? -7.371 -32.656 -22.875 1 96.81 396 TRP A O 1
ATOM 3178 N N . ARG A 1 397 ? -8.5 -34.156 -24.031 1 96.25 397 ARG A N 1
ATOM 3179 C CA . ARG A 1 397 ? -8.422 -35.188 -23.016 1 96.25 397 ARG A CA 1
ATOM 3180 C C . ARG A 1 397 ? -6.969 -35.562 -22.719 1 96.25 397 ARG A C 1
ATOM 3182 O O . ARG A 1 397 ? -6.598 -35.75 -21.547 1 96.25 397 ARG A O 1
ATOM 3189 N N . ASP A 1 398 ? -6.223 -35.656 -23.781 1 97.5 398 ASP A N 1
ATOM 3190 C CA . ASP A 1 398 ? -4.809 -35.969 -23.609 1 97.5 398 ASP A CA 1
ATOM 3191 C C . ASP A 1 398 ? -4.09 -34.906 -22.812 1 97.5 398 ASP A C 1
ATOM 3193 O O . ASP A 1 398 ? -3.23 -35.188 -21.984 1 97.5 398 ASP A O 1
ATOM 3197 N N . GLN A 1 399 ? -4.344 -33.688 -23.125 1 98.19 399 GLN A N 1
ATOM 3198 C CA . GLN A 1 399 ? -3.756 -32.562 -22.391 1 98.19 399 GLN A CA 1
ATOM 3199 C C . GLN A 1 399 ? -4.09 -32.625 -20.906 1 98.19 399 GLN A C 1
ATOM 3201 O O . GLN A 1 399 ? -3.217 -32.438 -20.062 1 98.19 399 GLN A O 1
ATOM 3206 N N . VAL A 1 400 ? -5.344 -32.906 -20.562 1 97.56 400 VAL A N 1
ATOM 3207 C CA . VAL A 1 400 ? -5.793 -32.969 -19.172 1 97.56 400 VAL A CA 1
ATOM 3208 C C . VAL A 1 400 ? -5.113 -34.156 -18.484 1 97.56 400 VAL A C 1
ATOM 3210 O O . VAL A 1 400 ? -4.672 -34.031 -17.344 1 97.56 400 VAL A O 1
ATOM 3213 N N . GLN A 1 401 ? -5.035 -35.281 -19.156 1 97.75 401 GLN A N 1
ATOM 3214 C CA . GLN A 1 401 ? -4.391 -36.438 -18.594 1 97.75 401 GLN A CA 1
ATOM 3215 C C . GLN A 1 401 ? -2.91 -36.188 -18.328 1 97.75 401 GLN A C 1
ATOM 3217 O O . GLN A 1 401 ? -2.367 -36.625 -17.312 1 97.75 401 GLN A O 1
ATOM 3222 N N . THR A 1 402 ? -2.293 -35.531 -19.266 1 98.44 402 THR A N 1
ATOM 3223 C CA . THR A 1 402 ? -0.904 -35.125 -19.047 1 98.44 402 THR A CA 1
ATOM 3224 C C . THR A 1 402 ? -0.77 -34.25 -17.812 1 98.44 402 THR A C 1
ATOM 3226 O O . THR A 1 402 ? 0.146 -34.438 -17 1 98.44 402 THR A O 1
ATOM 3229 N N . ALA A 1 403 ? -1.61 -33.281 -17.688 1 98.38 403 ALA A N 1
ATOM 3230 C CA . ALA A 1 403 ? -1.592 -32.375 -16.516 1 98.38 403 ALA A CA 1
ATOM 3231 C C . ALA A 1 403 ? -1.777 -33.188 -15.227 1 98.38 403 ALA A C 1
ATOM 3233 O O . ALA A 1 403 ? -1.094 -32.906 -14.234 1 98.38 403 ALA A O 1
ATOM 3234 N N . LEU A 1 404 ? -2.729 -34.125 -15.219 1 97.94 404 LEU A N 1
ATOM 3235 C CA . LEU A 1 404 ? -2.988 -34.938 -14.039 1 97.94 404 LEU A CA 1
ATOM 3236 C C . LEU A 1 404 ? -1.754 -35.75 -13.648 1 97.94 404 LEU A C 1
ATOM 3238 O O . LEU A 1 404 ? -1.426 -35.875 -12.461 1 97.94 404 LEU A O 1
ATOM 3242 N N . ARG A 1 405 ? -1.107 -36.25 -14.633 1 98.38 405 ARG A N 1
ATOM 3243 C CA . ARG A 1 405 ? 0.133 -37 -14.375 1 98.38 405 ARG A CA 1
ATOM 3244 C C . ARG A 1 405 ? 1.196 -36.062 -13.797 1 98.38 405 ARG A C 1
ATOM 3246 O O . ARG A 1 405 ? 1.918 -36.438 -12.867 1 98.38 405 ARG A O 1
ATOM 3253 N N . LEU A 1 406 ? 1.341 -34.938 -14.32 1 98.5 406 LEU A N 1
ATOM 3254 C CA . LEU A 1 406 ? 2.33 -33.969 -13.852 1 98.5 406 LEU A CA 1
ATOM 3255 C C . LEU A 1 406 ? 2.043 -33.531 -12.414 1 98.5 406 LEU A C 1
ATOM 3257 O O . LEU A 1 406 ? 2.965 -33.406 -11.609 1 98.5 406 LEU A O 1
ATOM 3261 N N . PHE A 1 407 ? 0.783 -33.281 -12.094 1 97.62 407 PHE A N 1
ATOM 3262 C CA . PHE A 1 407 ? 0.422 -32.969 -10.719 1 97.62 407 PHE A CA 1
ATOM 3263 C C . PHE A 1 407 ? 0.885 -34.062 -9.766 1 97.62 407 PHE A C 1
ATOM 3265 O O . PHE A 1 407 ? 1.374 -33.75 -8.672 1 97.62 407 PHE A O 1
ATOM 3272 N N . GLU A 1 408 ? 0.703 -35.25 -10.195 1 97.69 408 GLU A N 1
ATOM 3273 C CA . GLU A 1 408 ? 1.12 -36.406 -9.375 1 97.69 408 GLU A CA 1
ATOM 3274 C C . GLU A 1 408 ? 2.635 -36.406 -9.188 1 97.69 408 GLU A C 1
ATOM 3276 O O . GLU A 1 408 ? 3.127 -36.625 -8.078 1 97.69 408 GLU A O 1
ATOM 3281 N N . GLU A 1 409 ? 3.346 -36.156 -10.25 1 97.75 409 GLU A N 1
ATOM 3282 C CA . GLU A 1 409 ? 4.805 -36.156 -10.203 1 97.75 409 GLU A CA 1
ATOM 3283 C C . GLU A 1 409 ? 5.32 -35 -9.32 1 97.75 409 GLU A C 1
ATOM 3285 O O . GLU A 1 409 ? 6.383 -35.125 -8.711 1 97.75 409 GLU A O 1
ATOM 3290 N N . MET A 1 410 ? 4.594 -33.938 -9.242 1 97.69 410 MET A N 1
ATOM 3291 C CA . MET A 1 410 ? 5.047 -32.75 -8.539 1 97.69 410 MET A CA 1
ATOM 3292 C C . MET A 1 410 ? 4.551 -32.75 -7.098 1 97.69 410 MET A C 1
ATOM 3294 O O . MET A 1 410 ? 4.688 -31.75 -6.391 1 97.69 410 MET A O 1
ATOM 3298 N N . HIS A 1 411 ? 4.035 -33.781 -6.621 1 95.56 411 HIS A N 1
ATOM 3299 C CA . HIS A 1 411 ? 3.438 -33.906 -5.293 1 95.56 411 HIS A CA 1
ATOM 3300 C C . HIS A 1 411 ? 4.43 -33.5 -4.207 1 95.56 411 HIS A C 1
ATOM 3302 O O . HIS A 1 411 ? 4.078 -32.75 -3.283 1 95.56 411 HIS A O 1
ATOM 3308 N N . ASP A 1 412 ? 5.633 -33.938 -4.41 1 95.81 412 ASP A N 1
ATOM 3309 C CA . ASP A 1 412 ? 6.641 -33.688 -3.385 1 95.81 412 ASP A CA 1
ATOM 3310 C C . ASP A 1 412 ? 7.234 -32.281 -3.535 1 95.81 412 ASP A C 1
ATOM 3312 O O . ASP A 1 412 ? 7.957 -31.828 -2.656 1 95.81 412 ASP A O 1
ATOM 3316 N N . TRP A 1 413 ? 6.855 -31.609 -4.605 1 96.5 413 TRP A N 1
ATOM 3317 C CA . TRP A 1 413 ? 7.594 -30.391 -4.938 1 96.5 413 TRP A CA 1
ATOM 3318 C C . TRP A 1 413 ? 6.66 -29.188 -5.008 1 96.5 413 TRP A C 1
ATOM 3320 O O . TRP A 1 413 ? 7.051 -28.125 -5.48 1 96.5 413 TRP A O 1
ATOM 3330 N N . SER A 1 414 ? 5.488 -29.375 -4.613 1 94.81 414 SER A N 1
ATOM 3331 C CA . SER A 1 414 ? 4.516 -28.281 -4.527 1 94.81 414 SER A CA 1
ATOM 3332 C C . SER A 1 414 ? 3.436 -28.594 -3.496 1 94.81 414 SER A C 1
ATOM 3334 O O . SER A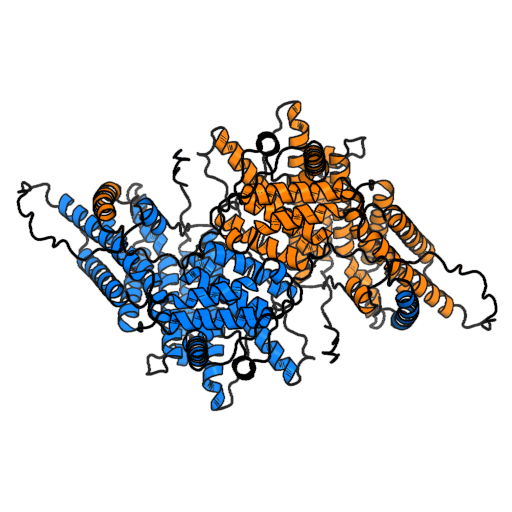 1 414 ? 2.887 -29.688 -3.469 1 94.81 414 SER A O 1
ATOM 3336 N N . LEU A 1 415 ? 3.109 -27.641 -2.697 1 90.25 415 LEU A N 1
ATOM 3337 C CA . LEU A 1 415 ? 2.104 -27.781 -1.65 1 90.25 415 LEU A CA 1
ATOM 3338 C C . LEU A 1 415 ? 0.72 -28 -2.254 1 90.25 415 LEU A C 1
ATOM 3340 O O . LEU A 1 415 ? -0.135 -28.641 -1.64 1 90.25 415 LEU A O 1
ATOM 3344 N N . THR A 1 416 ? 0.479 -27.469 -3.426 1 90.06 416 THR A N 1
ATOM 3345 C CA . THR A 1 416 ? -0.871 -27.438 -3.977 1 90.06 416 THR A CA 1
ATOM 3346 C C . THR A 1 416 ? -1.04 -28.516 -5.055 1 90.06 416 THR A C 1
ATOM 3348 O O . THR A 1 416 ? -2.107 -28.625 -5.656 1 90.06 416 THR A O 1
ATOM 3351 N N . ALA A 1 417 ? -0.019 -29.281 -5.289 1 94.12 417 ALA A N 1
ATOM 3352 C CA . ALA A 1 417 ? -0.072 -30.25 -6.375 1 94.12 417 ALA A CA 1
ATOM 3353 C C . ALA A 1 417 ? -1.189 -31.266 -6.145 1 94.12 417 ALA A C 1
ATOM 3355 O O . ALA A 1 417 ? -1.956 -31.578 -7.059 1 94.12 417 ALA A O 1
ATOM 3356 N N . ARG A 1 418 ? -1.284 -31.75 -4.992 1 90.31 418 ARG A N 1
ATOM 3357 C CA . ARG A 1 418 ? -2.285 -32.781 -4.664 1 90.31 418 ARG A CA 1
ATOM 3358 C C . ARG A 1 418 ? -3.695 -32.219 -4.801 1 90.31 418 ARG A C 1
ATOM 3360 O O . ARG A 1 418 ? -4.57 -32.844 -5.387 1 90.31 418 ARG A O 1
ATOM 3367 N N . CYS A 1 419 ? -3.887 -31.078 -4.211 1 86.38 419 CYS A N 1
ATOM 3368 C CA . CYS A 1 419 ? -5.191 -30.422 -4.289 1 86.38 419 CYS A CA 1
ATOM 3369 C C . CYS A 1 419 ? -5.559 -30.109 -5.734 1 86.38 419 CYS A C 1
ATOM 3371 O O . CYS A 1 419 ? -6.699 -30.344 -6.152 1 86.38 419 CYS A O 1
ATOM 3373 N N . SER A 1 420 ? -4.637 -29.594 -6.488 1 90.06 420 SER A N 1
ATOM 3374 C CA . SER A 1 420 ? -4.871 -29.281 -7.891 1 90.06 420 SER A CA 1
ATOM 3375 C C . SER A 1 420 ? -5.242 -30.531 -8.688 1 90.06 420 SER A C 1
ATOM 3377 O O . SER A 1 420 ? -6.152 -30.5 -9.516 1 90.06 420 SER A O 1
ATOM 3379 N N . LYS A 1 421 ? -4.547 -31.578 -8.383 1 93.81 421 LYS A N 1
ATOM 3380 C CA . LYS A 1 421 ? -4.863 -32.844 -9.039 1 93.81 421 LYS A CA 1
ATOM 3381 C C . LYS A 1 421 ? -6.289 -33.281 -8.719 1 93.81 421 LYS A C 1
ATOM 3383 O O . LYS A 1 421 ? -7.027 -33.688 -9.617 1 93.81 421 LYS A O 1
ATOM 3388 N N . GLY A 1 422 ? -6.633 -33.188 -7.469 1 85.88 422 GLY A N 1
ATOM 3389 C CA . GLY A 1 422 ? -7.965 -33.594 -7.043 1 85.88 422 GLY A CA 1
ATOM 3390 C C . GLY A 1 422 ? -9.07 -32.812 -7.738 1 85.88 422 GLY A C 1
ATOM 3391 O O . GLY A 1 422 ? -10.023 -33.375 -8.25 1 85.88 422 GLY A O 1
ATOM 3392 N N . VAL A 1 423 ? -8.93 -31.547 -7.824 1 83.19 423 VAL A N 1
ATOM 3393 C CA . VAL A 1 423 ? -9.945 -30.688 -8.414 1 83.19 423 VAL A CA 1
ATOM 3394 C C . VAL A 1 423 ? -10.039 -30.953 -9.914 1 83.19 423 VAL A C 1
ATOM 3396 O O . VAL A 1 423 ? -11.141 -31.141 -10.445 1 83.19 423 VAL A O 1
ATOM 3399 N N . VAL A 1 424 ? -8.938 -30.984 -10.57 1 89.81 424 VAL A N 1
ATOM 3400 C CA . VAL A 1 424 ? -8.906 -31.172 -12.016 1 89.81 424 VAL A CA 1
ATOM 3401 C C . VAL A 1 424 ? -9.461 -32.562 -12.367 1 89.81 424 VAL A C 1
ATOM 3403 O O . VAL A 1 424 ? -10.211 -32.688 -13.336 1 89.81 424 VAL A O 1
ATOM 3406 N N . SER A 1 425 ? -9.109 -33.5 -11.562 1 91.25 425 SER A N 1
ATOM 3407 C CA . SER A 1 425 ? -9.602 -34.875 -11.797 1 91.25 425 SER A CA 1
ATOM 3408 C C . SER A 1 425 ? -11.117 -34.938 -11.664 1 91.25 425 SER A C 1
ATOM 3410 O O . SER A 1 425 ? -11.789 -35.594 -12.461 1 91.25 425 SER A O 1
ATOM 3412 N N . GLN A 1 426 ? -11.625 -34.25 -10.742 1 83 426 GLN A N 1
ATOM 3413 C CA . GLN A 1 426 ? -13.062 -34.25 -10.523 1 83 426 GLN A CA 1
ATOM 3414 C C . GLN A 1 426 ? -13.789 -33.562 -11.688 1 83 426 GLN A C 1
ATOM 3416 O O . GLN A 1 426 ? -14.812 -34.062 -12.164 1 83 426 GLN A O 1
ATOM 3421 N N . ILE A 1 427 ? -13.273 -32.5 -12.086 1 82.88 427 ILE A N 1
ATOM 3422 C CA . ILE A 1 427 ? -13.883 -31.781 -13.203 1 82.88 427 ILE A CA 1
ATOM 3423 C C . ILE A 1 427 ? -13.789 -32.625 -14.469 1 82.88 427 ILE A C 1
ATOM 3425 O O . ILE A 1 427 ? -14.75 -32.688 -15.242 1 82.88 427 ILE A O 1
ATOM 3429 N N . PHE A 1 428 ? -12.68 -33.219 -14.688 1 89.88 428 PHE A N 1
ATOM 3430 C CA . PHE A 1 428 ? -12.43 -34.062 -15.867 1 89.88 428 PHE A CA 1
ATOM 3431 C C . PHE A 1 428 ? -13.391 -35.25 -15.914 1 89.88 428 PHE A C 1
ATOM 3433 O O . PHE A 1 428 ? -14.023 -35.469 -16.938 1 89.88 428 PHE A O 1
ATOM 3440 N N . GLU A 1 429 ? -13.516 -35.844 -14.773 1 86.38 429 GLU A N 1
ATOM 3441 C CA . GLU A 1 429 ? -14.398 -37.031 -14.688 1 86.38 429 GLU A CA 1
ATOM 3442 C C . GLU A 1 429 ? -15.859 -36.625 -14.891 1 86.38 429 GLU A C 1
ATOM 3444 O O . GLU A 1 429 ? -16.609 -37.312 -15.586 1 86.38 429 GLU A O 1
ATOM 3449 N N . ALA A 1 430 ? -16.203 -35.562 -14.266 1 80.56 430 ALA A N 1
ATOM 3450 C CA . ALA A 1 430 ? -17.562 -35.062 -14.43 1 80.56 430 ALA A CA 1
ATOM 3451 C C . ALA A 1 430 ? -17.844 -34.656 -15.883 1 80.56 430 ALA A C 1
ATOM 3453 O O . ALA A 1 430 ? -18.938 -34.875 -16.391 1 80.56 430 ALA A O 1
ATOM 3454 N N . SER A 1 431 ? -16.891 -34.062 -16.516 1 82.25 431 SER A N 1
ATOM 3455 C CA . SER A 1 431 ? -17.031 -33.656 -17.906 1 82.25 431 SER A CA 1
ATOM 3456 C C . SER A 1 431 ? -17.156 -34.844 -18.828 1 82.25 431 SER A C 1
ATOM 3458 O O . SER A 1 431 ? -17.953 -34.844 -19.766 1 82.25 431 SER A O 1
ATOM 3460 N N . CYS A 1 432 ? -16.406 -35.844 -18.531 1 85.31 432 CYS A N 1
ATOM 3461 C CA . CYS A 1 432 ? -16.453 -37.062 -19.328 1 85.31 432 CYS A CA 1
ATOM 3462 C C . CYS A 1 432 ? -17.812 -37.75 -19.156 1 85.31 432 CYS A C 1
ATOM 3464 O O . CYS A 1 432 ? -18.359 -38.281 -20.125 1 85.31 432 CYS A O 1
ATOM 3466 N N . GLU A 1 433 ? -18.297 -37.688 -17.969 1 82 433 GLU A N 1
ATOM 3467 C CA . GLU A 1 433 ? -19.609 -38.281 -17.703 1 82 433 GLU A CA 1
ATOM 3468 C C . GLU A 1 433 ? -20.719 -37.562 -18.469 1 82 433 GLU A C 1
ATOM 3470 O O . GLU A 1 433 ? -21.625 -38.188 -19 1 82 433 GLU A O 1
ATOM 3475 N N . LEU A 1 434 ? -20.625 -36.344 -18.5 1 78.75 434 LEU A N 1
ATOM 3476 C CA . LEU A 1 434 ? -21.609 -35.531 -19.203 1 78.75 434 LEU A CA 1
ATOM 3477 C C . LEU A 1 434 ? -21.562 -35.781 -20.703 1 78.75 434 LEU A C 1
ATOM 3479 O O . LEU A 1 434 ? -22.594 -35.781 -21.375 1 78.75 434 LEU A O 1
ATOM 3483 N N . MET A 1 435 ? -20.484 -35.969 -21.203 1 79.56 435 MET A N 1
ATOM 3484 C CA . MET A 1 435 ? -20.312 -36.188 -22.625 1 79.56 435 MET A CA 1
ATOM 3485 C C . MET A 1 435 ? -20.844 -37.562 -23.031 1 79.56 435 MET A C 1
ATOM 3487 O O . MET A 1 435 ? -21.375 -37.719 -24.125 1 79.56 435 MET A O 1
ATOM 3491 N N . CYS A 1 436 ? -20.672 -38.5 -22.078 1 74.94 436 CYS A N 1
ATOM 3492 C CA . CYS A 1 436 ? -21.156 -39.844 -22.344 1 74.94 436 CYS A CA 1
ATOM 3493 C C . CYS A 1 436 ? -22.672 -39.906 -22.219 1 74.94 436 CYS A C 1
ATOM 3495 O O . CYS A 1 436 ? -23.328 -40.625 -22.969 1 74.94 436 CYS A O 1
ATOM 3497 N N . GLN A 1 437 ? -23.328 -39.25 -21.188 1 64 437 GLN A N 1
ATOM 3498 C CA . GLN A 1 437 ? -24.781 -39.219 -21.047 1 64 437 GLN A CA 1
ATOM 3499 C C . GLN A 1 437 ? -25.438 -38.531 -22.266 1 64 437 GLN A C 1
ATOM 3501 O O . GLN A 1 437 ? -26.547 -38.906 -22.656 1 64 437 GLN A O 1
ATOM 3506 N N . GLY A 1 438 ? -24.938 -37.688 -22.766 1 54 438 GLY A N 1
ATOM 3507 C CA . GLY A 1 438 ? -25.547 -37.094 -23.938 1 54 438 GLY A CA 1
ATOM 3508 C C . GLY A 1 438 ? -25.531 -38 -25.141 1 54 438 GLY A C 1
ATOM 3509 O O . GLY A 1 438 ? -26.344 -37.812 -26.062 1 54 438 GLY A O 1
ATOM 3510 N N . GLU A 1 439 ? -24.547 -39 -25.312 1 46.41 439 GLU A N 1
ATOM 3511 C CA . GLU A 1 439 ? -24.641 -39.969 -26.406 1 46.41 439 GLU A CA 1
ATOM 3512 C C . GLU A 1 439 ? -25.703 -41 -26.125 1 46.41 439 GLU A C 1
ATOM 3514 O O . GLU A 1 439 ? -26.281 -41.594 -27.047 1 46.41 439 GLU A O 1
ATOM 3519 N N . GLN A 1 440 ? -25.734 -41.688 -24.859 1 40.03 440 GLN A N 1
ATOM 3520 C CA . GLN A 1 440 ? -26.641 -42.812 -24.578 1 40.03 440 GLN A CA 1
ATOM 3521 C C . GLN A 1 440 ? -28.094 -42.312 -24.453 1 40.03 440 GLN A C 1
ATOM 3523 O O . GLN A 1 440 ? -28.594 -42.156 -23.328 1 40.03 440 GLN A O 1
ATOM 3528 N N . SER A 1 441 ? -28.688 -41.375 -24.906 1 34.66 441 SER A N 1
ATOM 3529 C CA . SER A 1 441 ? -30.141 -41.531 -24.969 1 34.66 441 SER A CA 1
ATOM 3530 C C . SER A 1 441 ? -30.547 -42.844 -25.625 1 34.66 441 SER A C 1
ATOM 3532 O O . SER A 1 441 ? -31.734 -43.125 -25.75 1 34.66 441 SER A O 1
ATOM 3534 N N . CYS A 1 442 ? -29.891 -43.594 -26.594 1 30.31 442 CYS A N 1
ATOM 3535 C CA . CYS A 1 442 ? -30.641 -44.781 -26.984 1 30.31 442 CYS A CA 1
ATOM 3536 C C . CYS A 1 442 ? -30.453 -45.875 -25.969 1 30.31 442 CYS A C 1
ATOM 3538 O O . CYS A 1 442 ? -31.219 -46.844 -25.953 1 30.31 442 CYS A O 1
ATOM 3540 N N . LEU A 1 443 ? -29.172 -46.625 -25.609 1 29.39 443 LEU A N 1
ATOM 3541 C CA . LEU A 1 443 ? -29.219 -47.938 -24.953 1 29.39 443 LEU A CA 1
ATOM 3542 C C . LEU A 1 443 ? -29.422 -47.781 -23.453 1 29.39 443 LEU A C 1
ATOM 3544 O O . LEU A 1 443 ? -29.094 -46.75 -22.875 1 29.39 443 LEU A O 1
ATOM 3548 N N . GLU A 1 444 ? -30.188 -48.719 -22.688 1 30.14 444 GLU A N 1
ATOM 3549 C CA . GLU A 1 444 ? -30.672 -49.125 -21.375 1 30.14 444 GLU A CA 1
ATOM 3550 C C . GLU A 1 444 ? -29.516 -49.25 -20.375 1 30.14 444 GLU A C 1
ATOM 3552 O O . GLU A 1 444 ? -28.547 -49.969 -20.641 1 30.14 444 GLU A O 1
ATOM 3557 N N . PRO A 1 445 ? -29.125 -48.344 -19.406 1 28.86 445 PRO A N 1
ATOM 3558 C CA . PRO A 1 445 ? -28.031 -48.438 -18.422 1 28.86 445 PRO A CA 1
ATOM 3559 C C . PRO A 1 445 ? -28.109 -49.719 -17.609 1 28.86 445 PRO A C 1
ATOM 3561 O O . PRO A 1 445 ? -29.125 -50 -16.969 1 28.86 445 PRO A O 1
ATOM 3564 N N . ASP A 1 446 ? -27.562 -50.906 -18.094 1 27.98 446 ASP A N 1
ATOM 3565 C CA . ASP A 1 446 ? -27.328 -52.031 -17.188 1 27.98 446 ASP A CA 1
ATOM 3566 C C . ASP A 1 446 ? -26.344 -51.625 -16.078 1 27.98 446 ASP A C 1
ATOM 3568 O O . ASP A 1 446 ? -25.266 -51.094 -16.359 1 27.98 446 ASP A O 1
ATOM 3572 N N . MET A 1 447 ? -26.719 -51.406 -14.727 1 26.75 447 MET A N 1
ATOM 3573 C CA . MET A 1 447 ? -26.281 -51.062 -13.383 1 26.75 447 MET A CA 1
ATOM 3574 C C . MET A 1 447 ? -25.094 -51.906 -12.953 1 26.75 447 MET A C 1
ATOM 3576 O O . MET A 1 447 ? -24.672 -51.844 -11.797 1 26.75 447 MET A O 1
ATOM 3580 N N . ASN A 1 448 ? -24.547 -52.969 -13.531 1 24.5 448 ASN A N 1
ATOM 3581 C CA . ASN A 1 448 ? -23.859 -53.938 -12.695 1 24.5 448 ASN A CA 1
ATOM 3582 C C . ASN A 1 448 ? -22.469 -53.469 -12.281 1 24.5 448 ASN A C 1
ATOM 3584 O O . ASN A 1 448 ? -21.797 -54.125 -11.508 1 24.5 448 ASN A O 1
ATOM 3588 N N . ASN A 1 449 ? -21.641 -52.938 -13.086 1 23.69 449 ASN A N 1
ATOM 3589 C CA . ASN A 1 449 ? -20.219 -53.188 -12.797 1 23.69 449 ASN A CA 1
ATOM 3590 C C . ASN A 1 449 ? -19.734 -52.344 -11.641 1 23.69 449 ASN A C 1
ATOM 3592 O O . ASN A 1 449 ? -19.531 -51.125 -11.797 1 23.69 449 ASN A O 1
ATOM 3596 N N . SER A 1 450 ? -20.031 -52.594 -10.234 1 24.39 450 SER A N 1
ATOM 3597 C CA . SER A 1 450 ? -19.688 -52.156 -8.883 1 24.39 450 SER A CA 1
ATOM 3598 C C . SER A 1 450 ? -18.172 -52.094 -8.695 1 24.39 450 SER A C 1
ATOM 3600 O O . SER A 1 450 ? -17.688 -51.469 -7.742 1 24.39 450 SER A O 1
ATOM 3602 N N . LYS A 1 451 ? -17.328 -53.125 -8.93 1 26.06 451 LYS A N 1
ATOM 3603 C CA . LYS A 1 451 ? -16.234 -53.562 -8.086 1 26.06 451 LYS A CA 1
ATOM 3604 C C . LYS A 1 451 ? -15.062 -52.594 -8.125 1 26.06 451 LYS A C 1
ATOM 3606 O O . LYS A 1 451 ? -14.109 -52.719 -7.359 1 26.06 451 LYS A O 1
ATOM 3611 N N . CYS A 1 452 ? -14.625 -52.219 -9.188 1 20.77 452 CYS A N 1
ATOM 3612 C CA . CYS A 1 452 ? -13.172 -52.094 -9.203 1 20.77 452 CYS A CA 1
ATOM 3613 C C . CYS A 1 452 ? -12.727 -50.844 -8.414 1 20.77 452 CYS A C 1
ATOM 3615 O O . CYS A 1 452 ? -11.57 -50.438 -8.492 1 20.77 452 CYS A O 1
ATOM 3617 N N . LEU A 1 453 ? -13.578 -49.844 -8.039 1 23.7 453 LEU A N 1
ATOM 3618 C CA . LEU A 1 453 ? -12.82 -48.656 -7.621 1 23.7 453 LEU A CA 1
ATOM 3619 C C . LEU A 1 453 ? -12.141 -48.906 -6.281 1 23.7 453 LEU A C 1
ATOM 3621 O O . LEU A 1 453 ? -12.805 -49.156 -5.273 1 23.7 453 LEU A O 1
ATOM 3625 N N . ASP A 1 454 ? -10.977 -49.562 -6.254 1 22.86 454 ASP A N 1
ATOM 3626 C CA . ASP A 1 454 ? -10.039 -49.75 -5.145 1 22.86 454 ASP A CA 1
ATOM 3627 C C . ASP A 1 454 ? -9.953 -48.5 -4.285 1 22.86 454 ASP A C 1
ATOM 3629 O O . ASP A 1 454 ? -10.016 -47.375 -4.801 1 22.86 454 ASP A O 1
ATOM 3633 N N . GLN A 1 455 ? -10.172 -48.594 -2.867 1 22.77 455 GLN A N 1
ATOM 3634 C CA . GLN A 1 455 ? -10.414 -47.938 -1.578 1 22.77 455 GLN A CA 1
ATOM 3635 C C . GLN A 1 455 ? -9.289 -46.969 -1.22 1 22.77 455 GLN A C 1
ATOM 3637 O O . GLN A 1 455 ? -9.484 -46.062 -0.419 1 22.77 455 GLN A O 1
ATOM 3642 N N . ASP A 1 456 ? -7.996 -47.406 -1.385 1 22.97 456 ASP A N 1
ATOM 3643 C CA . ASP A 1 456 ? -7.062 -47.031 -0.323 1 22.97 456 ASP A CA 1
ATOM 3644 C C . ASP A 1 456 ? -6.828 -45.531 -0.286 1 22.97 456 ASP A C 1
ATOM 3646 O O . ASP A 1 456 ? -6.762 -44.938 0.79 1 22.97 456 ASP A O 1
ATOM 3650 N N . SER A 1 457 ? -6.102 -45.031 -1.259 1 21.77 457 SER A N 1
ATOM 3651 C CA . SER A 1 457 ? -5.004 -44.125 -0.94 1 21.77 457 SER A CA 1
ATOM 3652 C C . SER A 1 457 ? -5.516 -42.719 -0.684 1 21.77 457 SER A C 1
ATOM 3654 O O . SER A 1 457 ? -4.723 -41.781 -0.494 1 21.77 457 SER A O 1
ATOM 3656 N N . TYR A 1 458 ? -6.77 -42.375 -1.133 1 23.53 458 TYR A N 1
ATOM 3657 C CA . TYR A 1 458 ? -6.902 -40.969 -1.451 1 23.53 458 TYR A CA 1
ATOM 3658 C C . TYR A 1 458 ? -7.082 -40.125 -0.185 1 23.53 458 TYR A C 1
ATOM 3660 O O . TYR A 1 458 ? -8.203 -39.969 0.315 1 23.53 458 TYR A O 1
ATOM 3668 N N . LEU A 1 459 ? -6.168 -40.219 0.783 1 23.28 459 LEU A N 1
ATOM 3669 C CA . LEU A 1 459 ? -6.215 -39.656 2.127 1 23.28 459 LEU A CA 1
ATOM 3670 C C . LEU A 1 459 ? -6.469 -38.156 2.078 1 23.28 459 LEU A C 1
ATOM 3672 O O . LEU A 1 459 ? -7.164 -37.625 2.939 1 23.28 459 LEU A O 1
ATOM 3676 N N . TRP A 1 460 ? -5.684 -37.375 1.355 1 23.25 460 TRP A N 1
ATOM 3677 C CA . TRP A 1 460 ? -5.285 -36.062 1.821 1 23.25 460 TRP A CA 1
ATOM 3678 C C . TRP A 1 460 ? -6.355 -35.031 1.502 1 23.25 460 TRP A C 1
ATOM 3680 O O . TRP A 1 460 ? -6.141 -33.812 1.688 1 23.25 460 TRP A O 1
ATOM 3690 N N . ALA A 1 461 ? -7.422 -35.375 0.742 1 26.53 461 ALA A N 1
ATOM 3691 C CA . ALA A 1 461 ? -8.266 -34.312 0.205 1 26.53 461 ALA A CA 1
ATOM 3692 C C . ALA A 1 461 ? -9.125 -33.688 1.301 1 26.53 461 ALA A C 1
ATOM 3694 O O . ALA A 1 461 ? -10.258 -34.125 1.531 1 26.53 461 ALA A O 1
ATOM 3695 N N . ASP A 1 462 ? -8.672 -33.594 2.502 1 28.8 462 ASP A N 1
ATOM 3696 C CA . ASP A 1 462 ? -9.68 -33.219 3.486 1 28.8 462 ASP A CA 1
ATOM 3697 C C . ASP A 1 462 ? -10.586 -32.094 2.947 1 28.8 462 ASP A C 1
ATOM 3699 O O . ASP A 1 462 ? -11.812 -32.25 2.949 1 28.8 462 ASP A O 1
ATOM 3703 N N . GLY A 1 463 ? -10.266 -30.781 3.41 1 27.89 463 GLY A N 1
ATOM 3704 C CA . GLY A 1 463 ? -11.172 -29.703 3.771 1 27.89 463 GLY A CA 1
ATOM 3705 C C . GLY A 1 463 ? -11.727 -28.969 2.57 1 27.89 463 GLY A C 1
ATOM 3706 O O . GLY A 1 463 ? -12.273 -27.875 2.711 1 27.89 463 GLY A O 1
ATOM 3707 N N . LEU A 1 464 ? -11.242 -29.172 1.386 1 29.78 464 LEU A N 1
ATOM 3708 C CA . LEU A 1 464 ? -11.797 -28.203 0.437 1 29.78 464 LEU A CA 1
ATOM 3709 C C . LEU A 1 464 ? -13.258 -28.516 0.141 1 29.78 464 LEU A C 1
ATOM 3711 O O . LEU A 1 464 ? -13.586 -29.609 -0.328 1 29.78 464 LEU A O 1
ATOM 3715 N N . GLU A 1 465 ? -14.18 -28.062 1.029 1 34.16 465 GLU A N 1
ATOM 3716 C CA . GLU A 1 465 ? -15.586 -28.141 0.625 1 34.16 465 GLU A CA 1
ATOM 3717 C C . GLU A 1 465 ? -15.758 -27.703 -0.827 1 34.16 465 GLU A C 1
ATOM 3719 O O . GLU A 1 465 ? -14.906 -27.016 -1.383 1 34.16 465 GLU A O 1
ATOM 3724 N N . VAL A 1 466 ? -16.766 -28.281 -1.497 1 35.41 466 VAL A N 1
ATOM 3725 C CA . VAL A 1 466 ? -17.125 -27.859 -2.85 1 35.41 466 VAL A CA 1
ATOM 3726 C C . VAL A 1 466 ? -16.969 -26.344 -2.986 1 35.41 466 VAL A C 1
ATOM 3728 O O . VAL A 1 466 ? -16.469 -25.859 -4.004 1 35.41 466 VAL A O 1
ATOM 3731 N N . ASP A 1 467 ? -17.406 -25.703 -1.962 1 37.84 467 ASP A N 1
ATOM 3732 C CA . ASP A 1 467 ? -17.281 -24.25 -1.908 1 37.84 467 ASP A CA 1
ATOM 3733 C C . ASP A 1 467 ? -15.82 -23.812 -1.886 1 37.84 467 ASP A C 1
ATOM 3735 O O . ASP A 1 467 ? -15.469 -22.781 -2.447 1 37.84 467 ASP A O 1
ATOM 3739 N N . ASP A 1 468 ? -15.102 -24.672 -1.319 1 40.16 468 ASP A N 1
ATOM 3740 C CA . ASP A 1 468 ? -13.664 -24.391 -1.29 1 40.16 468 ASP A CA 1
ATOM 3741 C C . ASP A 1 468 ? -13.023 -24.656 -2.65 1 40.16 468 ASP A C 1
ATOM 3743 O O . ASP A 1 468 ? -12.164 -23.891 -3.096 1 40.16 468 ASP A O 1
ATOM 3747 N N . VAL A 1 469 ? -13.328 -25.812 -3.166 1 40.56 469 VAL A N 1
ATOM 3748 C CA . VAL A 1 469 ? -12.969 -26.109 -4.551 1 40.56 469 VAL A CA 1
ATOM 3749 C C . VAL A 1 469 ? -13.492 -25 -5.461 1 40.56 469 VAL A C 1
ATOM 3751 O O . VAL A 1 469 ? -12.766 -24.516 -6.336 1 40.56 469 VAL A O 1
ATOM 3754 N N . LEU A 1 470 ? -14.82 -24.734 -5.234 1 40.41 470 LEU A N 1
ATOM 3755 C CA . LEU A 1 470 ? -15.398 -23.625 -5.969 1 40.41 470 LEU A CA 1
ATOM 3756 C C . LEU A 1 470 ? -14.695 -22.312 -5.621 1 40.41 470 LEU A C 1
ATOM 3758 O O . LEU A 1 470 ? -14.492 -21.453 -6.488 1 40.41 470 LEU A O 1
ATOM 3762 N N . ASN A 1 471 ? -14.445 -22.25 -4.41 1 41.25 471 ASN A N 1
ATOM 3763 C CA . ASN A 1 471 ? -13.656 -21.109 -3.98 1 41.25 471 ASN A CA 1
ATOM 3764 C C . ASN A 1 471 ? -12.242 -21.156 -4.555 1 41.25 471 ASN A C 1
ATOM 3766 O O . ASN A 1 471 ? -11.656 -20.109 -4.859 1 41.25 471 ASN A O 1
ATOM 3770 N N . MET A 1 472 ? -11.719 -22.344 -4.461 1 40.53 472 MET A N 1
ATOM 3771 C CA . MET A 1 472 ? -10.453 -22.516 -5.184 1 40.53 472 MET A CA 1
ATOM 3772 C C . MET A 1 472 ? -10.648 -22.266 -6.676 1 40.53 472 MET A C 1
ATOM 3774 O O . MET A 1 472 ? -9.75 -21.734 -7.34 1 40.53 472 MET A O 1
ATOM 3778 N N . LEU A 1 473 ? -11.617 -23.031 -7.195 1 36.75 473 LEU A N 1
ATOM 3779 C CA . LEU A 1 473 ? -12.023 -22.703 -8.555 1 36.75 473 LEU A CA 1
ATOM 3780 C C . LEU A 1 473 ? -12.445 -21.234 -8.648 1 36.75 473 LEU A C 1
ATOM 3782 O O . LEU A 1 473 ? -12.211 -20.578 -9.664 1 36.75 473 LEU A O 1
ATOM 3786 N N . CYS A 1 474 ? -13.492 -20.906 -7.742 1 32.62 474 CYS A N 1
ATOM 3787 C CA . CYS A 1 474 ? -13.891 -19.5 -7.645 1 32.62 474 CYS A CA 1
ATOM 3788 C C . CYS A 1 474 ? -12.789 -18.672 -7.008 1 32.62 474 CYS A C 1
ATOM 3790 O O . CYS A 1 474 ? -13.039 -17.562 -6.527 1 32.62 474 CYS A O 1
ATOM 3792 N N . GLN A 1 475 ? -11.914 -19.297 -6.379 1 32.31 475 GLN A N 1
ATOM 3793 C CA . GLN A 1 475 ? -10.898 -18.281 -6.18 1 32.31 475 GLN A CA 1
ATOM 3794 C C . GLN A 1 475 ? -10.969 -17.219 -7.27 1 32.31 475 GLN A C 1
ATOM 3796 O O . GLN A 1 475 ? -10.68 -17.484 -8.43 1 32.31 475 GLN A O 1
ATOM 3801 N N . ASP A 1 476 ? -11.953 -16.578 -7.188 1 29.48 476 ASP A N 1
ATOM 3802 C CA . ASP A 1 476 ? -12.227 -15.383 -7.973 1 29.48 476 ASP A CA 1
ATOM 3803 C C . ASP A 1 476 ? -10.938 -14.641 -8.32 1 29.48 476 ASP A C 1
ATOM 3805 O O . ASP A 1 476 ? -10.391 -13.922 -7.488 1 29.48 476 ASP A O 1
ATOM 3809 N N . TRP A 1 477 ? -10.031 -15.164 -8.82 1 30.22 477 TRP A N 1
ATOM 3810 C CA . TRP A 1 477 ? -9.398 -14.406 -9.891 1 30.22 477 TRP A CA 1
ATOM 3811 C C . TRP A 1 477 ? -10.398 -13.477 -10.57 1 30.22 477 TRP A C 1
ATOM 3813 O O . TRP A 1 477 ? -11.172 -13.906 -11.422 1 30.22 477 TRP A O 1
ATOM 3823 N N . SER A 1 478 ? -11.289 -12.961 -9.859 1 28.78 478 SER A N 1
ATOM 3824 C CA . SER A 1 478 ? -12.289 -12.055 -10.414 1 28.78 478 SER A CA 1
ATOM 3825 C C . SER A 1 478 ? -11.742 -11.297 -11.617 1 28.78 478 SER A C 1
ATOM 3827 O O . SER A 1 478 ? -11.086 -10.258 -11.461 1 28.78 478 SER A O 1
ATOM 3829 N N . TRP A 1 479 ? -11.102 -11.828 -12.438 1 26.81 479 TRP A N 1
ATOM 3830 C CA . TRP A 1 479 ? -11.289 -11.133 -13.703 1 26.81 479 TRP A CA 1
ATOM 3831 C C . TRP A 1 479 ? -12.773 -10.883 -13.977 1 26.81 479 TRP A C 1
ATOM 3833 O O . TRP A 1 479 ? -13.125 -10.133 -14.891 1 26.81 479 TRP A O 1
ATOM 3843 N N . ASP A 1 480 ? -13.703 -12.008 -13.781 1 27.33 480 ASP A N 1
ATOM 3844 C CA . ASP A 1 480 ? -15.102 -11.898 -14.156 1 27.33 480 ASP A CA 1
ATOM 3845 C C . ASP A 1 480 ? -15.844 -10.922 -13.242 1 27.33 480 ASP A C 1
ATOM 3847 O O . ASP A 1 480 ? -15.461 -10.742 -12.086 1 27.33 480 ASP A O 1
ATOM 3851 N N . THR A 1 481 ? -16.875 -10.18 -13.758 1 27.22 481 THR A N 1
ATOM 3852 C CA . THR A 1 481 ? -17.734 -9.117 -13.242 1 27.22 481 THR A CA 1
ATOM 3853 C C . THR A 1 481 ? -18.344 -9.523 -11.906 1 27.22 481 THR A C 1
ATOM 3855 O O . THR A 1 481 ? -18.469 -8.695 -11 1 27.22 481 THR A O 1
ATOM 3858 N N . ASN A 1 482 ? -19.219 -10.734 -11.82 1 24.88 482 ASN A N 1
ATOM 3859 C CA . ASN A 1 482 ? -20.234 -10.938 -10.789 1 24.88 482 ASN A CA 1
ATOM 3860 C C . ASN A 1 482 ? -19.641 -11.641 -9.562 1 24.88 482 ASN A C 1
ATOM 3862 O O . ASN A 1 482 ? -19.422 -12.852 -9.586 1 24.88 482 ASN A O 1
ATOM 3866 N N . CYS A 1 483 ? -18.75 -11.258 -8.875 1 28.06 483 CYS A N 1
ATOM 3867 C CA . CYS A 1 483 ? -18.359 -11.734 -7.555 1 28.06 483 CYS A CA 1
ATOM 3868 C C . CYS A 1 483 ? -19.578 -12.031 -6.699 1 28.06 483 CYS A C 1
ATOM 3870 O O . CYS A 1 483 ? -20.156 -11.125 -6.09 1 28.06 483 CYS A O 1
ATOM 3872 N N . THR A 1 484 ? -20.391 -13.055 -7.031 1 24.22 484 THR A N 1
ATOM 3873 C CA . THR A 1 484 ? -21.453 -13.453 -6.117 1 24.22 484 THR A CA 1
ATOM 3874 C C . THR A 1 484 ? -20.859 -14 -4.816 1 24.22 484 THR A C 1
ATOM 3876 O O . THR A 1 484 ? -20.078 -14.961 -4.836 1 24.22 484 THR A O 1
ATOM 3879 N N . TRP A 1 485 ? -20.625 -13.273 -3.809 1 24.92 485 TRP A N 1
ATOM 3880 C CA . TRP A 1 485 ? -20.469 -13.625 -2.4 1 24.92 485 TRP A CA 1
ATOM 3881 C C . TRP A 1 485 ? -21.484 -14.688 -1.984 1 24.92 485 TRP A C 1
ATOM 3883 O O . TRP A 1 485 ? -22.688 -14.477 -2.086 1 24.92 485 TRP A O 1
ATOM 3893 N N . THR A 1 486 ? -21.234 -15.93 -2.301 1 24.73 486 THR A N 1
ATOM 3894 C CA . THR A 1 486 ? -22.125 -16.859 -1.618 1 24.73 486 THR A CA 1
ATOM 3895 C C . THR A 1 486 ? -22.125 -16.609 -0.112 1 24.73 486 THR A C 1
ATOM 3897 O O . THR A 1 486 ? -21.094 -16.219 0.451 1 24.73 486 THR A O 1
ATOM 3900 N N . GLU A 1 487 ? -23.344 -16.562 0.567 1 23.48 487 GLU A N 1
ATOM 3901 C CA . GLU A 1 487 ? -23.953 -16.469 1.891 1 23.48 487 GLU A CA 1
ATOM 3902 C C . GLU A 1 487 ? -23.391 -17.531 2.838 1 23.48 487 GLU A C 1
ATOM 3904 O O . GLU A 1 487 ? -23.922 -18.641 2.898 1 23.48 487 GLU A O 1
ATOM 3909 N N . ASP A 1 488 ? -22.297 -18.156 2.889 1 25.28 488 ASP A N 1
ATOM 3910 C CA . ASP A 1 488 ? -22.281 -19 4.078 1 25.28 488 ASP A CA 1
ATOM 3911 C C . ASP A 1 488 ? -22.641 -18.203 5.328 1 25.28 488 ASP A C 1
ATOM 3913 O O . ASP A 1 488 ? -22.047 -17.156 5.586 1 25.28 488 ASP A O 1
ATOM 3917 N N . GLY A 1 489 ? -23.891 -18.359 5.855 1 21.69 489 GLY A N 1
ATOM 3918 C CA . GLY A 1 489 ? -24.578 -18.109 7.117 1 21.69 489 GLY A CA 1
ATOM 3919 C C . GLY A 1 489 ? -23.688 -18.281 8.328 1 21.69 489 GLY A C 1
ATOM 3920 O O . GLY A 1 489 ? -22.641 -18.938 8.25 1 21.69 489 GLY A O 1
ATOM 3921 N N . PHE A 1 490 ? -23.797 -17.328 9.305 1 20.94 490 PHE A N 1
ATOM 3922 C CA . PHE A 1 490 ? -23.719 -17.344 10.766 1 20.94 490 PHE A CA 1
ATOM 3923 C C . PHE A 1 490 ? -24.203 -18.672 11.32 1 20.94 490 PHE A C 1
ATOM 3925 O O . PHE A 1 490 ? -25.406 -18.859 11.531 1 20.94 490 PHE A O 1
ATOM 3932 N N . ILE A 1 491 ? -23.969 -19.812 10.805 1 19.64 491 ILE A N 1
ATOM 3933 C CA . ILE A 1 491 ? -24.453 -20.922 11.609 1 19.64 491 ILE A CA 1
ATOM 3934 C C . ILE A 1 491 ? -23.891 -20.812 13.031 1 19.64 491 ILE A C 1
ATOM 3936 O O . ILE A 1 491 ? -22.672 -20.656 13.211 1 19.64 491 ILE A O 1
ATOM 3940 N N . ASP A 1 492 ? -24.766 -20.531 13.93 1 17.92 492 ASP A N 1
ATOM 3941 C CA . ASP A 1 492 ? -24.984 -20.781 15.352 1 17.92 492 ASP A CA 1
ATOM 3942 C C . ASP A 1 492 ? -24.453 -22.156 15.75 1 17.92 492 ASP A C 1
ATOM 3944 O O . ASP A 1 492 ? -25 -23.172 15.328 1 17.92 492 ASP A O 1
ATOM 3948 N N . ALA A 1 493 ? -23.25 -22.609 15.383 1 17.8 493 ALA A N 1
ATOM 3949 C CA . ALA A 1 493 ? -23.078 -23.531 16.5 1 17.8 493 ALA A CA 1
ATOM 3950 C C . ALA A 1 493 ? -22.75 -22.766 17.797 1 17.8 493 ALA A C 1
ATOM 3952 O O . ALA A 1 493 ? -22 -21.781 17.766 1 17.8 493 ALA A O 1
ATOM 3953 N N . MET B 1 1 ? -17.328 -22.688 -15.781 1 61.5 1 MET B N 1
ATOM 3954 C CA . MET B 1 1 ? -17.609 -24.062 -16.172 1 61.5 1 MET B CA 1
ATOM 3955 C C . MET B 1 1 ? -18.984 -24.5 -15.672 1 61.5 1 MET B C 1
ATOM 3957 O O . MET B 1 1 ? -19.734 -25.141 -16.391 1 61.5 1 MET B O 1
ATOM 3961 N N . LEU B 1 2 ? -19.312 -24.078 -14.398 1 63.06 2 LEU B N 1
ATOM 3962 C CA . LEU B 1 2 ? -20.625 -24.438 -13.852 1 63.06 2 LEU B CA 1
ATOM 3963 C C . LEU B 1 2 ? -21.734 -23.672 -14.562 1 63.06 2 LEU B C 1
ATOM 3965 O O . LEU B 1 2 ? -22.859 -24.156 -14.68 1 63.06 2 LEU B O 1
ATOM 3969 N N . GLN B 1 3 ? -21.328 -22.5 -14.953 1 65.56 3 GLN B N 1
ATOM 3970 C CA . GLN B 1 3 ? -22.312 -21.719 -15.703 1 65.56 3 GLN B CA 1
ATOM 3971 C C . GLN B 1 3 ? -22.531 -22.312 -17.094 1 65.56 3 GLN B C 1
ATOM 3973 O O . GLN B 1 3 ? -23.641 -22.297 -17.625 1 65.56 3 GLN B O 1
ATOM 3978 N N . VAL B 1 4 ? -21.562 -22.922 -17.656 1 65.88 4 VAL B N 1
ATOM 3979 C CA . VAL B 1 4 ? -21.625 -23.5 -19 1 65.88 4 VAL B CA 1
ATOM 3980 C C . VAL B 1 4 ? -22.406 -24.812 -18.984 1 65.88 4 VAL B C 1
ATOM 3982 O O . VAL B 1 4 ? -23.219 -25.078 -19.875 1 65.88 4 VAL B O 1
ATOM 3985 N N . ARG B 1 5 ? -22.203 -25.594 -17.906 1 66.75 5 ARG B N 1
ATOM 3986 C CA . ARG B 1 5 ? -22.922 -26.859 -17.75 1 66.75 5 ARG B CA 1
ATOM 3987 C C . ARG B 1 5 ? -23.375 -27.047 -16.312 1 66.75 5 ARG B C 1
ATOM 3989 O O . ARG B 1 5 ? -22.672 -27.641 -15.492 1 66.75 5 ARG B O 1
ATOM 3996 N N . PRO B 1 6 ? -24.516 -26.469 -16.062 1 70.81 6 PRO B N 1
ATOM 3997 C CA . PRO B 1 6 ? -25.016 -26.516 -14.695 1 70.81 6 PRO B CA 1
ATOM 3998 C C . PRO B 1 6 ? -25.078 -27.938 -14.133 1 70.81 6 PRO B C 1
ATOM 4000 O O . PRO B 1 6 ? -25.016 -28.125 -12.914 1 70.81 6 PRO B O 1
ATOM 4003 N N . GLN B 1 7 ? -25.172 -28.938 -15.039 1 69.62 7 GLN B N 1
ATOM 4004 C CA . GLN B 1 7 ? -25.25 -30.328 -14.609 1 69.62 7 GLN B CA 1
ATOM 4005 C C . GLN B 1 7 ? -23.969 -30.734 -13.875 1 69.62 7 GLN B C 1
ATOM 4007 O O . GLN B 1 7 ? -23.984 -31.703 -13.109 1 69.62 7 GLN B O 1
ATOM 4012 N N . LEU B 1 8 ? -22.969 -30 -14.227 1 70.06 8 LEU B N 1
ATOM 4013 C CA . LEU B 1 8 ? -21.688 -30.266 -13.609 1 70.06 8 LEU B CA 1
ATOM 4014 C C . LEU B 1 8 ? -21.75 -30.062 -12.094 1 70.06 8 LEU B C 1
ATOM 4016 O O . LEU B 1 8 ? -21.031 -30.734 -11.344 1 70.06 8 LEU B O 1
ATOM 4020 N N . ARG B 1 9 ? -22.594 -29.125 -11.688 1 68.06 9 ARG B N 1
ATOM 4021 C CA . ARG B 1 9 ? -22.75 -28.812 -10.266 1 68.06 9 ARG B CA 1
ATOM 4022 C C . ARG B 1 9 ? -23.219 -30.047 -9.492 1 68.06 9 ARG B C 1
ATOM 4024 O O . ARG B 1 9 ? -22.656 -30.375 -8.438 1 68.06 9 ARG B O 1
ATOM 4031 N N . GLY B 1 10 ? -24.234 -30.625 -10.055 1 65.44 10 GLY B N 1
ATOM 4032 C CA . GLY B 1 10 ? -24.766 -31.828 -9.414 1 65.44 10 GLY B CA 1
ATOM 4033 C C . GLY B 1 10 ? -23.766 -32.969 -9.398 1 65.44 10 GLY B C 1
ATOM 4034 O O . GLY B 1 10 ? -23.625 -33.656 -8.383 1 65.44 10 GLY B O 1
ATOM 4035 N N . LEU B 1 11 ? -23.016 -33.125 -10.391 1 67.62 11 LEU B N 1
ATOM 4036 C CA . LEU B 1 11 ? -22.047 -34.188 -10.5 1 67.62 11 LEU B CA 1
ATOM 4037 C C . LEU B 1 11 ? -20.875 -33.969 -9.555 1 67.62 11 LEU B C 1
ATOM 4039 O O . LEU B 1 11 ? -20.359 -34.906 -8.945 1 67.62 11 LEU B O 1
ATOM 4043 N N . LEU B 1 12 ? -20.484 -32.719 -9.477 1 67.25 12 LEU B N 1
ATOM 4044 C CA . LEU B 1 12 ? -19.359 -32.375 -8.609 1 67.25 12 LEU B CA 1
ATOM 4045 C C . LEU B 1 12 ? -19.75 -32.469 -7.141 1 67.25 12 LEU B C 1
ATOM 4047 O O . LEU B 1 12 ? -18.953 -32.906 -6.305 1 67.25 12 LEU B O 1
ATOM 4051 N N . ALA B 1 13 ? -20.969 -32.031 -6.871 1 64.31 13 ALA B N 1
ATOM 4052 C CA . ALA B 1 13 ? -21.484 -32.125 -5.508 1 64.31 13 ALA B CA 1
ATOM 4053 C C . ALA B 1 13 ? -21.547 -33.594 -5.051 1 64.31 13 ALA B C 1
ATOM 4055 O O . ALA B 1 13 ? -21.219 -33.875 -3.898 1 64.31 13 ALA B O 1
ATOM 4056 N N . SER B 1 14 ? -21.984 -34.469 -5.91 1 63.16 14 SER B N 1
ATOM 4057 C CA . SER B 1 14 ? -22.094 -35.875 -5.598 1 63.16 14 SER B CA 1
ATOM 4058 C C . SER B 1 14 ? -20.719 -36.5 -5.348 1 63.16 14 SER B C 1
ATOM 4060 O O . SER B 1 14 ? -20.578 -37.375 -4.488 1 63.16 14 SER B O 1
ATOM 4062 N N . ARG B 1 15 ? -19.781 -36 -5.965 1 60.16 15 ARG B N 1
ATOM 4063 C CA . ARG B 1 15 ? -18.422 -36.531 -5.84 1 60.16 15 ARG B CA 1
ATOM 4064 C C . ARG B 1 15 ? -17.734 -35.969 -4.605 1 60.16 15 ARG B C 1
ATOM 4066 O O . ARG B 1 15 ? -16.891 -36.656 -4.008 1 60.16 15 ARG B O 1
ATOM 4073 N N . GLN B 1 16 ? -18.031 -34.719 -4.324 1 54.66 16 GLN B N 1
ATOM 4074 C CA . GLN B 1 16 ? -17.469 -34.094 -3.127 1 54.66 16 GLN B CA 1
ATOM 4075 C C . GLN B 1 16 ? -17.969 -34.781 -1.866 1 54.66 16 GLN B C 1
ATOM 4077 O O . GLN B 1 16 ? -17.25 -34.906 -0.882 1 54.66 16 GLN B O 1
ATOM 4082 N N . ALA B 1 17 ? -19.281 -35.062 -1.868 1 50.88 17 ALA B N 1
ATOM 4083 C CA . ALA B 1 17 ? -19.859 -35.781 -0.729 1 50.88 17 ALA B CA 1
ATOM 4084 C C . ALA B 1 17 ? -19.141 -37.094 -0.461 1 50.88 17 ALA B C 1
ATOM 4086 O O . ALA B 1 17 ? -18.984 -37.5 0.693 1 50.88 17 ALA B O 1
ATOM 4087 N N . ASN B 1 18 ? -18.688 -37.719 -1.379 1 43.81 18 ASN B N 1
ATOM 4088 C CA . ASN B 1 18 ? -17.969 -38.969 -1.256 1 43.81 18 ASN B CA 1
ATOM 4089 C C . ASN B 1 18 ? -16.531 -38.75 -0.797 1 43.81 18 ASN B C 1
ATOM 4091 O O . ASN B 1 18 ? -15.93 -39.625 -0.175 1 43.81 18 ASN B O 1
ATOM 4095 N N . MET B 1 19 ? -15.938 -37.656 -1.116 1 43 19 MET B N 1
ATOM 4096 C CA . MET B 1 19 ? -14.555 -37.375 -0.762 1 43 19 MET B CA 1
ATOM 4097 C C . MET B 1 19 ? -14.461 -36.844 0.668 1 43 19 MET B C 1
ATOM 4099 O O . MET B 1 19 ? -13.43 -37 1.323 1 43 19 MET B O 1
ATOM 4103 N N . ASN B 1 20 ? -15.383 -36.062 1.189 1 41.75 20 ASN B N 1
ATOM 4104 C CA . ASN B 1 20 ? -15.375 -35.594 2.574 1 41.75 20 ASN B CA 1
ATOM 4105 C C . ASN B 1 20 ? -15.273 -36.781 3.555 1 41.75 20 ASN B C 1
ATOM 4107 O O . ASN B 1 20 ? -14.82 -36.594 4.688 1 41.75 20 ASN B O 1
ATOM 4111 N N . ASN B 1 21 ? -15.805 -38 3.369 1 36.91 21 ASN B N 1
ATOM 4112 C CA . ASN B 1 21 ? -15.695 -39.094 4.32 1 36.91 21 ASN B CA 1
ATOM 4113 C C . ASN B 1 21 ? -14.25 -39.562 4.461 1 36.91 21 ASN B C 1
ATOM 4115 O O . ASN B 1 21 ? -13.898 -40.219 5.438 1 36.91 21 ASN B O 1
ATOM 4119 N N . ILE B 1 22 ? -13.352 -39.594 3.561 1 34.84 22 ILE B N 1
ATOM 4120 C CA . ILE B 1 22 ? -12.039 -40.219 3.67 1 34.84 22 ILE B CA 1
ATOM 4121 C C . ILE B 1 22 ? -11.016 -39.219 4.191 1 34.84 22 ILE B C 1
ATOM 4123 O O . ILE B 1 22 ? -10.086 -39.562 4.914 1 34.84 22 ILE B O 1
ATOM 4127 N N . THR B 1 23 ? -10.867 -38.031 3.764 1 34.47 23 THR B N 1
ATOM 4128 C CA . THR B 1 23 ? -9.688 -37.188 3.859 1 34.47 23 THR B CA 1
ATOM 4129 C C . THR B 1 23 ? -9.648 -36.438 5.199 1 34.47 23 THR B C 1
ATOM 4131 O O . THR B 1 23 ? -8.859 -35.531 5.387 1 34.47 23 THR B O 1
ATOM 4134 N N . LYS B 1 24 ? -10.281 -36.844 6.148 1 36.38 24 LYS B N 1
ATOM 4135 C CA . LYS B 1 24 ? -10.148 -36.094 7.391 1 36.38 24 LYS B CA 1
ATOM 4136 C C . LYS B 1 24 ? -8.719 -36.156 7.926 1 36.38 24 LYS B C 1
ATOM 4138 O O . LYS B 1 24 ? -8.383 -35.5 8.914 1 36.38 24 LYS B O 1
ATOM 4143 N N . HIS B 1 25 ? -7.895 -37.125 7.68 1 31.28 25 HIS B N 1
ATOM 4144 C CA . HIS B 1 25 ? -6.809 -37.281 8.641 1 31.28 25 HIS B CA 1
ATOM 4145 C C . HIS B 1 25 ? -5.66 -36.312 8.344 1 31.28 25 HIS B C 1
ATOM 4147 O O . HIS B 1 25 ? -5.051 -35.781 9.266 1 31.28 25 HIS B O 1
ATOM 4153 N N . ASP B 1 26 ? -4.734 -36.562 7.211 1 33.31 26 ASP B N 1
ATOM 4154 C CA . ASP B 1 26 ? -3.385 -36 7.223 1 33.31 26 ASP B CA 1
ATOM 4155 C C . ASP B 1 26 ? -3.391 -34.531 6.781 1 33.31 26 ASP B C 1
ATOM 4157 O O . ASP B 1 26 ? -3.092 -34.219 5.625 1 33.31 26 ASP B O 1
ATOM 4161 N N . GLU B 1 27 ? -4.277 -33.781 6.941 1 32.47 27 GLU B N 1
ATOM 4162 C CA . GLU B 1 27 ? -4.344 -32.375 6.598 1 32.47 27 GLU B CA 1
ATOM 4163 C C . GLU B 1 27 ? -3.059 -31.641 6.98 1 32.47 27 GLU B C 1
ATOM 4165 O O . GLU B 1 27 ? -2.58 -31.781 8.109 1 32.47 27 GLU B O 1
ATOM 4170 N N . ALA B 1 28 ? -2.215 -31.422 6.043 1 36.91 28 ALA B N 1
ATOM 4171 C CA . ALA B 1 28 ? -1.121 -30.484 6.266 1 36.91 28 ALA B CA 1
ATOM 4172 C C . ALA B 1 28 ? -1.546 -29.359 7.215 1 36.91 28 ALA B C 1
ATOM 4174 O O . ALA B 1 28 ? -2.496 -28.625 6.93 1 36.91 28 ALA B O 1
ATOM 4175 N N . GLN B 1 29 ? -1.43 -29.469 8.547 1 35.88 29 GLN B N 1
ATOM 4176 C CA . GLN B 1 29 ? -1.555 -28.344 9.469 1 35.88 29 GLN B CA 1
ATOM 4177 C C . GLN B 1 29 ? -0.892 -27.094 8.906 1 35.88 29 GLN B C 1
ATOM 4179 O O . GLN B 1 29 ? 0.3 -27.109 8.594 1 35.88 29 GLN B O 1
ATOM 4184 N N . PRO B 1 30 ? -1.541 -26.312 8.164 1 39.47 30 PRO B N 1
ATOM 4185 C CA . PRO B 1 30 ? -0.917 -25.047 7.77 1 39.47 30 PRO B CA 1
ATOM 4186 C C . PRO B 1 30 ? 0.104 -24.547 8.789 1 39.47 30 PRO B C 1
ATOM 4188 O O . PRO B 1 30 ? 0.019 -24.891 9.969 1 39.47 30 PRO B O 1
ATOM 4191 N N . CYS B 1 31 ? 1.346 -24.531 8.43 1 39.59 31 CYS B N 1
ATOM 4192 C CA . CYS B 1 31 ? 2.191 -23.766 9.336 1 39.59 31 CYS B CA 1
ATOM 4193 C C . CYS B 1 31 ? 1.38 -22.719 10.086 1 39.59 31 CYS B C 1
ATOM 4195 O O . CYS B 1 31 ? 1.358 -21.547 9.695 1 39.59 31 CYS B O 1
ATOM 4197 N N . TYR B 1 32 ? 0.086 -23.078 10.367 1 35.47 32 TYR B N 1
ATOM 4198 C CA . TYR B 1 32 ? -0.721 -22.109 11.117 1 35.47 32 TYR B CA 1
ATOM 4199 C C . TYR B 1 32 ? 0.025 -21.625 12.352 1 35.47 32 TYR B C 1
ATOM 4201 O O . TYR B 1 32 ? 0.495 -22.422 13.164 1 35.47 32 TYR B O 1
ATOM 4209 N N . HIS B 1 33 ? 0.85 -20.812 12.211 1 37.81 33 HIS B N 1
ATOM 4210 C CA . HIS B 1 33 ? 1.012 -20.25 13.555 1 37.81 33 HIS B CA 1
ATOM 4211 C C . HIS B 1 33 ? -0.255 -20.438 14.383 1 37.81 33 HIS B C 1
ATOM 4213 O O . HIS B 1 33 ? -1.365 -20.281 13.867 1 37.81 33 HIS B O 1
ATOM 4219 N N . PRO B 1 34 ? -0.288 -21.484 15.289 1 34.16 34 PRO B N 1
ATOM 4220 C CA . PRO B 1 34 ? -1.504 -21.531 16.109 1 34.16 34 PRO B CA 1
ATOM 4221 C C . PRO B 1 34 ? -2.248 -20.188 16.125 1 34.16 34 PRO B C 1
ATOM 4223 O O . PRO B 1 34 ? -1.625 -19.141 16.25 1 34.16 34 PRO B O 1
ATOM 4226 N N . SER B 1 35 ? -3.258 -20.031 15.273 1 36.91 35 SER B N 1
ATOM 4227 C CA . SER B 1 35 ? -4.129 -18.953 15.711 1 36.91 35 SER B CA 1
ATOM 4228 C C . SER B 1 35 ? -3.957 -18.656 17.203 1 36.91 35 SER B C 1
ATOM 4230 O O . SER B 1 35 ? -3.854 -19.578 18 1 36.91 35 SER B O 1
ATOM 4232 N N . GLN B 1 36 ? -3.135 -17.766 17.594 1 38.78 36 GLN B N 1
ATOM 4233 C CA . GLN B 1 36 ? -3.26 -17.516 19.031 1 38.78 36 GLN B CA 1
ATOM 4234 C C . GLN B 1 36 ? -4.555 -18.109 19.578 1 38.78 36 GLN B C 1
ATOM 4236 O O . GLN B 1 36 ? -5.605 -18.016 18.938 1 38.78 36 GLN B O 1
ATOM 4241 N N . PRO B 1 37 ? -4.516 -19.25 20.234 1 39.12 37 PRO B N 1
ATOM 4242 C CA . PRO B 1 37 ? -5.785 -19.625 20.859 1 39.12 37 PRO B CA 1
ATOM 4243 C C . PRO B 1 37 ? -6.777 -18.453 20.891 1 39.12 37 PRO B C 1
ATOM 4245 O O . PRO B 1 37 ? -6.371 -17.297 20.938 1 39.12 37 PRO B O 1
ATOM 4248 N N . LEU B 1 38 ? -7.859 -18.578 20.234 1 42.78 38 LEU B N 1
ATOM 4249 C CA . LEU B 1 38 ? -8.93 -17.641 20.562 1 42.78 38 LEU B CA 1
ATOM 4250 C C . LEU B 1 38 ? -8.719 -17.031 21.938 1 42.78 38 LEU B C 1
ATOM 4252 O O . LEU B 1 38 ? -9.133 -17.625 22.953 1 42.78 38 LEU B O 1
ATOM 4256 N N . LEU B 1 39 ? -7.504 -16.766 22.281 1 47.16 39 LEU B N 1
ATOM 4257 C CA . LEU B 1 39 ? -7.352 -16.094 23.562 1 47.16 39 LEU B CA 1
ATOM 4258 C C . LEU B 1 39 ? -8.547 -15.195 23.844 1 47.16 39 LEU B C 1
ATOM 4260 O O . LEU B 1 39 ? -8.914 -14.359 23.016 1 47.16 39 LEU B O 1
ATOM 4264 N N . GLU B 1 40 ? -9.484 -15.812 24.391 1 59.28 40 GLU B N 1
ATOM 4265 C CA . GLU B 1 40 ? -10.586 -15.016 24.922 1 59.28 40 GLU B CA 1
ATOM 4266 C C . GLU B 1 40 ? -10.109 -13.656 25.422 1 59.28 40 GLU B C 1
ATOM 4268 O O . GLU B 1 40 ? -9.32 -13.586 26.359 1 59.28 40 GLU B O 1
ATOM 4273 N N . TYR B 1 41 ? -9.984 -12.773 24.438 1 70.94 41 TYR B N 1
ATOM 4274 C CA . TYR B 1 41 ? -9.641 -11.43 24.891 1 70.94 41 TYR B CA 1
ATOM 4275 C C . TYR B 1 41 ? -10.719 -10.875 25.812 1 70.94 41 TYR B C 1
ATOM 4277 O O . TYR B 1 41 ? -11.898 -11.188 25.656 1 70.94 41 TYR B O 1
ATOM 4285 N N . PRO B 1 42 ? -10.266 -10.312 26.844 1 76.69 42 PRO B N 1
ATOM 4286 C CA . PRO B 1 42 ? -11.25 -9.719 27.766 1 76.69 42 PRO B CA 1
ATOM 4287 C C . PRO B 1 42 ? -12.148 -8.695 27.062 1 76.69 42 PRO B C 1
ATOM 4289 O O . PRO B 1 42 ? -11.68 -7.934 26.219 1 76.69 42 PRO B O 1
ATOM 4292 N N . ARG B 1 43 ? -13.359 -8.867 27.391 1 82.25 43 ARG B N 1
ATOM 4293 C CA . ARG B 1 43 ? -14.336 -7.898 26.891 1 82.25 43 ARG B CA 1
ATOM 4294 C C . ARG B 1 43 ? -14.086 -6.52 27.5 1 82.25 43 ARG B C 1
ATOM 4296 O O . ARG B 1 43 ? -13.656 -6.402 28.641 1 82.25 43 ARG B O 1
ATOM 4303 N N . ILE B 1 44 ? -14.273 -5.547 26.656 1 88.56 44 ILE B N 1
ATOM 4304 C CA . ILE B 1 44 ? -14.25 -4.184 27.156 1 88.56 44 ILE B CA 1
ATOM 4305 C C . ILE B 1 44 ? -15.656 -3.766 27.594 1 88.56 44 ILE B C 1
ATOM 4307 O O . ILE B 1 44 ? -16.562 -3.684 26.766 1 88.56 44 ILE B O 1
ATOM 4311 N N . LYS B 1 45 ? -15.812 -3.523 28.828 1 89.06 45 LYS B N 1
ATOM 4312 C CA . LYS B 1 45 ? -17.125 -3.176 29.375 1 89.06 45 LYS B CA 1
ATOM 4313 C C . LYS B 1 45 ? -17.438 -1.701 29.141 1 89.06 45 LYS B C 1
ATOM 4315 O O . LYS B 1 45 ? -16.531 -0.858 29.141 1 89.06 45 LYS B O 1
ATOM 4320 N N . TRP B 1 46 ? -18.672 -1.473 28.953 1 91.56 46 TRP B N 1
ATOM 4321 C CA . TRP B 1 46 ? -19.141 -0.096 28.812 1 91.56 46 TRP B CA 1
ATOM 4322 C C . TRP B 1 46 ? -18.844 0.706 30.078 1 91.56 46 TRP B C 1
ATOM 4324 O O . TRP B 1 46 ? -18.953 0.187 31.188 1 91.56 46 TRP B O 1
ATOM 4334 N N . SER B 1 47 ? -18.469 1.913 30.016 1 93.62 47 SER B N 1
ATOM 4335 C CA . SER B 1 47 ? -18.234 2.854 31.094 1 93.62 47 SER B CA 1
ATOM 4336 C C . SER B 1 47 ? -18.594 4.277 30.688 1 93.62 47 SER B C 1
ATOM 4338 O O . SER B 1 47 ? -18.672 4.586 29.5 1 93.62 47 SER B O 1
ATOM 4340 N N . SER B 1 48 ? -18.906 5.059 31.672 1 94.38 48 SER B N 1
ATOM 4341 C CA . SER B 1 48 ? -19.234 6.453 31.391 1 94.38 48 SER B CA 1
ATOM 4342 C C . SER B 1 48 ? -18.078 7.18 30.734 1 94.38 48 SER B C 1
ATOM 4344 O O . SER B 1 48 ? -18.281 7.996 29.828 1 94.38 48 SER B O 1
ATOM 4346 N N . LYS B 1 49 ? -16.938 6.906 31.219 1 95.5 49 LYS B N 1
ATOM 4347 C CA . LYS B 1 49 ? -15.758 7.496 30.609 1 95.5 49 LYS B CA 1
ATOM 4348 C C . LYS B 1 49 ? -15.617 7.07 29.141 1 95.5 49 LYS B C 1
ATOM 4350 O O . LYS B 1 49 ? -15.344 7.898 28.281 1 95.5 49 LYS B O 1
ATOM 4355 N N . GLY B 1 50 ? -15.766 5.785 28.906 1 96.56 50 GLY B N 1
ATOM 4356 C CA . GLY B 1 50 ? -15.703 5.285 27.547 1 96.56 50 GLY B CA 1
ATOM 4357 C C . GLY B 1 50 ? -16.75 5.906 26.641 1 96.56 50 GLY B C 1
ATOM 4358 O O . GLY B 1 50 ? -16.469 6.219 25.484 1 96.56 50 GLY B O 1
ATOM 4359 N N . GLN B 1 51 ? -17.875 6.074 27.188 1 96.69 51 GLN B N 1
ATOM 4360 C CA . GLN B 1 51 ? -18.953 6.684 26.406 1 96.69 51 GLN B CA 1
ATOM 4361 C C . GLN B 1 51 ? -18.609 8.117 26.016 1 96.69 51 GLN B C 1
ATOM 4363 O O . GLN B 1 51 ? -18.906 8.555 24.906 1 96.69 51 GLN B O 1
ATOM 4368 N N . ALA B 1 52 ? -18.062 8.828 26.906 1 97.69 52 ALA B N 1
ATOM 4369 C CA . ALA B 1 52 ? -17.656 10.203 26.625 1 97.69 52 ALA B CA 1
ATOM 4370 C C . ALA B 1 52 ? -16.609 10.25 25.5 1 97.69 52 ALA B C 1
ATOM 4372 O O . ALA B 1 52 ? -16.625 11.156 24.672 1 97.69 52 ALA B O 1
ATOM 4373 N N . LEU B 1 53 ? -15.688 9.328 25.547 1 98.06 53 LEU B N 1
ATOM 4374 C CA . LEU B 1 53 ? -14.672 9.258 24.5 1 98.06 53 LEU B CA 1
ATOM 4375 C C . LEU B 1 53 ? -15.289 8.922 23.156 1 98.06 53 LEU B C 1
ATOM 4377 O O . LEU B 1 53 ? -14.906 9.484 22.125 1 98.06 53 LEU B O 1
ATOM 4381 N N . VAL B 1 54 ? -16.203 7.992 23.141 1 98.25 54 VAL B N 1
ATOM 4382 C CA . VAL B 1 54 ? -16.922 7.633 21.922 1 98.25 54 VAL B CA 1
ATOM 4383 C C . VAL B 1 54 ? -17.672 8.844 21.375 1 98.25 54 VAL B C 1
ATOM 4385 O O . VAL B 1 54 ? -17.656 9.102 20.172 1 98.25 54 VAL B O 1
ATOM 4388 N N . ASP B 1 55 ? -18.266 9.609 22.25 1 97.56 55 ASP B N 1
ATOM 4389 C CA . ASP B 1 55 ? -18.969 10.82 21.859 1 97.56 55 ASP B CA 1
ATOM 4390 C C . ASP B 1 55 ? -18.016 11.828 21.219 1 97.56 55 ASP B C 1
ATOM 4392 O O . ASP B 1 55 ? -18.328 12.43 20.188 1 97.56 55 ASP B O 1
ATOM 4396 N N . ALA B 1 56 ? -16.906 12 21.812 1 97.69 56 ALA B N 1
ATOM 4397 C CA . ALA B 1 56 ? -15.906 12.93 21.297 1 97.69 56 ALA B CA 1
ATOM 4398 C C . ALA B 1 56 ? -15.445 12.508 19.906 1 97.69 56 ALA B C 1
ATOM 4400 O O . ALA B 1 56 ? -15.281 13.352 19.016 1 97.69 56 ALA B O 1
ATOM 4401 N N . TYR B 1 57 ? -15.211 11.227 19.75 1 98 57 TYR B N 1
ATOM 4402 C CA . TYR B 1 57 ? -14.797 10.703 18.453 1 98 57 TYR B CA 1
ATOM 4403 C C . TYR B 1 57 ? -15.812 11.047 17.375 1 98 57 TYR B C 1
ATOM 4405 O O . TYR B 1 57 ? -15.461 11.555 16.312 1 98 57 TYR B O 1
ATOM 4413 N N . PHE B 1 58 ? -17.031 10.688 17.609 1 96.25 58 PHE B N 1
ATOM 4414 C CA . PHE B 1 58 ? -18.062 10.859 16.594 1 96.25 58 PHE B CA 1
ATOM 4415 C C . PHE B 1 58 ? -18.344 12.336 16.344 1 96.25 58 PHE B C 1
ATOM 4417 O O . PHE B 1 58 ? -18.766 12.719 15.25 1 96.25 58 PHE B O 1
ATOM 4424 N N . GLN B 1 59 ? -17.969 13.148 17.266 1 94.38 59 GLN B N 1
ATOM 4425 C CA . GLN B 1 59 ? -18.219 14.578 17.141 1 94.38 59 GLN B CA 1
ATOM 4426 C C . GLN B 1 59 ? -17.078 15.258 16.359 1 94.38 59 GLN B C 1
ATOM 4428 O O . GLN B 1 59 ? -17.328 16.172 15.578 1 94.38 59 GLN B O 1
ATOM 4433 N N . ARG B 1 60 ? -15.883 14.797 16.562 1 96.38 60 ARG B N 1
ATOM 4434 C CA . ARG B 1 60 ? -14.773 15.641 16.156 1 96.38 60 ARG B CA 1
ATOM 4435 C C . ARG B 1 60 ? -13.898 14.93 15.117 1 96.38 60 ARG B C 1
ATOM 4437 O O . ARG B 1 60 ? -13.102 15.57 14.43 1 96.38 60 ARG B O 1
ATOM 4444 N N . ILE B 1 61 ? -13.984 13.633 14.984 1 96.94 61 ILE B N 1
ATOM 4445 C CA . ILE B 1 61 ? -13.172 12.898 14.016 1 96.94 61 ILE B CA 1
ATOM 4446 C C . ILE B 1 61 ? -14.07 12.352 12.906 1 96.94 61 ILE B C 1
ATOM 4448 O O . ILE B 1 61 ? -13.773 12.516 11.719 1 96.94 61 ILE B O 1
ATOM 4452 N N . HIS B 1 62 ? -15.172 11.75 13.305 1 96.25 62 HIS B N 1
ATOM 4453 C CA . HIS B 1 62 ? -16.047 11.031 12.391 1 96.25 62 HIS B CA 1
ATOM 4454 C C . HIS B 1 62 ? -16.688 11.977 11.383 1 96.25 62 HIS B C 1
ATOM 4456 O O . HIS B 1 62 ? -17.109 11.547 10.305 1 96.25 62 HIS B O 1
ATOM 4462 N N . ILE B 1 63 ? -16.656 13.266 11.656 1 93.31 63 ILE B N 1
ATOM 4463 C CA . ILE B 1 63 ? -17.234 14.258 10.758 1 93.31 63 ILE B CA 1
ATOM 4464 C C . ILE B 1 63 ? -16.406 14.328 9.477 1 93.31 63 ILE B C 1
ATOM 4466 O O . ILE B 1 63 ? -16.922 14.664 8.406 1 93.31 63 ILE B O 1
ATOM 4470 N N . PHE B 1 64 ? -15.125 13.984 9.516 1 94.88 64 PHE B N 1
ATOM 4471 C CA . PHE B 1 64 ? -14.242 14.039 8.359 1 94.88 64 PHE B CA 1
ATOM 4472 C C . PHE B 1 64 ? -14.258 12.711 7.605 1 94.88 64 PHE B C 1
ATOM 4474 O O . PHE B 1 64 ? -14.18 12.695 6.375 1 94.88 64 PHE B O 1
ATOM 4481 N N . THR B 1 65 ? -14.234 11.648 8.336 1 96.44 65 THR B N 1
ATOM 4482 C CA . THR B 1 65 ? -14.18 10.305 7.785 1 96.44 65 THR B CA 1
ATOM 4483 C C . THR B 1 65 ? -15.258 9.422 8.398 1 96.44 65 THR B C 1
ATOM 4485 O O . THR B 1 65 ? -14.961 8.531 9.203 1 96.44 65 THR B O 1
ATOM 4488 N N . PRO B 1 66 ? -16.453 9.625 7.977 1 96.12 66 PRO B N 1
ATOM 4489 C CA . PRO B 1 66 ? -17.578 8.891 8.562 1 96.12 66 PRO B CA 1
ATOM 4490 C C . PRO B 1 66 ? -17.672 7.445 8.078 1 96.12 66 PRO B C 1
ATOM 4492 O O . PRO B 1 66 ? -18.688 7.027 7.539 1 96.12 66 PRO B O 1
ATOM 4495 N N . MET B 1 67 ? -16.719 6.637 8.422 1 95.75 67 MET B N 1
ATOM 4496 C CA . MET B 1 67 ? -16.609 5.25 7.984 1 95.75 67 MET B CA 1
ATOM 4497 C C . MET B 1 67 ? -17.547 4.348 8.781 1 95.75 67 MET B C 1
ATOM 4499 O O . MET B 1 67 ? -18.062 3.357 8.25 1 95.75 67 MET B O 1
ATOM 4503 N N . LEU B 1 68 ? -17.828 4.711 10.023 1 96.19 68 LEU B N 1
ATOM 4504 C CA . LEU B 1 68 ? -18.516 3.801 10.93 1 96.19 68 LEU B CA 1
ATOM 4505 C C . LEU B 1 68 ? -20.016 4.043 10.906 1 96.19 68 LEU B C 1
ATOM 4507 O O . LEU B 1 68 ? -20.469 5.18 10.75 1 96.19 68 LEU B O 1
ATOM 4511 N N . ASP B 1 69 ? -20.703 2.975 10.961 1 93.5 69 ASP B N 1
ATOM 4512 C CA . ASP B 1 69 ? -22.109 3.098 11.344 1 93.5 69 ASP B CA 1
ATOM 4513 C C . ASP B 1 69 ? -22.25 3.385 12.836 1 93.5 69 ASP B C 1
ATOM 4515 O O . ASP B 1 69 ? -22.094 2.484 13.664 1 93.5 69 ASP B O 1
ATOM 4519 N N . GLU B 1 70 ? -22.625 4.582 13.102 1 94.5 70 GLU B N 1
ATOM 4520 C CA . GLU B 1 70 ? -22.609 5.035 14.484 1 94.5 70 GLU B CA 1
ATOM 4521 C C . GLU B 1 70 ? -23.578 4.242 15.344 1 94.5 70 GLU B C 1
ATOM 4523 O O . GLU B 1 70 ? -23.266 3.844 16.469 1 94.5 70 GLU B O 1
ATOM 4528 N N . THR B 1 71 ? -24.766 4.047 14.836 1 93.12 71 THR B N 1
ATOM 4529 C CA . THR B 1 71 ? -25.797 3.334 15.586 1 93.12 71 THR B CA 1
ATOM 4530 C C . THR B 1 71 ? -25.328 1.921 15.93 1 93.12 71 THR B C 1
ATOM 4532 O O . THR B 1 71 ? -25.406 1.492 17.078 1 93.12 71 THR B O 1
ATOM 4535 N N . SER B 1 72 ? -24.828 1.262 14.906 1 93.06 72 SER B N 1
ATOM 4536 C CA . SER B 1 72 ? -24.344 -0.099 15.117 1 93.06 72 SER B CA 1
ATOM 4537 C C . SER B 1 72 ? -23.172 -0.125 16.078 1 93.06 72 SER B C 1
ATOM 4539 O O . SER B 1 72 ? -23.078 -1.005 16.938 1 93.06 72 SER B O 1
ATOM 4541 N N . PHE B 1 73 ? -22.281 0.796 16 1 96.75 73 PHE B N 1
ATOM 4542 C CA . PHE B 1 73 ? -21.109 0.858 16.859 1 96.75 73 PHE B CA 1
ATOM 4543 C C . PHE B 1 73 ? -21.5 1.063 18.312 1 96.75 73 PHE B C 1
ATOM 4545 O O . PHE B 1 73 ? -21.047 0.329 19.188 1 96.75 73 PHE B O 1
ATOM 4552 N N . ARG B 1 74 ? -22.375 2.057 18.531 1 96.75 74 ARG B N 1
ATOM 4553 C CA . ARG B 1 74 ? -22.781 2.393 19.891 1 96.75 74 ARG B CA 1
ATOM 4554 C C . ARG B 1 74 ? -23.578 1.251 20.516 1 96.75 74 ARG B C 1
ATOM 4556 O O . ARG B 1 74 ? -23.438 0.978 21.719 1 96.75 74 ARG B O 1
ATOM 4563 N N . THR B 1 75 ? -24.406 0.583 19.703 1 95.56 75 THR B N 1
ATOM 4564 C CA . THR B 1 75 ? -25.172 -0.557 20.188 1 95.56 75 THR B CA 1
ATOM 4565 C C . THR B 1 75 ? -24.234 -1.687 20.625 1 95.56 75 THR B C 1
ATOM 4567 O O . THR B 1 75 ? -24.422 -2.271 21.688 1 95.56 75 THR B O 1
ATOM 4570 N N . ASN B 1 76 ? -23.25 -1.96 19.781 1 95.06 76 ASN B N 1
ATOM 4571 C CA . ASN B 1 76 ? -22.281 -3.006 20.094 1 95.06 76 ASN B CA 1
ATOM 4572 C C . ASN B 1 76 ? -21.469 -2.654 21.344 1 95.06 76 ASN B C 1
ATOM 4574 O O . ASN B 1 76 ? -21.188 -3.52 22.172 1 95.06 76 ASN B O 1
ATOM 4578 N N . TYR B 1 77 ? -21.094 -1.399 21.484 1 96.25 77 TYR B N 1
ATOM 4579 C CA . TYR B 1 77 ? -20.312 -0.971 22.641 1 96.25 77 TYR B CA 1
ATOM 4580 C C . TYR B 1 77 ? -21.125 -1.057 23.922 1 96.25 77 TYR B C 1
ATOM 4582 O O . TYR B 1 77 ? -20.641 -1.528 24.953 1 96.25 77 TYR B O 1
ATOM 4590 N N . LEU B 1 78 ? -22.359 -0.644 23.797 1 95.06 78 LEU B N 1
ATOM 4591 C CA . LEU B 1 78 ? -23.266 -0.655 24.953 1 95.06 78 LEU B CA 1
ATOM 4592 C C . LEU B 1 78 ? -23.516 -2.082 25.422 1 95.06 78 LEU B C 1
ATOM 4594 O O . LEU B 1 78 ? -23.594 -2.34 26.625 1 95.06 78 LEU B O 1
ATOM 4598 N N . SER B 1 79 ? -23.672 -3.018 24.516 1 92.25 79 SER B N 1
ATOM 4599 C CA . SER B 1 79 ? -23.984 -4.402 24.859 1 92.25 79 SER B CA 1
ATOM 4600 C C . SER B 1 79 ? -22.766 -5.094 25.484 1 92.25 79 SER B C 1
ATOM 4602 O O . SER B 1 79 ? -22.922 -6.062 26.234 1 92.25 79 SER B O 1
ATOM 4604 N N . SER B 1 80 ? -21.578 -4.707 25.203 1 89.56 80 SER B N 1
ATOM 4605 C CA . SER B 1 80 ? -20.312 -5.234 25.703 1 89.56 80 SER B CA 1
ATOM 4606 C C . SER B 1 80 ? -20.219 -6.738 25.469 1 89.56 80 SER B C 1
ATOM 4608 O O . SER B 1 80 ? -19.672 -7.469 26.297 1 89.56 80 SER B O 1
ATOM 4610 N N . GLN B 1 81 ? -20.703 -7.215 24.391 1 88.75 81 GLN B N 1
ATOM 4611 C CA . GLN B 1 81 ? -20.75 -8.656 24.156 1 88.75 81 GLN B CA 1
ATOM 4612 C C . GLN B 1 81 ? -19.672 -9.094 23.172 1 88.75 81 GLN B C 1
ATOM 4614 O O . GLN B 1 81 ? -19.188 -10.227 23.234 1 88.75 81 GLN B O 1
ATOM 4619 N N . ARG B 1 82 ? -19.312 -8.203 22.312 1 91.5 82 ARG B N 1
ATOM 4620 C CA . ARG B 1 82 ? -18.375 -8.578 21.266 1 91.5 82 ARG B CA 1
ATOM 4621 C C . ARG B 1 82 ? -16.938 -8.578 21.797 1 91.5 82 ARG B C 1
ATOM 4623 O O . ARG B 1 82 ? -16.516 -7.625 22.453 1 91.5 82 ARG B O 1
ATOM 4630 N N . GLN B 1 83 ? -16.25 -9.664 21.562 1 91.12 83 GLN B N 1
ATOM 4631 C CA . GLN B 1 83 ? -14.883 -9.789 22.047 1 91.12 83 GLN B CA 1
ATOM 4632 C C . GLN B 1 83 ? -13.938 -10.242 20.938 1 91.12 83 GLN B C 1
ATOM 4634 O O . GLN B 1 83 ? -12.828 -10.695 21.203 1 91.12 83 GLN B O 1
ATOM 4639 N N . ASP B 1 84 ? -14.398 -10.258 19.734 1 91.62 84 ASP B N 1
ATOM 4640 C CA . ASP B 1 84 ? -13.539 -10.656 18.625 1 91.62 84 ASP B CA 1
ATOM 4641 C C . ASP B 1 84 ? -12.477 -9.594 18.344 1 91.62 84 ASP B C 1
ATOM 4643 O O . ASP B 1 84 ? -12.703 -8.406 18.562 1 91.62 84 ASP B O 1
ATOM 4647 N N . SER B 1 85 ? -11.344 -9.969 17.781 1 93 85 SER B N 1
ATOM 4648 C CA . SER B 1 85 ? -10.172 -9.133 17.578 1 93 85 SER B CA 1
ATOM 4649 C C . SER B 1 85 ? -10.484 -7.938 16.688 1 93 85 SER B C 1
ATOM 4651 O O . SER B 1 85 ? -10.094 -6.809 16.984 1 93 85 SER B O 1
ATOM 4653 N N . PRO B 1 86 ? -11.203 -8.094 15.578 1 95 86 PRO B N 1
ATOM 4654 C CA . PRO B 1 86 ? -11.5 -6.934 14.734 1 95 86 PRO B CA 1
ATOM 4655 C C . PRO B 1 86 ? -12.281 -5.852 15.469 1 95 86 PRO B C 1
ATOM 4657 O O . PRO B 1 86 ? -11.953 -4.668 15.359 1 95 86 PRO B O 1
ATOM 4660 N N . TRP B 1 87 ? -13.242 -6.277 16.266 1 96.38 87 TRP B N 1
ATOM 4661 C CA . TRP B 1 87 ? -14.039 -5.324 17.031 1 96.38 87 TRP B CA 1
ATOM 4662 C C . TRP B 1 87 ? -13.188 -4.637 18.094 1 96.38 87 TRP B C 1
ATOM 4664 O O . TRP B 1 87 ? -13.242 -3.416 18.25 1 96.38 87 TRP B O 1
ATOM 4674 N N . LEU B 1 88 ? -12.44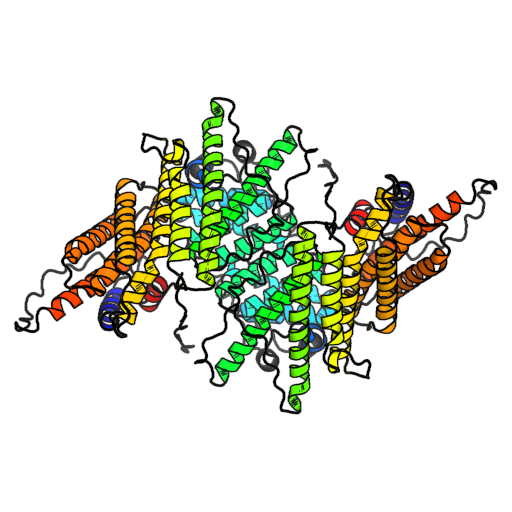5 -5.398 18.812 1 96.62 88 LEU B N 1
ATOM 4675 C CA . LEU B 1 88 ? -11.641 -4.848 19.891 1 96.62 88 LEU B CA 1
ATOM 4676 C C . LEU B 1 88 ? -10.602 -3.875 19.359 1 96.62 88 LEU B C 1
ATOM 4678 O O . LEU B 1 88 ? -10.297 -2.865 20 1 96.62 88 LEU B O 1
ATOM 4682 N N . ALA B 1 89 ? -9.984 -4.195 18.172 1 97.44 89 ALA B N 1
ATOM 4683 C CA . ALA B 1 89 ? -9.055 -3.27 17.531 1 97.44 89 ALA B CA 1
ATOM 4684 C C . ALA B 1 89 ? -9.734 -1.943 17.203 1 97.44 89 ALA B C 1
ATOM 4686 O O . ALA B 1 89 ? -9.211 -0.874 17.531 1 97.44 89 ALA B O 1
ATOM 4687 N N . LEU B 1 90 ? -10.898 -2.006 16.594 1 98.38 90 LEU B N 1
ATOM 4688 C CA . LEU B 1 90 ? -11.625 -0.809 16.188 1 98.38 90 LEU B CA 1
ATOM 4689 C C . LEU B 1 90 ? -12.062 0.004 17.406 1 98.38 90 LEU B C 1
ATOM 4691 O O . LEU B 1 90 ? -11.875 1.224 17.438 1 98.38 90 LEU B O 1
ATOM 4695 N N . LEU B 1 91 ? -12.656 -0.708 18.375 1 98.25 91 LEU B N 1
ATOM 4696 C CA . LEU B 1 91 ? -13.117 -0.027 19.578 1 98.25 91 LEU B CA 1
ATOM 4697 C C . LEU B 1 91 ? -11.969 0.72 20.25 1 98.25 91 LEU B C 1
ATOM 4699 O O . LEU B 1 91 ? -12.109 1.889 20.625 1 98.25 91 LEU B O 1
ATOM 4703 N N . ASN B 1 92 ? -10.875 0.083 20.422 1 98 92 ASN B N 1
ATOM 4704 C CA . ASN B 1 92 ? -9.734 0.712 21.078 1 98 92 ASN B CA 1
ATOM 4705 C C . ASN B 1 92 ? -9.195 1.891 20.266 1 98 92 ASN B C 1
ATOM 4707 O O . ASN B 1 92 ? -8.75 2.887 20.844 1 98 92 ASN B O 1
ATOM 4711 N N . MET B 1 93 ? -9.203 1.798 18.938 1 98.56 93 MET B N 1
ATOM 4712 C CA . MET B 1 93 ? -8.758 2.93 18.141 1 98.56 93 MET B CA 1
ATOM 4713 C C . MET B 1 93 ? -9.719 4.109 18.266 1 98.56 93 MET B C 1
ATOM 4715 O O . MET B 1 93 ? -9.289 5.262 18.297 1 98.56 93 MET B O 1
ATOM 4719 N N . VAL B 1 94 ? -11.039 3.793 18.281 1 98.75 94 VAL B N 1
ATOM 4720 C CA . VAL B 1 94 ? -12.031 4.844 18.484 1 98.75 94 VAL B CA 1
ATOM 4721 C C . VAL B 1 94 ? -11.805 5.504 19.844 1 98.75 94 VAL B C 1
ATOM 4723 O O . VAL B 1 94 ? -11.828 6.73 19.969 1 98.75 94 VAL B O 1
ATOM 4726 N N . LEU B 1 95 ? -11.555 4.711 20.891 1 98.56 95 LEU B N 1
ATOM 4727 C CA . LEU B 1 95 ? -11.281 5.234 22.219 1 98.56 95 LEU B CA 1
ATOM 4728 C C . LEU B 1 95 ? -9.992 6.039 22.234 1 98.56 95 LEU B C 1
ATOM 4730 O O . LEU B 1 95 ? -9.898 7.07 22.906 1 98.56 95 LEU B O 1
ATOM 4734 N N . ALA B 1 96 ? -8.953 5.578 21.5 1 98.56 96 ALA B N 1
ATOM 4735 C CA . ALA B 1 96 ? -7.691 6.305 21.422 1 98.56 96 ALA B CA 1
ATOM 4736 C C . ALA B 1 96 ? -7.895 7.684 20.797 1 98.56 96 ALA B C 1
ATOM 4738 O O . ALA B 1 96 ? -7.473 8.695 21.359 1 98.56 96 ALA B O 1
ATOM 4739 N N . MET B 1 97 ? -8.586 7.727 19.703 1 98.5 97 MET B N 1
ATOM 4740 C CA . MET B 1 97 ? -8.828 8.992 19.016 1 98.5 97 MET B CA 1
ATOM 4741 C C . MET B 1 97 ? -9.742 9.891 19.844 1 98.5 97 MET B C 1
ATOM 4743 O O . MET B 1 97 ? -9.547 11.102 19.891 1 98.5 97 MET B O 1
ATOM 4747 N N . GLY B 1 98 ? -10.742 9.258 20.406 1 98.56 98 GLY B N 1
ATOM 4748 C CA . GLY B 1 98 ? -11.609 10.008 21.297 1 98.56 98 GLY B CA 1
ATOM 4749 C C . GLY B 1 98 ? -10.859 10.633 22.469 1 98.56 98 GLY B C 1
ATOM 4750 O O . GLY B 1 98 ? -11.125 11.773 22.844 1 98.56 98 GLY B O 1
ATOM 4751 N N . SER B 1 99 ? -9.977 9.914 23.031 1 98.06 99 SER B N 1
ATOM 4752 C CA . SER B 1 99 ? -9.172 10.406 24.141 1 98.06 99 SER B CA 1
ATOM 4753 C C . SER B 1 99 ? -8.344 11.617 23.734 1 98.06 99 SER B C 1
ATOM 4755 O O . SER B 1 99 ? -8.219 12.578 24.484 1 98.06 99 SER B O 1
ATOM 4757 N N . ILE B 1 100 ? -7.836 11.625 22.562 1 97.62 100 ILE B N 1
ATOM 4758 C CA . ILE B 1 100 ? -7.02 12.727 22.062 1 97.62 100 ILE B CA 1
ATOM 4759 C C . ILE B 1 100 ? -7.875 13.984 21.938 1 97.62 100 ILE B C 1
ATOM 4761 O O . ILE B 1 100 ? -7.504 15.047 22.453 1 97.62 100 ILE B O 1
ATOM 4765 N N . VAL B 1 101 ? -9.031 13.875 21.391 1 97.5 101 VAL B N 1
ATOM 4766 C CA . VAL B 1 101 ? -9.781 15.07 21.031 1 97.5 101 VAL B CA 1
ATOM 4767 C C . VAL B 1 101 ? -10.609 15.539 22.219 1 97.5 101 VAL B C 1
ATOM 4769 O O . VAL B 1 101 ? -11.172 16.641 22.203 1 97.5 101 VAL B O 1
ATOM 4772 N N . ALA B 1 102 ? -10.68 14.742 23.281 1 96.62 102 ALA B N 1
ATOM 4773 C CA . ALA B 1 102 ? -11.43 15.117 24.469 1 96.62 102 ALA B CA 1
ATOM 4774 C C . ALA B 1 102 ? -10.508 15.727 25.531 1 96.62 102 ALA B C 1
ATOM 4776 O O . ALA B 1 102 ? -10.969 16.25 26.531 1 96.62 102 ALA B O 1
ATOM 4777 N N . SER B 1 103 ? -9.227 15.656 25.281 1 95.94 103 SER B N 1
ATOM 4778 C CA . SER B 1 103 ? -8.289 16.062 26.328 1 95.94 103 SER B CA 1
ATOM 4779 C C . SER B 1 103 ? -7.277 17.078 25.781 1 95.94 103 SER B C 1
ATOM 4781 O O . SER B 1 103 ? -7.371 17.5 24.625 1 95.94 103 SER B O 1
ATOM 4783 N N . LYS B 1 104 ? -6.426 17.453 26.641 1 95.94 104 LYS B N 1
ATOM 4784 C CA . LYS B 1 104 ? -5.34 18.359 26.266 1 95.94 104 LYS B CA 1
ATOM 4785 C C . LYS B 1 104 ? -4.133 17.578 25.734 1 95.94 104 LYS B C 1
ATOM 4787 O O . LYS B 1 104 ? -4.059 16.359 25.891 1 95.94 104 LYS B O 1
ATOM 4792 N N . SER B 1 105 ? -3.252 18.281 25.156 1 93.12 105 SER B N 1
ATOM 4793 C CA . SER B 1 105 ? -2.131 17.656 24.469 1 93.12 105 SER B CA 1
ATOM 4794 C C . SER B 1 105 ? -1.19 16.953 25.438 1 93.12 105 SER B C 1
ATOM 4796 O O . SER B 1 105 ? -0.471 16.031 25.078 1 93.12 105 SER B O 1
ATOM 4798 N N . GLY B 1 106 ? -1.206 17.312 26.719 1 90.75 106 GLY B N 1
ATOM 4799 C CA . GLY B 1 106 ? -0.345 16.703 27.719 1 90.75 106 GLY B CA 1
ATOM 4800 C C . GLY B 1 106 ? -0.871 15.367 28.203 1 90.75 106 GLY B C 1
ATOM 4801 O O . GLY B 1 106 ? -0.131 14.586 28.812 1 90.75 106 GLY B O 1
ATOM 4802 N N . ASP B 1 107 ? -2.178 15.117 27.922 1 93.62 107 ASP B N 1
ATOM 4803 C CA . ASP B 1 107 ? -2.795 13.867 28.359 1 93.62 107 ASP B CA 1
ATOM 4804 C C . ASP B 1 107 ? -2.309 12.695 27.516 1 93.62 107 ASP B C 1
ATOM 4806 O O . ASP B 1 107 ? -2.354 12.75 26.281 1 93.62 107 ASP B O 1
ATOM 4810 N N . ARG B 1 108 ? -1.899 11.602 28.172 1 92.62 108 ARG B N 1
ATOM 4811 C CA . ARG B 1 108 ? -1.317 10.477 27.453 1 92.62 108 ARG B CA 1
ATOM 4812 C C . ARG B 1 108 ? -2.211 9.242 27.562 1 92.62 108 ARG B C 1
ATOM 4814 O O . ARG B 1 108 ? -1.792 8.133 27.219 1 92.62 108 ARG B O 1
ATOM 4821 N N . ASP B 1 109 ? -3.395 9.414 27.906 1 94.69 109 ASP B N 1
ATOM 4822 C CA . ASP B 1 109 ? -4.305 8.289 28.094 1 94.69 109 ASP B CA 1
ATOM 4823 C C . ASP B 1 109 ? -4.535 7.555 26.781 1 94.69 109 ASP B C 1
ATOM 4825 O O . ASP B 1 109 ? -4.789 6.348 26.766 1 94.69 109 ASP B O 1
ATOM 4829 N N . HIS B 1 110 ? -4.473 8.289 25.672 1 96.5 110 HIS B N 1
ATOM 4830 C CA . HIS B 1 110 ? -4.711 7.691 24.375 1 96.5 110 HIS B CA 1
ATOM 4831 C C . HIS B 1 110 ? -3.715 6.57 24.094 1 96.5 110 HIS B C 1
ATOM 4833 O O . HIS B 1 110 ? -4.02 5.633 23.344 1 96.5 110 HIS B O 1
ATOM 4839 N N . CYS B 1 111 ? -2.541 6.555 24.75 1 95.25 111 CYS B N 1
ATOM 4840 C CA . CYS B 1 111 ? -1.494 5.566 24.516 1 95.25 111 CYS B CA 1
ATOM 4841 C C . CYS B 1 111 ? -1.946 4.18 24.969 1 95.25 111 CYS B C 1
ATOM 4843 O O . CYS B 1 111 ? -1.628 3.182 24.312 1 95.25 111 CYS B O 1
ATOM 4845 N N . LYS B 1 112 ? -2.633 4.18 26.031 1 95.19 112 LYS B N 1
ATOM 4846 C CA . LYS B 1 112 ? -3.117 2.9 26.531 1 95.19 112 LYS B CA 1
ATOM 4847 C C . LYS B 1 112 ? -4.066 2.238 25.547 1 95.19 112 LYS B C 1
ATOM 4849 O O . LYS B 1 112 ? -3.98 1.032 25.297 1 95.19 112 LYS B O 1
ATOM 4854 N N . TYR B 1 113 ? -4.984 2.994 25 1 97 113 TYR B N 1
ATOM 4855 C CA . TYR B 1 113 ? -5.953 2.469 24.047 1 97 113 TYR B CA 1
ATOM 4856 C C . TYR B 1 113 ? -5.266 2.025 22.766 1 97 113 TYR B C 1
ATOM 4858 O O . TYR B 1 113 ? -5.594 0.972 22.203 1 97 113 TYR B O 1
ATOM 4866 N N . TYR B 1 114 ? -4.293 2.789 22.344 1 96.31 114 TYR B N 1
ATOM 4867 C CA . TYR B 1 114 ? -3.541 2.436 21.141 1 96.31 114 TYR B CA 1
ATOM 4868 C C . TYR B 1 114 ? -2.783 1.128 21.344 1 96.31 114 TYR B C 1
ATOM 4870 O O . TYR B 1 114 ? -2.793 0.258 20.469 1 96.31 114 TYR B O 1
ATOM 4878 N N . THR B 1 115 ? -2.133 1.037 22.438 1 93.94 115 THR B N 1
ATOM 4879 C CA . THR B 1 115 ? -1.371 -0.169 22.734 1 93.94 115 THR B CA 1
ATOM 4880 C C . THR B 1 115 ? -2.279 -1.396 22.734 1 93.94 115 THR B C 1
ATOM 4882 O O . THR B 1 115 ? -1.906 -2.451 22.219 1 93.94 115 THR B O 1
ATOM 4885 N N . GLU B 1 116 ? -3.418 -1.236 23.312 1 94.56 116 GLU B N 1
ATOM 4886 C CA . GLU B 1 116 ? -4.371 -2.34 23.312 1 94.56 116 GLU B CA 1
ATOM 4887 C C . GLU B 1 116 ? -4.828 -2.674 21.891 1 94.56 116 GLU B C 1
ATOM 4889 O O . GLU B 1 116 ? -5 -3.846 21.547 1 94.56 116 GLU B O 1
ATOM 4894 N N . ALA B 1 117 ? -5.094 -1.671 21.062 1 96.12 117 ALA B N 1
ATOM 4895 C CA . ALA B 1 117 ? -5.477 -1.903 19.672 1 96.12 117 ALA B CA 1
ATOM 4896 C C . ALA B 1 117 ? -4.398 -2.68 18.938 1 96.12 117 ALA B C 1
ATOM 4898 O O . ALA B 1 117 ? -4.703 -3.572 18.141 1 96.12 117 ALA B O 1
ATOM 4899 N N . MET B 1 118 ? -3.119 -2.404 19.219 1 92.88 118 MET B N 1
ATOM 4900 C CA . MET B 1 118 ? -1.989 -3.002 18.5 1 92.88 118 MET B CA 1
ATOM 4901 C C . MET B 1 118 ? -1.857 -4.484 18.844 1 92.88 118 MET B C 1
ATOM 4903 O O . MET B 1 118 ? -1.275 -5.25 18.078 1 92.88 118 MET B O 1
ATOM 4907 N N . ARG B 1 119 ? -2.424 -4.871 19.938 1 90.06 119 ARG B N 1
ATOM 4908 C CA . ARG B 1 119 ? -2.428 -6.289 20.297 1 90.06 119 ARG B CA 1
ATOM 4909 C C . ARG B 1 119 ? -3.283 -7.09 19.312 1 90.06 119 ARG B C 1
ATOM 4911 O O . ARG B 1 119 ? -3.062 -8.289 19.125 1 90.06 119 ARG B O 1
ATOM 4918 N N . HIS B 1 120 ? -4.164 -6.387 18.688 1 91.38 120 HIS B N 1
ATOM 4919 C CA . HIS B 1 120 ? -5.09 -7.051 17.781 1 91.38 120 HIS B CA 1
ATOM 4920 C C . HIS B 1 120 ? -4.73 -6.773 16.312 1 91.38 120 HIS B C 1
ATOM 4922 O O . HIS B 1 120 ? -5.336 -7.344 15.406 1 91.38 120 HIS B O 1
ATOM 4928 N N . LEU B 1 121 ? -3.754 -5.879 16.062 1 92.25 121 LEU B N 1
ATOM 4929 C CA . LEU B 1 121 ? -3.387 -5.473 14.711 1 92.25 121 LEU B CA 1
ATOM 4930 C C . LEU B 1 121 ? -1.95 -5.875 14.391 1 92.25 121 LEU B C 1
ATOM 4932 O O . LEU B 1 121 ? -1.074 -5.016 14.266 1 92.25 121 LEU B O 1
ATOM 4936 N N . ASP B 1 122 ? -1.74 -7.07 14.195 1 86.75 122 ASP B N 1
ATOM 4937 C CA . ASP B 1 122 ? -0.44 -7.543 13.734 1 86.75 122 ASP B CA 1
ATOM 4938 C C . ASP B 1 122 ? -0.462 -7.82 12.227 1 86.75 122 ASP B C 1
ATOM 4940 O O . ASP B 1 122 ? -1.427 -7.477 11.547 1 86.75 122 ASP B O 1
ATOM 4944 N N . LEU B 1 123 ? 0.611 -8.383 11.688 1 88.5 123 LEU B N 1
ATOM 4945 C CA . LEU B 1 123 ? 0.706 -8.578 10.25 1 88.5 123 LEU B CA 1
ATOM 4946 C C . LEU B 1 123 ? -0.373 -9.539 9.758 1 88.5 123 LEU B C 1
ATOM 4948 O O . LEU B 1 123 ? -0.788 -9.477 8.594 1 88.5 123 LEU B O 1
ATOM 4952 N N . SER B 1 124 ? -0.773 -10.391 10.617 1 86.94 124 SER B N 1
ATOM 4953 C CA . SER B 1 124 ? -1.815 -11.336 10.219 1 86.94 124 SER B CA 1
ATOM 4954 C C . SER B 1 124 ? -3.146 -10.625 9.992 1 86.94 124 SER B C 1
ATOM 4956 O O . SER B 1 124 ? -4.008 -11.125 9.266 1 86.94 124 SER B O 1
ATOM 4958 N N . ALA B 1 125 ? -3.27 -9.469 10.633 1 90.12 125 ALA B N 1
ATOM 4959 C CA . ALA B 1 125 ? -4.496 -8.688 10.5 1 90.12 125 ALA B CA 1
ATOM 4960 C C . ALA B 1 125 ? -4.73 -8.273 9.055 1 90.12 125 ALA B C 1
ATOM 4962 O O . ALA B 1 125 ? -5.871 -8.055 8.633 1 90.12 125 ALA B O 1
ATOM 4963 N N . PHE B 1 126 ? -3.748 -8.266 8.289 1 92.06 126 PHE B N 1
ATOM 4964 C CA . PHE B 1 126 ? -3.85 -7.828 6.902 1 92.06 126 PHE B CA 1
ATOM 4965 C C . PHE B 1 126 ? -4.559 -8.875 6.055 1 92.06 126 PHE B C 1
ATOM 4967 O O . PHE B 1 126 ? -4.969 -8.602 4.926 1 92.06 126 PHE B O 1
ATOM 4974 N N . GLY B 1 127 ? -4.707 -10 6.578 1 89.12 127 GLY B N 1
ATOM 4975 C CA . GLY B 1 127 ? -5.465 -11.039 5.898 1 89.12 127 GLY B CA 1
ATOM 4976 C C . GLY B 1 127 ? -6.91 -11.117 6.348 1 89.12 127 GLY B C 1
ATOM 4977 O O . GLY B 1 127 ? -7.672 -11.969 5.875 1 89.12 127 GLY B O 1
ATOM 4978 N N . SER B 1 128 ? -7.312 -10.172 7.25 1 89.75 128 SER B N 1
ATOM 4979 C CA . SER B 1 128 ? -8.664 -10.172 7.797 1 89.75 128 SER B CA 1
ATOM 4980 C C . SER B 1 128 ? -9.688 -9.75 6.75 1 89.75 128 SER B C 1
ATOM 4982 O O . SER B 1 128 ? -9.422 -8.852 5.945 1 89.75 128 SER B O 1
ATOM 4984 N N . SER B 1 129 ? -10.828 -10.406 6.766 1 90.44 129 SER B N 1
ATOM 4985 C CA . SER B 1 129 ? -11.906 -10.031 5.859 1 90.44 129 SER B CA 1
ATOM 4986 C C . SER B 1 129 ? -12.93 -9.141 6.555 1 90.44 129 SER B C 1
ATOM 4988 O O . SER B 1 129 ? -13.969 -8.805 5.977 1 90.44 129 SER B O 1
ATOM 4990 N N . ARG B 1 130 ? -12.625 -8.781 7.777 1 93.31 130 ARG B N 1
ATOM 4991 C CA . ARG B 1 130 ? -13.555 -7.984 8.57 1 93.31 130 ARG B CA 1
ATOM 4992 C C . ARG B 1 130 ? -13.328 -6.492 8.336 1 93.31 130 ARG B C 1
ATOM 4994 O O . ARG B 1 130 ? -12.211 -6.004 8.461 1 93.31 130 ARG B O 1
ATOM 5001 N N . ILE B 1 131 ? -14.398 -5.746 8.117 1 96.12 131 ILE B N 1
ATOM 5002 C CA . ILE B 1 131 ? -14.336 -4.324 7.801 1 96.12 131 ILE B CA 1
ATOM 5003 C C . ILE B 1 131 ? -13.789 -3.553 9 1 96.12 131 ILE B C 1
ATOM 5005 O O . ILE B 1 131 ? -13.117 -2.531 8.836 1 96.12 131 ILE B O 1
ATOM 5009 N N . GLU B 1 132 ? -14.078 -4.062 10.227 1 97.5 132 GLU B N 1
ATOM 5010 C CA . GLU B 1 132 ? -13.641 -3.383 11.438 1 97.5 132 GLU B CA 1
ATOM 5011 C C . GLU B 1 132 ? -12.117 -3.303 11.508 1 97.5 132 GLU B C 1
ATOM 5013 O O . GLU B 1 132 ? -11.562 -2.311 11.984 1 97.5 132 GLU B O 1
ATOM 5018 N N . THR B 1 133 ? -11.438 -4.379 11.047 1 97.75 133 THR B N 1
ATOM 5019 C CA . THR B 1 133 ? -9.977 -4.359 11.008 1 97.75 133 THR B CA 1
ATOM 5020 C C . THR B 1 133 ? -9.484 -3.258 10.078 1 97.75 133 THR B C 1
ATOM 5022 O O . THR B 1 133 ? -8.562 -2.516 10.422 1 97.75 133 THR B O 1
ATOM 5025 N N . LEU B 1 134 ? -10.102 -3.174 8.93 1 98 134 LEU B N 1
ATOM 5026 C CA . LEU B 1 134 ? -9.75 -2.146 7.953 1 98 134 LEU B CA 1
ATOM 5027 C C . LEU B 1 134 ? -9.961 -0.752 8.531 1 98 134 LEU B C 1
ATOM 5029 O O . LEU B 1 134 ? -9.109 0.122 8.391 1 98 134 LEU B O 1
ATOM 5033 N N . GLN B 1 135 ? -11.07 -0.554 9.148 1 98.56 135 GLN B N 1
ATOM 5034 C CA . GLN B 1 135 ? -11.398 0.742 9.734 1 98.56 135 GLN B CA 1
ATOM 5035 C C . GLN B 1 135 ? -10.438 1.091 10.867 1 98.56 135 GLN B C 1
ATOM 5037 O O . GLN B 1 135 ? -10.039 2.248 11.016 1 98.56 135 GLN B O 1
ATOM 5042 N N . ALA B 1 136 ? -10.078 0.096 11.664 1 98.56 136 ALA B N 1
ATOM 5043 C CA . ALA B 1 136 ? -9.094 0.31 12.719 1 98.56 136 ALA B CA 1
ATOM 5044 C C . ALA B 1 136 ? -7.75 0.733 12.141 1 98.56 136 ALA B C 1
ATOM 5046 O O . ALA B 1 136 ? -7.113 1.657 12.648 1 98.56 136 ALA B O 1
ATOM 5047 N N . LEU B 1 137 ? -7.332 0.07 11.086 1 98.12 137 LEU B N 1
ATOM 5048 C CA . LEU B 1 137 ? -6.074 0.398 10.422 1 98.12 137 LEU B CA 1
ATOM 5049 C C . LEU B 1 137 ? -6.125 1.796 9.812 1 98.12 137 LEU B C 1
ATOM 5051 O O . LEU B 1 137 ? -5.141 2.533 9.852 1 98.12 137 LEU B O 1
ATOM 5055 N N . ALA B 1 138 ? -7.258 2.176 9.266 1 98.25 138 ALA B N 1
ATOM 5056 C CA . ALA B 1 138 ? -7.441 3.508 8.695 1 98.25 138 ALA B CA 1
ATOM 5057 C C . ALA B 1 138 ? -7.273 4.586 9.766 1 98.25 138 ALA B C 1
ATOM 5059 O O . ALA B 1 138 ? -6.621 5.605 9.523 1 98.25 138 ALA B O 1
ATOM 5060 N N . LEU B 1 139 ? -7.855 4.344 10.914 1 98.62 139 LEU B N 1
ATOM 5061 C CA . LEU B 1 139 ? -7.734 5.297 12.008 1 98.62 139 LEU B CA 1
ATOM 5062 C C . LEU B 1 139 ? -6.301 5.359 12.523 1 98.62 139 LEU B C 1
ATOM 5064 O O . LEU B 1 139 ? -5.773 6.445 12.781 1 98.62 139 LEU B O 1
ATOM 5068 N N . ALA B 1 140 ? -5.68 4.207 12.641 1 97.88 140 ALA B N 1
ATOM 5069 C CA . ALA B 1 140 ? -4.305 4.145 13.125 1 97.88 140 ALA B CA 1
ATOM 5070 C C . ALA B 1 140 ? -3.348 4.82 12.148 1 97.88 140 ALA B C 1
ATOM 5072 O O . ALA B 1 140 ? -2.564 5.691 12.531 1 97.88 140 ALA B O 1
ATOM 5073 N N . GLY B 1 141 ? -3.473 4.453 10.898 1 96.81 141 GLY B N 1
ATOM 5074 C CA . GLY B 1 141 ? -2.543 4.938 9.891 1 96.81 141 GLY B CA 1
ATOM 5075 C C . GLY B 1 141 ? -2.861 6.34 9.406 1 96.81 141 GLY B C 1
ATOM 5076 O O . GLY B 1 141 ? -1.955 7.109 9.078 1 96.81 141 GLY B O 1
ATOM 5077 N N . GLY B 1 142 ? -4.07 6.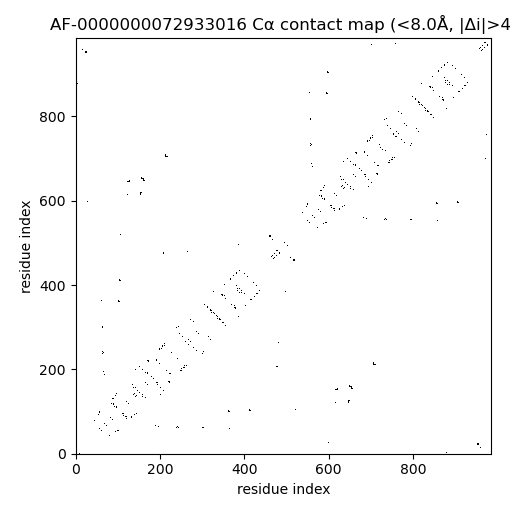703 9.391 1 97.06 142 GLY B N 1
ATOM 5078 C CA . GLY B 1 142 ? -4.488 7.949 8.766 1 97.06 142 GLY B CA 1
ATOM 5079 C C . GLY B 1 142 ? -4.586 9.102 9.75 1 97.06 142 GLY B C 1
ATOM 5080 O O . GLY B 1 142 ? -4.559 10.266 9.352 1 97.06 142 GLY B O 1
ATOM 5081 N N . TYR B 1 143 ? -4.738 8.773 11.047 1 97.69 143 TYR B N 1
ATOM 5082 C CA . TYR B 1 143 ? -4.887 9.828 12.039 1 97.69 143 TYR B CA 1
ATOM 5083 C C . TYR B 1 143 ? -3.852 9.688 13.148 1 97.69 143 TYR B C 1
ATOM 5085 O O . TYR B 1 143 ? -3.002 10.562 13.328 1 97.69 143 TYR B O 1
ATOM 5093 N N . TYR B 1 144 ? -3.936 8.586 13.891 1 97.62 144 TYR B N 1
ATOM 5094 C CA . TYR B 1 144 ? -3.225 8.453 15.156 1 97.62 144 TYR B CA 1
ATOM 5095 C C . TYR B 1 144 ? -1.72 8.586 14.953 1 97.62 144 TYR B C 1
ATOM 5097 O O . TYR B 1 144 ? -1.057 9.344 15.672 1 97.62 144 TYR B O 1
ATOM 5105 N N . LEU B 1 145 ? -1.195 7.859 14 1 95.19 145 LEU B N 1
ATOM 5106 C CA . LEU B 1 145 ? 0.248 7.848 13.789 1 95.19 145 LEU B CA 1
ATOM 5107 C C . LEU B 1 145 ? 0.732 9.203 13.273 1 95.19 145 LEU B C 1
ATOM 5109 O O . LEU B 1 145 ? 1.863 9.609 13.555 1 95.19 145 LEU B O 1
ATOM 5113 N N . HIS B 1 146 ? -0.074 9.93 12.539 1 93.44 146 HIS B N 1
ATOM 5114 C CA . HIS B 1 146 ? 0.26 11.297 12.148 1 93.44 146 HIS B CA 1
ATOM 5115 C C . HIS B 1 146 ? 0.239 12.227 13.359 1 93.44 146 HIS B C 1
ATOM 5117 O O . HIS B 1 146 ? 1.081 13.125 13.469 1 93.44 146 HIS B O 1
ATOM 5123 N N . TYR B 1 147 ? -0.733 11.977 14.234 1 94.38 147 TYR B N 1
ATOM 5124 C CA . TYR B 1 147 ? -0.831 12.797 15.438 1 94.38 147 TYR B CA 1
ATOM 5125 C C . TYR B 1 147 ? 0.425 12.664 16.297 1 94.38 147 TYR B C 1
ATOM 5127 O O . TYR B 1 147 ? 0.942 13.664 16.812 1 94.38 147 TYR B O 1
ATOM 5135 N N . ILE B 1 148 ? 0.932 11.422 16.406 1 90.62 148 ILE B N 1
ATOM 5136 C CA . ILE B 1 148 ? 2.086 11.219 17.281 1 90.62 148 ILE B CA 1
ATOM 5137 C C . ILE B 1 148 ? 3.373 11.375 16.469 1 90.62 148 ILE B C 1
ATOM 5139 O O . ILE B 1 148 ? 4.426 10.867 16.859 1 90.62 148 ILE B O 1
ATOM 5143 N N . ASN B 1 149 ? 3.305 11.836 15.273 1 87.25 149 ASN B N 1
ATOM 5144 C CA . ASN B 1 149 ? 4.43 12.227 14.422 1 87.25 149 ASN B CA 1
ATOM 5145 C C . ASN B 1 149 ? 5.207 11.008 13.93 1 87.25 149 ASN B C 1
ATOM 5147 O O . ASN B 1 149 ? 6.438 10.984 14 1 87.25 149 ASN B O 1
ATOM 5151 N N . ARG B 1 150 ? 4.504 10.016 13.586 1 91 150 ARG B N 1
ATOM 5152 C CA . ARG B 1 150 ? 5.035 8.852 12.891 1 91 150 ARG B CA 1
ATOM 5153 C C . ARG B 1 150 ? 4.367 8.672 11.531 1 91 150 ARG B C 1
ATOM 5155 O O . ARG B 1 150 ? 3.777 7.625 11.258 1 91 150 ARG B O 1
ATOM 5162 N N . PRO B 1 151 ? 4.586 9.641 10.719 1 90.94 151 PRO B N 1
ATOM 5163 C CA . PRO B 1 151 ? 3.826 9.664 9.461 1 90.94 151 PRO B CA 1
ATOM 5164 C C . PRO B 1 151 ? 4.254 8.57 8.492 1 90.94 151 PRO B C 1
ATOM 5166 O O . PRO B 1 151 ? 3.426 8.047 7.738 1 90.94 151 PRO B O 1
ATOM 5169 N N . ASN B 1 152 ? 5.543 8.188 8.469 1 90.38 152 ASN B N 1
ATOM 5170 C CA . ASN B 1 152 ? 5.996 7.145 7.555 1 90.38 152 ASN B CA 1
ATOM 5171 C C . ASN B 1 152 ? 5.332 5.805 7.859 1 90.38 152 ASN B C 1
ATOM 5173 O O . ASN B 1 152 ? 4.902 5.098 6.945 1 90.38 152 ASN B O 1
ATOM 5177 N N . ARG B 1 153 ? 5.332 5.531 9.148 1 93.44 153 ARG B N 1
ATOM 5178 C CA . ARG B 1 153 ? 4.629 4.32 9.562 1 93.44 153 ARG B CA 1
ATOM 5179 C C . ARG B 1 153 ? 3.158 4.379 9.164 1 93.44 153 ARG B C 1
ATOM 5181 O O . ARG B 1 153 ? 2.605 3.396 8.664 1 93.44 153 ARG B O 1
ATOM 5188 N N . GLY B 1 154 ? 2.551 5.551 9.438 1 95.5 154 GLY B N 1
ATOM 5189 C CA . GLY B 1 154 ? 1.165 5.73 9.039 1 95.5 154 GLY B CA 1
ATOM 5190 C C . GLY B 1 154 ? 0.948 5.547 7.547 1 95.5 154 GLY B C 1
ATOM 5191 O O . GLY B 1 154 ? 0.006 4.871 7.133 1 95.5 154 GLY B O 1
ATOM 5192 N N . ASN B 1 155 ? 1.826 6.098 6.75 1 94.31 155 ASN B N 1
ATOM 5193 C CA . ASN B 1 155 ? 1.758 5.996 5.297 1 94.31 155 ASN B CA 1
ATOM 5194 C C . ASN B 1 155 ? 1.851 4.547 4.832 1 94.31 155 ASN B C 1
ATOM 5196 O O . ASN B 1 155 ? 1.123 4.129 3.93 1 94.31 155 ASN B O 1
ATOM 5200 N N . ALA B 1 156 ? 2.76 3.801 5.41 1 95.19 156 ALA B N 1
ATOM 5201 C CA . ALA B 1 156 ? 2.918 2.393 5.059 1 95.19 156 ALA B CA 1
ATOM 5202 C C . ALA B 1 156 ? 1.667 1.593 5.414 1 95.19 156 ALA B C 1
ATOM 5204 O O . ALA B 1 156 ? 1.198 0.776 4.617 1 95.19 156 ALA B O 1
ATOM 5205 N N . ILE B 1 157 ? 1.116 1.845 6.562 1 96.25 157 ILE B N 1
ATOM 5206 C CA . ILE B 1 157 ? -0.081 1.144 7.012 1 96.25 157 ILE B CA 1
ATOM 5207 C C . ILE B 1 157 ? -1.247 1.461 6.078 1 96.25 157 ILE B C 1
ATOM 5209 O O . ILE B 1 157 ? -2.043 0.579 5.746 1 96.25 157 ILE B O 1
ATOM 5213 N N . LEU B 1 158 ? -1.351 2.699 5.656 1 95.56 158 LEU B N 1
ATOM 5214 C CA . LEU B 1 158 ? -2.402 3.057 4.711 1 95.56 158 LEU B CA 1
ATOM 5215 C C . LEU B 1 158 ? -2.219 2.318 3.391 1 95.56 158 LEU B C 1
ATOM 5217 O O . LEU B 1 158 ? -3.199 1.939 2.744 1 95.56 158 LEU B O 1
ATOM 5221 N N . GLY B 1 159 ? -0.966 2.164 2.977 1 94.31 159 GLY B N 1
ATOM 5222 C CA . GLY B 1 159 ? -0.723 1.353 1.796 1 94.31 159 GLY B CA 1
ATOM 5223 C C . GLY B 1 159 ? -1.279 -0.054 1.914 1 94.31 159 GLY B C 1
ATOM 5224 O O . GLY B 1 159 ? -1.919 -0.554 0.987 1 94.31 159 GLY B O 1
ATOM 5225 N N . ALA B 1 160 ? -0.995 -0.67 3.049 1 95.75 160 ALA B N 1
ATOM 5226 C CA . ALA B 1 160 ? -1.527 -2.006 3.305 1 95.75 160 ALA B CA 1
ATOM 5227 C C . ALA B 1 160 ? -3.053 -1.986 3.363 1 95.75 160 ALA B C 1
ATOM 5229 O O . ALA B 1 160 ? -3.711 -2.883 2.83 1 95.75 160 ALA B O 1
ATOM 5230 N N . ALA B 1 161 ? -3.602 -0.988 4.023 1 95.69 161 ALA B N 1
ATOM 5231 C CA . ALA B 1 161 ? -5.051 -0.878 4.176 1 95.69 161 ALA B CA 1
ATOM 5232 C C . ALA B 1 161 ? -5.738 -0.743 2.82 1 95.69 161 ALA B C 1
ATOM 5234 O O . ALA B 1 161 ? -6.809 -1.314 2.6 1 95.69 161 ALA B O 1
ATOM 5235 N N . PHE B 1 162 ? -5.133 -0.017 1.939 1 93.12 162 PHE B N 1
ATOM 5236 C CA . PHE B 1 162 ? -5.688 0.153 0.603 1 93.12 162 PHE B CA 1
ATOM 5237 C C . PHE B 1 162 ? -5.742 -1.179 -0.135 1 93.12 162 PHE B C 1
ATOM 5239 O O . PHE B 1 162 ? -6.727 -1.48 -0.812 1 93.12 162 PHE B O 1
ATOM 5246 N N . ARG B 1 163 ? -4.668 -1.935 -0.05 1 93.5 163 ARG B N 1
ATOM 5247 C CA . ARG B 1 163 ? -4.645 -3.25 -0.68 1 93.5 163 ARG B CA 1
ATOM 5248 C C . ARG B 1 163 ? -5.676 -4.18 -0.044 1 93.5 163 ARG B C 1
ATOM 5250 O O . ARG B 1 163 ? -6.316 -4.969 -0.738 1 93.5 163 ARG B O 1
ATOM 5257 N N . MET B 1 164 ? -5.82 -4.113 1.28 1 94.25 164 MET B N 1
ATOM 5258 C CA . MET B 1 164 ? -6.844 -4.895 1.974 1 94.25 164 MET B CA 1
ATOM 5259 C C . MET B 1 164 ? -8.234 -4.531 1.477 1 94.25 164 MET B C 1
ATOM 5261 O O . MET B 1 164 ? -9.062 -5.414 1.221 1 94.25 164 MET B O 1
ATOM 5265 N N . ALA B 1 165 ? -8.508 -3.225 1.395 1 94.44 165 ALA B N 1
ATOM 5266 C CA . ALA B 1 165 ? -9.812 -2.764 0.916 1 94.44 165 ALA B CA 1
ATOM 5267 C C . ALA B 1 165 ? -10.086 -3.273 -0.496 1 94.44 165 ALA B C 1
ATOM 5269 O O . ALA B 1 165 ? -11.211 -3.684 -0.806 1 94.44 165 ALA B O 1
ATOM 5270 N N . SER B 1 166 ? -9.102 -3.246 -1.326 1 90.06 166 SER B N 1
ATOM 5271 C CA . SER B 1 166 ? -9.25 -3.752 -2.688 1 90.06 166 SER B CA 1
ATOM 5272 C C . SER B 1 166 ? -9.516 -5.254 -2.695 1 90.06 166 SER B C 1
ATOM 5274 O O . SER B 1 166 ? -10.328 -5.738 -3.49 1 90.06 166 SER B O 1
ATOM 5276 N N . ALA B 1 167 ? -8.789 -5.969 -1.851 1 90.75 167 ALA B N 1
ATOM 5277 C CA . ALA B 1 167 ? -8.992 -7.41 -1.749 1 90.75 167 ALA B CA 1
ATOM 5278 C C . ALA B 1 167 ? -10.422 -7.734 -1.322 1 90.75 167 ALA B C 1
ATOM 5280 O O . ALA B 1 167 ? -10.984 -8.75 -1.734 1 90.75 167 ALA B O 1
ATOM 5281 N N . LEU B 1 168 ? -10.984 -6.828 -0.525 1 90.06 168 LEU B N 1
ATOM 5282 C CA . LEU B 1 168 ? -12.352 -7.004 -0.055 1 90.06 168 LEU B CA 1
ATOM 5283 C C . LEU B 1 168 ? -13.352 -6.535 -1.105 1 90.06 168 LEU B C 1
ATOM 5285 O O . LEU B 1 168 ? -14.562 -6.691 -0.932 1 90.06 168 LEU B O 1
ATOM 5289 N N . GLY B 1 169 ? -12.914 -5.922 -2.109 1 89.62 169 GLY B N 1
ATOM 5290 C CA . GLY B 1 169 ? -13.758 -5.484 -3.205 1 89.62 169 GLY B CA 1
ATOM 5291 C C . GLY B 1 169 ? -14.414 -4.137 -2.951 1 89.62 169 GLY B C 1
ATOM 5292 O O . GLY B 1 169 ? -15.422 -3.805 -3.57 1 89.62 169 GLY B O 1
ATOM 5293 N N . PHE B 1 170 ? -13.836 -3.301 -2.059 1 92.62 170 PHE B N 1
ATOM 5294 C CA . PHE B 1 170 ? -14.477 -2.051 -1.667 1 92.62 170 PHE B CA 1
ATOM 5295 C C . PHE B 1 170 ? -14.336 -1.005 -2.768 1 92.62 170 PHE B C 1
ATOM 5297 O O . PHE B 1 170 ? -15.031 0.014 -2.752 1 92.62 170 PHE B O 1
ATOM 5304 N N . HIS B 1 171 ? -13.461 -1.203 -3.73 1 89.69 171 HIS B N 1
ATOM 5305 C CA . HIS B 1 171 ? -13.258 -0.248 -4.812 1 89.69 171 HIS B CA 1
ATOM 5306 C C . HIS B 1 171 ? -14.312 -0.418 -5.902 1 89.69 171 HIS B C 1
ATOM 5308 O O . HIS B 1 171 ? -14.367 0.375 -6.848 1 89.69 171 HIS B O 1
ATOM 5314 N N . ARG B 1 172 ? -15.148 -1.414 -5.719 1 89.56 172 ARG B N 1
ATOM 5315 C CA . ARG B 1 172 ? -16.188 -1.713 -6.707 1 89.56 172 ARG B CA 1
ATOM 5316 C C . ARG B 1 172 ? -17.578 -1.541 -6.109 1 89.56 172 ARG B C 1
ATOM 5318 O O . ARG B 1 172 ? -17.812 -1.887 -4.949 1 89.56 172 ARG B O 1
ATOM 5325 N N . GLU B 1 173 ? -18.469 -1.059 -6.988 1 90.38 173 GLU B N 1
ATOM 5326 C CA . GLU B 1 173 ? -19.859 -0.929 -6.543 1 90.38 173 GLU B CA 1
ATOM 5327 C C . GLU B 1 173 ? -20.531 -2.293 -6.457 1 90.38 173 GLU B C 1
ATOM 5329 O O . GLU B 1 173 ? -20.453 -3.096 -7.387 1 90.38 173 GLU B O 1
ATOM 5334 N N . PRO B 1 174 ? -21.125 -2.502 -5.297 1 81.88 174 PRO B N 1
ATOM 5335 C CA . PRO B 1 174 ? -21.828 -3.783 -5.195 1 81.88 174 PRO B CA 1
ATOM 5336 C C . PRO B 1 174 ? -22.969 -3.918 -6.215 1 81.88 174 PRO B C 1
ATOM 5338 O O . PRO B 1 174 ? -23.562 -2.914 -6.613 1 81.88 174 PRO B O 1
ATOM 5341 N N . SER B 1 175 ? -23.156 -5.109 -6.719 1 72.81 175 SER B N 1
ATOM 5342 C CA . SER B 1 175 ? -24.203 -5.367 -7.691 1 72.81 175 SER B CA 1
ATOM 5343 C C . SER B 1 175 ? -25.594 -5.109 -7.094 1 72.81 175 SER B C 1
ATOM 5345 O O . SER B 1 175 ? -25.781 -5.246 -5.887 1 72.81 175 SER B O 1
ATOM 5347 N N . GLU B 1 176 ? -26.5 -4.332 -7.789 1 63 176 GLU B N 1
ATOM 5348 C CA . GLU B 1 176 ? -27.844 -3.869 -7.465 1 63 176 GLU B CA 1
ATOM 5349 C C . GLU B 1 176 ? -28.625 -4.926 -6.68 1 63 176 GLU B C 1
ATOM 5351 O O . GLU B 1 176 ? -29.516 -4.59 -5.891 1 63 176 GLU B O 1
ATOM 5356 N N . GLN B 1 177 ? -28.438 -6.117 -6.934 1 54.75 177 GLN B N 1
ATOM 5357 C CA . GLN B 1 177 ? -29.312 -7.066 -6.242 1 54.75 177 GLN B CA 1
ATOM 5358 C C . GLN B 1 177 ? -29.188 -6.918 -4.73 1 54.75 177 GLN B C 1
ATOM 5360 O O . GLN B 1 177 ? -30.016 -7.457 -3.982 1 54.75 177 GLN B O 1
ATOM 5365 N N . ASP B 1 178 ? -28.312 -6.168 -4.285 1 54.28 178 ASP B N 1
ATOM 5366 C CA . ASP B 1 178 ? -28.047 -6.031 -2.857 1 54.28 178 ASP B CA 1
ATOM 5367 C C . ASP B 1 178 ? -28.922 -4.953 -2.232 1 54.28 178 ASP B C 1
ATOM 5369 O O . ASP B 1 178 ? -28.594 -4.41 -1.176 1 54.28 178 ASP B O 1
ATOM 5373 N N . GLY B 1 179 ? -30 -4.562 -2.941 1 55.03 179 GLY B N 1
ATOM 5374 C CA . GLY B 1 179 ? -30.859 -3.432 -2.639 1 55.03 179 GLY B CA 1
ATOM 5375 C C . GLY B 1 179 ? -31.75 -3.658 -1.426 1 55.03 179 GLY B C 1
ATOM 5376 O O . GLY B 1 179 ? -32.5 -2.779 -1.037 1 55.03 179 GLY B O 1
ATOM 5377 N N . GLU B 1 180 ? -31.75 -4.766 -0.944 1 60.75 180 GLU B N 1
ATOM 5378 C CA . GLU B 1 180 ? -32.719 -4.789 0.138 1 60.75 180 GLU B CA 1
ATOM 5379 C C . GLU B 1 180 ? -32.062 -4.469 1.479 1 60.75 180 GLU B C 1
ATOM 5381 O O . GLU B 1 180 ? -30.938 -4.848 1.724 1 60.75 180 GLU B O 1
ATOM 5386 N N . GLY B 1 181 ? -32.688 -3.621 2.41 1 66.69 181 GLY B N 1
ATOM 5387 C CA . GLY B 1 181 ? -32.5 -3.123 3.764 1 66.69 181 GLY B CA 1
ATOM 5388 C C . GLY B 1 181 ? -31.062 -3.238 4.262 1 66.69 181 GLY B C 1
ATOM 5389 O O . GLY B 1 181 ? -30.203 -2.465 3.85 1 66.69 181 GLY B O 1
ATOM 5390 N N . ASP B 1 182 ? -30.734 -4.348 4.805 1 73.31 182 ASP B N 1
ATOM 5391 C CA . ASP B 1 182 ? -29.469 -4.586 5.477 1 73.31 182 ASP B CA 1
ATOM 5392 C C . ASP B 1 182 ? -28.312 -4.551 4.48 1 73.31 182 ASP B C 1
ATOM 5394 O O . ASP B 1 182 ? -27.219 -4.062 4.801 1 73.31 182 ASP B O 1
ATOM 5398 N N . GLN B 1 183 ? -28.562 -4.898 3.324 1 79 183 GLN B N 1
ATOM 5399 C CA . GLN B 1 183 ? -27.516 -4.93 2.307 1 79 183 GLN B CA 1
ATOM 5400 C C . GLN B 1 183 ? -27.188 -3.525 1.81 1 79 183 GLN B C 1
ATOM 5402 O O . GLN B 1 183 ? -26.047 -3.236 1.46 1 79 183 GLN B O 1
ATOM 5407 N N . SER B 1 184 ? -28.219 -2.744 1.83 1 81.94 184 SER B N 1
ATOM 5408 C CA . SER B 1 184 ? -28 -1.363 1.409 1 81.94 184 SER B CA 1
ATOM 5409 C C . SER B 1 184 ? -27.141 -0.605 2.42 1 81.94 184 SER B C 1
ATOM 5411 O O . SER B 1 184 ? -26.297 0.204 2.037 1 81.94 184 SER B O 1
ATOM 5413 N N . GLU B 1 185 ? -27.438 -0.882 3.641 1 84.94 185 GLU B N 1
ATOM 5414 C CA . GLU B 1 185 ? -26.641 -0.245 4.688 1 84.94 185 GLU B CA 1
ATOM 5415 C C . GLU B 1 185 ? -25.188 -0.702 4.629 1 84.94 185 GLU B C 1
ATOM 5417 O O . GLU B 1 185 ? -24.266 0.097 4.836 1 84.94 185 GLU B O 1
ATOM 5422 N N . ALA B 1 186 ? -25.062 -1.979 4.422 1 87.25 186 ALA B N 1
ATOM 5423 C CA . ALA B 1 186 ? -23.719 -2.525 4.305 1 87.25 186 ALA B CA 1
ATOM 5424 C C . ALA B 1 186 ? -22.984 -1.921 3.113 1 87.25 186 ALA B C 1
ATOM 5426 O O . ALA B 1 186 ? -21.781 -1.627 3.199 1 87.25 186 ALA B O 1
ATOM 5427 N N . ALA B 1 187 ? -23.703 -1.736 2.057 1 90.31 187 ALA B N 1
ATOM 5428 C CA . ALA B 1 187 ? -23.109 -1.125 0.865 1 90.31 187 ALA B CA 1
ATOM 5429 C C . ALA B 1 187 ? -22.672 0.312 1.143 1 90.31 187 ALA B C 1
ATOM 5431 O O . ALA B 1 187 ? -21.625 0.754 0.665 1 90.31 187 ALA B O 1
ATOM 5432 N N . GLU B 1 188 ? -23.469 0.968 1.881 1 92 188 GLU B N 1
ATOM 5433 C CA . GLU B 1 188 ? -23.156 2.354 2.209 1 92 188 GLU B CA 1
ATOM 5434 C C . GLU B 1 188 ? -21.922 2.439 3.094 1 92 188 GLU B C 1
ATOM 5436 O O . GLU B 1 188 ? -21.062 3.309 2.895 1 92 188 GLU B O 1
ATOM 5441 N N . VAL B 1 189 ? -21.828 1.593 4.082 1 93.5 189 VAL B N 1
ATOM 5442 C CA . VAL B 1 189 ? -20.656 1.581 4.961 1 93.5 189 VAL B CA 1
ATOM 5443 C C . VAL B 1 189 ? -19.406 1.271 4.148 1 93.5 189 VAL B C 1
ATOM 5445 O O . VAL B 1 189 ? -18.328 1.826 4.414 1 93.5 189 VAL B O 1
ATOM 5448 N N . ARG B 1 190 ? -19.547 0.452 3.182 1 94.12 190 ARG B N 1
ATOM 5449 C CA . ARG B 1 190 ? -18.438 0.13 2.289 1 94.12 190 ARG B CA 1
ATOM 5450 C C . ARG B 1 190 ? -18 1.357 1.498 1 94.12 190 ARG B C 1
ATOM 5452 O O . ARG B 1 190 ? -16.797 1.645 1.401 1 94.12 190 ARG B O 1
ATOM 5459 N N . ARG B 1 191 ? -18.953 2.045 0.931 1 94.81 191 ARG B N 1
ATOM 5460 C CA . ARG B 1 191 ? -18.656 3.26 0.18 1 94.81 191 ARG B CA 1
ATOM 5461 C C . ARG B 1 191 ? -17.938 4.277 1.053 1 94.81 191 ARG B C 1
ATOM 5463 O O . ARG B 1 191 ? -16.891 4.805 0.664 1 94.81 191 ARG B O 1
ATOM 5470 N N . ARG B 1 192 ? -18.469 4.461 2.197 1 95.94 192 ARG B N 1
ATOM 5471 C CA . ARG B 1 192 ? -17.922 5.445 3.125 1 95.94 192 ARG B CA 1
ATOM 5472 C C . ARG B 1 192 ? -16.516 5.074 3.551 1 95.94 192 ARG B C 1
ATOM 5474 O O . ARG B 1 192 ? -15.641 5.938 3.662 1 95.94 192 ARG B O 1
ATOM 5481 N N . THR B 1 193 ? -16.359 3.82 3.82 1 97.19 193 THR B N 1
ATOM 5482 C CA . THR B 1 193 ? -15.055 3.357 4.262 1 97.19 193 THR B CA 1
ATOM 5483 C C . THR B 1 193 ? -14.016 3.537 3.156 1 97.19 193 THR B C 1
ATOM 5485 O O . THR B 1 193 ? -12.922 4.051 3.402 1 97.19 193 THR B O 1
ATOM 5488 N N . TRP B 1 194 ? -14.328 3.17 1.911 1 96.31 194 TRP B N 1
ATOM 5489 C CA . TRP B 1 194 ? -13.406 3.318 0.792 1 96.31 194 TRP B CA 1
ATOM 5490 C C . TRP B 1 194 ? -13.008 4.777 0.607 1 96.31 194 TRP B C 1
ATOM 5492 O O . TRP B 1 194 ? -11.82 5.102 0.546 1 96.31 194 TRP B O 1
ATOM 5502 N N . TRP B 1 195 ? -13.969 5.613 0.549 1 96.38 195 TRP B N 1
ATOM 5503 C CA . TRP B 1 195 ? -13.688 7.012 0.231 1 96.38 195 TRP B CA 1
ATOM 5504 C C . TRP B 1 195 ? -13.008 7.711 1.399 1 96.38 195 TRP B C 1
ATOM 5506 O O . TRP B 1 195 ? -12.188 8.609 1.199 1 96.38 195 TRP B O 1
ATOM 5516 N N . SER B 1 196 ? -13.383 7.32 2.65 1 97.69 196 SER B N 1
ATOM 5517 C CA . SER B 1 196 ? -12.633 7.84 3.789 1 97.69 196 SER B CA 1
ATOM 5518 C C . SER B 1 196 ? -11.156 7.457 3.697 1 97.69 196 SER B C 1
ATOM 5520 O O . SER B 1 196 ? -10.281 8.273 3.992 1 97.69 196 SER B O 1
ATOM 5522 N N . LEU B 1 197 ? -10.93 6.227 3.303 1 96.56 197 LEU B N 1
ATOM 5523 C CA . LEU B 1 197 ? -9.562 5.758 3.117 1 96.56 197 LEU B CA 1
ATOM 5524 C C . LEU B 1 197 ? -8.844 6.582 2.049 1 96.56 197 LEU B C 1
ATOM 5526 O O . LEU B 1 197 ? -7.68 6.945 2.219 1 96.56 197 LEU B O 1
ATOM 5530 N N . VAL B 1 198 ? -9.516 6.871 0.999 1 95.69 198 VAL B N 1
ATOM 5531 C CA . VAL B 1 198 ? -8.961 7.676 -0.085 1 95.69 198 VAL B CA 1
ATOM 5532 C C . VAL B 1 198 ? -8.586 9.062 0.438 1 95.69 198 VAL B C 1
ATOM 5534 O O . VAL B 1 198 ? -7.508 9.57 0.138 1 95.69 198 VAL B O 1
ATOM 5537 N N . CYS B 1 199 ? -9.461 9.633 1.192 1 96.88 199 CYS B N 1
ATOM 5538 C CA . CYS B 1 199 ? -9.203 10.961 1.736 1 96.88 199 CYS B CA 1
ATOM 5539 C C . CYS B 1 199 ? -8.008 10.938 2.68 1 96.88 199 CYS B C 1
ATOM 5541 O O . CYS B 1 199 ? -7.109 11.773 2.57 1 96.88 199 CYS B O 1
ATOM 5543 N N . LEU B 1 200 ? -8.016 9.984 3.551 1 96.94 200 LEU B N 1
ATOM 5544 C CA . LEU B 1 200 ? -6.91 9.859 4.496 1 96.94 200 LEU B CA 1
ATOM 5545 C C . LEU B 1 200 ? -5.586 9.688 3.766 1 96.94 200 LEU B C 1
ATOM 5547 O O . LEU B 1 200 ? -4.582 10.297 4.137 1 96.94 200 LEU B O 1
ATOM 5551 N N . ASP B 1 201 ? -5.609 8.883 2.814 1 95.19 201 ASP B N 1
ATOM 5552 C CA . ASP B 1 201 ? -4.398 8.633 2.035 1 95.19 201 ASP B CA 1
ATOM 5553 C C . ASP B 1 201 ? -3.936 9.906 1.321 1 95.19 201 ASP B C 1
ATOM 5555 O O . ASP B 1 201 ? -2.736 10.18 1.253 1 95.19 201 ASP B O 1
ATOM 5559 N N . THR B 1 202 ? -4.828 10.625 0.74 1 94.88 202 THR B N 1
ATOM 5560 C CA . THR B 1 202 ? -4.5 11.875 0.055 1 94.88 202 THR B CA 1
ATOM 5561 C C . THR B 1 202 ? -3.9 12.883 1.029 1 94.88 202 THR B C 1
ATOM 5563 O O . THR B 1 202 ? -2.889 13.523 0.728 1 94.88 202 THR B O 1
ATOM 5566 N N . TRP B 1 203 ? -4.574 13.016 2.123 1 94.56 203 TRP B N 1
ATOM 5567 C CA . TRP B 1 203 ? -4.078 13.961 3.121 1 94.56 203 TRP B CA 1
ATOM 5568 C C . TRP B 1 203 ? -2.676 13.57 3.584 1 94.56 203 TRP B C 1
ATOM 5570 O O . TRP B 1 203 ? -1.824 14.438 3.797 1 94.56 203 TRP B O 1
ATOM 5580 N N . THR B 1 204 ? -2.441 12.266 3.715 1 92 204 THR B N 1
ATOM 5581 C CA . THR B 1 204 ? -1.128 11.773 4.117 1 92 204 THR B CA 1
ATOM 5582 C C . THR B 1 204 ? -0.084 12.078 3.047 1 92 204 THR B C 1
ATOM 5584 O O . THR B 1 204 ? 0.982 12.617 3.348 1 92 204 THR B O 1
ATOM 5587 N N . THR B 1 205 ? -0.365 11.789 1.812 1 87.12 205 THR B N 1
ATOM 5588 C CA . THR B 1 205 ? 0.614 11.93 0.74 1 87.12 205 THR B CA 1
ATOM 5589 C C . THR B 1 205 ? 0.858 13.398 0.41 1 87.12 205 THR B C 1
ATOM 5591 O O . THR B 1 205 ? 1.972 13.781 0.046 1 87.12 205 THR B O 1
ATOM 5594 N N . THR B 1 206 ? -0.11 14.227 0.52 1 85.19 206 THR B N 1
ATOM 5595 C CA . THR B 1 206 ? 0.065 15.648 0.281 1 85.19 206 THR B CA 1
ATOM 5596 C C . THR B 1 206 ? 0.944 16.281 1.36 1 85.19 206 THR B C 1
ATOM 5598 O O . THR B 1 206 ? 1.732 17.188 1.079 1 85.19 206 THR B O 1
ATOM 5601 N N . THR B 1 207 ? 0.723 15.766 2.484 1 80.81 207 THR B N 1
ATOM 5602 C CA . THR B 1 207 ? 1.536 16.25 3.592 1 80.81 207 THR B CA 1
ATOM 5603 C C . THR B 1 207 ? 2.99 15.82 3.428 1 80.81 207 THR B C 1
ATOM 5605 O O . THR B 1 207 ? 3.908 16.609 3.684 1 80.81 207 THR B O 1
ATOM 5608 N N . LEU B 1 208 ? 3.164 14.648 2.932 1 73.94 208 LEU B N 1
ATOM 5609 C CA . LEU B 1 208 ? 4.504 14.078 2.869 1 73.94 208 LEU B CA 1
ATOM 5610 C C . LEU B 1 208 ? 5.145 14.336 1.512 1 73.94 208 LEU B C 1
ATOM 5612 O O . LEU B 1 208 ? 6.348 14.117 1.335 1 73.94 208 LEU B O 1
ATOM 5616 N N . GLY B 1 209 ? 4.434 14.836 0.555 1 77.12 209 GLY B N 1
ATOM 5617 C CA . GLY B 1 209 ? 4.949 15.062 -0.786 1 77.12 209 GLY B CA 1
ATOM 5618 C C . GLY B 1 209 ? 5.277 13.781 -1.524 1 77.12 209 GLY B C 1
ATOM 5619 O O . GLY B 1 209 ? 6.289 13.711 -2.229 1 77.12 209 GLY B O 1
ATOM 5620 N N . ARG B 1 210 ? 4.559 12.789 -1.302 1 80 210 ARG B N 1
ATOM 5621 C CA . ARG B 1 210 ? 4.801 11.484 -1.906 1 80 210 ARG B CA 1
ATOM 5622 C C . ARG B 1 210 ? 3.793 11.195 -3.014 1 80 210 ARG B C 1
ATOM 5624 O O . ARG B 1 210 ? 2.705 11.773 -3.035 1 80 210 ARG B O 1
ATOM 5631 N N . PRO B 1 211 ? 4.191 10.328 -3.934 1 76.88 211 PRO B N 1
ATOM 5632 C CA . PRO B 1 211 ? 3.236 9.984 -4.988 1 76.88 211 PRO B CA 1
ATOM 5633 C C . PRO B 1 211 ? 2.041 9.195 -4.465 1 76.88 211 PRO B C 1
ATOM 5635 O O . PRO B 1 211 ? 2.141 8.531 -3.43 1 76.88 211 PRO B O 1
ATOM 5638 N N . SER B 1 212 ? 0.952 9.281 -5.152 1 77.44 212 SER B N 1
ATOM 5639 C CA . SER B 1 212 ? -0.279 8.609 -4.742 1 77.44 212 SER B CA 1
ATOM 5640 C C . SER B 1 212 ? -0.255 7.133 -5.113 1 77.44 212 SER B C 1
ATOM 5642 O O . SER B 1 212 ? -0.972 6.324 -4.516 1 77.44 212 SER B O 1
ATOM 5644 N N . PHE B 1 213 ? 0.41 6.684 -6.004 1 67.75 213 PHE B N 1
ATOM 5645 C CA . PHE B 1 213 ? 0.503 5.328 -6.527 1 67.75 213 PHE B CA 1
ATOM 5646 C C . PHE B 1 213 ? -0.85 4.852 -7.043 1 67.75 213 PHE B C 1
ATOM 5648 O O . PHE B 1 213 ? -1.248 3.713 -6.801 1 67.75 213 PHE B O 1
ATOM 5655 N N . GLY B 1 214 ? -1.626 5.66 -7.629 1 69 214 GLY B N 1
ATOM 5656 C CA . GLY B 1 214 ? -2.787 5.309 -8.43 1 69 214 GLY B CA 1
ATOM 5657 C C . GLY B 1 214 ? -4.059 5.176 -7.613 1 69 214 GLY B C 1
ATOM 5658 O O . GLY B 1 214 ? -4.809 4.207 -7.777 1 69 214 GLY B O 1
ATOM 5659 N N . ARG B 1 215 ? -4.371 5.969 -6.797 1 72.06 215 ARG B N 1
ATOM 5660 C CA . ARG B 1 215 ? -5.539 5.93 -5.926 1 72.06 215 ARG B CA 1
ATOM 5661 C C . ARG B 1 215 ? -6.824 6.133 -6.719 1 72.06 215 ARG B C 1
ATOM 5663 O O . ARG B 1 215 ? -7.871 5.59 -6.363 1 72.06 215 ARG B O 1
ATOM 5670 N N . PHE B 1 216 ? -6.727 6.895 -7.781 1 71.81 216 PHE B N 1
ATOM 5671 C CA . PHE B 1 216 ? -7.906 7.164 -8.594 1 71.81 216 PHE B CA 1
ATOM 5672 C C . PHE B 1 216 ? -7.812 6.445 -9.938 1 71.81 216 PHE B C 1
ATOM 5674 O O . PHE B 1 216 ? -8.156 7.012 -10.977 1 71.81 216 PHE B O 1
ATOM 5681 N N . SER B 1 217 ? -7.594 5.199 -9.898 1 77.88 217 SER B N 1
ATOM 5682 C CA . SER B 1 217 ? -7.48 4.375 -11.094 1 77.88 217 SER B CA 1
ATOM 5683 C C . SER B 1 217 ? -8.844 4.109 -11.719 1 77.88 217 SER B C 1
ATOM 5685 O O . SER B 1 217 ? -9.859 4.086 -11.016 1 77.88 217 SER B O 1
ATOM 5687 N N . PRO B 1 218 ? -8.859 3.941 -13.016 1 79.12 218 PRO B N 1
ATOM 5688 C CA . PRO B 1 218 ? -10.117 3.662 -13.711 1 79.12 218 PRO B CA 1
ATOM 5689 C C . PRO B 1 218 ? -10.781 2.377 -13.227 1 79.12 218 PRO B C 1
ATOM 5691 O O . PRO B 1 218 ? -11.977 2.162 -13.484 1 79.12 218 PRO B O 1
ATOM 5694 N N . SER B 1 219 ? -10.078 1.604 -12.57 1 79.5 219 SER B N 1
ATOM 5695 C CA . SER B 1 219 ? -10.633 0.347 -12.078 1 79.5 219 SER B CA 1
ATOM 5696 C C . SER B 1 219 ? -11.547 0.578 -10.883 1 79.5 219 SER B C 1
ATOM 5698 O O . SER B 1 219 ? -12.281 -0.326 -10.469 1 79.5 219 SER B O 1
ATOM 5700 N N . ILE B 1 220 ? -11.547 1.764 -10.352 1 85.06 220 ILE B N 1
ATOM 5701 C CA . ILE B 1 220 ? -12.391 2.113 -9.219 1 85.06 220 ILE B CA 1
ATOM 5702 C C . ILE B 1 220 ? -13.766 2.564 -9.711 1 85.06 220 ILE B C 1
ATOM 5704 O O . ILE B 1 220 ? -13.883 3.586 -10.398 1 85.06 220 ILE B O 1
ATOM 5708 N N . ASP B 1 221 ? -14.773 1.835 -9.43 1 87.31 221 ASP B N 1
ATOM 5709 C CA . ASP B 1 221 ? -16.094 2.211 -9.922 1 87.31 221 ASP B CA 1
ATOM 5710 C C . ASP B 1 221 ? -17.078 2.371 -8.773 1 87.31 221 ASP B C 1
ATOM 5712 O O . ASP B 1 221 ? -18.297 2.379 -8.984 1 87.31 221 ASP B O 1
ATOM 5716 N N . ILE B 1 222 ? -16.609 2.418 -7.594 1 91.5 222 ILE B N 1
ATOM 5717 C CA . ILE B 1 222 ? -17.469 2.59 -6.438 1 91.5 222 ILE B CA 1
ATOM 5718 C C . ILE B 1 222 ? -18.109 3.975 -6.473 1 91.5 222 ILE B C 1
ATOM 5720 O O . ILE B 1 222 ? -17.469 4.957 -6.848 1 91.5 222 ILE B O 1
ATOM 5724 N N . GLU B 1 223 ? -19.344 4 -6.156 1 91.5 223 GLU B N 1
ATOM 5725 C CA . GLU B 1 223 ? -20.078 5.254 -6.172 1 91.5 223 GLU B CA 1
ATOM 5726 C C . GLU B 1 223 ? -19.781 6.098 -4.938 1 91.5 223 GLU B C 1
ATOM 5728 O O . GLU B 1 223 ? -19.281 5.578 -3.938 1 91.5 223 GLU B O 1
ATOM 5733 N N . LEU B 1 224 ? -20.062 7.363 -5.066 1 92.75 224 LEU B N 1
ATOM 5734 C CA . LEU B 1 224 ? -19.938 8.258 -3.918 1 92.75 224 LEU B CA 1
ATOM 5735 C C . LEU B 1 224 ? -20.984 7.914 -2.861 1 92.75 224 LEU B C 1
ATOM 5737 O O . LEU B 1 224 ? -22.016 7.316 -3.172 1 92.75 224 LEU B O 1
ATOM 5741 N N . PRO B 1 225 ? -20.641 8.203 -1.596 1 91.25 225 PRO B N 1
ATOM 5742 C CA . PRO B 1 225 ? -21.656 8 -0.561 1 91.25 225 PRO B CA 1
ATOM 5743 C C . PRO B 1 225 ? -22.969 8.734 -0.862 1 91.25 225 PRO B C 1
ATOM 5745 O O . PRO B 1 225 ? -22.938 9.852 -1.387 1 91.25 225 PRO B O 1
ATOM 5748 N N . LYS B 1 226 ? -24.078 8.062 -0.554 1 85 226 LYS B N 1
ATOM 5749 C CA . LYS B 1 226 ? -25.391 8.617 -0.867 1 85 226 LYS B CA 1
ATOM 5750 C C . LYS B 1 226 ? -25.812 9.656 0.17 1 85 226 LYS B C 1
ATOM 5752 O O . LYS B 1 226 ? -25.594 9.461 1.37 1 85 226 LYS B O 1
ATOM 5757 N N . LEU B 1 227 ? -26.25 10.781 -0.345 1 76.69 227 LEU B N 1
ATOM 5758 C CA . LEU B 1 227 ? -26.766 11.836 0.511 1 76.69 227 LEU B CA 1
ATOM 5759 C C . LEU B 1 227 ? -28.25 11.617 0.804 1 76.69 227 LEU B C 1
ATOM 5761 O O . LEU B 1 227 ? -29.031 11.305 -0.101 1 76.69 227 LEU B O 1
ATOM 5765 N N . ARG B 1 228 ? -28.625 11.086 1.934 1 60.88 228 ARG B N 1
ATOM 5766 C CA . ARG B 1 228 ? -30.047 10.922 2.244 1 60.88 228 ARG B CA 1
ATOM 5767 C C . ARG B 1 228 ? -30.734 12.281 2.354 1 60.88 228 ARG B C 1
ATOM 5769 O O . ARG B 1 228 ? -30.344 13.117 3.172 1 60.88 228 ARG B O 1
ATOM 5776 N N . ILE B 1 229 ? -31.312 12.859 1.347 1 51.16 229 ILE B N 1
ATOM 5777 C CA . ILE B 1 229 ? -32.031 14.133 1.384 1 51.16 229 ILE B CA 1
ATOM 5778 C C . ILE B 1 229 ? -33.219 14.031 2.334 1 51.16 229 ILE B C 1
ATOM 5780 O O . ILE B 1 229 ? -33.812 15.047 2.703 1 51.16 229 ILE B O 1
ATOM 5784 N N . ASP B 1 230 ? -33.906 12.859 2.666 1 44.91 230 ASP B N 1
ATOM 5785 C CA . ASP B 1 230 ? -35.219 12.82 3.305 1 44.91 230 ASP B CA 1
ATOM 5786 C C . ASP B 1 230 ? -35.094 12.531 4.797 1 44.91 230 ASP B C 1
ATOM 5788 O O . ASP B 1 230 ? -34.25 11.75 5.215 1 44.91 230 ASP B O 1
ATOM 5792 N N . GLY B 1 231 ? -35.656 13.539 6.035 1 45.28 231 GLY B N 1
ATOM 5793 C CA . GLY B 1 231 ? -36.219 13.711 7.363 1 45.28 231 GLY B CA 1
ATOM 5794 C C . GLY B 1 231 ? -35.281 14.383 8.336 1 45.28 231 GLY B C 1
ATOM 5795 O O . GLY B 1 231 ? -34.094 14.562 8.031 1 45.28 231 GLY B O 1
ATOM 5796 N N . GLU B 1 232 ? -35.781 14.906 9.547 1 44 232 GLU B N 1
ATOM 5797 C CA . GLU B 1 232 ? -35.25 15.695 10.656 1 44 232 GLU B CA 1
ATOM 5798 C C . GLU B 1 232 ? -33.969 15.094 11.219 1 44 232 GLU B C 1
ATOM 5800 O O . GLU B 1 232 ? -33.031 15.82 11.547 1 44 232 GLU B O 1
ATOM 5805 N N . ASP B 1 233 ? -34.062 13.961 11.742 1 45.53 233 ASP B N 1
ATOM 5806 C CA . ASP B 1 233 ? -33 13.25 12.484 1 45.53 233 ASP B CA 1
ATOM 5807 C C . ASP B 1 233 ? -31.797 12.984 11.609 1 45.53 233 ASP B C 1
ATOM 5809 O O . ASP B 1 233 ? -30.781 12.477 12.094 1 45.53 233 ASP B O 1
ATOM 5813 N N . GLY B 1 234 ? -31.719 13.172 10.234 1 47.81 234 GLY B N 1
ATOM 5814 C CA . GLY B 1 234 ? -30.891 12.883 9.078 1 47.81 234 GLY B CA 1
ATOM 5815 C C . GLY B 1 234 ? -29.844 13.961 8.805 1 47.81 234 GLY B C 1
ATOM 5816 O O . GLY B 1 234 ? -29.047 13.844 7.879 1 47.81 234 GLY B O 1
ATOM 5817 N N . PHE B 1 235 ? -29.984 15.047 9.492 1 48.28 235 PHE B N 1
ATOM 5818 C CA . PHE B 1 235 ? -29.172 16.219 9.18 1 48.28 235 PHE B CA 1
ATOM 5819 C C . PHE B 1 235 ? -27.703 15.938 9.43 1 48.28 235 PHE B C 1
ATOM 5821 O O . PHE B 1 235 ? -26.844 16.297 8.609 1 48.28 235 PHE B O 1
ATOM 5828 N N . GLY B 1 236 ? -27.359 15.352 10.703 1 49.41 236 GLY B N 1
ATOM 5829 C CA . GLY B 1 236 ? -25.969 15.086 11.023 1 49.41 236 GLY B CA 1
ATOM 5830 C C . GLY B 1 236 ? -25.312 14.109 10.062 1 49.41 236 GLY B C 1
ATOM 5831 O O . GLY B 1 236 ? -24.172 14.32 9.633 1 49.41 236 GLY B O 1
ATOM 5832 N N . GLN B 1 237 ? -25.984 13.047 9.953 1 55.91 237 GLN B N 1
ATOM 5833 C CA . GLN B 1 237 ? -25.484 12.055 9.008 1 55.91 237 GLN B CA 1
ATOM 5834 C C . GLN B 1 237 ? -25.359 12.641 7.605 1 55.91 237 GLN B C 1
ATOM 5836 O O . GLN B 1 237 ? -24.406 12.344 6.883 1 55.91 237 GLN B O 1
ATOM 5841 N N . ASP B 1 238 ? -26.109 13.562 7.547 1 73.25 238 ASP B N 1
ATOM 5842 C CA . ASP B 1 238 ? -26.125 14.211 6.242 1 73.25 238 ASP B CA 1
ATOM 5843 C C . ASP B 1 238 ? -24.938 15.172 6.09 1 73.25 238 ASP B C 1
ATOM 5845 O O . ASP B 1 238 ? -24.328 15.234 5.023 1 73.25 238 ASP B O 1
ATOM 5849 N N . MET B 1 239 ? -24.672 15.688 7.336 1 81.69 239 MET B N 1
ATOM 5850 C CA . MET B 1 239 ? -23.531 16.609 7.277 1 81.69 239 MET B CA 1
ATOM 5851 C C . MET B 1 239 ? -22.234 15.844 7.062 1 81.69 239 MET B C 1
ATOM 5853 O O . MET B 1 239 ? -21.375 16.281 6.305 1 81.69 239 MET B O 1
ATOM 5857 N N . GLY B 1 240 ? -22.156 14.75 7.781 1 85 240 GLY B N 1
ATOM 5858 C CA . GLY B 1 240 ? -20.984 13.906 7.59 1 85 240 GLY B CA 1
ATOM 5859 C C . GLY B 1 240 ? -20.828 13.43 6.156 1 85 240 GLY B C 1
ATOM 5860 O O . GLY B 1 240 ? -19.719 13.43 5.621 1 85 240 GLY B O 1
ATOM 5861 N N . MET B 1 241 ? -21.875 13.133 5.57 1 90 241 MET B N 1
ATOM 5862 C CA . MET B 1 241 ? -21.844 12.648 4.195 1 90 241 MET B CA 1
ATOM 5863 C C . MET B 1 241 ? -21.531 13.773 3.223 1 90 241 MET B C 1
ATOM 5865 O O . MET B 1 241 ? -20.75 13.586 2.279 1 90 241 MET B O 1
ATOM 5869 N N . THR B 1 242 ? -22.125 14.859 3.482 1 90.81 242 THR B N 1
ATOM 5870 C CA . THR B 1 242 ? -21.844 16.016 2.641 1 90.81 242 THR B CA 1
ATOM 5871 C C . THR B 1 242 ? -20.375 16.406 2.729 1 90.81 242 THR B C 1
ATOM 5873 O O . THR B 1 242 ? -19.75 16.719 1.715 1 90.81 242 THR B O 1
ATOM 5876 N N . THR B 1 243 ? -19.906 16.375 3.939 1 93.38 243 THR B N 1
ATOM 5877 C CA . THR B 1 243 ? -18.5 16.703 4.156 1 93.38 243 THR B CA 1
ATOM 5878 C C . THR B 1 243 ? -17.609 15.695 3.426 1 93.38 243 THR B C 1
ATOM 5880 O O . THR B 1 243 ? -16.641 16.094 2.77 1 93.38 243 THR B O 1
ATOM 5883 N N . LEU B 1 244 ? -17.938 14.461 3.506 1 95.19 244 LEU B N 1
ATOM 5884 C CA . LEU B 1 244 ? -17.125 13.43 2.859 1 95.19 244 LEU B CA 1
ATOM 5885 C C . LEU B 1 244 ? -17.141 13.602 1.344 1 95.19 244 LEU B C 1
ATOM 5887 O O . LEU B 1 244 ? -16.094 13.516 0.696 1 95.19 244 LEU B O 1
ATOM 5891 N N . VAL B 1 245 ? -18.25 13.852 0.787 1 94.81 245 VAL B N 1
ATOM 5892 C CA . VAL B 1 245 ? -18.375 14 -0.66 1 94.81 245 VAL B CA 1
ATOM 5893 C C . VAL B 1 245 ? -17.516 15.172 -1.134 1 94.81 245 VAL B C 1
ATOM 5895 O O . VAL B 1 245 ? -16.812 15.07 -2.137 1 94.81 245 VAL B O 1
ATOM 5898 N N . GLU B 1 246 ? -17.578 16.234 -0.432 1 94.94 246 GLU B N 1
ATOM 5899 C CA . GLU B 1 246 ? -16.781 17.406 -0.818 1 94.94 246 GLU B CA 1
ATOM 5900 C C . GLU B 1 246 ? -15.297 17.156 -0.603 1 94.94 246 GLU B C 1
ATOM 5902 O O . GLU B 1 246 ? -14.469 17.656 -1.368 1 94.94 246 GLU B O 1
ATOM 5907 N N . ASN B 1 247 ? -15.016 16.453 0.451 1 96.12 247 ASN B N 1
ATOM 5908 C CA . ASN B 1 247 ? -13.625 16.078 0.656 1 96.12 247 ASN B CA 1
ATOM 5909 C C . ASN B 1 247 ? -13.109 15.195 -0.479 1 96.12 247 ASN B C 1
ATOM 5911 O O . ASN B 1 247 ? -11.953 15.312 -0.889 1 96.12 247 ASN B O 1
ATOM 5915 N N . ILE B 1 248 ? -13.945 14.305 -0.929 1 95.62 248 ILE B N 1
ATOM 5916 C CA . ILE B 1 248 ? -13.555 13.445 -2.043 1 95.62 248 ILE B CA 1
ATOM 5917 C C . ILE B 1 248 ? -13.234 14.297 -3.266 1 95.62 248 ILE B C 1
ATOM 5919 O O . ILE B 1 248 ? -12.211 14.086 -3.924 1 95.62 248 ILE B O 1
ATOM 5923 N N . ARG B 1 249 ? -14.062 15.234 -3.58 1 95.38 249 ARG B N 1
ATOM 5924 C CA . ARG B 1 249 ? -13.844 16.125 -4.723 1 95.38 249 ARG B CA 1
ATOM 5925 C C . ARG B 1 249 ? -12.539 16.906 -4.566 1 95.38 249 ARG B C 1
ATOM 5927 O O . ARG B 1 249 ? -11.766 17.031 -5.52 1 95.38 249 ARG B O 1
ATOM 5934 N N . PHE B 1 250 ? -12.352 17.438 -3.422 1 96.94 250 PHE B N 1
ATOM 5935 C CA . PHE B 1 250 ? -11.109 18.141 -3.145 1 96.94 250 PHE B CA 1
ATOM 5936 C C . PHE B 1 250 ? -9.906 17.234 -3.322 1 96.94 250 PHE B C 1
ATOM 5938 O O . PHE B 1 250 ? -8.898 17.625 -3.908 1 96.94 250 PHE B O 1
ATOM 5945 N N . CYS B 1 251 ? -10.023 16.016 -2.752 1 96.06 251 CYS B N 1
ATOM 5946 C CA . CYS B 1 251 ? -8.914 15.062 -2.771 1 96.06 251 CYS B CA 1
ATOM 5947 C C . CYS B 1 251 ? -8.57 14.648 -4.199 1 96.06 251 CYS B C 1
ATOM 5949 O O . CYS B 1 251 ? -7.414 14.375 -4.512 1 96.06 251 CYS B O 1
ATOM 5951 N N . ARG B 1 252 ? -9.523 14.602 -5.039 1 94.5 252 ARG B N 1
ATOM 5952 C CA . ARG B 1 252 ? -9.258 14.328 -6.449 1 94.5 252 ARG B CA 1
ATOM 5953 C C . ARG B 1 252 ? -8.344 15.383 -7.055 1 94.5 252 ARG B C 1
ATOM 5955 O O . ARG B 1 252 ? -7.371 15.062 -7.738 1 94.5 252 ARG B O 1
ATOM 5962 N N . ILE B 1 253 ? -8.641 16.625 -6.809 1 96 253 ILE B N 1
ATOM 5963 C CA . ILE B 1 253 ? -7.836 17.734 -7.305 1 96 253 ILE B CA 1
ATOM 5964 C C . ILE B 1 253 ? -6.453 17.688 -6.664 1 96 253 ILE B C 1
ATOM 5966 O O . ILE B 1 253 ? -5.438 17.812 -7.352 1 96 253 ILE B O 1
ATOM 5970 N N . ALA B 1 254 ? -6.477 17.531 -5.344 1 95.44 254 ALA B N 1
ATOM 5971 C CA . ALA B 1 254 ? -5.223 17.5 -4.598 1 95.44 254 ALA B CA 1
ATOM 5972 C C . ALA B 1 254 ? -4.309 16.391 -5.102 1 95.44 254 ALA B C 1
ATOM 5974 O O . ALA B 1 254 ? -3.094 16.562 -5.188 1 95.44 254 ALA B O 1
ATOM 5975 N N . THR B 1 255 ? -4.879 15.234 -5.387 1 92.88 255 THR B N 1
ATOM 5976 C CA . THR B 1 255 ? -4.102 14.102 -5.887 1 92.88 255 THR B CA 1
ATOM 5977 C C . THR B 1 255 ? -3.459 14.438 -7.227 1 92.88 255 THR B C 1
ATOM 5979 O O . THR B 1 255 ? -2.287 14.133 -7.457 1 92.88 255 THR B O 1
ATOM 5982 N N . GLU B 1 256 ? -4.168 15.062 -8.109 1 91.75 256 GLU B N 1
ATOM 5983 C CA . GLU B 1 256 ? -3.623 15.453 -9.398 1 91.75 256 GLU B CA 1
ATOM 5984 C C . GLU B 1 256 ? -2.467 16.438 -9.242 1 91.75 256 GLU B C 1
ATOM 5986 O O . GLU B 1 256 ? -1.457 16.344 -9.938 1 91.75 256 GLU B O 1
ATOM 5991 N N . ILE B 1 257 ? -2.668 17.344 -8.383 1 92.31 257 ILE B N 1
ATOM 5992 C CA . ILE B 1 257 ? -1.626 18.328 -8.117 1 92.31 257 ILE B CA 1
ATOM 5993 C C . ILE B 1 257 ? -0.384 17.641 -7.57 1 92.31 257 ILE B C 1
ATOM 5995 O O . ILE B 1 257 ? 0.729 17.859 -8.047 1 92.31 257 ILE B O 1
ATOM 5999 N N . GLN B 1 258 ? -0.594 16.797 -6.594 1 88.75 258 GLN B N 1
ATOM 6000 C CA . GLN B 1 258 ? 0.518 16.109 -5.957 1 88.75 258 GLN B CA 1
ATOM 6001 C C . GLN B 1 258 ? 1.269 15.227 -6.957 1 88.75 258 GLN B C 1
ATOM 6003 O O . GLN B 1 258 ? 2.498 15.164 -6.926 1 88.75 258 GLN B O 1
ATOM 6008 N N . ASP B 1 259 ? 0.561 14.508 -7.723 1 86.81 259 ASP B N 1
ATOM 6009 C CA . ASP B 1 259 ? 1.194 13.648 -8.719 1 86.81 259 ASP B CA 1
ATOM 6010 C C . ASP B 1 259 ? 2.01 14.469 -9.719 1 86.81 259 ASP B C 1
ATOM 6012 O O . ASP B 1 259 ? 3.057 14.023 -10.188 1 86.81 259 ASP B O 1
ATOM 6016 N N . SER B 1 260 ? 1.51 15.664 -10.07 1 87.81 260 SER B N 1
ATOM 6017 C CA . SER B 1 260 ? 2.246 16.547 -10.969 1 87.81 260 SER B CA 1
ATOM 6018 C C . SER B 1 260 ?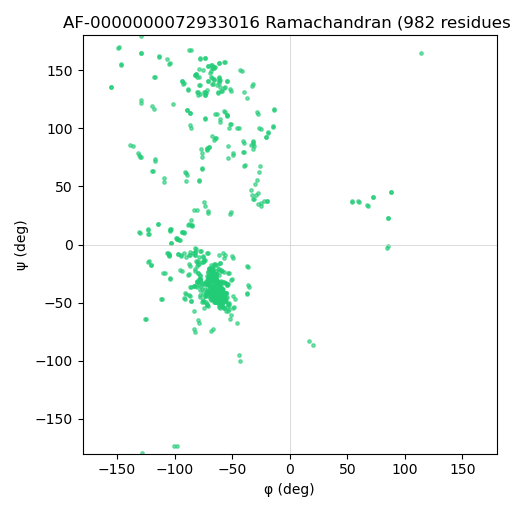 3.508 17.078 -10.305 1 87.81 260 SER B C 1
ATOM 6020 O O . SER B 1 260 ? 4.574 17.125 -10.93 1 87.81 260 SER B O 1
ATOM 6022 N N . LEU B 1 261 ? 3.35 17.422 -9.078 1 84.19 261 LEU B N 1
ATOM 6023 C CA . LEU B 1 261 ? 4.477 17.984 -8.336 1 84.19 261 LEU B CA 1
ATOM 6024 C C . LEU B 1 261 ? 5.52 16.922 -8.047 1 84.19 261 LEU B C 1
ATOM 6026 O O . LEU B 1 261 ? 6.711 17.219 -7.926 1 84.19 261 LEU B O 1
ATOM 6030 N N . ALA B 1 262 ? 5.109 15.727 -7.914 1 79.5 262 ALA B N 1
ATOM 6031 C CA . ALA B 1 262 ? 6.023 14.617 -7.668 1 79.5 262 ALA B CA 1
ATOM 6032 C C . ALA B 1 262 ? 6.918 14.359 -8.875 1 79.5 262 ALA B C 1
ATOM 6034 O O . ALA B 1 262 ? 8.023 13.828 -8.734 1 79.5 262 ALA B O 1
ATOM 6035 N N . VAL B 1 263 ? 6.441 14.719 -10.055 1 80.75 263 VAL B N 1
ATOM 6036 C CA . VAL B 1 263 ? 7.211 14.547 -11.281 1 80.75 263 VAL B CA 1
ATOM 6037 C C . VAL B 1 263 ? 8.133 15.742 -11.492 1 80.75 263 VAL B C 1
ATOM 6039 O O . VAL B 1 263 ? 9.32 15.586 -11.789 1 80.75 263 VAL B O 1
ATOM 6042 N N . THR B 1 264 ? 7.527 16.891 -11.367 1 80.31 264 THR B N 1
ATOM 6043 C CA . THR B 1 264 ? 8.273 18.141 -11.539 1 80.31 264 THR B CA 1
ATOM 6044 C C . THR B 1 264 ? 8.039 19.078 -10.359 1 80.31 264 THR B C 1
ATOM 6046 O O . THR B 1 264 ? 6.926 19.547 -10.148 1 80.31 264 THR B O 1
ATOM 6049 N N . PRO B 1 265 ? 9.078 19.406 -9.773 1 75.5 265 PRO B N 1
ATOM 6050 C CA . PRO B 1 265 ? 8.914 20.25 -8.586 1 75.5 265 PRO B CA 1
ATOM 6051 C C . PRO B 1 265 ? 8.367 21.625 -8.906 1 75.5 265 PRO B C 1
ATOM 6053 O O . PRO B 1 265 ? 7.773 22.281 -8.039 1 75.5 265 PRO B O 1
ATOM 6056 N N . VAL B 1 266 ? 8.617 22.109 -10.117 1 81.44 266 VAL B N 1
ATOM 6057 C CA . VAL B 1 266 ? 8.102 23.406 -10.5 1 81.44 266 VAL B CA 1
ATOM 6058 C C . VAL B 1 266 ? 7.141 23.266 -11.68 1 81.44 266 VAL B C 1
ATOM 6060 O O . VAL B 1 266 ? 7.535 22.828 -12.758 1 81.44 266 VAL B O 1
ATOM 6063 N N . LEU B 1 267 ? 5.953 23.641 -11.352 1 88.62 267 LEU B N 1
ATOM 6064 C CA . LEU B 1 267 ? 4.941 23.594 -12.406 1 88.62 267 LEU B CA 1
ATOM 6065 C C . LEU B 1 267 ? 5.07 24.797 -13.336 1 88.62 267 LEU B C 1
ATOM 6067 O O . LEU B 1 267 ? 5.418 25.891 -12.898 1 88.62 267 LEU B O 1
ATOM 6071 N N . ASN B 1 268 ? 4.801 24.547 -14.609 1 91.12 268 ASN B N 1
ATOM 6072 C CA . ASN B 1 268 ? 4.695 25.703 -15.508 1 91.12 268 ASN B CA 1
ATOM 6073 C C . ASN B 1 268 ? 3.486 26.562 -15.172 1 91.12 268 ASN B C 1
ATOM 6075 O O . ASN B 1 268 ? 2.52 26.094 -14.578 1 91.12 268 ASN B O 1
ATOM 6079 N N . PRO B 1 269 ? 3.549 27.797 -15.461 1 91.5 269 PRO B N 1
ATOM 6080 C CA . PRO B 1 269 ? 2.486 28.734 -15.086 1 91.5 269 PRO B CA 1
ATOM 6081 C C . PRO B 1 269 ? 1.111 28.297 -15.586 1 91.5 269 PRO B C 1
ATOM 6083 O O . PRO B 1 269 ? 0.11 28.484 -14.891 1 91.5 269 PRO B O 1
ATOM 6086 N N . ALA B 1 270 ? 1.071 27.688 -16.734 1 93.69 270 ALA B N 1
ATOM 6087 C CA . ALA B 1 270 ? -0.215 27.266 -17.281 1 93.69 270 ALA B CA 1
ATOM 6088 C C . ALA B 1 270 ? -0.845 26.172 -16.438 1 93.69 270 ALA B C 1
ATOM 6090 O O . ALA B 1 270 ? -2.041 26.219 -16.125 1 93.69 270 ALA B O 1
ATOM 6091 N N . ASP B 1 271 ? -0.06 25.234 -16.094 1 94.12 271 ASP B N 1
ATOM 6092 C CA . ASP B 1 271 ? -0.547 24.141 -15.25 1 94.12 271 ASP B CA 1
ATOM 6093 C C . ASP B 1 271 ? -0.895 24.656 -13.852 1 94.12 271 ASP B C 1
ATOM 6095 O O . ASP B 1 271 ? -1.895 24.25 -13.266 1 94.12 271 ASP B O 1
ATOM 6099 N N . ARG B 1 272 ? -0.083 25.484 -13.32 1 95.5 272 ARG B N 1
ATOM 6100 C CA . ARG B 1 272 ? -0.332 26.078 -12.016 1 95.5 272 ARG B CA 1
ATOM 6101 C C . ARG B 1 272 ? -1.675 26.812 -11.992 1 95.5 272 ARG B C 1
ATOM 6103 O O . ARG B 1 272 ? -2.469 26.625 -11.062 1 95.5 272 ARG B O 1
ATOM 6110 N N . ASP B 1 273 ? -1.87 27.594 -13.016 1 95.56 273 ASP B N 1
ATOM 6111 C CA . ASP B 1 273 ? -3.113 28.359 -13.102 1 95.56 273 ASP B CA 1
ATOM 6112 C C . ASP B 1 273 ? -4.316 27.422 -13.234 1 95.56 273 ASP B C 1
ATOM 6114 O O . ASP B 1 273 ? -5.379 27.688 -12.664 1 95.56 273 ASP B O 1
ATOM 6118 N N . ARG B 1 274 ? -4.156 26.438 -14 1 97.19 274 ARG B N 1
ATOM 6119 C CA . ARG B 1 274 ? -5.234 25.469 -14.172 1 97.19 274 ARG B CA 1
ATOM 6120 C C . ARG B 1 274 ? -5.602 24.812 -12.844 1 97.19 274 ARG B C 1
ATOM 6122 O O . ARG B 1 274 ? -6.785 24.672 -12.516 1 97.19 274 ARG B O 1
ATOM 6129 N N . PHE B 1 275 ? -4.613 24.375 -12.172 1 97.06 275 PHE B N 1
ATOM 6130 C CA . PHE B 1 275 ? -4.844 23.75 -10.875 1 97.06 275 PHE B CA 1
ATOM 6131 C C . PHE B 1 275 ? -5.465 24.734 -9.898 1 97.06 275 PHE B C 1
ATOM 6133 O O . PHE B 1 275 ? -6.379 24.391 -9.148 1 97.06 275 PHE B O 1
ATOM 6140 N N . ASP B 1 276 ? -4.977 25.953 -9.875 1 97.94 276 ASP B N 1
ATOM 6141 C CA . ASP B 1 276 ? -5.535 26.984 -9 1 97.94 276 ASP B CA 1
ATOM 6142 C C . ASP B 1 276 ? -7.004 27.234 -9.328 1 97.94 276 ASP B C 1
ATOM 6144 O O . ASP B 1 276 ? -7.828 27.375 -8.422 1 97.94 276 ASP B O 1
ATOM 6148 N N . GLU B 1 277 ? -7.258 27.297 -10.586 1 98 277 GLU B N 1
ATOM 6149 C CA . GLU B 1 277 ? -8.633 27.5 -11.023 1 98 277 GLU B CA 1
ATOM 6150 C C . GLU B 1 277 ? -9.539 26.359 -10.57 1 98 277 GLU B C 1
ATOM 6152 O O . GLU B 1 277 ? -10.695 26.578 -10.203 1 98 277 GLU B O 1
ATOM 6157 N N . SER B 1 278 ? -9 25.172 -10.664 1 98 278 SER B N 1
ATOM 6158 C CA . SER B 1 278 ? -9.766 24.016 -10.203 1 98 278 SER B CA 1
ATOM 6159 C C . SER B 1 278 ? -10.086 24.125 -8.711 1 98 278 SER B C 1
ATOM 6161 O O . SER B 1 278 ? -11.195 23.781 -8.289 1 98 278 SER B O 1
ATOM 6163 N N . LEU B 1 279 ? -9.188 24.547 -7.926 1 98.12 279 LEU B N 1
ATOM 6164 C CA . LEU B 1 279 ? -9.383 24.703 -6.488 1 98.12 279 LEU B CA 1
ATOM 6165 C C . LEU B 1 279 ? -10.391 25.812 -6.203 1 98.12 279 LEU B C 1
ATOM 6167 O O . LEU B 1 279 ? -11.273 25.641 -5.359 1 98.12 279 LEU B O 1
ATOM 6171 N N . ILE B 1 280 ? -10.273 26.922 -6.902 1 98 280 ILE B N 1
ATOM 6172 C CA . ILE B 1 280 ? -11.188 28.031 -6.727 1 98 280 ILE B CA 1
ATOM 6173 C C . ILE B 1 280 ? -12.609 27.609 -7.109 1 98 280 ILE B C 1
ATOM 6175 O O . ILE B 1 280 ? -13.57 27.938 -6.41 1 98 280 ILE B O 1
ATOM 6179 N N . ASN B 1 281 ? -12.648 26.891 -8.203 1 97.38 281 ASN B N 1
ATOM 6180 C CA . ASN B 1 281 ? -13.953 26.406 -8.641 1 97.38 281 ASN B CA 1
ATOM 6181 C C . ASN B 1 281 ? -14.586 25.484 -7.605 1 97.38 281 ASN B C 1
ATOM 6183 O O . ASN B 1 281 ? -15.789 25.562 -7.344 1 97.38 281 ASN B O 1
ATOM 6187 N N . TRP B 1 282 ? -13.891 24.578 -7.094 1 97.19 282 TRP B N 1
ATOM 6188 C CA . TRP B 1 282 ? -14.375 23.688 -6.035 1 97.19 282 TRP B CA 1
ATOM 6189 C C . TRP B 1 282 ? -14.875 24.5 -4.844 1 97.19 282 TRP B C 1
ATOM 6191 O O . TRP B 1 282 ? -15.977 24.266 -4.344 1 97.19 282 TRP B O 1
ATOM 6201 N N . HIS B 1 283 ? -14.141 25.453 -4.352 1 95.94 283 HIS B N 1
ATOM 6202 C CA . HIS B 1 283 ? -14.469 26.25 -3.172 1 95.94 283 HIS B CA 1
ATOM 6203 C C . HIS B 1 283 ? -15.727 27.078 -3.404 1 95.94 283 HIS B C 1
ATOM 6205 O O . HIS B 1 283 ? -16.562 27.203 -2.512 1 95.94 283 HIS B O 1
ATOM 6211 N N . THR B 1 284 ? -15.836 27.594 -4.605 1 94.44 284 THR B N 1
ATOM 6212 C CA . THR B 1 284 ? -16.953 28.469 -4.938 1 94.44 284 THR B CA 1
ATOM 6213 C C . THR B 1 284 ? -18.25 27.672 -5.02 1 94.44 284 THR B C 1
ATOM 6215 O O . THR B 1 284 ? -19.344 28.219 -4.824 1 94.44 284 THR B O 1
ATOM 6218 N N . HIS B 1 285 ? -18.156 26.391 -5.266 1 92.56 285 HIS B N 1
ATOM 6219 C CA . HIS B 1 285 ? -19.344 25.578 -5.457 1 92.56 285 HIS B CA 1
ATOM 6220 C C . HIS B 1 285 ? -19.641 24.719 -4.223 1 92.56 285 HIS B C 1
ATOM 6222 O O . HIS B 1 285 ? -20.453 23.797 -4.281 1 92.56 285 HIS B O 1
ATOM 6228 N N . LEU B 1 286 ? -18.938 25.062 -3.203 1 91.81 286 LEU B N 1
ATOM 6229 C CA . LEU B 1 286 ? -19.234 24.359 -1.958 1 91.81 286 LEU B CA 1
ATOM 6230 C C . LEU B 1 286 ? -20.688 24.609 -1.523 1 91.81 286 LEU B C 1
ATOM 6232 O O . LEU B 1 286 ? -21.188 25.719 -1.653 1 91.81 286 LEU B O 1
ATOM 6236 N N . PRO B 1 287 ? -21.312 23.609 -1.037 1 87.88 287 PRO B N 1
ATOM 6237 C CA . PRO B 1 287 ? -22.641 23.828 -0.496 1 87.88 287 PRO B CA 1
ATOM 6238 C C . PRO B 1 287 ? -22.672 24.875 0.617 1 87.88 287 PRO B C 1
ATOM 6240 O O . PRO B 1 287 ? -21.688 25.016 1.348 1 87.88 287 PRO B O 1
ATOM 6243 N N . SER B 1 288 ? -23.812 25.484 0.86 1 82.88 288 SER B N 1
ATOM 6244 C CA . SER B 1 288 ? -23.969 26.578 1.801 1 82.88 288 SER B CA 1
ATOM 6245 C C . SER B 1 288 ? -23.656 26.141 3.229 1 82.88 288 SER B C 1
ATOM 6247 O O . SER B 1 288 ? -23.125 26.922 4.02 1 82.88 288 SER B O 1
ATOM 6249 N N . VAL B 1 289 ? -23.953 24.953 3.465 1 81.31 289 VAL B N 1
ATOM 6250 C CA . VAL B 1 289 ? -23.75 24.438 4.816 1 81.31 289 VAL B CA 1
ATOM 6251 C C . VAL B 1 289 ? -22.25 24.438 5.145 1 81.31 289 VAL B C 1
ATOM 6253 O O . VAL B 1 289 ? -21.859 24.594 6.305 1 81.31 289 VAL B O 1
ATOM 6256 N N . LEU B 1 290 ? -21.438 24.375 4.121 1 83.38 290 LEU B N 1
ATOM 6257 C CA . LEU B 1 290 ? -20 24.281 4.332 1 83.38 290 LEU B CA 1
ATOM 6258 C C . LEU B 1 290 ? -19.312 25.625 4.023 1 83.38 290 LEU B C 1
ATOM 6260 O O . LEU B 1 290 ? -18.141 25.812 4.332 1 83.38 290 LEU B O 1
ATOM 6264 N N . SER B 1 291 ? -20.062 26.531 3.445 1 80 291 SER B N 1
ATOM 6265 C CA . SER B 1 291 ? -19.422 27.781 3.039 1 80 291 SER B CA 1
ATOM 6266 C C . SER B 1 291 ? -19.859 28.938 3.924 1 80 291 SER B C 1
ATOM 6268 O O . SER B 1 291 ? -19.156 29.938 4.039 1 80 291 SER B O 1
ATOM 6270 N N . ASN B 1 292 ? -21.031 28.766 4.504 1 72.69 292 ASN B N 1
ATOM 6271 C CA . ASN B 1 292 ? -21.625 29.891 5.203 1 72.69 292 ASN B CA 1
ATOM 6272 C C . ASN B 1 292 ? -20.984 30.094 6.578 1 72.69 292 ASN B C 1
ATOM 6274 O O . ASN B 1 292 ? -20.578 29.141 7.227 1 72.69 292 ASN B O 1
ATOM 6278 N N . ASP B 1 293 ? -20.734 31.281 6.883 1 66.19 293 ASP B N 1
ATOM 6279 C CA . ASP B 1 293 ? -20.109 31.656 8.148 1 66.19 293 ASP B CA 1
ATOM 6280 C C . ASP B 1 293 ? -21.156 31.797 9.258 1 66.19 293 ASP B C 1
ATOM 6282 O O . ASP B 1 293 ? -20.891 32.375 10.312 1 66.19 293 ASP B O 1
ATOM 6286 N N . GLN B 1 294 ? -22.266 31.281 9 1 68.94 294 GLN B N 1
ATOM 6287 C CA . GLN B 1 294 ? -23.297 31.422 10.023 1 68.94 294 GLN B CA 1
ATOM 6288 C C . GLN B 1 294 ? -23.016 30.516 11.211 1 68.94 294 GLN B C 1
ATOM 6290 O O . GLN B 1 294 ? -22.203 29.594 11.117 1 68.94 294 GLN B O 1
ATOM 6295 N N . ASN B 1 295 ? -23.656 30.891 12.266 1 76.88 295 ASN B N 1
ATOM 6296 C CA . ASN B 1 295 ? -23.531 30.109 13.484 1 76.88 295 ASN B CA 1
ATOM 6297 C C . ASN B 1 295 ? -23.938 28.656 13.258 1 76.88 295 ASN B C 1
ATOM 6299 O O . ASN B 1 295 ? -25.016 28.391 12.719 1 76.88 295 ASN B O 1
ATOM 6303 N N . CYS B 1 296 ? -22.953 27.844 13.398 1 82.88 296 CYS B N 1
ATOM 6304 C CA . CYS B 1 296 ? -23.188 26.422 13.18 1 82.88 296 CYS B CA 1
ATOM 6305 C C . CYS B 1 296 ? -22.656 25.594 14.344 1 82.88 296 CYS B C 1
ATOM 6307 O O . CYS B 1 296 ? -21.984 26.125 15.227 1 82.88 296 CYS B O 1
ATOM 6309 N N . ASP B 1 297 ? -23.125 24.375 14.344 1 87.94 297 ASP B N 1
ATOM 6310 C CA . ASP B 1 297 ? -22.672 23.422 15.359 1 87.94 297 ASP B CA 1
ATOM 6311 C C . ASP B 1 297 ? -21.172 23.188 15.258 1 87.94 297 ASP B C 1
ATOM 6313 O O . ASP B 1 297 ? -20.578 23.359 14.188 1 87.94 297 ASP B O 1
ATOM 6317 N N . GLU B 1 298 ? -20.562 22.781 16.312 1 91.25 298 GLU B N 1
ATOM 6318 C CA . GLU B 1 298 ? -19.109 22.641 16.438 1 91.25 298 GLU B CA 1
ATOM 6319 C C . GLU B 1 298 ? -18.562 21.703 15.367 1 91.25 298 GLU B C 1
ATOM 6321 O O . GLU B 1 298 ? -17.562 22.031 14.711 1 91.25 298 GLU B O 1
ATOM 6326 N N . PRO B 1 299 ? -19.172 20.547 15.164 1 90.62 299 PRO B N 1
ATOM 6327 C CA . PRO B 1 299 ? -18.609 19.641 14.156 1 90.62 299 PRO B CA 1
ATOM 6328 C C . PRO B 1 299 ? -18.609 20.25 12.75 1 90.62 299 PRO B C 1
ATOM 6330 O O . PRO B 1 299 ? -17.672 20.047 11.992 1 90.62 299 PRO B O 1
ATOM 6333 N N . VAL B 1 300 ? -19.578 20.953 12.453 1 89.75 300 VAL B N 1
ATOM 6334 C CA . VAL B 1 300 ? -19.688 21.594 11.141 1 89.75 300 VAL B CA 1
ATOM 6335 C C . VAL B 1 300 ? -18.656 22.703 11.023 1 89.75 300 VAL B C 1
ATOM 6337 O O . VAL B 1 300 ? -18.016 22.859 9.984 1 89.75 300 VAL B O 1
ATOM 6340 N N . HIS B 1 301 ? -18.578 23.469 12.102 1 92.62 301 HIS B N 1
ATOM 6341 C CA . HIS B 1 301 ? -17.578 24.531 12.125 1 92.62 301 HIS B CA 1
ATOM 6342 C C . HIS B 1 301 ? -16.172 23.953 11.922 1 92.62 301 HIS B C 1
ATOM 6344 O O . HIS B 1 301 ? -15.383 24.5 11.156 1 92.62 301 HIS B O 1
ATOM 6350 N N . LEU B 1 302 ? -15.961 22.906 12.633 1 93.94 302 LEU B N 1
ATOM 6351 C CA . LEU B 1 302 ? -14.664 22.234 12.523 1 93.94 302 LEU B CA 1
ATOM 6352 C C . LEU B 1 302 ? -14.406 21.797 11.086 1 93.94 302 LEU B C 1
ATOM 6354 O O . LEU B 1 302 ? -13.328 22.031 10.539 1 93.94 302 LEU B O 1
ATOM 6358 N N . ALA B 1 303 ? -15.336 21.125 10.484 1 92.75 303 ALA B N 1
ATOM 6359 C CA . ALA B 1 303 ? -15.211 20.641 9.117 1 92.75 303 ALA B CA 1
ATOM 6360 C C . ALA B 1 303 ? -14.953 21.781 8.141 1 92.75 303 ALA B C 1
ATOM 6362 O O . ALA B 1 303 ? -14.094 21.672 7.266 1 92.75 303 ALA B O 1
ATOM 6363 N N . ARG B 1 304 ? -15.656 22.844 8.328 1 92.81 304 ARG B N 1
ATOM 6364 C CA . ARG B 1 304 ? -15.516 24.016 7.461 1 92.81 304 ARG B CA 1
ATOM 6365 C C . ARG B 1 304 ? -14.117 24.609 7.562 1 92.81 304 ARG B C 1
ATOM 6367 O O . ARG B 1 304 ? -13.492 24.922 6.547 1 92.81 304 ARG B O 1
ATOM 6374 N N . CYS B 1 305 ? -13.68 24.781 8.742 1 94.25 305 CYS B N 1
ATOM 6375 C CA . CYS B 1 305 ? -12.391 25.406 8.984 1 94.25 305 CYS B CA 1
ATOM 6376 C C . CYS B 1 305 ? -11.258 24.594 8.367 1 94.25 305 CYS B C 1
ATOM 6378 O O . CYS B 1 305 ? -10.445 25.125 7.613 1 94.25 305 CYS B O 1
ATOM 6380 N N . VAL B 1 306 ? -11.273 23.312 8.664 1 95.44 306 VAL B N 1
ATOM 6381 C CA . VAL B 1 306 ? -10.188 22.469 8.203 1 95.44 306 VAL B CA 1
ATOM 6382 C C . VAL B 1 306 ? -10.203 22.391 6.676 1 95.44 306 VAL B C 1
ATOM 6384 O O . VAL B 1 306 ? -9.148 22.406 6.035 1 95.44 306 VAL B O 1
ATOM 6387 N N . MET B 1 307 ? -11.352 22.281 6.094 1 94.94 307 MET B N 1
ATOM 6388 C CA . MET B 1 307 ? -11.477 22.25 4.641 1 94.94 307 MET B CA 1
ATOM 6389 C C . MET B 1 307 ? -10.922 23.531 4.02 1 94.94 307 MET B C 1
ATOM 6391 O O . MET B 1 307 ? -10.219 23.484 3.01 1 94.94 307 MET B O 1
ATOM 6395 N N . ARG B 1 308 ? -11.219 24.641 4.602 1 94.81 308 ARG B N 1
ATOM 6396 C CA . ARG B 1 308 ? -10.727 25.922 4.109 1 94.81 308 ARG B CA 1
ATOM 6397 C C . ARG B 1 308 ? -9.211 26.016 4.258 1 94.81 308 ARG B C 1
ATOM 6399 O O . ARG B 1 308 ? -8.523 26.531 3.369 1 94.81 308 ARG B O 1
ATOM 6406 N N . TRP B 1 309 ? -8.742 25.609 5.441 1 97 309 TRP B N 1
ATOM 6407 C CA . TRP B 1 309 ? -7.301 25.641 5.66 1 97 309 TRP B CA 1
ATOM 6408 C C . TRP B 1 309 ? -6.574 24.797 4.617 1 97 309 TRP B C 1
ATOM 6410 O O . TRP B 1 309 ? -5.523 25.203 4.109 1 97 309 TRP B O 1
ATOM 6420 N N . ARG B 1 310 ? -7.125 23.609 4.32 1 96.56 310 ARG B N 1
ATOM 6421 C CA . ARG B 1 310 ? -6.555 22.766 3.279 1 96.56 310 ARG B CA 1
ATOM 6422 C C . ARG B 1 310 ? -6.574 23.469 1.928 1 96.56 310 ARG B C 1
ATOM 6424 O O . ARG B 1 310 ? -5.613 23.375 1.16 1 96.56 310 ARG B O 1
ATOM 6431 N N . TYR B 1 311 ? -7.672 24.094 1.688 1 97 311 TYR B N 1
ATOM 6432 C CA . TYR B 1 311 ? -7.848 24.844 0.452 1 97 311 TYR B CA 1
ATOM 6433 C C . TYR B 1 311 ? -6.797 25.938 0.326 1 97 311 TYR B C 1
ATOM 6435 O O . TYR B 1 311 ? -6.102 26.031 -0.688 1 97 311 TYR B O 1
ATOM 6443 N N . TRP B 1 312 ? -6.613 26.797 1.33 1 97.38 312 TRP B N 1
ATOM 6444 C CA . TRP B 1 312 ? -5.633 27.875 1.311 1 97.38 312 TRP B CA 1
ATOM 6445 C C . TRP B 1 312 ? -4.219 27.328 1.177 1 97.38 312 TRP B C 1
ATOM 6447 O O . TRP B 1 312 ? -3.41 27.844 0.406 1 97.38 312 TRP B O 1
ATOM 6457 N N . ASN B 1 313 ? -3.996 26.297 1.907 1 96.44 313 ASN B N 1
ATOM 6458 C CA . ASN B 1 313 ? -2.66 25.703 1.912 1 96.44 313 ASN B CA 1
ATOM 6459 C C . ASN B 1 313 ? -2.275 25.172 0.536 1 96.44 313 ASN B C 1
ATOM 6461 O O . ASN B 1 313 ? -1.155 25.391 0.071 1 96.44 313 ASN B O 1
ATOM 6465 N N . LEU B 1 314 ? -3.172 24.438 -0.042 1 96.31 314 LEU B N 1
ATOM 6466 C CA . LEU B 1 314 ? -2.859 23.844 -1.334 1 96.31 314 LEU B CA 1
ATOM 6467 C C . LEU B 1 314 ? -2.65 24.922 -2.396 1 96.31 314 LEU B C 1
ATOM 6469 O O . LEU B 1 314 ? -1.77 24.797 -3.25 1 96.31 314 LEU B O 1
ATOM 6473 N N . ARG B 1 315 ? -3.438 25.953 -2.383 1 97.44 315 ARG B N 1
ATOM 6474 C CA . ARG B 1 315 ? -3.24 27.062 -3.307 1 97.44 315 ARG B CA 1
ATOM 6475 C C . ARG B 1 315 ? -1.9 27.75 -3.061 1 97.44 315 ARG B C 1
ATOM 6477 O O . ARG B 1 315 ? -1.182 28.078 -4.008 1 97.44 315 ARG B O 1
ATOM 6484 N N . MET B 1 316 ? -1.606 27.969 -1.834 1 96.38 316 MET B N 1
ATOM 6485 C CA . MET B 1 316 ? -0.331 28.562 -1.464 1 96.38 316 MET B CA 1
ATOM 6486 C C . MET B 1 316 ? 0.838 27.734 -1.982 1 96.38 316 MET B C 1
ATOM 6488 O O . MET B 1 316 ? 1.801 28.281 -2.525 1 96.38 316 MET B O 1
ATOM 6492 N N . LEU B 1 317 ? 0.724 26.438 -1.884 1 92.69 317 LEU B N 1
ATOM 6493 C CA . LEU B 1 317 ? 1.782 25.516 -2.293 1 92.69 317 LEU B CA 1
ATOM 6494 C C . LEU B 1 317 ? 1.991 25.562 -3.803 1 92.69 317 LEU B C 1
ATOM 6496 O O . LEU B 1 317 ? 3.107 25.359 -4.285 1 92.69 317 LEU B O 1
ATOM 6500 N N . LEU B 1 318 ? 0.963 25.844 -4.527 1 94.5 318 LEU B N 1
ATOM 6501 C CA . LEU B 1 318 ? 1.064 25.953 -5.98 1 94.5 318 LEU B CA 1
ATOM 6502 C C . LEU B 1 318 ? 1.972 27.109 -6.371 1 94.5 318 LEU B C 1
ATOM 6504 O O . LEU B 1 318 ? 2.656 27.047 -7.398 1 94.5 318 LEU B O 1
ATOM 6508 N N . TYR B 1 319 ? 2.021 28.141 -5.566 1 94.88 319 TYR B N 1
ATOM 6509 C CA . TYR B 1 319 ? 2.723 29.359 -5.934 1 94.88 319 TYR B CA 1
ATOM 6510 C C . TYR B 1 319 ? 4.047 29.469 -5.188 1 94.88 319 TYR B C 1
ATOM 6512 O O . TYR B 1 319 ? 4.898 30.297 -5.543 1 94.88 319 TYR B O 1
ATOM 6520 N N . ARG B 1 320 ? 4.281 28.656 -4.281 1 92.19 320 ARG B N 1
ATOM 6521 C CA . ARG B 1 320 ? 5.457 28.703 -3.426 1 92.19 320 ARG B CA 1
ATOM 6522 C C . ARG B 1 320 ? 6.738 28.562 -4.242 1 92.19 320 ARG B C 1
ATOM 6524 O O . ARG B 1 320 ? 7.73 29.25 -3.98 1 92.19 320 ARG B O 1
ATOM 6531 N N . PRO B 1 321 ? 6.758 27.688 -5.211 1 87.94 321 PRO B N 1
ATOM 6532 C CA . PRO B 1 321 ? 7.988 27.516 -5.984 1 87.94 321 PRO B CA 1
ATOM 6533 C C . PRO B 1 321 ? 8.453 28.812 -6.641 1 87.94 321 PRO B C 1
ATOM 6535 O O . PRO B 1 321 ? 9.648 29.031 -6.824 1 87.94 321 PRO B O 1
ATOM 6538 N N . ALA B 1 322 ? 7.559 29.656 -7.012 1 89.44 322 ALA B N 1
ATOM 6539 C CA . ALA B 1 322 ? 7.93 30.953 -7.59 1 89.44 322 ALA B CA 1
ATOM 6540 C C . ALA B 1 322 ? 8.742 31.781 -6.602 1 89.44 322 ALA B C 1
ATOM 6542 O O . ALA B 1 322 ? 9.711 32.438 -6.98 1 89.44 322 ALA B O 1
ATOM 6543 N N . LEU B 1 323 ? 8.297 31.75 -5.418 1 89.06 323 LEU B N 1
ATOM 6544 C CA . LEU B 1 323 ? 9.016 32.469 -4.367 1 89.06 323 LEU B CA 1
ATOM 6545 C C . LEU B 1 323 ? 10.375 31.828 -4.102 1 89.06 323 LEU B C 1
ATOM 6547 O O . LEU B 1 323 ? 11.375 32.531 -3.961 1 89.06 323 LEU B O 1
ATOM 6551 N N . LEU B 1 324 ? 10.414 30.547 -4.078 1 83.56 324 LEU B N 1
ATOM 6552 C CA . LEU B 1 324 ? 11.656 29.812 -3.844 1 83.56 324 LEU B CA 1
ATOM 6553 C C . LEU B 1 324 ? 12.656 30.078 -4.965 1 83.56 324 LEU B C 1
ATOM 6555 O O . LEU B 1 324 ? 13.844 30.25 -4.711 1 83.56 324 LEU B O 1
ATOM 6559 N N . ASP B 1 325 ? 12.156 30.094 -6.102 1 80.81 325 ASP B N 1
ATOM 6560 C CA . ASP B 1 325 ? 13.008 30.359 -7.258 1 80.81 325 ASP B CA 1
ATOM 6561 C C . ASP B 1 325 ? 13.594 31.766 -7.199 1 80.81 325 ASP B C 1
ATOM 6563 O O . ASP B 1 325 ? 14.75 31.969 -7.551 1 80.81 325 ASP B O 1
ATOM 6567 N N . ALA B 1 326 ? 12.789 32.625 -6.844 1 83.44 326 ALA B N 1
ATOM 6568 C CA . ALA B 1 326 ? 13.227 34 -6.754 1 83.44 326 ALA B CA 1
ATOM 6569 C C . ALA B 1 326 ? 14.32 34.156 -5.699 1 83.44 326 ALA B C 1
ATOM 6571 O O . ALA B 1 326 ? 15.219 35 -5.855 1 83.44 326 ALA B O 1
ATOM 6572 N N . THR B 1 327 ? 14.227 33.438 -4.723 1 78.88 327 THR B N 1
ATOM 6573 C CA . THR B 1 327 ? 15.195 33.531 -3.633 1 78.88 327 THR B CA 1
ATOM 6574 C C . THR B 1 327 ? 16.5 32.844 -4.004 1 78.88 327 THR B C 1
ATOM 6576 O O . THR B 1 327 ? 17.578 33.25 -3.555 1 78.88 327 THR B O 1
ATOM 6579 N N . THR B 1 328 ? 16.438 31.734 -4.75 1 70.25 328 THR B N 1
ATOM 6580 C CA . THR B 1 328 ? 17.641 30.969 -5.098 1 70.25 328 THR B CA 1
ATOM 6581 C C . THR B 1 328 ? 18.281 31.516 -6.367 1 70.25 328 THR B C 1
ATOM 6583 O O . THR B 1 328 ? 19.5 31.516 -6.492 1 70.25 328 THR B O 1
ATOM 6586 N N . MET B 1 329 ? 17.516 31.844 -7.441 1 61.38 329 MET B N 1
ATOM 6587 C CA . MET B 1 329 ? 18.031 32.219 -8.758 1 61.38 329 MET B CA 1
ATOM 6588 C C . MET B 1 329 ? 18.328 33.719 -8.828 1 61.38 329 MET B C 1
ATOM 6590 O O . MET B 1 329 ? 18.719 34.219 -9.875 1 61.38 329 MET B O 1
ATOM 6594 N N . THR B 1 330 ? 17.766 34.625 -7.902 1 55.81 330 THR B N 1
ATOM 6595 C CA . THR B 1 330 ? 18.141 36.031 -7.973 1 55.81 330 THR B CA 1
ATOM 6596 C C . THR B 1 330 ? 19.609 36.188 -8.352 1 55.81 330 THR B C 1
ATOM 6598 O O . THR B 1 330 ? 20 37.125 -9.039 1 55.81 330 THR B O 1
ATOM 6601 N N . GLN B 1 331 ? 20.406 35.094 -8.164 1 50.69 331 GLN B N 1
ATOM 6602 C CA . GLN B 1 331 ? 21.828 35.25 -8.508 1 50.69 331 GLN B CA 1
ATOM 6603 C C . GLN B 1 331 ? 22.047 35.062 -10.008 1 50.69 331 GLN B C 1
ATOM 6605 O O . GLN B 1 331 ? 23.047 35.5 -10.555 1 50.69 331 GLN B O 1
ATOM 6610 N N . MET B 1 332 ? 21.094 34.375 -10.68 1 49.91 332 MET B N 1
ATOM 6611 C CA . MET B 1 332 ? 21.422 34.031 -12.062 1 49.91 332 MET B CA 1
ATOM 6612 C C . MET B 1 332 ? 20.672 34.938 -13.023 1 49.91 332 MET B C 1
ATOM 6614 O O . MET B 1 332 ? 20.641 34.688 -14.234 1 49.91 332 MET B O 1
ATOM 6618 N N . GLY B 1 333 ? 20.047 36.031 -12.688 1 54.66 333 GLY B N 1
ATOM 6619 C CA . GLY B 1 333 ? 19.469 37 -13.594 1 54.66 333 GLY B CA 1
ATOM 6620 C C . GLY B 1 333 ? 18.078 36.656 -14.055 1 54.66 333 GLY B C 1
ATOM 6621 O O . GLY B 1 333 ? 17.547 37.312 -14.969 1 54.66 333 GLY B O 1
ATOM 6622 N N . HIS B 1 334 ? 17.516 35.469 -13.641 1 59.94 334 HIS B N 1
ATOM 6623 C CA . HIS B 1 334 ? 16.188 35.125 -14.133 1 59.94 334 HIS B CA 1
ATOM 6624 C C . HIS B 1 334 ? 15.109 36 -13.5 1 59.94 334 HIS B C 1
ATOM 6626 O O . HIS B 1 334 ? 15.25 36.438 -12.359 1 59.94 334 HIS B O 1
ATOM 6632 N N . GLN B 1 335 ? 14.156 36.562 -14.438 1 72.25 335 GLN B N 1
ATOM 6633 C CA . GLN B 1 335 ? 13.078 37.438 -14.008 1 72.25 335 GLN B CA 1
ATOM 6634 C C . GLN B 1 335 ? 12.086 36.688 -13.109 1 72.25 335 GLN B C 1
ATOM 6636 O O . GLN B 1 335 ? 11.523 35.688 -13.508 1 72.25 335 GLN B O 1
ATOM 6641 N N . ALA B 1 336 ? 12.07 37.062 -11.898 1 80.19 336 ALA B N 1
ATOM 6642 C CA . ALA B 1 336 ? 11.164 36.5 -10.891 1 80.19 336 ALA B CA 1
ATOM 6643 C C . ALA B 1 336 ? 9.711 36.719 -11.289 1 80.19 336 ALA B C 1
ATOM 6645 O O . ALA B 1 336 ? 9.367 37.75 -11.875 1 80.19 336 ALA B O 1
ATOM 6646 N N . ASP B 1 337 ? 8.875 35.75 -11.242 1 88.19 337 ASP B N 1
ATOM 6647 C CA . ASP B 1 337 ? 7.43 35.844 -11.445 1 88.19 337 ASP B CA 1
ATOM 6648 C C . ASP B 1 337 ? 6.754 36.562 -10.297 1 88.19 337 ASP B C 1
ATOM 6650 O O . ASP B 1 337 ? 6.168 35.938 -9.406 1 88.19 337 ASP B O 1
ATOM 6654 N N . HIS B 1 338 ? 6.734 37.906 -10.32 1 90.75 338 HIS B N 1
ATOM 6655 C CA . HIS B 1 338 ? 6.289 38.75 -9.211 1 90.75 338 HIS B CA 1
ATOM 6656 C C . HIS B 1 338 ? 4.809 38.531 -8.93 1 90.75 338 HIS B C 1
ATOM 6658 O O . HIS B 1 338 ? 4.379 38.594 -7.773 1 90.75 338 HIS B O 1
ATOM 6664 N N . ASP B 1 339 ? 4.059 38.312 -9.992 1 93.88 339 ASP B N 1
ATOM 6665 C CA . ASP B 1 339 ? 2.631 38.094 -9.797 1 93.88 339 ASP B CA 1
ATOM 6666 C C . ASP B 1 339 ? 2.385 36.812 -8.984 1 93.88 339 ASP B C 1
ATOM 6668 O O . ASP B 1 339 ? 1.542 36.812 -8.086 1 93.88 339 ASP B O 1
ATOM 6672 N N . ALA B 1 340 ? 3.102 35.781 -9.32 1 95.25 340 ALA B N 1
ATOM 6673 C CA . ALA B 1 340 ? 2.971 34.5 -8.609 1 95.25 340 ALA B CA 1
ATOM 6674 C C . ALA B 1 340 ? 3.443 34.625 -7.168 1 95.25 340 ALA B C 1
ATOM 6676 O O . ALA B 1 340 ? 2.852 34.062 -6.258 1 95.25 340 ALA B O 1
ATOM 6677 N N . ILE B 1 341 ? 4.48 35.375 -6.992 1 95 341 ILE B N 1
ATOM 6678 C CA . ILE B 1 341 ? 5.027 35.562 -5.652 1 95 341 ILE B CA 1
ATOM 6679 C C . ILE B 1 341 ? 4.023 36.344 -4.797 1 95 341 ILE B C 1
ATOM 6681 O O . ILE B 1 341 ? 3.766 35.969 -3.648 1 95 341 ILE B O 1
ATOM 6685 N N . GLU B 1 342 ? 3.475 37.344 -5.312 1 96.12 342 GLU B N 1
ATOM 6686 C CA . GLU B 1 342 ? 2.492 38.156 -4.586 1 96.12 342 GLU B CA 1
ATOM 6687 C C . GLU B 1 342 ? 1.271 37.312 -4.211 1 96.12 342 GLU B C 1
ATOM 6689 O O . GLU B 1 342 ? 0.724 37.469 -3.115 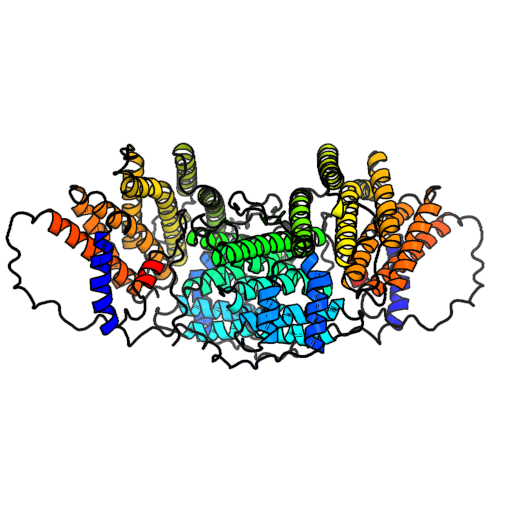1 96.12 342 GLU B O 1
ATOM 6694 N N . LYS B 1 343 ? 0.841 36.531 -5.164 1 97.06 343 LYS B N 1
ATOM 6695 C CA . LYS B 1 343 ? -0.289 35.656 -4.879 1 97.06 343 LYS B CA 1
ATOM 6696 C C . LYS B 1 343 ? 0.031 34.719 -3.73 1 97.06 343 LYS B C 1
ATOM 6698 O O . LYS B 1 343 ? -0.812 34.469 -2.863 1 97.06 343 LYS B O 1
ATOM 6703 N N . CYS B 1 344 ? 1.172 34.094 -3.773 1 97 344 CYS B N 1
ATOM 6704 C CA . CYS B 1 344 ? 1.619 33.188 -2.703 1 97 344 CYS B CA 1
ATOM 6705 C C . CYS B 1 344 ? 1.584 33.906 -1.355 1 97 344 CYS B C 1
ATOM 6707 O O . CYS B 1 344 ? 1.084 33.375 -0.372 1 97 344 CYS B O 1
ATOM 6709 N N . GLN B 1 345 ? 2.08 35.125 -1.302 1 97.69 345 GLN B N 1
ATOM 6710 C CA . GLN B 1 345 ? 2.143 35.938 -0.081 1 97.69 345 GLN B CA 1
ATOM 6711 C C . GLN B 1 345 ? 0.745 36.281 0.41 1 97.69 345 GLN B C 1
ATOM 6713 O O . GLN B 1 345 ? 0.475 36.25 1.612 1 97.69 345 GLN B O 1
ATOM 6718 N N . GLN B 1 346 ? -0.07 36.625 -0.517 1 98.06 346 GLN B N 1
ATOM 6719 C CA . GLN B 1 346 ? -1.441 37 -0.157 1 98.06 346 GLN B CA 1
ATOM 6720 C C . GLN B 1 346 ? -2.176 35.781 0.429 1 98.06 346 GLN B C 1
ATOM 6722 O O . GLN B 1 346 ? -2.922 35.906 1.401 1 98.06 346 GLN B O 1
ATOM 6727 N N . LEU B 1 347 ? -2.008 34.656 -0.199 1 98.19 347 LEU B N 1
ATOM 6728 C CA . LEU B 1 347 ? -2.66 33.438 0.269 1 98.19 347 LEU B CA 1
ATOM 6729 C C . LEU B 1 347 ? -2.174 33.062 1.664 1 98.19 347 LEU B C 1
ATOM 6731 O O . LEU B 1 347 ? -2.963 32.625 2.504 1 98.19 347 LEU B O 1
ATOM 6735 N N . SER B 1 348 ? -0.914 33.188 1.858 1 98.06 348 SER B N 1
ATOM 6736 C CA . SER B 1 348 ? -0.359 32.906 3.182 1 98.06 348 SER B CA 1
ATOM 6737 C C . SER B 1 348 ? -0.973 33.812 4.234 1 98.06 348 SER B C 1
ATOM 6739 O O . SER B 1 348 ? -1.315 33.375 5.332 1 98.06 348 SER B O 1
ATOM 6741 N N . LYS B 1 349 ? -1.059 35.094 3.941 1 98.38 349 LYS B N 1
ATOM 6742 C CA . LYS B 1 349 ? -1.664 36.062 4.852 1 98.38 349 LYS B CA 1
ATOM 6743 C C . LYS B 1 349 ? -3.102 35.656 5.184 1 98.38 349 LYS B C 1
ATOM 6745 O O . LYS B 1 349 ? -3.5 35.688 6.352 1 98.38 349 LYS B O 1
ATOM 6750 N N . ILE B 1 350 ? -3.846 35.312 4.168 1 98 350 ILE B N 1
ATOM 6751 C CA . ILE B 1 350 ? -5.242 34.938 4.34 1 98 350 ILE B CA 1
ATOM 6752 C C . ILE B 1 350 ? -5.328 33.719 5.246 1 98 350 ILE B C 1
ATOM 6754 O O . ILE B 1 350 ? -6.184 33.625 6.133 1 98 350 ILE B O 1
ATOM 6758 N N . ALA B 1 351 ? -4.496 32.719 5 1 98.06 351 ALA B N 1
ATOM 6759 C CA . ALA B 1 351 ? -4.496 31.484 5.785 1 98.06 351 ALA B CA 1
ATOM 6760 C C . ALA B 1 351 ? -4.223 31.781 7.262 1 98.06 351 ALA B C 1
ATOM 6762 O O . ALA B 1 351 ? -4.914 31.25 8.141 1 98.06 351 ALA B O 1
ATOM 6763 N N . ILE B 1 352 ? -3.221 32.594 7.57 1 98.56 352 ILE B N 1
ATOM 6764 C CA . ILE B 1 352 ? -2.854 32.938 8.938 1 98.56 352 ILE B CA 1
ATOM 6765 C C . ILE B 1 352 ? -4.016 33.656 9.625 1 98.56 352 ILE B C 1
ATOM 6767 O O . ILE B 1 352 ? -4.383 33.312 10.75 1 98.56 352 ILE B O 1
ATOM 6771 N N . GLU B 1 353 ? -4.605 34.594 8.945 1 98.19 353 GLU B N 1
ATOM 6772 C CA . GLU B 1 353 ? -5.719 35.344 9.5 1 98.19 353 GLU B CA 1
ATOM 6773 C C . GLU B 1 353 ? -6.938 34.469 9.727 1 98.19 353 GLU B C 1
ATOM 6775 O O . GLU B 1 353 ? -7.637 34.594 10.734 1 98.19 353 GLU B O 1
ATOM 6780 N N . ASP B 1 354 ? -7.199 33.625 8.797 1 96.81 354 ASP B N 1
ATOM 6781 C CA . ASP B 1 354 ? -8.344 32.75 8.922 1 96.81 354 ASP B CA 1
ATOM 6782 C C . ASP B 1 354 ? -8.18 31.797 10.117 1 96.81 354 ASP B C 1
ATOM 6784 O O . ASP B 1 354 ? -9.125 31.562 10.867 1 96.81 354 ASP B O 1
ATOM 6788 N N . ILE B 1 355 ? -7.043 31.172 10.266 1 98 355 ILE B N 1
ATOM 6789 C CA . ILE B 1 355 ? -6.777 30.297 11.391 1 98 355 ILE B CA 1
ATOM 6790 C C . ILE B 1 355 ? -6.926 31.062 12.695 1 98 355 ILE B C 1
ATOM 6792 O O . ILE B 1 355 ? -7.527 30.562 13.656 1 98 355 ILE B O 1
ATOM 6796 N N . ALA B 1 356 ? -6.441 32.312 12.727 1 97.94 356 ALA B N 1
ATOM 6797 C CA . ALA B 1 356 ? -6.527 33.125 13.922 1 97.94 356 ALA B CA 1
ATOM 6798 C C . ALA B 1 356 ? -7.98 33.375 14.32 1 97.94 356 ALA B C 1
ATOM 6800 O O . ALA B 1 356 ? -8.305 33.406 15.508 1 97.94 356 ALA B O 1
ATOM 6801 N N . LYS B 1 357 ? -8.82 33.469 13.375 1 95.44 357 LYS B N 1
ATOM 6802 C CA . LYS B 1 357 ? -10.211 33.844 13.609 1 95.44 357 LYS B CA 1
ATOM 6803 C C . LYS B 1 357 ? -11.07 32.625 13.93 1 95.44 357 LYS B C 1
ATOM 6805 O O . LYS B 1 357 ? -12.078 32.75 14.633 1 95.44 357 LYS B O 1
ATOM 6810 N N . THR B 1 358 ? -10.641 31.469 13.469 1 94.69 358 THR B N 1
ATOM 6811 C CA . THR B 1 358 ? -11.664 30.438 13.398 1 94.69 358 THR B CA 1
ATOM 6812 C C . THR B 1 358 ? -11.25 29.203 14.203 1 94.69 358 THR B C 1
ATOM 6814 O O . THR B 1 358 ? -12.086 28.359 14.523 1 94.69 358 THR B O 1
ATOM 6817 N N . TRP B 1 359 ? -10 29 14.625 1 96.31 359 TRP B N 1
ATOM 6818 C CA . TRP B 1 359 ? -9.602 27.766 15.289 1 96.31 359 TRP B CA 1
ATOM 6819 C C . TRP B 1 359 ? -10.305 27.609 16.625 1 96.31 359 TRP B C 1
ATOM 6821 O O . TRP B 1 359 ? -10.781 28.594 17.203 1 96.31 359 TRP B O 1
ATOM 6831 N N . LEU B 1 360 ? -10.492 26.375 17.047 1 95.06 360 LEU B N 1
ATOM 6832 C CA . LEU B 1 360 ? -11.164 26.047 18.312 1 95.06 360 LEU B CA 1
ATOM 6833 C C . LEU B 1 360 ? -10.188 25.406 19.297 1 95.06 360 LEU B C 1
ATOM 6835 O O . LEU B 1 360 ? -9.164 24.844 18.891 1 95.06 360 LEU B O 1
ATOM 6839 N N . SER B 1 361 ? -10.602 25.422 20.609 1 93.94 361 SER B N 1
ATOM 6840 C CA . SER B 1 361 ? -9.734 24.953 21.688 1 93.94 361 SER B CA 1
ATOM 6841 C C . SER B 1 361 ? -9.945 23.469 21.953 1 93.94 361 SER B C 1
ATOM 6843 O O . SER B 1 361 ? -10.32 23.078 23.062 1 93.94 361 SER B O 1
ATOM 6845 N N . HIS B 1 362 ? -9.68 22.688 21.031 1 92.25 362 HIS B N 1
ATOM 6846 C CA . HIS B 1 362 ? -9.555 21.234 21.203 1 92.25 362 HIS B CA 1
ATOM 6847 C C . HIS B 1 362 ? -8.555 20.656 20.203 1 92.25 362 HIS B C 1
ATOM 6849 O O . HIS B 1 362 ? -8.164 21.312 19.25 1 92.25 362 HIS B O 1
ATOM 6855 N N . GLN B 1 363 ? -8.195 19.469 20.359 1 93.5 363 GLN B N 1
ATOM 6856 C CA . GLN B 1 363 ? -6.973 18.953 19.75 1 93.5 363 GLN B CA 1
ATOM 6857 C C . GLN B 1 363 ? -7.188 18.656 18.266 1 93.5 363 GLN B C 1
ATOM 6859 O O . GLN B 1 363 ? -6.227 18.625 17.484 1 93.5 363 GLN B O 1
ATOM 6864 N N . MET B 1 364 ? -8.414 18.375 17.859 1 96.19 364 MET B N 1
ATOM 6865 C CA . MET B 1 364 ? -8.586 18.156 16.438 1 96.19 364 MET B CA 1
ATOM 6866 C C . MET B 1 364 ? -8.398 19.453 15.656 1 96.19 364 MET B C 1
ATOM 6868 O O . MET B 1 364 ? -7.809 19.453 14.578 1 96.19 364 MET B O 1
ATOM 6872 N N . SER B 1 365 ? -8.922 20.516 16.188 1 97.06 365 SER B N 1
ATOM 6873 C CA . SER B 1 365 ? -8.75 21.812 15.562 1 97.06 365 SER B CA 1
ATOM 6874 C C . SER B 1 365 ? -7.324 22.328 15.719 1 97.06 365 SER B C 1
ATOM 6876 O O . SER B 1 365 ? -6.695 22.75 14.742 1 97.06 365 SER B O 1
ATOM 6878 N N . GLY B 1 366 ? -6.824 22.312 16.984 1 97.69 366 GLY B N 1
ATOM 6879 C CA . GLY B 1 366 ? -5.477 22.781 17.25 1 97.69 366 GLY B CA 1
ATOM 6880 C C . GLY B 1 366 ? -4.414 22.047 16.469 1 97.69 366 GLY B C 1
ATOM 6881 O O . GLY B 1 366 ? -3.482 22.656 15.938 1 97.69 366 GLY B O 1
ATOM 6882 N N . TRP B 1 367 ? -4.523 20.734 16.453 1 96.44 367 TRP B N 1
ATOM 6883 C CA . TRP B 1 367 ? -3.596 19.891 15.695 1 96.44 367 TRP B CA 1
ATOM 6884 C C . TRP B 1 367 ? -3.516 20.344 14.242 1 96.44 367 TRP B C 1
ATOM 6886 O O . TRP B 1 367 ? -2.424 20.562 13.719 1 96.44 367 TRP B O 1
ATOM 6896 N N . ASN B 1 368 ? -4.637 20.484 13.562 1 96.56 368 ASN B N 1
ATOM 6897 C CA . ASN B 1 368 ? -4.676 20.906 12.172 1 96.56 368 ASN B CA 1
ATOM 6898 C C . ASN B 1 368 ? -4.227 22.359 12.016 1 96.56 368 ASN B C 1
ATOM 6900 O O . ASN B 1 368 ? -3.451 22.688 11.117 1 96.56 368 ASN B O 1
ATOM 6904 N N . ALA B 1 369 ? -4.688 23.188 12.875 1 98.19 369 ALA B N 1
ATOM 6905 C CA . ALA B 1 369 ? -4.367 24.625 12.812 1 98.19 369 ALA B CA 1
ATOM 6906 C C . ALA B 1 369 ? -2.857 24.844 12.875 1 98.19 369 ALA B C 1
ATOM 6908 O O . ALA B 1 369 ? -2.303 25.609 12.094 1 98.19 369 ALA B O 1
ATOM 6909 N N . VAL B 1 370 ? -2.215 24.188 13.812 1 96.94 370 VAL B N 1
ATOM 6910 C CA . VAL B 1 370 ? -0.781 24.359 14.008 1 96.94 370 VAL B CA 1
ATOM 6911 C C . VAL B 1 370 ? -0.031 23.938 12.75 1 96.94 370 VAL B C 1
ATOM 6913 O O . VAL B 1 370 ? 0.913 24.609 12.32 1 96.94 370 VAL B O 1
ATOM 6916 N N . TRP B 1 371 ? -0.43 22.828 12.188 1 94.94 371 TRP B N 1
ATOM 6917 C CA . TRP B 1 371 ? 0.233 22.344 10.984 1 94.94 371 TRP B CA 1
ATOM 6918 C C . TRP B 1 371 ? 0.12 23.359 9.852 1 94.94 371 TRP B C 1
ATOM 6920 O O . TRP B 1 371 ? 1.123 23.719 9.234 1 94.94 371 TRP B O 1
ATOM 6930 N N . PHE B 1 372 ? -1.046 23.844 9.57 1 96.81 372 PHE B N 1
ATOM 6931 C CA . PHE B 1 372 ? -1.267 24.75 8.445 1 96.81 372 PHE B CA 1
ATOM 6932 C C . PHE B 1 372 ? -0.674 26.125 8.742 1 96.81 372 PHE B C 1
ATOM 6934 O O . PHE B 1 372 ? -0.197 26.797 7.828 1 96.81 372 PHE B O 1
ATOM 6941 N N . LEU B 1 373 ? -0.732 26.484 9.984 1 97.81 373 LEU B N 1
ATOM 6942 C CA . LEU B 1 373 ? -0.123 27.75 10.391 1 97.81 373 LEU B CA 1
ATOM 6943 C C . LEU B 1 373 ? 1.386 27.719 10.164 1 97.81 373 LEU B C 1
ATOM 6945 O O . LEU B 1 373 ? 1.968 28.703 9.703 1 97.81 373 LEU B O 1
ATOM 6949 N N . TYR B 1 374 ? 1.979 26.656 10.516 1 94.88 374 TYR B N 1
ATOM 6950 C CA . TYR B 1 374 ? 3.414 26.484 10.312 1 94.88 374 TYR B CA 1
ATOM 6951 C C . TYR B 1 374 ? 3.777 26.641 8.844 1 94.88 374 TYR B C 1
ATOM 6953 O O . TYR B 1 374 ? 4.734 27.344 8.5 1 94.88 374 TYR B O 1
ATOM 6961 N N . GLN B 1 375 ? 3.012 25.969 7.977 1 93.31 375 GLN B N 1
ATOM 6962 C CA . GLN B 1 375 ? 3.256 26.078 6.539 1 93.31 375 GLN B CA 1
ATOM 6963 C C . GLN B 1 375 ? 3.1 27.516 6.062 1 93.31 375 GLN B C 1
ATOM 6965 O O . GLN B 1 375 ? 3.938 28.016 5.309 1 93.31 375 GLN B O 1
ATOM 6970 N N . ALA B 1 376 ? 2.094 28.125 6.492 1 97.25 376 ALA B N 1
ATOM 6971 C CA . ALA B 1 376 ? 1.793 29.484 6.027 1 97.25 376 ALA B CA 1
ATOM 6972 C C . ALA B 1 376 ? 2.846 30.469 6.516 1 97.25 376 ALA B C 1
ATOM 6974 O O . ALA B 1 376 ? 3.225 31.391 5.785 1 97.25 376 ALA B O 1
ATOM 6975 N N . THR B 1 377 ? 3.352 30.312 7.691 1 96.94 377 THR B N 1
ATOM 6976 C CA . THR B 1 377 ? 4.27 31.25 8.32 1 96.94 377 THR B CA 1
ATOM 6977 C C . THR B 1 377 ? 5.625 31.234 7.617 1 96.94 377 THR B C 1
ATOM 6979 O O . THR B 1 377 ? 6.379 32.219 7.691 1 96.94 377 THR B O 1
ATOM 6982 N N . MET B 1 378 ? 5.918 30.188 6.934 1 92.88 378 MET B N 1
ATOM 6983 C CA . MET B 1 378 ? 7.188 30.078 6.227 1 92.88 378 MET B CA 1
ATOM 6984 C C . MET B 1 378 ? 7.27 31.094 5.09 1 92.88 378 MET B C 1
ATOM 6986 O O . MET B 1 378 ? 8.359 31.547 4.73 1 92.88 378 MET B O 1
ATOM 6990 N N . ILE B 1 379 ? 6.145 31.469 4.57 1 95.31 379 ILE B N 1
ATOM 6991 C CA . ILE B 1 379 ? 6.102 32.344 3.404 1 95.31 379 ILE B CA 1
ATOM 6992 C C . ILE B 1 379 ? 6.531 33.75 3.799 1 95.31 379 ILE B C 1
ATOM 6994 O O . ILE B 1 379 ? 7.434 34.344 3.186 1 95.31 379 ILE B O 1
ATOM 6998 N N . PRO B 1 380 ? 5.938 34.375 4.836 1 96.62 380 PRO B N 1
ATOM 6999 C CA . PRO B 1 380 ? 6.43 35.688 5.246 1 96.62 380 PRO B CA 1
ATOM 7000 C C . PRO B 1 380 ? 7.871 35.656 5.746 1 96.62 380 PRO B C 1
ATOM 7002 O O . PRO B 1 380 ? 8.625 36.625 5.547 1 96.62 380 PRO B O 1
ATOM 7005 N N . LEU B 1 381 ? 8.281 34.562 6.387 1 91.69 381 LEU B N 1
ATOM 7006 C CA . LEU B 1 381 ? 9.672 34.438 6.812 1 91.69 381 LEU B CA 1
ATOM 7007 C C . LEU B 1 381 ? 10.609 34.438 5.609 1 91.69 381 LEU B C 1
ATOM 7009 O O . LEU B 1 381 ? 11.609 35.188 5.598 1 91.69 381 LEU B O 1
ATOM 7013 N N . LEU B 1 382 ? 10.289 33.688 4.602 1 89.75 382 LEU B N 1
ATOM 7014 C CA . LEU B 1 382 ? 11.086 33.625 3.385 1 89.75 382 LEU B CA 1
ATOM 7015 C C . LEU B 1 382 ? 11.078 34.969 2.65 1 89.75 382 LEU B C 1
ATOM 7017 O O . LEU B 1 382 ? 12.086 35.375 2.066 1 89.75 382 LEU B O 1
ATOM 7021 N N . SER B 1 383 ? 9.953 35.594 2.682 1 92.38 383 SER B N 1
ATOM 7022 C CA . SER B 1 383 ? 9.828 36.875 2.025 1 92.38 383 SER B CA 1
ATOM 7023 C C . SER B 1 383 ? 10.711 37.938 2.691 1 92.38 383 SER B C 1
ATOM 7025 O O . SER B 1 383 ? 11.336 38.75 2.012 1 92.38 383 SER B O 1
ATOM 7027 N N . MET B 1 384 ? 10.82 37.875 3.975 1 90.56 384 MET B N 1
ATOM 7028 C CA . MET B 1 384 ? 11.68 38.781 4.719 1 90.56 384 MET B CA 1
ATOM 7029 C C . MET B 1 384 ? 13.148 38.531 4.371 1 90.56 384 MET B C 1
ATOM 7031 O O . MET B 1 384 ? 13.922 39.5 4.258 1 90.56 384 MET B O 1
ATOM 7035 N N . LEU B 1 385 ? 13.453 37.312 4.176 1 84.5 385 LEU B N 1
ATOM 7036 C CA . LEU B 1 385 ? 14.828 36.969 3.846 1 84.5 385 LEU B CA 1
ATOM 7037 C C . LEU B 1 385 ? 15.156 37.344 2.402 1 84.5 385 LEU B C 1
ATOM 7039 O O . LEU B 1 385 ? 16.281 37.719 2.092 1 84.5 385 LEU B O 1
ATOM 7043 N N . TRP B 1 386 ? 14.18 37.219 1.564 1 84.12 386 TRP B N 1
ATOM 7044 C CA . TRP B 1 386 ? 14.344 37.5 0.143 1 84.12 386 TRP B CA 1
ATOM 7045 C C . TRP B 1 386 ? 14.445 39 -0.103 1 84.12 386 TRP B C 1
ATOM 7047 O O . TRP B 1 386 ? 15.312 39.438 -0.858 1 84.12 386 TRP B O 1
ATOM 7057 N N . GLN B 1 387 ? 13.57 39.812 0.553 1 87.88 387 GLN B N 1
ATOM 7058 C CA . GLN B 1 387 ? 13.547 41.25 0.386 1 87.88 387 GLN B CA 1
ATOM 7059 C C . GLN B 1 387 ? 13.523 41.969 1.737 1 87.88 387 GLN B C 1
ATOM 7061 O O . GLN B 1 387 ? 12.516 42.562 2.115 1 87.88 387 GLN B O 1
ATOM 7066 N N . PRO B 1 388 ? 14.641 42.062 2.355 1 86.81 388 PRO B N 1
ATOM 7067 C CA . PRO B 1 388 ? 14.703 42.625 3.703 1 86.81 388 PRO B CA 1
ATOM 7068 C C . PRO B 1 388 ? 14.414 44.125 3.723 1 86.81 388 PRO B C 1
ATOM 7070 O O . PRO B 1 388 ? 14.055 44.656 4.766 1 86.81 388 PRO B O 1
ATOM 7073 N N . GLN B 1 389 ? 14.625 44.75 2.602 1 88.62 389 GLN B N 1
ATOM 7074 C CA . GLN B 1 389 ? 14.453 46.188 2.568 1 88.62 389 GLN B CA 1
ATOM 7075 C C . GLN B 1 389 ? 13.086 46.594 2.006 1 88.62 389 GLN B C 1
ATOM 7077 O O . GLN B 1 389 ? 12.781 47.75 1.853 1 88.62 389 GLN B O 1
ATOM 7082 N N . SER B 1 390 ? 12.336 45.656 1.767 1 90.81 390 SER B N 1
ATOM 7083 C CA . SER B 1 390 ? 11 45.906 1.224 1 90.81 390 SER B CA 1
ATOM 7084 C C . SER B 1 390 ? 10.109 46.594 2.25 1 90.81 390 SER B C 1
ATOM 7086 O O . SER B 1 390 ? 10.188 46.312 3.445 1 90.81 390 SER B O 1
ATOM 7088 N N . PRO B 1 391 ? 9.242 47.5 1.83 1 93.19 391 PRO B N 1
ATOM 7089 C CA . PRO B 1 391 ? 8.273 48.125 2.742 1 93.19 391 PRO B CA 1
ATOM 7090 C C . PRO B 1 391 ? 7.266 47.125 3.289 1 93.19 391 PRO B C 1
ATOM 7092 O O . PRO B 1 391 ? 6.625 47.375 4.312 1 93.19 391 PRO B O 1
ATOM 7095 N N . ALA B 1 392 ? 7.203 46.031 2.609 1 94.12 392 ALA B N 1
ATOM 7096 C CA . ALA B 1 392 ? 6.242 45 3.002 1 94.12 392 ALA B CA 1
ATOM 7097 C C . ALA B 1 392 ? 6.738 44.219 4.219 1 94.12 392 ALA B C 1
ATOM 7099 O O . ALA B 1 392 ? 5.996 43.406 4.797 1 94.12 392 ALA B O 1
ATOM 7100 N N . VAL B 1 393 ? 7.914 44.438 4.695 1 94.75 393 VAL B N 1
ATOM 7101 C CA . VAL B 1 393 ? 8.531 43.688 5.785 1 94.75 393 VAL B CA 1
ATOM 7102 C C . VAL B 1 393 ? 7.711 43.875 7.059 1 94.75 393 VAL B C 1
ATOM 7104 O O . VAL B 1 393 ? 7.551 42.906 7.836 1 94.75 393 VAL B O 1
ATOM 7107 N N . ALA B 1 394 ? 7.234 45.094 7.273 1 95.12 394 ALA B N 1
ATOM 7108 C CA . ALA B 1 394 ? 6.422 45.344 8.461 1 95.12 394 ALA B CA 1
ATOM 7109 C C . ALA B 1 394 ? 5.211 44.406 8.5 1 95.12 394 ALA B C 1
ATOM 7111 O O . ALA B 1 394 ? 4.863 43.875 9.555 1 95.12 394 ALA B O 1
ATOM 7112 N N . GLY B 1 395 ? 4.57 44.281 7.348 1 96.69 395 GLY B N 1
ATOM 7113 C CA . GLY B 1 395 ? 3.438 43.375 7.25 1 96.69 395 GLY B CA 1
ATOM 7114 C C . GLY B 1 395 ? 3.812 41.938 7.473 1 96.69 395 GLY B C 1
ATOM 7115 O O . GLY B 1 395 ? 3.066 41.188 8.102 1 96.69 395 GLY B O 1
ATOM 7116 N N . TRP B 1 396 ? 4.91 41.531 6.867 1 96.81 396 TRP B N 1
ATOM 7117 C CA . TRP B 1 396 ? 5.391 40.156 7.051 1 96.81 396 TRP B CA 1
ATOM 7118 C C . TRP B 1 396 ? 5.727 39.875 8.516 1 96.81 396 TRP B C 1
ATOM 7120 O O . TRP B 1 396 ? 5.406 38.812 9.047 1 96.81 396 TRP B O 1
ATOM 7130 N N . ARG B 1 397 ? 6.359 40.812 9.203 1 96.25 397 ARG B N 1
ATOM 7131 C CA . ARG B 1 397 ? 6.691 40.688 10.617 1 96.25 397 ARG B CA 1
ATOM 7132 C C . ARG B 1 397 ? 5.434 40.5 11.461 1 96.25 397 ARG B C 1
ATOM 7134 O O . ARG B 1 397 ? 5.414 39.688 12.391 1 96.25 397 ARG B O 1
ATOM 7141 N N . ASP B 1 398 ? 4.445 41.281 11.109 1 97.5 398 ASP B N 1
ATOM 7142 C CA . ASP B 1 398 ? 3.18 41.188 11.828 1 97.5 398 ASP B CA 1
ATOM 7143 C C . ASP B 1 398 ? 2.57 39.812 11.68 1 97.5 398 ASP B C 1
ATOM 7145 O O . ASP B 1 398 ? 2.014 39.25 12.633 1 97.5 398 ASP B O 1
ATOM 7149 N N . GLN B 1 399 ? 2.592 39.281 10.516 1 98.19 399 GLN B N 1
ATOM 7150 C CA . GLN B 1 399 ? 2.082 37.938 10.25 1 98.19 399 GLN B CA 1
ATOM 7151 C C . GLN B 1 399 ? 2.812 36.906 11.102 1 98.19 399 GLN B C 1
ATOM 7153 O O . GLN B 1 399 ? 2.182 36.031 11.695 1 98.19 399 GLN B O 1
ATOM 7158 N N . VAL B 1 400 ? 4.125 36.969 11.156 1 97.56 400 VAL B N 1
ATOM 7159 C CA . VAL B 1 400 ? 4.938 36.031 11.914 1 97.56 400 VAL B CA 1
ATOM 7160 C C . VAL B 1 400 ? 4.625 36.156 13.406 1 97.56 400 VAL B C 1
ATOM 7162 O O . VAL B 1 400 ? 4.5 35.156 14.109 1 97.56 400 VAL B O 1
ATOM 7165 N N . GLN B 1 401 ? 4.527 37.375 13.867 1 97.75 401 GLN B N 1
ATOM 7166 C CA . GLN B 1 401 ? 4.219 37.594 15.273 1 97.75 401 GLN B CA 1
ATOM 7167 C C . GLN B 1 401 ? 2.844 37.062 15.633 1 97.75 401 GLN B C 1
ATOM 7169 O O . GLN B 1 401 ? 2.656 36.5 16.719 1 97.75 401 GLN B O 1
ATOM 7174 N N . THR B 1 402 ? 1.905 37.25 14.75 1 98.44 402 THR B N 1
ATOM 7175 C CA . THR B 1 402 ? 0.586 36.688 14.945 1 98.44 402 THR B CA 1
ATOM 7176 C C . THR B 1 402 ? 0.682 35.156 15.055 1 98.44 402 THR B C 1
ATOM 7178 O O . THR B 1 402 ? 0.051 34.562 15.914 1 98.44 402 THR B O 1
ATOM 7181 N N . ALA B 1 403 ? 1.396 34.531 14.148 1 98.31 403 ALA B N 1
ATOM 7182 C CA . ALA B 1 403 ? 1.579 33.094 14.164 1 98.31 403 ALA B CA 1
ATOM 7183 C C . ALA B 1 403 ? 2.209 32.625 15.477 1 98.31 403 ALA B C 1
ATOM 7185 O O . ALA B 1 403 ? 1.793 31.625 16.062 1 98.31 403 ALA B O 1
ATOM 7186 N N . LEU B 1 404 ? 3.244 33.375 15.961 1 97.94 404 LEU B N 1
ATOM 7187 C CA . LEU B 1 404 ? 3.92 33 17.203 1 97.94 404 LEU B CA 1
ATOM 7188 C C . LEU B 1 404 ? 2.951 33.062 18.375 1 97.94 404 LEU B C 1
ATOM 7190 O O . LEU B 1 404 ? 2.971 32.188 19.25 1 97.94 404 LEU B O 1
ATOM 7194 N N . ARG B 1 405 ? 2.127 34.062 18.359 1 98.38 405 ARG B N 1
ATOM 7195 C CA . ARG B 1 405 ? 1.106 34.188 19.406 1 98.38 405 ARG B CA 1
ATOM 7196 C C . ARG B 1 405 ? 0.129 33 19.328 1 98.38 405 ARG B C 1
ATOM 7198 O O . ARG B 1 405 ? -0.262 32.469 20.359 1 98.38 405 ARG B O 1
ATOM 7205 N N . LEU B 1 406 ? -0.283 32.656 18.188 1 98.5 406 LEU B N 1
ATOM 7206 C CA . LEU B 1 406 ? -1.229 31.562 18 1 98.5 406 LEU B CA 1
ATOM 7207 C C . LEU B 1 406 ? -0.625 30.234 18.453 1 98.5 406 LEU B C 1
ATOM 7209 O O . LEU B 1 406 ? -1.304 29.422 19.078 1 98.5 406 LEU B O 1
ATOM 7213 N N . PHE B 1 407 ? 0.626 29.984 18.109 1 97.62 407 PHE B N 1
ATOM 7214 C CA . PHE B 1 407 ? 1.298 28.781 18.578 1 97.62 407 PHE B CA 1
ATOM 7215 C C . PHE B 1 407 ? 1.255 28.688 20.094 1 97.62 407 PHE B C 1
ATOM 7217 O O . PHE B 1 407 ? 1.041 27.609 20.656 1 97.62 407 PHE B O 1
ATOM 7224 N N . GLU B 1 408 ? 1.479 29.812 20.719 1 97.69 408 GLU B N 1
ATOM 7225 C CA . GLU B 1 408 ? 1.449 29.859 22.172 1 97.69 408 GLU B CA 1
ATOM 7226 C C . GLU B 1 408 ? 0.057 29.547 22.703 1 97.69 408 GLU B C 1
ATOM 7228 O O . GLU B 1 408 ? -0.086 28.781 23.656 1 97.69 408 GLU B O 1
ATOM 7233 N N . GLU B 1 409 ? -0.951 30.094 22.078 1 97.75 409 GLU B N 1
ATOM 7234 C CA . GLU B 1 409 ? -2.332 29.859 22.5 1 97.75 409 GLU B CA 1
ATOM 7235 C C . GLU B 1 409 ? -2.734 28.406 22.297 1 97.75 409 GLU B C 1
ATOM 7237 O O . GLU B 1 409 ? -3.57 27.875 23.031 1 97.75 409 GLU B O 1
ATOM 7242 N N . MET B 1 410 ? -2.156 27.766 21.344 1 97.69 410 MET B N 1
ATOM 7243 C CA . MET B 1 410 ? -2.555 26.406 20.969 1 97.69 410 MET B CA 1
ATOM 7244 C C . MET B 1 410 ? -1.692 25.375 21.688 1 97.69 410 MET B C 1
ATOM 7246 O O . MET B 1 410 ? -1.767 24.188 21.391 1 97.69 410 MET B O 1
ATOM 7250 N N . HIS B 1 411 ? -0.939 25.75 22.609 1 95.5 411 HIS B N 1
ATOM 7251 C CA . HIS B 1 411 ? 0.004 24.891 23.312 1 95.5 411 HIS B CA 1
ATOM 7252 C C . HIS B 1 411 ? -0.699 23.672 23.922 1 95.5 411 HIS B C 1
ATOM 7254 O O . HIS B 1 411 ? -0.21 22.547 23.812 1 95.5 411 HIS B O 1
ATOM 7260 N N . ASP B 1 412 ? -1.85 23.969 24.469 1 95.75 412 ASP B N 1
ATOM 7261 C CA . ASP B 1 412 ? -2.568 22.891 25.156 1 95.75 412 ASP B CA 1
ATOM 7262 C C . ASP B 1 412 ? -3.354 22.031 24.172 1 95.75 412 ASP B C 1
ATOM 7264 O O . ASP B 1 412 ? -3.857 20.969 24.516 1 95.75 412 ASP B O 1
ATOM 7268 N N . TRP B 1 413 ? -3.375 22.469 22.906 1 96.44 413 TRP B N 1
ATOM 7269 C CA . TRP B 1 413 ? -4.328 21.844 21.984 1 96.44 413 TRP B CA 1
ATOM 7270 C C . TRP B 1 413 ? -3.613 21.25 20.781 1 96.44 413 TRP B C 1
ATOM 7272 O O . TRP B 1 413 ? -4.254 20.875 19.797 1 96.44 413 TRP B O 1
ATOM 7282 N N . SER B 1 414 ? -2.361 21.219 20.844 1 94.81 414 SER B N 1
ATOM 7283 C CA . SER B 1 414 ? -1.55 20.594 19.797 1 94.81 414 SER B CA 1
ATOM 7284 C C . SER B 1 414 ? -0.202 20.141 20.359 1 94.81 414 SER B C 1
ATOM 7286 O O . SER B 1 414 ? 0.468 20.891 21.062 1 94.81 414 SER B O 1
ATOM 7288 N N . LEU B 1 415 ? 0.207 18.969 20.016 1 90.38 415 LEU B N 1
ATOM 7289 C CA . LEU B 1 415 ? 1.468 18.391 20.469 1 90.38 415 LEU B CA 1
ATOM 7290 C C . LEU B 1 415 ? 2.654 19.172 19.906 1 90.38 415 LEU B C 1
ATOM 7292 O O . LEU B 1 415 ? 3.719 19.219 20.531 1 90.38 415 LEU B O 1
ATOM 7296 N N . THR B 1 416 ? 2.502 19.75 18.75 1 90.19 416 THR B N 1
ATOM 7297 C CA . THR B 1 416 ? 3.639 20.312 18.031 1 90.19 416 THR B CA 1
ATOM 7298 C C . THR B 1 416 ? 3.65 21.828 18.172 1 90.19 416 THR B C 1
ATOM 7300 O O . THR B 1 416 ? 4.523 22.5 17.609 1 90.19 416 THR B O 1
ATOM 7303 N N . ALA B 1 417 ? 2.709 22.375 18.891 1 94.12 417 ALA B N 1
ATOM 7304 C CA . ALA B 1 417 ? 2.596 23.828 18.969 1 94.12 417 ALA B CA 1
ATOM 7305 C C . ALA B 1 417 ? 3.855 24.453 19.578 1 94.12 417 ALA B C 1
ATOM 7307 O O . ALA B 1 417 ? 4.383 25.438 19.047 1 94.12 417 ALA B O 1
ATOM 7308 N N . ARG B 1 418 ? 4.32 23.891 20.594 1 90.38 418 ARG B N 1
ATOM 7309 C CA . ARG B 1 418 ? 5.492 24.422 21.281 1 90.38 418 ARG B CA 1
ATOM 7310 C C . ARG B 1 418 ? 6.73 24.344 20.391 1 90.38 418 ARG B C 1
ATOM 7312 O O . ARG B 1 418 ? 7.492 25.312 20.297 1 90.38 418 ARG B O 1
ATOM 7319 N N . CYS B 1 419 ? 6.926 23.203 19.844 1 86.62 419 CYS B N 1
ATOM 7320 C CA . CYS B 1 419 ? 8.062 23.016 18.953 1 86.62 419 CYS B CA 1
ATOM 7321 C C . CYS B 1 419 ? 7.988 23.969 17.766 1 86.62 419 CYS B C 1
ATOM 7323 O O . CYS B 1 419 ? 8.992 24.562 17.375 1 86.62 419 CYS B O 1
ATOM 7325 N N . SER B 1 420 ? 6.836 24.094 17.172 1 90.06 420 SER B N 1
ATOM 7326 C CA . SER B 1 420 ? 6.637 24.984 16.031 1 90.06 420 SER B CA 1
ATOM 7327 C C . SER B 1 420 ? 6.938 26.438 16.406 1 90.06 420 SER B C 1
ATOM 7329 O O . SER B 1 420 ? 7.574 27.156 15.641 1 90.06 420 SER B O 1
ATOM 7331 N N . LYS B 1 421 ? 6.488 26.781 17.578 1 93.69 421 LYS B N 1
ATOM 7332 C CA . LYS B 1 421 ? 6.777 28.125 18.062 1 93.69 421 LYS B CA 1
ATOM 7333 C C . LYS B 1 421 ? 8.281 28.344 18.188 1 93.69 421 LYS B C 1
ATOM 7335 O O . LYS B 1 421 ? 8.797 29.391 17.781 1 93.69 421 LYS B O 1
ATOM 7340 N N . GLY B 1 422 ? 8.938 27.375 18.766 1 86.12 422 GLY B N 1
ATOM 7341 C CA . GLY B 1 422 ? 10.375 27.469 18.969 1 86.12 422 GLY B CA 1
ATOM 7342 C C . GLY B 1 422 ? 11.141 27.641 17.672 1 86.12 422 GLY B C 1
ATOM 7343 O O . GLY B 1 422 ? 11.992 28.531 17.547 1 86.12 422 GLY B O 1
ATOM 7344 N N . VAL B 1 423 ? 10.828 26.891 16.703 1 83.44 423 VAL B N 1
ATOM 7345 C CA . VAL B 1 423 ? 11.523 26.922 15.43 1 83.44 423 VAL B CA 1
ATOM 7346 C C . VAL B 1 423 ? 11.25 28.234 14.711 1 83.44 423 VAL B C 1
ATOM 7348 O O . VAL B 1 423 ? 12.18 28.906 14.242 1 83.44 423 VAL B O 1
ATOM 7351 N N . VAL B 1 424 ? 10.016 28.625 14.656 1 89.88 424 VAL B N 1
ATOM 7352 C CA . VAL B 1 424 ? 9.625 29.828 13.945 1 89.88 424 VAL B CA 1
ATOM 7353 C C . VAL B 1 424 ? 10.234 31.047 14.633 1 89.88 424 VAL B C 1
ATOM 7355 O O . VAL B 1 424 ? 10.703 31.984 13.969 1 89.88 424 VAL B O 1
ATOM 7358 N N . SER B 1 425 ? 10.234 31 15.922 1 91.31 425 SER B N 1
ATOM 7359 C CA . SER B 1 425 ? 10.812 32.125 16.688 1 91.31 425 SER B CA 1
ATOM 7360 C C . SER B 1 425 ? 12.305 32.25 16.406 1 91.31 425 SER B C 1
ATOM 7362 O O . SER B 1 425 ? 12.812 33.375 16.25 1 91.31 425 SER B O 1
ATOM 7364 N N . GLN B 1 426 ? 12.945 31.172 16.281 1 83.25 426 GLN B N 1
ATOM 7365 C CA . GLN B 1 426 ? 14.383 31.203 16.031 1 83.25 426 GLN B CA 1
ATOM 7366 C C . GLN B 1 426 ? 14.672 31.75 14.633 1 83.25 426 GLN B C 1
ATOM 7368 O O . GLN B 1 426 ? 15.586 32.562 14.453 1 83.25 426 GLN B O 1
ATOM 7373 N N . ILE B 1 427 ? 13.922 31.297 13.727 1 82.94 427 ILE B N 1
ATOM 7374 C CA . ILE B 1 427 ? 14.117 31.766 12.359 1 82.94 427 ILE B CA 1
ATOM 7375 C C . ILE B 1 427 ? 13.797 33.25 12.273 1 82.94 427 ILE B C 1
ATOM 7377 O O . ILE B 1 427 ? 14.508 34 11.609 1 82.94 427 ILE B O 1
ATOM 7381 N N . PHE B 1 428 ? 12.742 33.656 12.906 1 89.94 428 PHE B N 1
ATOM 7382 C CA . PHE B 1 428 ? 12.297 35.062 12.898 1 89.94 428 PHE B CA 1
ATOM 7383 C C . PHE B 1 428 ? 13.352 35.969 13.508 1 89.94 428 PHE B C 1
ATOM 7385 O O . PHE B 1 428 ? 13.711 36.969 12.914 1 89.94 428 PHE B O 1
ATOM 7392 N N . GLU B 1 429 ? 13.867 35.5 14.625 1 86.25 429 GLU B N 1
ATOM 7393 C CA . GLU B 1 429 ? 14.875 36.312 15.32 1 86.25 429 GLU B CA 1
ATOM 7394 C C . GLU B 1 429 ? 16.156 36.375 14.5 1 86.25 429 GLU B C 1
ATOM 7396 O O . GLU B 1 429 ? 16.781 37.438 14.414 1 86.25 429 GLU B O 1
ATOM 7401 N N . ALA B 1 430 ? 16.531 35.281 13.969 1 80.62 430 ALA B N 1
ATOM 7402 C CA . ALA B 1 430 ? 17.734 35.25 13.133 1 80.62 430 ALA B CA 1
ATOM 7403 C C . ALA B 1 430 ? 17.547 36.156 11.898 1 80.62 430 ALA B C 1
ATOM 7405 O O . ALA B 1 430 ? 18.484 36.812 11.469 1 80.62 430 ALA B O 1
ATOM 7406 N N . SER B 1 431 ? 16.391 36.125 11.328 1 82.25 431 SER B N 1
ATOM 7407 C CA . SER B 1 431 ? 16.094 36.938 10.156 1 82.25 431 SER B CA 1
ATOM 7408 C C . SER B 1 431 ? 16.125 38.438 10.484 1 82.25 431 SER B C 1
ATOM 7410 O O . SER B 1 431 ? 16.625 39.219 9.703 1 82.25 431 SER B O 1
ATOM 7412 N N . CYS B 1 432 ? 15.602 38.719 11.602 1 85.38 432 CYS B N 1
ATOM 7413 C CA . CYS B 1 432 ? 15.594 40.125 12.047 1 85.38 432 CYS B CA 1
ATOM 7414 C C . CYS B 1 432 ? 17.016 40.625 12.312 1 85.38 432 CYS B C 1
ATOM 7416 O O . CYS B 1 432 ? 17.344 41.75 11.992 1 85.38 432 CYS B O 1
ATOM 7418 N N . GLU B 1 433 ? 17.812 39.719 12.844 1 82.06 433 GLU B N 1
ATOM 7419 C CA . GLU B 1 433 ? 19.203 40.094 13.094 1 82.06 433 GLU B CA 1
ATOM 7420 C C . GLU B 1 433 ? 19.953 40.344 11.789 1 82.06 433 GLU B C 1
ATOM 7422 O O . GLU B 1 433 ? 20.766 41.25 11.695 1 82.06 433 GLU B O 1
ATOM 7427 N N . LEU B 1 434 ? 19.703 39.562 10.875 1 78.62 434 LEU B N 1
ATOM 7428 C CA . LEU B 1 434 ? 20.359 39.719 9.578 1 78.62 434 LEU B CA 1
ATOM 7429 C C . LEU B 1 434 ? 19.938 41 8.891 1 78.62 434 LEU B C 1
ATOM 7431 O O . LEU B 1 434 ? 20.734 41.656 8.211 1 78.62 434 LEU B O 1
ATOM 7435 N N . MET B 1 435 ? 18.797 41.375 9.023 1 79.5 435 MET B N 1
ATOM 7436 C CA . MET B 1 435 ? 18.281 42.562 8.398 1 79.5 435 MET B CA 1
ATOM 7437 C C . MET B 1 435 ? 18.844 43.812 9.062 1 79.5 435 MET B C 1
ATOM 7439 O O . MET B 1 435 ? 19.078 44.844 8.406 1 79.5 435 MET B O 1
ATOM 7443 N N . CYS B 1 436 ? 19.047 43.688 10.383 1 74.69 436 CYS B N 1
ATOM 7444 C CA . CYS B 1 436 ? 19.625 44.812 11.125 1 74.69 436 CYS B CA 1
ATOM 7445 C C . CYS B 1 436 ? 21.109 44.969 10.828 1 74.69 436 CYS B C 1
ATOM 7447 O O . CYS B 1 436 ? 21.625 46.094 10.773 1 74.69 436 CYS B O 1
ATOM 7449 N N . GLN B 1 437 ? 21.938 43.844 10.789 1 63.94 437 GLN B N 1
ATOM 7450 C CA . GLN B 1 437 ? 23.359 43.906 10.445 1 63.94 437 GLN B CA 1
ATOM 7451 C C . GLN B 1 437 ? 23.562 44.469 9.047 1 63.94 437 GLN B C 1
ATOM 7453 O O . GLN B 1 437 ? 24.562 45.156 8.789 1 63.94 437 GLN B O 1
ATOM 7458 N N . GLY B 1 438 ? 22.828 44.25 8.242 1 54.03 438 GLY B N 1
ATOM 7459 C CA . GLY B 1 438 ? 23.016 44.844 6.926 1 54.03 438 GLY B CA 1
ATOM 7460 C C . GLY B 1 438 ? 22.781 46.344 6.902 1 54.03 438 GLY B C 1
ATOM 7461 O O . GLY B 1 438 ? 23.266 47.031 6.004 1 54.03 438 GLY B O 1
ATOM 7462 N N . GLU B 1 439 ? 21.922 46.969 7.844 1 46.34 439 GLU B N 1
ATOM 7463 C CA . GLU B 1 439 ? 21.828 48.438 7.926 1 46.34 439 GLU B CA 1
ATOM 7464 C C . GLU B 1 439 ? 23.047 49.031 8.609 1 46.34 439 GLU B C 1
ATOM 7466 O O . GLU B 1 439 ? 23.406 50.188 8.344 1 46.34 439 GLU B O 1
ATOM 7471 N N . GLN B 1 440 ? 23.531 48.5 9.852 1 39.94 440 GLN B N 1
ATOM 7472 C CA . GLN B 1 440 ? 24.609 49.125 10.602 1 39.94 440 GLN B CA 1
ATOM 7473 C C . GLN B 1 440 ? 25.953 48.938 9.898 1 39.94 440 GLN B C 1
ATOM 7475 O O . GLN B 1 440 ? 26.734 48.031 10.266 1 39.94 440 GLN B O 1
ATOM 7480 N N . SER B 1 441 ? 26.281 48.812 8.773 1 34.28 441 SER B N 1
ATOM 7481 C CA . SER B 1 441 ? 27.656 49.188 8.438 1 34.28 441 SER B CA 1
ATOM 7482 C C . SER B 1 441 ? 27.984 50.594 8.969 1 34.28 441 SER B C 1
ATOM 7484 O O . SER B 1 441 ? 29.109 51.062 8.805 1 34.28 441 SER B O 1
ATOM 7486 N N . CYS B 1 442 ? 27.188 51.688 9.164 1 30 442 CYS B N 1
ATOM 7487 C CA . CYS B 1 442 ? 27.922 52.875 9.641 1 30 442 CYS B CA 1
ATOM 7488 C C . CYS B 1 442 ? 28.188 52.75 11.133 1 30 442 CYS B C 1
ATOM 7490 O O . CYS B 1 442 ? 29.047 53.469 11.664 1 30 442 CYS B O 1
ATOM 7492 N N . LEU B 1 443 ? 27.172 52.781 12.266 1 29.25 443 LEU B N 1
ATOM 7493 C CA . LEU B 1 443 ? 27.594 53.125 13.617 1 29.25 443 LEU B CA 1
ATOM 7494 C C . LEU B 1 443 ? 28.188 51.906 14.336 1 29.25 443 LEU B C 1
ATOM 7496 O O . LEU B 1 443 ? 27.891 50.781 13.992 1 29.25 443 LEU B O 1
ATOM 7500 N N . GLU B 1 444 ? 29.266 52.031 15.266 1 29.66 444 GLU B N 1
ATOM 7501 C CA . GLU B 1 444 ? 30.156 51.344 16.188 1 29.66 444 GLU B CA 1
ATOM 7502 C C . GLU B 1 444 ? 29.359 50.531 17.219 1 29.66 444 GLU B C 1
ATOM 7504 O O . GLU B 1 444 ? 28.438 51.062 17.844 1 29.66 444 GLU B O 1
ATOM 7509 N N . PRO B 1 445 ? 29.297 49.156 17.328 1 28.5 445 PRO B N 1
ATOM 7510 C CA . PRO B 1 445 ? 28.594 48.281 18.281 1 28.5 445 PRO B CA 1
ATOM 7511 C C . PRO B 1 445 ? 28.922 48.625 19.734 1 28.5 445 PRO B C 1
ATOM 7513 O O . PRO B 1 445 ? 30.078 48.562 20.141 1 28.5 445 PRO B O 1
ATOM 7516 N N . ASP B 1 446 ? 28.391 49.75 20.359 1 27.34 446 ASP B N 1
ATOM 7517 C CA . ASP B 1 446 ? 28.547 49.781 21.812 1 27.34 446 ASP B CA 1
ATOM 7518 C C . ASP B 1 446 ? 27.859 48.594 22.469 1 27.34 446 ASP B C 1
ATOM 7520 O O . ASP B 1 446 ? 26.672 48.344 22.234 1 27.34 446 ASP B O 1
ATOM 7524 N N . MET B 1 447 ? 28.516 47.438 23.016 1 26.22 447 MET B N 1
ATOM 7525 C CA . MET B 1 447 ? 28.391 46.156 23.703 1 26.22 447 MET B CA 1
ATOM 7526 C C . MET B 1 447 ? 27.516 46.281 24.953 1 26.22 447 MET B C 1
ATOM 7528 O O . MET B 1 447 ? 27.406 45.344 25.734 1 26.22 447 MET B O 1
ATOM 7532 N N . ASN B 1 448 ? 27.047 47.344 25.609 1 23.61 448 ASN B N 1
ATOM 7533 C CA . ASN B 1 448 ? 26.797 47.281 27.047 1 23.61 448 ASN B CA 1
ATOM 7534 C C . ASN B 1 448 ? 25.5 46.562 27.344 1 23.61 448 ASN B C 1
ATOM 7536 O O . ASN B 1 448 ? 25.141 46.375 28.516 1 23.61 448 ASN B O 1
ATOM 7540 N N . ASN B 1 449 ? 24.375 46.75 26.688 1 22.81 449 ASN B N 1
ATOM 7541 C CA . ASN B 1 449 ? 23.156 46.594 27.469 1 22.81 449 ASN B CA 1
ATOM 7542 C C . ASN B 1 449 ? 22.828 45.125 27.719 1 22.81 449 ASN B C 1
ATOM 7544 O O . ASN B 1 449 ? 22.406 44.406 26.812 1 22.81 449 ASN B O 1
ATOM 7548 N N . SER B 1 450 ? 23.453 44.25 28.719 1 24.25 450 SER B N 1
ATOM 7549 C CA . SER B 1 450 ? 23.422 42.938 29.375 1 24.25 450 SER B CA 1
ATOM 7550 C C . SER B 1 450 ? 22 42.594 29.859 1 24.25 450 SER B C 1
ATOM 7552 O O . SER B 1 450 ? 21.75 41.5 30.328 1 24.25 450 SER B O 1
ATOM 7554 N N . LYS B 1 451 ? 21.156 43.344 30.469 1 27.03 451 LYS B N 1
ATOM 7555 C CA . LYS B 1 451 ? 20.328 43.031 31.625 1 27.03 451 LYS B CA 1
ATOM 7556 C C . LYS B 1 451 ? 19.172 42.125 31.219 1 27.03 451 LYS B C 1
ATOM 7558 O O . LYS B 1 451 ? 18.578 41.438 32.062 1 27.03 451 LYS B O 1
ATOM 7563 N N . CYS B 1 452 ? 18.375 42.406 30.312 1 21.69 452 CYS B N 1
ATOM 7564 C CA . CYS B 1 452 ? 16.984 42.062 30.547 1 21.69 452 CYS B CA 1
ATOM 7565 C C . CYS B 1 452 ? 16.734 40.594 30.312 1 21.69 452 CYS B C 1
ATOM 7567 O O . CYS B 1 452 ? 15.578 40.156 30.312 1 21.69 452 CYS B O 1
ATOM 7569 N N . LEU B 1 453 ? 17.578 39.781 29.625 1 23.22 453 LEU B N 1
ATOM 7570 C CA . LEU B 1 453 ? 16.844 38.594 29.172 1 23.22 453 LEU B CA 1
ATOM 7571 C C . LEU B 1 453 ? 16.641 37.625 30.328 1 23.22 453 LEU B C 1
ATOM 7573 O O . LEU B 1 453 ? 17.609 37.125 30.891 1 23.22 453 LEU B O 1
ATOM 7577 N N . ASP B 1 454 ? 15.648 37.812 31.172 1 22.08 454 ASP B N 1
ATOM 7578 C CA . ASP B 1 454 ? 15.156 36.938 32.219 1 22.08 454 ASP B CA 1
ATOM 7579 C C . ASP B 1 454 ? 15.148 35.469 31.781 1 22.08 454 ASP B C 1
ATOM 7581 O O . ASP B 1 454 ? 14.898 35.188 30.609 1 22.08 454 ASP B O 1
ATOM 7585 N N . GLN B 1 455 ? 15.703 34.406 32.594 1 21.59 455 GLN B N 1
ATOM 7586 C CA . GLN B 1 455 ? 16.203 33.031 32.781 1 21.59 455 GLN B CA 1
ATOM 7587 C C . GLN B 1 455 ? 15.109 32.031 32.531 1 21.59 455 GLN B C 1
ATOM 7589 O O . GLN B 1 455 ? 15.398 30.859 32.188 1 21.59 455 GLN B O 1
ATOM 7594 N N . ASP B 1 456 ? 13.898 32.188 33.094 1 22.48 456 ASP B N 1
ATOM 7595 C CA . ASP B 1 456 ? 13.289 31 33.688 1 22.48 456 ASP B CA 1
ATOM 7596 C C . ASP B 1 456 ? 12.898 29.984 32.625 1 22.48 456 ASP B C 1
ATOM 7598 O O . ASP B 1 456 ? 13.086 28.781 32.812 1 22.48 456 ASP B O 1
ATOM 7602 N N . SER B 1 457 ? 11.82 30.266 31.891 1 21.2 457 SER B N 1
ATOM 7603 C CA . SER B 1 457 ? 10.773 29.281 31.719 1 21.2 457 SER B CA 1
ATOM 7604 C C . SER B 1 457 ? 11.125 28.281 30.625 1 21.2 457 SER B C 1
ATOM 7606 O O . SER B 1 457 ? 10.297 27.438 30.266 1 21.2 457 SER B O 1
ATOM 7608 N N . TYR B 1 458 ? 12.172 28.547 29.75 1 23.09 458 TYR B N 1
ATOM 7609 C CA . TYR B 1 458 ? 12.016 27.922 28.453 1 23.09 458 TYR B CA 1
ATOM 7610 C C . TYR B 1 458 ? 12.398 26.438 28.516 1 23.09 458 TYR B C 1
ATOM 7612 O O . TYR B 1 458 ? 13.578 26.094 28.391 1 23.09 458 TYR B O 1
ATOM 7620 N N . LEU B 1 459 ? 11.797 25.656 29.406 1 22.83 459 LEU B N 1
ATOM 7621 C CA . LEU B 1 459 ? 12.125 24.281 29.766 1 22.83 459 LEU B CA 1
ATOM 7622 C C . LEU B 1 459 ? 12.164 23.391 28.516 1 22.83 459 LEU B C 1
ATOM 7624 O O . LEU B 1 459 ? 13.023 22.516 28.406 1 22.83 459 LEU B O 1
ATOM 7628 N N . TRP B 1 460 ? 11.109 23.297 27.719 1 22.81 460 TRP B N 1
ATOM 7629 C CA . TRP B 1 460 ? 10.68 22.016 27.156 1 22.81 460 TRP B CA 1
ATOM 7630 C C . TRP B 1 460 ? 11.43 21.719 25.859 1 22.81 460 TRP B C 1
ATOM 7632 O O . TRP B 1 460 ? 11.109 20.766 25.156 1 22.81 460 TRP B O 1
ATOM 7642 N N . ALA B 1 461 ? 12.242 22.656 25.328 1 25.88 461 ALA B N 1
ATOM 7643 C CA . ALA B 1 461 ? 12.664 22.469 23.953 1 25.88 461 ALA B CA 1
ATOM 7644 C C . ALA B 1 461 ? 13.727 21.375 23.844 1 25.88 461 ALA B C 1
ATOM 7646 O O . ALA B 1 461 ? 14.922 21.656 23.922 1 25.88 461 ALA B O 1
ATOM 7647 N N . ASP B 1 462 ? 13.648 20.312 24.625 1 28.12 462 ASP B N 1
ATOM 7648 C CA . ASP B 1 462 ? 14.836 19.469 24.625 1 28.12 462 ASP B CA 1
ATOM 7649 C C . ASP B 1 462 ? 15.359 19.25 23.203 1 28.12 462 ASP B C 1
ATOM 7651 O O . ASP B 1 462 ? 16.547 19.453 22.938 1 28.12 462 ASP B O 1
ATOM 7655 N N . GLY B 1 463 ? 14.898 18.047 22.562 1 27.7 463 GLY B N 1
ATOM 7656 C CA . GLY B 1 463 ? 15.656 17.156 21.719 1 27.7 463 GLY B CA 1
ATOM 7657 C C . GLY B 1 463 ? 15.805 17.656 20.297 1 27.7 463 GLY B C 1
ATOM 7658 O O . GLY B 1 463 ? 16.203 16.906 19.406 1 27.7 463 GLY B O 1
ATOM 7659 N N . LEU B 1 464 ? 15.07 18.625 19.844 1 28.98 464 LEU B N 1
ATOM 7660 C CA . LEU B 1 464 ? 15.219 18.797 18.406 1 28.98 464 LEU B CA 1
ATOM 7661 C C . LEU B 1 464 ? 16.594 19.391 18.078 1 28.98 464 LEU B C 1
ATOM 7663 O O . LEU B 1 464 ? 16.922 20.484 18.547 1 28.98 464 LEU B O 1
ATOM 7667 N N . GLU B 1 465 ? 17.641 18.516 18.047 1 33.25 465 GLU B N 1
ATOM 7668 C CA . GLU B 1 465 ? 18.891 19.047 17.484 1 33.25 465 GLU B CA 1
ATOM 7669 C C . GLU B 1 465 ? 18.625 19.891 16.25 1 33.25 465 GLU B C 1
ATOM 7671 O O . GLU B 1 465 ? 17.578 19.766 15.617 1 33.25 465 GLU B O 1
ATOM 7676 N N . VAL B 1 466 ? 19.484 20.891 16.031 1 34.62 466 VAL B N 1
ATOM 7677 C CA . VAL B 1 466 ? 19.422 21.703 14.82 1 34.62 466 VAL B CA 1
ATOM 7678 C C . VAL B 1 466 ? 19.047 20.844 13.617 1 34.62 466 VAL B C 1
ATOM 7680 O O . VAL B 1 466 ? 18.234 21.25 12.773 1 34.62 466 VAL B O 1
ATOM 7683 N N . ASP B 1 467 ? 19.672 19.703 13.594 1 36.88 467 ASP B N 1
ATOM 7684 C CA . ASP B 1 467 ? 19.391 18.734 12.539 1 36.88 467 ASP B CA 1
ATOM 7685 C C . ASP B 1 467 ? 17.953 18.234 12.602 1 36.88 467 ASP B C 1
ATOM 7687 O O . ASP B 1 467 ? 17.344 17.969 11.562 1 36.88 467 ASP B O 1
ATOM 7691 N N . ASP B 1 468 ? 17.516 18.219 13.773 1 39.12 468 ASP B N 1
ATOM 7692 C CA . ASP B 1 468 ? 16.125 17.828 13.938 1 39.12 468 ASP B CA 1
ATOM 7693 C C . ASP B 1 468 ? 15.18 18.953 13.516 1 39.12 468 ASP B C 1
ATOM 7695 O O . ASP B 1 468 ? 14.141 18.703 12.891 1 39.12 468 ASP B O 1
ATOM 7699 N N . VAL B 1 469 ? 15.469 20.141 14.008 1 39.25 469 VAL B N 1
ATOM 7700 C CA . VAL B 1 469 ? 14.789 21.328 13.508 1 39.25 469 VAL B CA 1
ATOM 7701 C C . VAL B 1 469 ? 14.906 21.406 11.992 1 39.25 469 VAL B C 1
ATOM 7703 O O . VAL B 1 469 ? 13.922 21.656 11.297 1 39.25 469 VAL B O 1
ATOM 7706 N N . LEU B 1 470 ? 16.203 21.266 11.57 1 39.56 470 LEU B N 1
ATOM 7707 C CA . LEU B 1 470 ? 16.438 21.203 10.133 1 39.56 470 LEU B CA 1
ATOM 7708 C C . LEU B 1 470 ? 15.695 20.016 9.523 1 39.56 470 LEU B C 1
ATOM 7710 O O . LEU B 1 470 ? 15.164 20.125 8.414 1 39.56 470 LEU B O 1
ATOM 7714 N N . ASN B 1 471 ? 15.781 19.016 10.227 1 40.34 471 ASN B N 1
ATOM 7715 C CA . ASN B 1 471 ? 15 17.859 9.812 1 40.34 471 ASN B CA 1
ATOM 7716 C C . ASN B 1 471 ? 13.5 18.125 9.891 1 40.34 471 ASN B C 1
ATOM 7718 O O . ASN B 1 471 ? 12.727 17.625 9.078 1 40.34 471 ASN B O 1
ATOM 7722 N N . MET B 1 472 ? 13.164 18.75 11 1 39.41 472 MET B N 1
ATOM 7723 C CA . MET B 1 472 ? 11.789 19.234 11.047 1 39.41 472 MET B CA 1
ATOM 7724 C C . MET B 1 472 ? 11.539 20.25 9.938 1 39.41 472 MET B C 1
ATOM 7726 O O . MET B 1 472 ? 10.438 20.312 9.383 1 39.41 472 MET B O 1
ATOM 7730 N N . LEU B 1 473 ? 12.43 21.25 9.961 1 36.41 473 LEU B N 1
ATOM 7731 C CA . LEU B 1 473 ? 12.398 22.141 8.805 1 36.41 473 LEU B CA 1
ATOM 7732 C C . LEU B 1 473 ? 12.602 21.359 7.516 1 36.41 473 LEU B C 1
ATOM 7734 O O . LEU B 1 473 ? 12.016 21.703 6.48 1 36.41 473 LEU B O 1
ATOM 7738 N N . CYS B 1 474 ? 13.789 20.578 7.52 1 32.47 474 CYS B N 1
ATOM 7739 C CA . CYS B 1 474 ? 14.031 19.688 6.391 1 32.47 474 CYS B CA 1
ATOM 7740 C C . CYS B 1 474 ? 13.039 18.516 6.398 1 32.47 474 CYS B C 1
ATOM 7742 O O . CYS B 1 474 ? 13.258 17.516 5.723 1 32.47 474 CYS B O 1
ATOM 7744 N N . GLN B 1 475 ? 12.508 18.281 7.516 1 31.91 475 GLN B N 1
ATOM 7745 C CA . GLN B 1 475 ? 11.438 17.375 7.117 1 31.91 475 GLN B CA 1
ATOM 7746 C C . GLN B 1 475 ? 10.984 17.641 5.684 1 31.91 475 GLN B C 1
ATOM 7748 O O . GLN B 1 475 ? 10.266 18.609 5.426 1 31.91 475 GLN B O 1
ATOM 7753 N N . ASP B 1 476 ? 11.906 17.578 4.953 1 29.45 476 ASP B N 1
ATOM 7754 C CA . ASP B 1 476 ? 11.797 17.562 3.498 1 29.45 476 ASP B CA 1
ATOM 7755 C C . ASP B 1 476 ? 10.461 16.984 3.049 1 29.45 476 ASP B C 1
ATOM 7757 O O . ASP B 1 476 ? 10.234 15.773 3.184 1 29.45 476 ASP B O 1
ATOM 7761 N N . TRP B 1 477 ? 9.453 17.469 3.314 1 29.59 477 TRP B N 1
ATOM 7762 C CA . TRP B 1 477 ? 8.5 17.641 2.225 1 29.59 477 TRP B CA 1
ATOM 7763 C C . TRP B 1 477 ? 9.211 17.656 0.875 1 29.59 477 TRP B C 1
ATOM 7765 O O . TRP B 1 477 ? 9.805 18.672 0.498 1 29.59 477 TRP B O 1
ATOM 7775 N N . SER B 1 478 ? 10.195 16.875 0.721 1 28.67 478 SER B N 1
ATOM 7776 C CA . SER B 1 478 ? 10.938 16.844 -0.536 1 28.67 478 SER B CA 1
ATOM 7777 C C . SER B 1 478 ? 10.055 17.266 -1.708 1 28.67 478 SER B C 1
ATOM 7779 O O . SER B 1 478 ? 9.359 16.438 -2.301 1 28.67 478 SER B O 1
ATOM 7781 N N . TRP B 1 479 ? 9.359 18.188 -1.622 1 26.77 479 TRP B N 1
ATOM 7782 C CA . TRP B 1 479 ? 9.102 18.781 -2.93 1 26.77 479 TRP B CA 1
ATOM 7783 C C . TRP B 1 479 ? 10.406 18.969 -3.701 1 26.77 479 TRP B C 1
ATOM 7785 O O . TRP B 1 479 ? 10.391 19.172 -4.918 1 26.77 479 TRP B O 1
ATOM 7795 N N . ASP B 1 480 ? 11.484 19.719 -3.045 1 27.11 480 ASP B N 1
ATOM 7796 C CA . ASP B 1 480 ? 12.711 20.062 -3.76 1 27.11 480 ASP B CA 1
ATOM 7797 C C . ASP B 1 480 ? 13.539 18.812 -4.059 1 27.11 480 ASP B C 1
ATOM 7799 O O . ASP B 1 480 ? 13.453 17.828 -3.336 1 27.11 480 ASP B O 1
ATOM 7803 N N . THR B 1 481 ? 14.312 18.844 -5.211 1 27.12 481 THR B N 1
ATOM 7804 C CA . THR B 1 481 ? 15.117 17.828 -5.902 1 27.12 481 THR B CA 1
ATOM 7805 C C . THR B 1 481 ? 16.094 17.172 -4.938 1 27.12 481 THR B C 1
ATOM 7807 O O . THR B 1 481 ? 16.391 15.977 -5.062 1 27.12 481 THR B O 1
ATOM 7810 N N . ASN B 1 482 ? 17.031 17.984 -4.164 1 24.7 482 ASN B N 1
ATOM 7811 C CA . ASN B 1 482 ? 18.297 17.484 -3.646 1 24.7 482 ASN B CA 1
ATOM 7812 C C . ASN B 1 482 ? 18.125 16.891 -2.246 1 24.7 482 ASN B C 1
ATOM 7814 O O . ASN B 1 482 ? 18.172 17.625 -1.254 1 24.7 482 ASN B O 1
ATOM 7818 N N . CYS B 1 483 ? 17.375 16.047 -1.902 1 27.92 483 CYS B N 1
ATOM 7819 C CA . CYS B 1 483 ? 17.406 15.297 -0.654 1 27.92 483 CYS B CA 1
ATOM 7820 C C . CYS B 1 483 ? 18.844 14.953 -0.263 1 27.92 483 CYS B C 1
ATOM 7822 O O . CYS B 1 483 ? 19.391 13.961 -0.738 1 27.92 483 CYS B O 1
ATOM 7824 N N . THR B 1 484 ? 19.656 15.945 0.103 1 24 484 THR B N 1
ATOM 7825 C CA . THR B 1 484 ? 20.953 15.617 0.659 1 24 484 THR B CA 1
ATOM 7826 C C . THR B 1 484 ? 20.812 14.914 2.004 1 24 484 THR B C 1
ATOM 7828 O O . THR B 1 484 ? 20.219 15.453 2.936 1 24 484 THR B O 1
ATOM 7831 N N . TRP B 1 485 ? 20.719 13.664 2.109 1 24.81 485 TRP B N 1
ATOM 7832 C CA . TRP B 1 485 ? 20.984 12.812 3.26 1 24.81 485 TRP B CA 1
ATOM 7833 C C . TRP B 1 485 ? 22.219 13.297 4.02 1 24.81 485 TRP B C 1
ATOM 7835 O O . TRP B 1 485 ? 23.312 13.375 3.457 1 24.81 485 TRP B O 1
ATOM 7845 N N . THR B 1 486 ? 22.078 14.312 4.84 1 24.75 486 THR B N 1
ATOM 7846 C CA . THR B 1 486 ? 23.25 14.5 5.695 1 24.75 486 THR B CA 1
ATOM 7847 C C . THR B 1 486 ? 23.641 13.188 6.375 1 24.75 486 THR B C 1
ATOM 7849 O O . THR B 1 486 ? 22.781 12.367 6.684 1 24.75 486 THR B O 1
ATOM 7852 N N . GLU B 1 487 ? 24.953 12.797 6.352 1 23.5 487 GLU B N 1
ATOM 7853 C CA . GLU B 1 487 ? 25.891 11.797 6.875 1 23.5 487 GLU B CA 1
ATOM 7854 C C . GLU B 1 487 ? 25.781 11.695 8.391 1 23.5 487 GLU B C 1
ATOM 7856 O O . GLU B 1 487 ? 26.453 12.43 9.117 1 23.5 487 GLU B O 1
ATOM 7861 N N . ASP B 1 488 ? 24.828 11.898 9.219 1 25.16 488 ASP B N 1
ATOM 7862 C CA . ASP B 1 488 ? 25.266 11.523 10.562 1 25.16 488 ASP B CA 1
ATOM 7863 C C . ASP B 1 488 ? 25.844 10.109 10.578 1 25.16 488 ASP B C 1
ATOM 7865 O O . ASP B 1 488 ? 25.203 9.172 10.086 1 25.16 488 ASP B O 1
ATOM 7869 N N . GLY B 1 489 ? 27.188 9.945 10.633 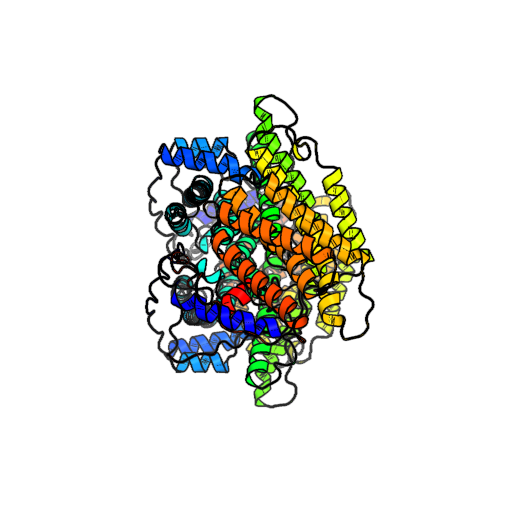1 21.53 489 GLY B N 1
ATOM 7870 C CA . GLY B 1 489 ? 28.141 8.914 11 1 21.53 489 GLY B CA 1
ATOM 7871 C C . GLY B 1 489 ? 27.641 8.008 12.117 1 21.53 489 GLY B C 1
ATOM 7872 O O . GLY B 1 489 ? 26.75 8.383 12.883 1 21.53 489 GLY B O 1
ATOM 7873 N N . PHE B 1 490 ? 27.891 6.652 11.977 1 20.19 490 PHE B N 1
ATOM 7874 C CA . PHE B 1 490 ? 28.234 5.57 12.891 1 20.19 490 PHE B CA 1
ATOM 7875 C C . PHE B 1 490 ? 29.062 6.094 14.062 1 20.19 490 PHE B C 1
ATOM 7877 O O . PHE B 1 490 ? 30.281 6.203 13.953 1 20.19 490 PHE B O 1
ATOM 7884 N N . ILE B 1 491 ? 28.875 7.199 14.656 1 19.3 491 ILE B N 1
ATOM 7885 C CA . ILE B 1 491 ? 29.719 7.371 15.836 1 19.3 491 ILE B CA 1
ATOM 7886 C C . ILE B 1 491 ? 29.531 6.184 16.781 1 19.3 491 ILE B C 1
ATOM 7888 O O . ILE B 1 491 ? 28.406 5.812 17.109 1 19.3 491 ILE B O 1
ATOM 7892 N N . ASP B 1 492 ? 30.578 5.395 16.875 1 17.55 492 ASP B N 1
ATOM 7893 C CA . ASP B 1 492 ? 31.203 4.527 17.875 1 17.55 492 ASP B CA 1
ATOM 7894 C C . ASP B 1 492 ? 31 5.074 19.281 1 17.55 492 ASP B C 1
ATOM 7896 O O . ASP B 1 492 ? 31.797 5.891 19.766 1 17.55 492 ASP B O 1
ATOM 7900 N N . ALA B 1 493 ? 29.828 5.574 19.672 1 17.66 493 ALA B N 1
ATOM 7901 C CA . ALA B 1 493 ? 29.984 5.285 21.094 1 17.66 493 ALA B CA 1
ATOM 7902 C C . ALA B 1 493 ? 29.719 3.807 21.375 1 17.66 493 ALA B C 1
ATOM 7904 O O . ALA B 1 493 ? 28.844 3.191 20.781 1 17.66 493 ALA B O 1
#

Nearest PDB structures (foldseek):
  8wf6-assembly2_C  TM=3.539E-01  e=1.109E+00  Homo sapiens
  7biw-assembly1_A  TM=2.957E-01  e=4.143E+00  Homo sapiens
  8vc2-assembly1_A  TM=1.525E-01  e=1.202E+00  Bombyx mori
  6t5f-assembly1_B  TM=3.205E-01  e=1.366E+00  Homo sapiens
  6t80-assembly1_B  TM=2.754E-01  e=1.078E+00  Homo sapiens

Solvent-accessible surface area (backbone atoms only — not comparable to full-atom values): 52765 Å² total; per-residue (Å²): 102,52,84,60,36,58,68,46,48,59,49,48,51,60,50,43,63,62,41,52,76,53,2,69,71,67,51,79,69,61,81,52,63,70,65,67,66,82,60,77,46,79,59,64,70,65,44,73,66,56,48,52,18,45,50,37,22,57,44,66,48,29,39,65,43,51,33,67,58,61,69,62,49,52,52,48,44,66,64,37,69,71,45,51,52,40,55,49,19,27,51,23,39,44,40,15,52,2,38,46,46,68,37,46,49,85,60,63,68,28,44,59,28,41,56,57,15,48,74,46,49,43,66,69,44,40,53,57,87,50,66,43,41,48,53,23,44,44,46,42,18,52,43,52,26,45,73,74,68,37,48,59,27,10,48,7,43,42,28,17,41,51,39,36,39,48,74,70,44,38,42,42,55,76,68,72,88,42,65,54,68,71,42,41,53,52,50,46,38,36,29,26,37,42,50,32,47,51,40,35,49,40,56,51,24,61,64,47,42,42,67,70,40,36,80,84,42,81,53,52,59,43,58,77,66,77,72,71,83,82,65,82,94,40,52,63,65,30,46,24,41,51,43,32,52,52,44,46,56,49,35,54,54,51,46,53,51,38,44,49,36,48,57,35,65,65,69,55,69,68,58,39,50,50,54,46,49,51,53,50,51,53,65,72,65,46,55,61,86,59,63,51,86,60,95,63,58,65,50,56,46,50,52,32,50,54,53,48,50,53,51,36,48,55,51,22,59,64,24,40,49,42,44,52,44,38,46,65,37,58,80,72,72,61,82,60,53,60,69,44,29,51,50,22,50,52,35,25,51,50,44,49,53,50,48,73,70,63,64,50,100,29,24,62,45,21,42,52,45,45,55,55,42,54,61,31,44,49,51,39,54,45,45,38,69,62,39,59,83,42,85,59,35,64,59,30,51,49,53,45,52,50,50,46,51,47,23,61,71,28,39,54,14,14,82,55,15,57,58,50,33,52,54,51,50,50,52,50,51,43,49,53,49,54,51,49,55,70,66,53,74,77,72,80,85,80,85,68,92,76,72,76,80,80,80,76,78,72,37,60,61,28,79,65,44,64,64,38,45,40,34,61,66,46,44,58,45,42,51,62,89,80,76,75,75,76,76,80,72,87,70,82,121,103,53,84,62,36,58,66,47,49,61,48,46,50,59,51,41,62,61,42,56,74,56,3,70,71,66,54,78,70,61,79,50,64,70,63,68,66,81,62,77,48,79,57,63,70,65,44,74,68,56,49,52,18,46,50,36,22,58,44,67,49,30,39,66,43,50,33,68,57,60,69,61,49,52,52,48,45,65,65,36,70,72,47,51,52,41,56,50,19,26,53,23,39,44,41,17,53,3,38,46,47,69,35,45,47,85,60,63,67,27,44,59,27,42,55,58,15,49,75,46,50,44,66,70,46,41,53,54,89,51,66,42,40,50,53,24,43,43,46,42,20,52,42,52,27,46,71,72,69,36,49,58,28,8,49,7,44,41,30,18,41,51,38,35,40,49,74,72,44,39,42,42,54,76,66,72,86,42,65,56,70,72,42,40,54,52,50,47,38,37,28,26,36,43,51,31,49,51,38,34,49,42,56,51,25,62,64,51,44,40,66,70,40,37,80,83,42,81,52,52,59,42,59,78,67,76,72,65,86,80,68,83,92,37,53,62,64,30,46,25,41,51,44,34,54,52,44,46,57,50,36,53,54,51,46,54,51,37,45,50,35,47,58,36,64,65,68,54,69,68,59,41,48,51,53,45,48,50,52,50,51,54,63,72,65,45,55,62,88,60,63,52,87,61,94,64,59,67,49,56,48,50,53,32,50,53,52,48,50,52,50,36,49,54,52,25,58,65,23,39,52,42,44,52,44,38,44,64,37,59,80,71,71,62,84,59,53,59,69,44,30,51,50,22,50,50,34,24,52,50,44,47,52,48,48,72,72,63,63,50,98,30,23,62,44,20,42,52,46,47,55,55,42,54,61,29,46,49,48,39,54,48,45,38,68,64,40,61,83,42,83,60,35,65,60,30,51,49,52,44,52,52,49,45,52,48,22,61,72,29,38,54,14,13,80,54,16,55,60,50,32,52,53,51,49,49,51,50,52,43,48,52,49,52,51,50,58,70,66,52,74,76,72,81,88,81,85,70,92,78,74,75,81,81,81,75,78,71,36,55,62,26,78,65,45,65,64,39,45,40,35,58,67,47,46,54,44,46,53,64,90,79,77,70,76,76,77,81,72,86,71,84,120

Radius of gyration: 31.2 Å; Cα contacts (8 Å, |Δi|>4): 1303; chains: 2; bounding box: 71×107×68 Å

Foldseek 3Di:
DCVVPVVVVVVVVVVVVVVVVPPPPPPPPPVPPPPPPVPQDDFDADDPLLVQLLVQLCQAPCLQQVLDDSVVLVVCRHVSPDRDLLNLLLSLLSSLVSVQFVFWLPDDPSVVSNVRSVVSDDPVLLVDLDVSSLNSLLSVLLPVCVQVPNNVVSLVSLVSSLVSLVVNVLLDQDDCVLPDDVSVVVRLSSQSSLLSSLLSNLVSCLLLLHASVCSPPPVRDRDQRDQPPDDDVRVSVNSSSLLSRLSSLVSVLSNVVSNVLSVPLADDPVVLVVSLVSLVVSLVPRDCLLNPPDDDDPSSLLSNLLVVLVSLQSNLSSLVVLLVCLQVCVVVPDDRPVVSLVSSLVSLLVSLVSLLPRADQTQSRLASSLSSNLSSLVSLLSVCQRCVPDPCNVVNLVSLVSSLVSLVVSVGRGNCSLVSSVLSVVSSVVSVVVSVVVVPPPDDPPPPDPDDPDPDDSPPNPDCDVVNSVCVVCSCCVSDDDPPPPDPDPPDD/DCVVPVVVVVVVVVVVVVVVVPPPDPPPPPVPPPPPPVPQADFDADDPLLVQLLVQLCQAPCLQQVLDDSVVLVVCRHVSPDRDLLNLLLSLLSSLNSVQFVFWLPDDPSVVSNVRSVVSDDPVLLVDLDVSSLNSLLSVLLPVCVQVPNNVVSLVSLVSSLVSLVVNVLLDQDDCVLPDDVSVVVRLSSQSSLLSSLLSNLVSCLLLLHASVCSPPPVRDRDQRDQPPDDDVSVSVNSSSLLSRLSSLVSVLSNVVSNVLSVPLADDPVVLVVSLVSLVVSLVPRDCLLNPPDDDDPSSLLSNLLVVLVSLQSNLSSLVVLLVCLQPCVVVPDDRPVVSLVSSLVSLLVSLVSLLPRADQTQSRLASSLSSLLSSLVSLLSVCQSCVPDPCNVVSLVSLVSSLVSLVVSVGRGNCSLVSSVLSVVSSVVSVVVSVVVVPPDDDPPPPDPDDPDDDDSPDNPDCPPVNSVCVVCSCPVSDDCPPPPPPDPPDD

Secondary structure (DSSP, 8-state):
-TTT-THHHHHHHHHHHHHTTTTTS-----S---------PPP----HHHHHHHHHHHHHTTTT---S-HHHHHHHHHHT----HHHHHHHHHHHHHHHHHHS-TT--HHHHHHHHHHTT-SGGGGG---HHHHHHHHHIIIIIHHHTT-HHHHHHHHHHHHHHHHHTTTTSPPPGGG-SHHHHHHHHHHHHHHHHHHHHHHHHHHHHT----STT-TT--PPPPP---S-GGGHHHHHHHHHHHHHHHHHHHHHHHHHHHHH-SS--HHHHHHHHHHHHHHHHT--HHHH--S---HHHHHHHHHHHHHHHHHHHHHHHHHHHHHHHHGGGT----HHHHHHHHHHHHHHHHHHHHH--SSHHHHHHHHHHHHHHHHHHHHHHHH-TT-TTHHHHHHHHHHHHHHHHHTGGG-TTHHHHHHHHHHHHHHHHHHHHHTTTTSS-------TT---SS-----S--HHHHHHHHS---TTSS------------/-TTT-THHHHHHHHHHHHHTTTTTS-----S---------PPP----HHHHHHHHHHHHHTTTT---S-HHHHHHHHHHT----HHHHHHHHHHHHHHHHHHS-TT--HHHHHHHHHHTT-SGGGGG---HHHHHHHHHIIIIIHHHTT-HHHHHHHHHHHHHHHHHTTTTSPPPGGG-SHHHHHHHHHHHHHHHHHHHHHHHHHHHHT----STT-TT--PPPPP---S-GGGHHHHHHHHHHHHHHHHHHHHHHHHHHHHH-SS--HHHHHHHHHHHHHHHHT--HHHH--S---HHHHHHHHHHHHHHHHHHHHHHHHHHHHHHHHGGGT----HHHHHHHHHHHHHHHHHHHHH--SSHHHHHHHHHHHHHHHHHHHHHHHH-TT-TTHHHHHHHHHHHHHHHHHTGGG-TTHHHHHHHHHHHHHHHHHHHHHHHTTSS------------S------S--HHHHHHHHSS--TTSS------------

pLDDT: mean 79.45, std 23.83, range [17.55, 98.75]

InterPro domains:
  IPR007219 Xylanolytic transcriptional activator, regulatory domain [PF04082] (55-228)
  IPR007219 Xylanolytic transcriptional activator, regulatory domain [SM00906] (154-233)
  IPR051127 Fungal secondary metabolite regulators [PTHR47424] (29-431)